Protein 6G8G (pdb70)

Secondary structure (DSSP, 8-state):
-----HHHHHHHHHHHHH-STT---HHHHHHT--HHHHHHH-S-HHHHHHHHHHHHHHHHHHTS----GGG-HHHHHHHHHHHHHHHHHTTSSHHHHHHHHTTTTS-HHHHHHHHHHTHHHHHHHHHHHHHHHHHTTS---S---HHHHHHHHHHTTHHHHHHHT-----HHHHHHHHHHHHHHHHHHHS--/----HHHHHHHHHHHHH-STT---HHHHHHT--HHHHHHH-S-HHHHHHHHHHHHHHHHHHTS----GGG-HHHHHHHHHHHHHHHHHHSSHHHHHHHHHTTTTS-HHHHHHHHHHTHHHHHHHHHHHHHHHHHTTS---S---HHHHHHHHHHTTHHHHHHHT-----HHHHHHHHHHHHHHHHHHHS--/-----HHHHHHHHHHHHH-STT---HHHHHHT--HHHHHHH-S-HHHHHHHHHHHHHHHHHHTS----GGG-HHHHHHHHHHHHHHHHHTTSSHHHHHHHHTTTTS-HHHHHHHHHHTHHHHHHHHHHHHHHHHHTTS---S---HHHHHHHHHHTTHHHHHHHT-----HHHHHHHHHHHHHHHHHHHS--/-----HHHHHHHHHHHHH-STT---HHHHHHT--HHHHHHH-SSHHHHHHHHHHHHHHHHHHTS----GGG-HHHHHHHHHHHHHHHHHHSSHHHHHHHHHTTTTS-HHHHHHHHHHTHHHHHHHHHHHHHHHHHTTS---S---HHHHHHHHHHTTHHHHHHHT-----HHHHHHHHHHHHHHHHHHHS--

Solvent-accessible surface area: 36982 Å² total

Nearest PDB structures (foldseek):
  6g87-assembly2_C  TM=9.300E-01  e=4.701E-25  Bradyrhizobium diazoefficiens
  3bhq-assembly1_B  TM=8.494E-01  e=1.693E-08  Mesorhizobium japonicum MAFF 303099
  3br5-assembly2_E  TM=6.308E-01  e=2.011E-04  Staphylococcus aureus
  2gen-assembly1_A-2  TM=5.663E-01  e=5.571E-05  Pseudomonas aeruginosa PAO1
  4mo7-assembly1_A-2  TM=7.162E-01  e=3.357E-03  Pseudomonas fluorescens A506

Sequence (767 aa):
AGRKDIVIRAAWQLFLEQGFSATSDAIAKAAGVSKATLYAYFPSKEALFASLIVAECESLQRDLPVPKLSAGLSEALRDFARQYLHTFIHRKDVAFVRIIANESGRFPVLARLFYESGPEATIRRLAQFLEEARAARVLEFDDPEAANQFLSLVRGELPLLIVLGLSDLTEEAIEQEIEAGLKFFLKACQPRGRKDIVIRAAWQLFLEQGFSATSDAIAKAAGVSKATLYAYFPSKEALFASLIVAECESLQRDLPVPKLSAGLSEALRDFARQYLHTFIHRKDVAFVRIIANESGRFPVLARLFYESGPEATIRRLAQFLEEARAARVLEFDDPEAANQFLSLVRGELPLLIVLGLSDLTEEAIEQEIEAGLKFFLKACQPRAGRKDIVIRAAWQLFLEQGFSATSDAIAKAAGVSKATLYAYFPSKEALFASLIVAECESLQRDLPVPKLSAGLSEALRDFARQYLHTFIHRKDVAFVRIIANESGRFPVLARLFYESGPEATIRRLAQFLEEARAARVLEFDDPEAANQFLSLVRGELPLLIVLGLSDLTEEAIEQEIEAGLKFFLKACQPRAGRKDIVIRAAWQLFLEQGFSATSDAIAKAAGVSKATLYAYFPSKEALFASLIVAECESLQRDLPVPKLSAGLSEALRDFARQYLHTFIHRKDVAFVRIIANESGRFPVLARLFYESGPEATIRRLAQFLEEARAARVLEFDDPEAANQFLSLVRGELPLLIVLGLSDLTEEAIEQEIEAGLKFFLKACQPR

Radius of gyration: 33.48 Å; Cα contacts (8 Å, |Δi|>4): 808; chains: 4; bounding box: 112×78×63 Å

B-factor: mean 76.16, std 20.25, range [41.1, 164.39]

Foldseek 3Di:
DLVLVLLLVLQLVCCLVPAQVRDAVNSCVSSVHDVVSVCVVAVDSLRSVLVNLLVLLVVLVVQADQFDCVVPPLVSQLRRLLSVVVCLLVVSCPSVVCRVVVVVPPCVVSVVSNCCSHVVVSLVSQLVVVVVCVVVVFWDDDGSVLSVQLNCQLCPCVSVCVVVVNDDDDPVNSSVSNVRSVVVSCVPIGDD/DVLVLLLVLQLVCCLVPAQVRDAVNSCVSSVHDPVVVCVVPVDSLRSVLVVLLVQLVVLVVQADLFDCVVPPVVSQLSNLLSVVVCVVPHCVLSVCVRVVVVVPPCVVSVVSNCVSHVVVSLVSQLVVVVVCVVVVFWDDDGSVLSVQLNCQLCPCVSVCVVVVNDDDDPVNSSVSNVRSSVVSCVPIGDD/DVVLVLLLVLQLVCCLVPAQVRDAVNSCVSSVHDPVSVCVVPVDSVRSVLVNLLVLLVVLVVLADQFDCVVPPVVSQLRRLVSVVVCLLVVVCPSVCCRVVVVVPPCVVSVVSNCCSHVVVSLVSQLVVVVVCVVVVFWDDDGSVLSVQLNCQLCPCVSVCVVVVNDDDDPVNSSVSNVRSVVVSSVPIGDD/DDDLVLLLVLQLVCCLVPAQVRDAVNSCVSSVHDPVVVCVVPVDSLRSVLVVLLVQLVVLVVQADQFDCVVPPLVSQLRRLVSVVVCVVPHCVLSVCVRVVVVVPPCVVSVVSNCCSHVVVSLVSQLVVVVVCVVVVFWDDDGSVLSVQLNCQLCPCVSVCVVVVNDDDDPVNSSVSNVRSSVVSNVPIGDD

Structure (mmCIF, N/CA/C/O backbone):
data_6G8G
#
_entry.id   6G8G
#
_cell.length_a   119.044
_cell.length_b   119.044
_cell.length_c   78.305
_cell.angle_alpha   90.00
_cell.angle_beta   90.00
_cell.angle_gamma   90.00
#
_symmetry.space_group_name_H-M   'P 43'
#
loop_
_entity.id
_entity.type
_entity.pdbx_description
1 polymer 'TetR/AcrR family transcriptional regulator'
2 non-polymer '2-[N-CYCLOHEXYLAMINO]ETHANE SULFONIC ACID'
3 non-polymer GENISTEIN
#
loop_
_atom_site.group_PDB
_atom_site.id
_atom_site.type_symbol
_atom_site.label_atom_id
_atom_site.label_alt_id
_atom_site.label_comp_id
_atom_site.label_asym_id
_atom_site.label_entity_id
_atom_site.label_seq_id
_atom_site.pdbx_PDB_ins_code
_atom_site.Cartn_x
_atom_site.Cartn_y
_atom_site.Cartn_z
_atom_site.occupancy
_atom_site.B_iso_or_equiv
_atom_site.auth_seq_id
_atom_site.auth_comp_id
_atom_site.auth_asym_id
_atom_site.auth_atom_id
_atom_site.pdbx_PDB_model_num
ATOM 1 N N . ALA A 1 19 ? -23.390 14.006 4.245 1.00 105.79 19 ALA A N 1
ATOM 2 C CA . ALA A 1 19 ? -22.062 14.497 3.761 1.00 118.33 19 ALA A CA 1
ATOM 3 C C . ALA A 1 19 ? -21.367 13.512 2.770 1.00 121.55 19 ALA A C 1
ATOM 4 O O . ALA A 1 19 ? -21.802 12.362 2.597 1.00 117.81 19 ALA A O 1
ATOM 6 N N . GLY A 1 20 ? -20.334 14.022 2.088 1.00 122.43 20 GLY A N 1
ATOM 7 C CA . GLY A 1 20 ? -19.359 13.231 1.334 1.00 115.05 20 GLY A CA 1
ATOM 8 C C . GLY A 1 20 ? -17.972 13.766 1.679 1.00 118.08 20 GLY A C 1
ATOM 9 O O . GLY A 1 20 ? -17.112 13.959 0.808 1.00 101.66 20 GLY A O 1
ATOM 10 N N . ARG A 1 21 ? -17.783 14.015 2.974 1.00 130.50 21 ARG A N 1
ATOM 11 C CA . ARG A 1 21 ? -16.505 14.458 3.539 1.00 135.48 21 ARG A CA 1
ATOM 12 C C . ARG A 1 21 ? -15.463 13.326 3.604 1.00 147.62 21 ARG A C 1
ATOM 13 O O . ARG A 1 21 ? -14.284 13.613 3.702 1.00 159.14 21 ARG A O 1
ATOM 21 N N . LYS A 1 22 ? -15.903 12.060 3.557 1.00 145.10 22 LYS A N 1
ATOM 22 C CA . LYS A 1 22 ? -15.082 10.873 3.166 1.00 138.38 22 LYS A CA 1
ATOM 23 C C . LYS A 1 22 ? -13.777 11.268 2.488 1.00 144.37 22 LYS A C 1
ATOM 24 O O . LYS A 1 22 ? -12.717 10.613 2.591 1.00 153.81 22 LYS A O 1
ATOM 38 N N . ASP A 1 24 ? -11.981 13.622 3.330 1.00 98.33 24 ASP A N 1
ATOM 39 C CA . ASP A 1 24 ? -10.968 13.835 4.359 1.00 99.00 24 ASP A CA 1
ATOM 40 C C . ASP A 1 24 ? -10.411 12.530 4.918 1.00 91.02 24 ASP A C 1
ATOM 41 O O . ASP A 1 24 ? -9.219 12.436 5.208 1.00 95.28 24 ASP A O 1
ATOM 46 N N . ILE A 1 25 ? -11.243 11.519 5.079 1.00 89.85 25 ILE A N 1
ATOM 47 C CA . ILE A 1 25 ? -10.741 10.232 5.560 1.00 93.56 25 ILE A CA 1
ATOM 48 C C . ILE A 1 25 ? -9.717 9.684 4.585 1.00 88.98 25 ILE A C 1
ATOM 49 O O . ILE A 1 25 ? -8.675 9.143 4.983 1.00 88.83 25 ILE A O 1
ATOM 54 N N . VAL A 1 26 ? -10.032 9.814 3.302 1.00 85.98 26 VAL A N 1
ATOM 55 C CA . VAL A 1 26 ? -9.129 9.374 2.233 1.00 80.52 26 VAL A CA 1
ATOM 56 C C . VAL A 1 26 ? -7.819 10.150 2.287 1.00 76.72 26 VAL A C 1
ATOM 57 O O . VAL A 1 26 ? -6.748 9.563 2.246 1.00 78.72 26 VAL A O 1
ATOM 61 N N . ILE A 1 27 ? -7.923 11.464 2.403 1.00 73.33 27 ILE A N 1
ATOM 62 C CA . ILE A 1 27 ? -6.759 12.312 2.555 1.00 74.93 27 ILE A CA 1
ATOM 63 C C . ILE A 1 27 ? -5.864 11.818 3.690 1.00 77.58 27 ILE A C 1
ATOM 64 O O . ILE A 1 27 ? -4.673 11.603 3.481 1.00 76.24 27 ILE A O 1
ATOM 69 N N . ARG A 1 28 ? -6.420 11.635 4.885 1.00 78.55 28 ARG A N 1
ATOM 70 C CA . ARG A 1 28 ? -5.590 11.235 6.024 1.00 84.81 28 ARG A CA 1
ATOM 71 C C . ARG A 1 28 ? -4.993 9.854 5.803 1.00 81.22 28 ARG A C 1
ATOM 72 O O . ARG A 1 28 ? -3.871 9.580 6.199 1.00 90.23 28 ARG A O 1
ATOM 80 N N . ALA A 1 29 ? -5.727 8.977 5.147 1.00 78.31 29 ALA A N 1
ATOM 81 C CA . ALA A 1 29 ? -5.208 7.637 4.900 1.00 79.24 29 ALA A CA 1
ATOM 82 C C . ALA A 1 29 ? -4.034 7.655 3.909 1.00 76.54 29 ALA A C 1
ATOM 83 O O . ALA A 1 29 ? -3.085 6.867 4.027 1.00 79.03 29 ALA A O 1
ATOM 85 N N . ALA A 1 30 ? -4.124 8.544 2.931 1.00 70.61 30 ALA A N 1
ATOM 86 C CA . ALA A 1 30 ? -3.112 8.644 1.910 1.00 69.52 30 ALA A CA 1
ATOM 87 C C . ALA A 1 30 ? -1.888 9.261 2.496 1.00 64.41 30 ALA A C 1
ATOM 88 O O . ALA A 1 30 ? -0.778 8.859 2.192 1.00 65.69 30 ALA A O 1
ATOM 90 N N . TRP A 1 31 ? -2.084 10.250 3.341 1.00 66.13 31 TRP A N 1
ATOM 91 C CA . TRP A 1 31 ? -0.949 10.890 3.999 1.00 75.01 31 TRP A CA 1
ATOM 92 C C . TRP A 1 31 ? -0.159 9.819 4.758 1.00 72.64 31 TRP A C 1
ATOM 93 O O . TRP A 1 31 ? 1.048 9.685 4.584 1.00 68.83 31 TRP A O 1
ATOM 104 N N . GLN A 1 32 ? -0.867 9.025 5.554 1.00 69.74 32 GLN A N 1
ATOM 105 C CA . GLN A 1 32 ? -0.256 7.972 6.328 1.00 72.73 32 GLN A CA 1
ATOM 106 C C . GLN A 1 32 ? 0.601 7.059 5.447 1.00 71.51 32 GLN A C 1
ATOM 107 O O . GLN A 1 32 ? 1.751 6.768 5.770 1.00 79.31 32 GLN A O 1
ATOM 113 N N . LEU A 1 33 ? 0.057 6.597 4.338 1.00 64.77 33 LEU A N 1
ATOM 114 C CA . LEU A 1 33 ? 0.807 5.691 3.491 1.00 69.76 33 LEU A CA 1
ATOM 115 C C . LEU A 1 33 ? 1.996 6.345 2.798 1.00 67.03 33 LEU A C 1
ATOM 116 O O . LEU A 1 33 ? 3.060 5.741 2.659 1.00 71.74 33 LEU A O 1
ATOM 121 N N . PHE A 1 34 ? 1.820 7.576 2.351 1.00 64.07 34 PHE A N 1
ATOM 122 C CA . PHE A 1 34 ? 2.892 8.253 1.685 1.00 64.68 34 PHE A CA 1
ATOM 123 C C . PHE A 1 34 ? 4.068 8.380 2.642 1.00 69.75 34 PHE A C 1
ATOM 124 O O . PHE A 1 34 ? 5.221 8.227 2.222 1.00 70.35 34 PHE A O 1
ATOM 132 N N . LEU A 1 35 ? 3.810 8.652 3.920 1.00 71.95 35 LEU A N 1
ATOM 133 C CA . LEU A 1 35 ? 4.961 8.789 4.802 1.00 79.17 35 LEU A CA 1
ATOM 134 C C . LEU A 1 35 ? 5.468 7.445 5.285 1.00 82.26 35 LEU A C 1
ATOM 135 O O . LEU A 1 35 ? 6.661 7.317 5.450 1.00 90.37 35 LEU A O 1
ATOM 140 N N . GLU A 1 36 ? 4.617 6.430 5.423 1.00 86.82 36 GLU A N 1
ATOM 141 C CA . GLU A 1 36 ? 5.114 5.058 5.699 1.00 92.09 36 GLU A CA 1
ATOM 142 C C . GLU A 1 36 ? 5.997 4.550 4.556 1.00 85.71 36 GLU A C 1
ATOM 143 O O . GLU A 1 36 ? 7.143 4.206 4.780 1.00 90.77 36 GLU A O 1
ATOM 149 N N . GLN A 1 37 ? 5.485 4.611 3.335 1.00 86.35 37 GLN A N 1
ATOM 150 C CA . GLN A 1 37 ? 6.047 3.887 2.194 1.00 87.62 37 GLN A CA 1
ATOM 151 C C . GLN A 1 37 ? 6.629 4.712 1.051 1.00 84.65 37 GLN A C 1
ATOM 152 O O . GLN A 1 37 ? 7.256 4.158 0.162 1.00 80.96 37 GLN A O 1
ATOM 158 N N . GLY A 1 38 ? 6.382 6.011 1.028 1.00 84.52 38 GLY A N 1
ATOM 159 C CA . GLY A 1 38 ? 6.726 6.812 -0.138 1.00 86.01 38 GLY A CA 1
ATOM 160 C C . GLY A 1 38 ? 5.554 6.948 -1.098 1.00 85.97 38 GLY A C 1
ATOM 161 O O . GLY A 1 38 ? 4.540 6.234 -1.019 1.00 82.79 38 GLY A O 1
ATOM 162 N N . PHE A 1 39 ? 5.698 7.893 -2.011 1.00 82.28 39 PHE A N 1
ATOM 163 C CA . PHE A 1 39 ? 4.640 8.220 -2.933 1.00 80.01 39 PHE A CA 1
ATOM 164 C C . PHE A 1 39 ? 4.469 7.127 -3.995 1.00 81.70 39 PHE A C 1
ATOM 165 O O . PHE A 1 39 ? 3.366 6.556 -4.143 1.00 79.15 39 PHE A O 1
ATOM 173 N N . SER A 1 40 ? 5.544 6.823 -4.717 1.00 76.71 40 SER A N 1
ATOM 174 C CA . SER A 1 40 ? 5.488 5.778 -5.757 1.00 83.48 40 SER A CA 1
ATOM 175 C C . SER A 1 40 ? 5.147 4.367 -5.252 1.00 80.27 40 SER A C 1
ATOM 176 O O . SER A 1 40 ? 4.441 3.619 -5.899 1.00 77.78 40 SER A O 1
ATOM 179 N N . ALA A 1 41 ? 5.622 4.037 -4.072 1.00 84.99 41 ALA A N 1
ATOM 180 C CA . ALA A 1 41 ? 5.306 2.764 -3.468 1.00 87.73 41 ALA A CA 1
ATOM 181 C C . ALA A 1 41 ? 3.848 2.635 -2.955 1.00 86.28 41 ALA A C 1
ATOM 182 O O . ALA A 1 41 ? 3.449 1.578 -2.483 1.00 89.36 41 ALA A O 1
ATOM 184 N N . THR A 1 42 ? 3.079 3.708 -2.945 1.00 74.06 42 THR A N 1
ATOM 185 C CA . THR A 1 42 ? 1.736 3.624 -2.428 1.00 74.23 42 THR A CA 1
ATOM 186 C C . THR A 1 42 ? 0.820 3.542 -3.632 1.00 75.25 42 THR A C 1
ATOM 187 O O . THR A 1 42 ? 0.951 4.353 -4.531 1.00 76.89 42 THR A O 1
ATOM 191 N N . SER A 1 43 ? -0.115 2.598 -3.637 1.00 77.18 43 SER A N 1
ATOM 192 C CA . SER A 1 43 ? -1.052 2.456 -4.755 1.00 83.54 43 SER A CA 1
ATOM 193 C C . SER A 1 43 ? -2.451 2.927 -4.391 1.00 78.44 43 SER A C 1
ATOM 194 O O . SER A 1 43 ? -2.852 2.921 -3.216 1.00 74.73 43 SER A O 1
ATOM 205 N N . ASP A 1 45 ? -4.957 1.421 -4.912 1.00 80.41 45 ASP A N 1
ATOM 206 C CA . ASP A 1 45 ? -5.590 0.267 -4.330 1.00 91.51 45 ASP A CA 1
ATOM 207 C C . ASP A 1 45 ? -5.449 0.223 -2.807 1.00 90.80 45 ASP A C 1
ATOM 208 O O . ASP A 1 45 ? -6.427 0.023 -2.089 1.00 89.20 45 ASP A O 1
ATOM 213 N N . ALA A 1 46 ? -4.216 0.385 -2.329 1.00 90.91 46 ALA A N 1
ATOM 214 C CA . ALA A 1 46 ? -3.929 0.396 -0.891 1.00 85.03 46 ALA A CA 1
ATOM 215 C C . ALA A 1 46 ? -4.664 1.530 -0.169 1.00 84.96 46 ALA A C 1
ATOM 216 O O . ALA A 1 46 ? -5.111 1.370 0.964 1.00 87.31 46 ALA A O 1
ATOM 218 N N . ILE A 1 47 ? -4.762 2.677 -0.837 1.00 81.15 47 ILE A N 1
ATOM 219 C CA . ILE A 1 47 ? -5.382 3.870 -0.266 1.00 76.83 47 ILE A CA 1
ATOM 220 C C . ILE A 1 47 ? -6.863 3.630 -0.062 1.00 80.94 47 ILE A C 1
ATOM 221 O O . ILE A 1 47 ? -7.430 3.961 0.993 1.00 69.02 47 ILE A O 1
ATOM 226 N N . ALA A 1 48 ? -7.489 3.042 -1.076 1.00 81.35 48 ALA A N 1
ATOM 227 C CA . ALA A 1 48 ? -8.889 2.721 -0.973 1.00 82.51 48 ALA A CA 1
ATOM 228 C C . ALA A 1 48 ? -9.142 1.797 0.211 1.00 87.43 48 ALA A C 1
ATOM 229 O O . ALA A 1 48 ? -10.059 2.048 1.010 1.00 84.03 48 ALA A O 1
ATOM 231 N N . LYS A 1 49 ? -8.327 0.753 0.339 1.00 91.38 49 LYS A N 1
ATOM 232 C CA . LYS A 1 49 ? -8.529 -0.210 1.421 1.00 101.92 49 LYS A CA 1
ATOM 233 C C . LYS A 1 49 ? -8.365 0.470 2.766 1.00 96.33 49 LYS A C 1
ATOM 234 O O . LYS A 1 49 ? -9.202 0.312 3.641 1.00 95.96 49 LYS A O 1
ATOM 240 N N . ALA A 1 50 ? -7.305 1.251 2.916 1.00 92.71 50 ALA A N 1
ATOM 241 C CA . ALA A 1 50 ? -7.026 1.885 4.191 1.00 88.19 50 ALA A CA 1
ATOM 242 C C . ALA A 1 50 ? -8.108 2.897 4.559 1.00 93.53 50 ALA A C 1
ATOM 243 O O . ALA A 1 50 ? -8.397 3.087 5.728 1.00 94.88 50 ALA A O 1
ATOM 245 N N . ALA A 1 51 ? -8.726 3.536 3.572 1.00 98.72 51 ALA A N 1
ATOM 246 C CA . ALA A 1 51 ? -9.805 4.500 3.856 1.00 99.55 51 ALA A CA 1
ATOM 247 C C . ALA A 1 51 ? -11.182 3.863 3.952 1.00 96.42 51 ALA A C 1
ATOM 248 O O . ALA A 1 51 ? -12.115 4.511 4.389 1.00 90.04 51 ALA A O 1
ATOM 250 N N . GLY A 1 52 ? -11.317 2.627 3.474 1.00 99.49 52 GLY A N 1
ATOM 251 C CA . GLY A 1 52 ? -12.574 1.895 3.552 1.00 93.40 52 GLY A CA 1
ATOM 252 C C . GLY A 1 52 ? -13.597 2.354 2.532 1.00 92.07 52 GLY A C 1
ATOM 253 O O . GLY A 1 52 ? -14.762 2.561 2.861 1.00 93.61 52 GLY A O 1
ATOM 254 N N . VAL A 1 53 ? -13.169 2.472 1.280 1.00 86.67 53 VAL A N 1
ATOM 255 C CA . VAL A 1 53 ? -14.054 2.857 0.192 1.00 84.30 53 VAL A CA 1
ATOM 256 C C . VAL A 1 53 ? -13.749 2.005 -1.023 1.00 84.14 53 VAL A C 1
ATOM 257 O O . VAL A 1 53 ? -12.709 1.353 -1.090 1.00 81.40 53 VAL A O 1
ATOM 261 N N . SER A 1 54 ? -14.646 2.025 -1.997 1.00 86.71 54 SER A N 1
ATOM 262 C CA . SER A 1 54 ? -14.406 1.308 -3.232 1.00 86.67 54 SER A CA 1
ATOM 263 C C . SER A 1 54 ? -13.492 2.162 -4.082 1.00 88.85 54 SER A C 1
ATOM 264 O O . SER A 1 54 ? -13.464 3.399 -3.957 1.00 89.05 54 SER A O 1
ATOM 267 N N . LYS A 1 55 ? -12.769 1.509 -4.979 1.00 84.88 55 LYS A N 1
ATOM 268 C CA . LYS A 1 55 ? -12.037 2.245 -5.985 1.00 87.04 55 LYS A CA 1
ATOM 269 C C . LYS A 1 55 ? -12.925 3.225 -6.745 1.00 82.74 55 LYS A C 1
ATOM 270 O O . LYS A 1 55 ? -12.465 4.290 -7.130 1.00 88.20 55 LYS A O 1
ATOM 276 N N . ALA A 1 56 ? -14.180 2.868 -6.989 1.00 83.20 56 ALA A N 1
ATOM 277 C CA . ALA A 1 56 ? -15.074 3.762 -7.732 1.00 83.76 56 ALA A CA 1
ATOM 278 C C . ALA A 1 56 ? -15.213 5.066 -6.985 1.00 87.29 56 ALA A C 1
ATOM 279 O O . ALA A 1 56 ? -15.083 6.151 -7.579 1.00 92.36 56 ALA A O 1
ATOM 281 N N . THR A 1 57 ? -15.470 4.954 -5.678 1.00 85.19 57 THR A N 1
ATOM 282 C CA . THR A 1 57 ? -15.681 6.112 -4.821 1.00 82.04 57 THR A CA 1
ATOM 283 C C . THR A 1 57 ? -14.421 6.974 -4.844 1.00 75.86 57 THR A C 1
ATOM 284 O O . THR A 1 57 ? -14.479 8.195 -5.044 1.00 76.51 57 THR A O 1
ATOM 288 N N . LEU A 1 58 ? -13.287 6.316 -4.681 1.00 67.43 58 LEU A N 1
ATOM 289 C CA . LEU A 1 58 ? -12.008 6.994 -4.648 1.00 68.77 58 LEU A CA 1
ATOM 290 C C . LEU A 1 58 ? -11.666 7.774 -5.914 1.00 67.62 58 LEU A C 1
ATOM 291 O O . LEU A 1 58 ? -11.308 8.963 -5.878 1.00 65.09 58 LEU A O 1
ATOM 296 N N . TYR A 1 59 ? -11.781 7.091 -7.034 1.00 71.14 59 TYR A N 1
ATOM 297 C CA . TYR A 1 59 ? -11.509 7.698 -8.322 1.00 72.38 59 TYR A CA 1
ATOM 298 C C . TYR A 1 59 ? -12.549 8.742 -8.758 1.00 69.71 59 TYR A C 1
ATOM 299 O O . TYR A 1 59 ? -12.214 9.662 -9.531 1.00 76.62 59 TYR A O 1
ATOM 308 N N . ALA A 1 60 ? -13.758 8.663 -8.201 1.00 66.72 60 ALA A N 1
ATOM 309 C CA . ALA A 1 60 ? -14.739 9.748 -8.348 1.00 70.86 60 ALA A CA 1
ATOM 310 C C . ALA A 1 60 ? -14.290 11.058 -7.689 1.00 75.45 60 ALA A C 1
ATOM 311 O O . ALA A 1 60 ? -14.573 12.143 -8.200 1.00 90.30 60 ALA A O 1
ATOM 313 N N . TYR A 1 61 ? -13.621 10.973 -6.545 1.00 72.21 61 TYR A N 1
ATOM 314 C CA . TYR A 1 61 ? -13.137 12.175 -5.873 1.00 73.53 61 TYR A CA 1
ATOM 315 C C . TYR A 1 61 ? -11.818 12.624 -6.402 1.00 68.12 61 TYR A C 1
ATOM 316 O O . TYR A 1 61 ? -11.536 13.807 -6.398 1.00 71.56 61 TYR A O 1
ATOM 325 N N . PHE A 1 62 ? -10.981 11.681 -6.781 1.00 65.41 62 PHE A N 1
ATOM 326 C CA . PHE A 1 62 ? -9.653 12.027 -7.225 1.00 68.97 62 PHE A CA 1
ATOM 327 C C . PHE A 1 62 ? -9.324 11.298 -8.509 1.00 66.13 62 PHE A C 1
ATOM 328 O O . PHE A 1 62 ? -9.322 10.086 -8.531 1.00 64.38 62 PHE A O 1
ATOM 336 N N . PRO A 1 63 ? -9.027 12.043 -9.568 1.00 63.47 63 PRO A N 1
ATOM 337 C CA . PRO A 1 63 ? -8.701 11.411 -10.829 1.00 64.20 63 PRO A CA 1
ATOM 338 C C . PRO A 1 63 ? -7.457 10.544 -10.770 1.00 65.79 63 PRO A C 1
ATOM 339 O O . PRO A 1 63 ? -7.358 9.589 -11.506 1.00 73.14 63 PRO A O 1
ATOM 343 N N . SER A 1 64 ? -6.510 10.864 -9.916 1.00 68.27 64 SER A N 1
ATOM 344 C CA . SER A 1 64 ? -5.279 10.096 -9.869 1.00 65.21 64 SER A CA 1
ATOM 345 C C . SER A 1 64 ? -4.574 10.270 -8.547 1.00 65.83 64 SER A C 1
ATOM 346 O O . SER A 1 64 ? -4.842 11.200 -7.794 1.00 67.37 64 SER A O 1
ATOM 349 N N . LYS A 1 65 ? -3.582 9.432 -8.346 1.00 64.99 65 LYS A N 1
ATOM 350 C CA . LYS A 1 65 ? -2.711 9.533 -7.200 1.00 67.03 65 LYS A CA 1
ATOM 351 C C . LYS A 1 65 ? -2.018 10.913 -7.125 1.00 67.17 65 LYS A C 1
ATOM 352 O O . LYS A 1 65 ? -1.965 11.542 -6.073 1.00 61.48 65 LYS A O 1
ATOM 358 N N . GLU A 1 66 ? -1.507 11.382 -8.261 1.00 69.57 66 GLU A N 1
ATOM 359 C CA . GLU A 1 66 ? -0.902 12.716 -8.360 1.00 65.58 66 GLU A CA 1
ATOM 360 C C . GLU A 1 66 ? -1.898 13.771 -7.886 1.00 63.64 66 GLU A C 1
ATOM 361 O O . GLU A 1 66 ? -1.564 14.662 -7.125 1.00 58.46 66 GLU A O 1
ATOM 367 N N . ALA A 1 67 ? -3.144 13.667 -8.326 1.00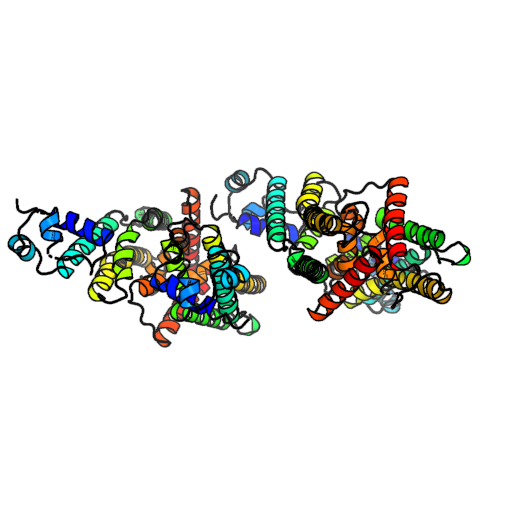 64.96 67 ALA A N 1
ATOM 368 C CA . ALA A 1 67 ? -4.136 14.651 -7.900 1.00 68.53 67 ALA A CA 1
ATOM 369 C C . ALA A 1 67 ? -4.370 14.597 -6.384 1.00 62.70 67 ALA A C 1
ATOM 370 O O . ALA A 1 67 ? -4.520 15.604 -5.728 1.00 59.76 67 ALA A O 1
ATOM 372 N N . LEU A 1 68 ? -4.331 13.415 -5.827 1.00 63.42 68 LEU A N 1
ATOM 373 C CA . LEU A 1 68 ? -4.518 13.258 -4.395 1.00 66.89 68 LEU A CA 1
ATOM 374 C C . LEU A 1 68 ? -3.408 13.952 -3.618 1.00 67.09 68 LEU A C 1
ATOM 375 O O . LEU A 1 68 ? -3.661 14.670 -2.662 1.00 68.72 68 LEU A O 1
ATOM 380 N N . PHE A 1 69 ? -2.179 13.776 -4.071 1.00 63.14 69 PHE A N 1
ATOM 381 C CA . PHE A 1 69 ? -1.043 14.387 -3.400 1.00 63.90 69 PHE A CA 1
ATOM 382 C C . PHE A 1 69 ? -1.019 15.913 -3.551 1.00 63.40 69 PHE A C 1
ATOM 383 O O . PHE A 1 69 ? -0.640 16.652 -2.627 1.00 56.98 69 PHE A O 1
ATOM 391 N N . ALA A 1 70 ? -1.456 16.382 -4.711 1.00 54.84 70 ALA A N 1
ATOM 392 C CA . ALA A 1 70 ? -1.623 17.795 -4.916 1.00 49.91 70 ALA A CA 1
ATOM 393 C C . ALA A 1 70 ? -2.601 18.400 -3.915 1.00 53.43 70 ALA A C 1
ATOM 394 O O . ALA A 1 70 ? -2.336 19.481 -3.364 1.00 64.58 70 ALA A O 1
ATOM 396 N N . SER A 1 71 ? -3.710 17.730 -3.631 1.00 54.53 71 SER A N 1
ATOM 397 C CA . SER A 1 71 ? -4.630 18.234 -2.580 1.00 55.60 71 SER A CA 1
ATOM 398 C C . SER A 1 71 ? -3.968 18.292 -1.215 1.00 56.01 71 SER A C 1
ATOM 399 O O . SER A 1 71 ? -4.213 19.203 -0.436 1.00 58.58 71 SER A O 1
ATOM 402 N N . LEU A 1 72 ? -3.154 17.291 -0.915 1.00 56.67 72 LEU A N 1
ATOM 403 C CA . LEU A 1 72 ? -2.478 17.258 0.370 1.00 59.92 72 LEU A CA 1
ATOM 404 C C . LEU A 1 72 ? -1.530 18.413 0.484 1.00 59.01 72 LEU A C 1
ATOM 405 O O . LEU A 1 72 ? -1.509 19.115 1.494 1.00 57.38 72 LEU A O 1
ATOM 410 N N . ILE A 1 73 ? -0.756 18.615 -0.582 1.00 53.82 73 ILE A N 1
ATOM 411 C CA . ILE A 1 73 ? 0.146 19.743 -0.643 1.00 52.96 73 ILE A CA 1
ATOM 412 C C . ILE A 1 73 ? -0.553 21.071 -0.474 1.00 51.22 73 ILE A C 1
ATOM 413 O O . ILE A 1 73 ? -0.168 21.856 0.377 1.00 55.13 73 ILE A O 1
ATOM 418 N N . VAL A 1 74 ? -1.557 21.343 -1.286 1.00 50.52 74 VAL A N 1
ATOM 419 C CA . VAL A 1 74 ? -2.210 22.629 -1.191 1.00 54.21 74 VAL A CA 1
ATOM 420 C C . VAL A 1 74 ? -2.789 22.844 0.194 1.00 56.22 74 VAL A C 1
ATOM 421 O O . VAL A 1 74 ? -2.740 23.936 0.723 1.00 59.39 74 VAL A O 1
ATOM 425 N N . ALA A 1 75 ? -3.321 21.792 0.791 1.00 59.43 75 ALA A N 1
ATOM 426 C CA . ALA A 1 75 ? -3.947 21.906 2.101 1.00 62.29 75 ALA A CA 1
ATOM 427 C C . ALA A 1 75 ? -2.925 22.241 3.179 1.00 61.88 75 ALA A C 1
ATOM 428 O O . ALA A 1 75 ? -3.148 23.134 3.993 1.00 64.80 75 ALA A O 1
ATOM 430 N N . GLU A 1 76 ? -1.814 21.530 3.195 1.00 62.94 76 GLU A N 1
ATOM 431 C CA . GLU A 1 76 ? -0.797 21.796 4.206 1.00 71.56 76 GLU A CA 1
ATOM 432 C C . GLU A 1 76 ? -0.092 23.118 4.033 1.00 65.92 76 GLU A C 1
ATOM 433 O O . GLU A 1 76 ? 0.154 23.824 5.009 1.00 73.75 76 GLU A O 1
ATOM 439 N N . CYS A 1 77 ? 0.171 23.498 2.802 1.00 61.48 77 CYS A N 1
ATOM 440 C CA . CYS A 1 77 ? 0.717 24.814 2.564 1.00 57.57 77 CYS A CA 1
ATOM 441 C C . CYS A 1 77 ? -0.237 25.946 2.939 1.00 59.98 77 CYS A C 1
ATOM 442 O O . CYS A 1 77 ? 0.229 26.913 3.526 1.00 60.12 77 CYS A O 1
ATOM 445 N N . GLU A 1 78 ? -1.552 25.869 2.634 1.00 64.38 78 GLU A N 1
ATOM 446 C CA . GLU A 1 78 ? -2.483 26.963 3.033 1.00 64.74 78 GLU A CA 1
ATOM 447 C C . GLU A 1 78 ? -2.447 27.105 4.536 1.00 63.24 78 GLU A C 1
ATOM 448 O O . GLU A 1 78 ? -2.538 28.208 5.067 1.00 69.03 78 GLU A O 1
ATOM 454 N N . SER A 1 79 ? -2.327 25.985 5.221 1.00 60.24 79 SER A N 1
ATOM 455 C CA . SER A 1 79 ? -2.371 25.946 6.680 1.00 66.75 79 SER A CA 1
ATOM 456 C C . SER A 1 79 ? -1.166 26.640 7.309 1.00 68.13 79 SER A C 1
ATOM 457 O O . SER A 1 79 ? -1.328 27.536 8.135 1.00 75.72 79 SER A O 1
ATOM 460 N N . LEU A 1 80 ? 0.034 26.261 6.863 1.00 74.32 80 LEU A N 1
ATOM 461 C CA . LEU A 1 80 ? 1.300 26.946 7.274 1.00 73.17 80 LEU A CA 1
ATOM 462 C C . LEU A 1 80 ? 1.278 28.444 6.995 1.00 68.52 80 LEU A C 1
ATOM 463 O O . LEU A 1 80 ? 1.715 29.244 7.811 1.00 77.95 80 LEU A O 1
ATOM 468 N N . GLN A 1 81 ? 0.667 28.835 5.892 1.00 67.46 81 GLN A N 1
ATOM 469 C CA . GLN A 1 81 ? 0.550 30.256 5.557 1.00 67.70 81 GLN A CA 1
ATOM 470 C C . GLN A 1 81 ? -0.327 31.085 6.504 1.00 71.28 81 GLN A C 1
ATOM 471 O O . GLN A 1 81 ? -0.087 32.279 6.684 1.00 70.15 81 GLN A O 1
ATOM 477 N N . ARG A 1 82 ? -1.335 30.458 7.108 1.00 80.84 82 ARG A N 1
ATOM 478 C CA . ARG A 1 82 ? -2.197 31.159 8.058 1.00 84.72 82 ARG A CA 1
ATOM 479 C C . ARG A 1 82 ? -1.536 31.380 9.405 1.00 78.66 82 ARG A C 1
ATOM 480 O O . ARG A 1 82 ? -1.912 32.283 10.134 1.00 75.48 82 ARG A O 1
ATOM 488 N N . ASP A 1 83 ? -0.559 30.558 9.732 1.00 74.71 83 ASP A N 1
ATOM 489 C CA . ASP A 1 83 ? 0.231 30.792 10.929 1.00 81.48 83 ASP A CA 1
ATOM 490 C C . ASP A 1 83 ? 1.203 31.964 10.791 1.00 76.82 83 ASP A C 1
ATOM 491 O O . ASP A 1 83 ? 1.990 32.240 11.701 1.00 87.66 83 ASP A O 1
ATOM 496 N N . LEU A 1 84 ? 1.257 32.593 9.633 1.00 72.30 84 LEU A N 1
ATOM 497 C CA . LEU A 1 84 ? 2.204 33.690 9.480 1.00 75.28 84 LEU A CA 1
ATOM 498 C C . LEU A 1 84 ? 1.417 34.952 9.692 1.00 73.46 84 LEU A C 1
ATOM 499 O O . LEU A 1 84 ? 0.314 35.041 9.190 1.00 79.81 84 LEU A O 1
ATOM 504 N N . PRO A 1 85 ? 1.986 35.956 10.387 1.00 73.90 85 PRO A N 1
ATOM 505 C CA . PRO A 1 85 ? 1.251 37.219 10.524 1.00 71.40 85 PRO A CA 1
ATOM 506 C C . PRO A 1 85 ? 1.159 37.985 9.217 1.00 73.67 85 PRO A C 1
ATOM 507 O O . PRO A 1 85 ? 1.874 37.664 8.242 1.00 74.69 85 PRO A O 1
ATOM 511 N N . VAL A 1 86 ? 0.209 38.910 9.167 1.00 76.98 86 VAL A N 1
ATOM 512 C CA . VAL A 1 86 ? 0.203 39.915 8.122 1.00 82.47 86 VAL A CA 1
ATOM 513 C C . VAL A 1 86 ? 0.847 41.170 8.734 1.00 76.80 86 VAL A C 1
ATOM 514 O O . VAL A 1 86 ? 0.253 41.828 9.587 1.00 78.16 86 VAL A O 1
ATOM 518 N N . PRO A 1 87 ? 2.057 41.497 8.299 1.00 67.37 87 PRO A N 1
ATOM 519 C CA . PRO A 1 87 ? 2.811 42.504 8.995 1.00 70.46 87 PRO A CA 1
ATOM 520 C C . PRO A 1 87 ? 2.259 43.884 8.702 1.00 73.03 87 PRO A C 1
ATOM 521 O O . PRO A 1 87 ? 1.806 44.118 7.573 1.00 71.83 87 PRO A O 1
ATOM 525 N N . LYS A 1 88 ? 2.263 44.748 9.722 1.00 69.25 88 LYS A N 1
ATOM 526 C CA . LYS A 1 88 ? 1.620 46.054 9.664 1.00 75.47 88 LYS A CA 1
ATOM 527 C C . LYS A 1 88 ? 2.597 47.128 10.029 1.00 76.74 88 LYS A C 1
ATOM 528 O O . LYS A 1 88 ? 3.266 47.063 11.056 1.00 80.07 88 LYS A O 1
ATOM 534 N N . LEU A 1 89 ? 2.668 48.135 9.178 1.00 75.36 89 LEU A N 1
ATOM 535 C CA . LEU A 1 89 ? 3.574 49.226 9.389 1.00 74.82 89 LEU A CA 1
ATOM 536 C C . LEU A 1 89 ? 3.256 49.991 10.662 1.00 74.47 89 LEU A C 1
ATOM 537 O O . LEU A 1 89 ? 4.151 50.481 11.331 1.00 69.25 89 LEU A O 1
ATOM 542 N N . SER A 1 90 ? 1.980 50.082 11.020 1.00 82.12 90 SER A N 1
ATOM 543 C CA . SER A 1 90 ? 1.571 50.785 12.270 1.00 81.58 90 SER A CA 1
ATOM 544 C C . SER A 1 90 ? 2.288 50.281 13.523 1.00 77.76 90 SER A C 1
ATOM 545 O O . SER A 1 90 ? 2.443 51.023 14.460 1.00 74.98 90 SER A O 1
ATOM 548 N N . ALA A 1 91 ? 2.691 49.009 13.522 1.00 77.16 91 ALA A N 1
ATOM 549 C CA . ALA A 1 91 ? 3.370 48.380 14.661 1.00 75.55 91 ALA A CA 1
ATOM 550 C C . ALA A 1 91 ? 4.835 48.807 14.830 1.00 75.08 91 ALA A C 1
ATOM 551 O O . ALA A 1 91 ? 5.481 48.454 15.814 1.00 74.94 91 ALA A O 1
ATOM 553 N N . GLY A 1 92 ? 5.378 49.498 13.832 1.00 69.95 92 GLY A N 1
ATOM 554 C CA . GLY A 1 92 ? 6.803 49.740 13.747 1.00 61.26 92 GLY A CA 1
ATOM 555 C C . GLY A 1 92 ? 7.400 48.808 12.699 1.00 61.75 92 GLY A C 1
ATOM 556 O O . GLY A 1 92 ? 7.066 47.617 12.611 1.00 66.76 92 GLY A O 1
ATOM 557 N N . LEU A 1 93 ? 8.284 49.348 11.885 1.00 58.97 93 LEU A N 1
ATOM 558 C CA . LEU A 1 93 ? 8.981 48.570 10.884 1.00 59.09 93 LEU A CA 1
ATOM 559 C C . LEU A 1 93 ? 9.728 47.383 11.468 1.00 60.24 93 LEU A C 1
ATOM 560 O O . LEU A 1 93 ? 9.547 46.251 11.004 1.00 62.41 93 LEU A O 1
ATOM 565 N N . SER A 1 94 ? 10.621 47.645 12.423 1.00 59.06 94 SER A N 1
ATOM 566 C CA . SER A 1 94 ? 11.385 46.582 13.065 1.00 59.89 94 SER A CA 1
ATOM 567 C C . SER A 1 94 ? 10.498 45.507 13.713 1.00 61.93 94 SER A C 1
ATOM 568 O O . SER A 1 94 ? 10.719 44.328 13.518 1.00 58.54 94 SER A O 1
ATOM 571 N N . GLU A 1 95 ? 9.506 45.918 14.489 1.00 65.53 95 GLU A N 1
ATOM 572 C CA . GLU A 1 95 ? 8.696 44.951 15.226 1.00 70.05 95 GLU A CA 1
ATOM 573 C C . GLU A 1 95 ? 7.894 44.101 14.292 1.00 65.99 95 GLU A C 1
ATOM 574 O O . GLU A 1 95 ? 7.619 42.947 14.572 1.00 62.12 95 GLU A O 1
ATOM 580 N N . ALA A 1 96 ? 7.509 44.672 13.169 1.00 63.42 96 ALA A N 1
ATOM 581 C CA . ALA A 1 96 ? 6.721 43.933 12.211 1.00 60.39 96 ALA A CA 1
ATOM 582 C C . ALA A 1 96 ? 7.563 42.836 11.549 1.00 59.80 96 ALA A C 1
ATOM 583 O O . ALA A 1 96 ? 7.125 41.678 11.430 1.00 58.66 96 ALA A O 1
ATOM 585 N N . LEU A 1 97 ? 8.768 43.203 11.135 1.00 54.23 97 LEU A N 1
ATOM 586 C CA . LEU A 1 97 ? 9.665 42.247 10.549 1.00 53.91 97 LEU A CA 1
ATOM 587 C C . LEU A 1 97 ? 10.080 41.225 11.581 1.00 51.77 97 LEU A C 1
ATOM 588 O O . LEU A 1 97 ? 10.207 40.034 11.281 1.00 52.38 97 LEU A O 1
ATOM 593 N N . ARG A 1 98 ? 10.327 41.697 12.784 1.00 51.31 98 ARG A N 1
ATOM 594 C CA . ARG A 1 98 ? 10.838 40.849 13.815 1.00 55.29 98 ARG A CA 1
ATOM 595 C C . ARG A 1 98 ? 9.791 39.806 14.061 1.00 59.02 98 ARG A C 1
ATOM 596 O O . ARG A 1 98 ? 10.093 38.621 14.192 1.00 60.40 98 ARG A O 1
ATOM 604 N N . ASP A 1 99 ? 8.531 40.212 14.050 1.00 65.47 99 ASP A N 1
ATOM 605 C CA . ASP A 1 99 ? 7.446 39.266 14.331 1.00 66.40 99 ASP A CA 1
ATOM 606 C C . ASP A 1 99 ? 7.285 38.240 13.175 1.00 58.17 99 ASP A C 1
ATOM 607 O O . ASP A 1 99 ? 7.101 37.048 13.390 1.00 49.27 99 ASP A O 1
ATOM 612 N N . PHE A 1 100 ? 7.405 38.716 11.953 1.00 54.30 100 PHE A N 1
ATOM 613 C CA . PHE A 1 100 ? 7.287 37.841 10.813 1.00 52.15 100 PHE A CA 1
ATOM 614 C C . PHE A 1 100 ? 8.420 36.824 10.832 1.00 52.13 100 PHE A C 1
ATOM 615 O O . PHE A 1 100 ? 8.214 35.627 10.648 1.00 47.80 100 PHE A O 1
ATOM 623 N N . ALA A 1 101 ? 9.628 37.317 11.070 1.00 51.67 101 ALA A N 1
ATOM 624 C CA . ALA A 1 101 ? 10.767 36.441 11.181 1.00 54.79 101 ALA A CA 1
ATOM 625 C C . ALA A 1 101 ? 10.534 35.385 12.238 1.00 53.72 101 ALA A C 1
ATOM 626 O O . ALA A 1 101 ? 10.775 34.216 12.004 1.00 54.04 101 ALA A O 1
ATOM 628 N N . ARG A 1 102 ? 10.067 35.791 13.404 1.00 53.66 102 ARG A N 1
ATOM 629 C CA . ARG A 1 102 ? 9.886 34.827 14.481 1.00 54.30 102 ARG A CA 1
ATOM 630 C C . ARG A 1 102 ? 8.957 33.715 14.053 1.00 53.95 102 ARG A C 1
ATOM 631 O O . ARG A 1 102 ? 9.228 32.573 14.308 1.00 49.98 102 ARG A O 1
ATOM 639 N N . GLN A 1 103 ? 7.868 34.032 13.367 1.00 65.13 103 GLN A N 1
ATOM 640 C CA . GLN A 1 103 ? 6.908 32.977 13.001 1.00 65.56 103 GLN A CA 1
ATOM 641 C C . GLN A 1 103 ? 7.502 32.105 11.923 1.00 61.61 103 GLN A C 1
ATOM 642 O O . GLN A 1 103 ? 7.303 30.907 11.921 1.00 68.61 103 GLN A O 1
ATOM 648 N N . TYR A 1 104 ? 8.282 32.709 11.034 1.00 58.39 104 TYR A N 1
ATOM 649 C CA . TYR A 1 104 ? 8.965 31.980 9.950 1.00 52.31 104 TYR A CA 1
ATOM 650 C C . TYR A 1 104 ? 9.921 30.926 10.477 1.00 51.41 104 TYR A C 1
ATOM 651 O O . TYR A 1 104 ? 9.903 29.787 10.039 1.00 57.63 104 TYR A O 1
ATOM 660 N N . LEU A 1 105 ? 10.725 31.282 11.460 1.00 49.62 105 LEU A N 1
ATOM 661 C CA . LEU A 1 105 ? 11.633 30.318 12.018 1.00 52.06 105 LEU A CA 1
ATOM 662 C C . LEU A 1 105 ? 10.930 29.241 12.800 1.00 54.70 105 LEU A C 1
ATOM 663 O O . LEU A 1 105 ? 11.453 28.140 12.889 1.00 57.23 105 LEU A O 1
ATOM 668 N N . HIS A 1 106 ? 9.786 29.541 13.403 1.00 56.54 106 HIS A N 1
ATOM 669 C CA . HIS A 1 106 ? 9.055 28.520 14.132 1.00 65.39 106 HIS A CA 1
ATOM 670 C C . HIS A 1 106 ? 8.869 27.273 13.257 1.00 61.35 106 HIS A C 1
ATOM 671 O O . HIS A 1 106 ? 9.049 26.121 13.693 1.00 53.32 106 HIS A O 1
ATOM 678 N N . THR A 1 107 ? 8.506 27.511 12.010 1.00 60.16 107 THR A N 1
ATOM 679 C CA . THR A 1 107 ? 8.320 26.415 11.081 1.00 59.22 107 THR A CA 1
ATOM 680 C C . THR A 1 107 ? 9.511 25.513 10.987 1.00 55.15 107 THR A C 1
ATOM 681 O O . THR A 1 107 ? 9.393 24.312 10.881 1.00 61.59 107 THR A O 1
ATOM 685 N N . PHE A 1 108 ? 10.667 26.102 10.892 1.00 56.26 108 PHE A N 1
ATOM 686 C CA . PHE A 1 108 ? 11.870 25.293 10.741 1.00 58.66 108 PHE A CA 1
ATOM 687 C C . PHE A 1 108 ? 12.206 24.543 11.987 1.00 53.60 108 PHE A C 1
ATOM 688 O O . PHE A 1 108 ? 12.539 23.372 11.936 1.00 56.20 108 PHE A O 1
ATOM 696 N N . ILE A 1 109 ? 12.124 25.238 13.102 1.00 54.28 109 ILE A N 1
ATOM 697 C CA . ILE A 1 109 ? 12.519 24.678 14.388 1.00 59.00 109 ILE A CA 1
ATOM 698 C C . ILE A 1 109 ? 11.639 23.482 14.756 1.00 61.43 109 ILE A C 1
ATOM 699 O O . ILE A 1 109 ? 12.140 22.484 15.207 1.00 65.10 109 ILE A O 1
ATOM 704 N N . HIS A 1 110 ? 10.344 23.560 14.477 1.00 61.74 110 HIS A N 1
ATOM 705 C CA . HIS A 1 110 ? 9.435 22.458 14.783 1.00 61.33 110 HIS A CA 1
ATOM 706 C C . HIS A 1 110 ? 9.241 21.554 13.592 1.00 55.33 110 HIS A C 1
ATOM 707 O O . HIS A 1 110 ? 8.279 20.814 13.506 1.00 59.18 110 HIS A O 1
ATOM 714 N N . ARG A 1 111 ? 10.110 21.679 12.622 1.00 56.83 111 ARG A N 1
ATOM 715 C CA . ARG A 1 111 ? 10.172 20.754 11.510 1.00 64.78 111 ARG A CA 1
ATOM 716 C C . ARG A 1 111 ? 8.819 20.478 10.909 1.00 67.98 111 ARG A C 1
ATOM 717 O O . ARG A 1 111 ? 8.457 19.332 10.681 1.00 70.92 111 ARG A O 1
ATOM 725 N N . LYS A 1 112 ? 8.083 21.537 10.613 1.00 76.18 112 LYS A N 1
ATOM 726 C CA . LYS A 1 112 ? 6.751 21.394 10.057 1.00 79.96 112 LYS A CA 1
ATOM 727 C C . LYS A 1 112 ? 6.735 21.155 8.525 1.00 79.92 112 LYS A C 1
ATOM 728 O O . LYS A 1 112 ? 5.696 20.851 8.002 1.00 79.26 112 LYS A O 1
ATOM 734 N N . ASP A 1 113 ? 7.876 21.250 7.839 1.00 87.12 113 ASP A N 1
ATOM 735 C CA . ASP A 1 113 ? 7.978 21.172 6.371 1.00 89.50 113 ASP A CA 1
ATOM 736 C C . ASP A 1 113 ? 8.561 19.804 5.996 1.00 85.61 113 ASP A C 1
ATOM 737 O O . ASP A 1 113 ? 8.511 19.368 4.831 1.00 89.18 113 ASP A O 1
ATOM 742 N N . VAL A 1 114 ? 9.063 19.087 6.997 1.00 80.68 114 VAL A N 1
ATOM 743 C CA . VAL A 1 114 ? 10.101 18.085 6.752 1.00 72.47 114 VAL A CA 1
ATOM 744 C C . VAL A 1 114 ? 9.599 16.784 6.122 1.00 72.10 114 VAL A C 1
ATOM 745 O O . VAL A 1 114 ? 10.197 16.293 5.156 1.00 60.22 114 VAL A O 1
ATOM 749 N N . ALA A 1 115 ? 8.486 16.265 6.629 1.00 68.99 115 ALA A N 1
ATOM 750 C CA . ALA A 1 115 ? 7.855 15.106 6.034 1.00 69.99 115 ALA A CA 1
ATOM 751 C C . ALA A 1 115 ? 7.575 15.316 4.547 1.00 74.98 115 ALA A C 1
ATOM 752 O O . ALA A 1 115 ? 7.902 14.456 3.708 1.00 79.72 115 ALA A O 1
ATOM 754 N N . PHE A 1 116 ? 6.973 16.455 4.204 1.00 77.92 116 PHE A N 1
ATOM 755 C CA . PHE A 1 116 ? 6.677 16.751 2.788 1.00 81.83 116 PHE A CA 1
ATOM 756 C C . PHE A 1 116 ? 7.896 16.763 1.931 1.00 73.97 116 PHE A C 1
ATOM 757 O O . PHE A 1 116 ? 7.920 16.205 0.820 1.00 80.53 116 PHE A O 1
ATOM 765 N N . VAL A 1 117 ? 8.915 17.424 2.440 1.00 66.98 117 VAL A N 1
ATOM 766 C CA . VAL A 1 117 ? 10.117 17.558 1.665 1.00 68.49 117 VAL A CA 1
ATOM 767 C C . VAL A 1 117 ? 10.763 16.188 1.508 1.00 71.23 117 VAL A C 1
ATOM 768 O O . VAL A 1 117 ? 11.349 15.866 0.465 1.00 70.96 117 VAL A O 1
ATOM 772 N N . ARG A 1 118 ? 10.669 15.382 2.555 1.00 66.74 118 ARG A N 1
ATOM 773 C CA . ARG A 1 118 ? 11.239 14.072 2.491 1.00 68.99 118 ARG A CA 1
ATOM 774 C C . ARG A 1 118 ? 10.557 13.293 1.392 1.00 68.09 118 ARG A C 1
ATOM 775 O O . ARG A 1 118 ? 11.205 12.701 0.553 1.00 66.87 118 ARG A O 1
ATOM 783 N N . ILE A 1 119 ? 9.236 13.297 1.419 1.00 66.90 119 ILE A N 1
ATOM 784 C CA . ILE A 1 119 ? 8.463 12.555 0.451 1.00 66.72 119 ILE A CA 1
ATOM 785 C C . ILE A 1 119 ? 8.757 12.983 -0.972 1.00 65.39 119 ILE A C 1
ATOM 786 O O . ILE A 1 119 ? 8.949 12.123 -1.821 1.00 75.12 119 ILE A O 1
ATOM 791 N N . ILE A 1 120 ? 8.831 14.287 -1.225 1.00 63.54 120 ILE A N 1
ATOM 792 C CA . ILE A 1 120 ? 9.128 14.765 -2.562 1.00 66.27 120 ILE A CA 1
ATOM 793 C C . ILE A 1 120 ? 10.591 14.491 -3.004 1.00 72.69 120 ILE A C 1
ATOM 794 O O . ILE A 1 120 ? 10.856 14.081 -4.156 1.00 70.74 120 ILE A O 1
ATOM 799 N N . ALA A 1 121 ? 11.530 14.728 -2.098 1.00 69.77 121 ALA A N 1
ATOM 800 C CA . ALA A 1 121 ? 12.930 14.520 -2.400 1.00 69.89 121 ALA A CA 1
ATOM 801 C C . ALA A 1 121 ? 13.225 13.065 -2.727 1.00 69.85 121 ALA A C 1
ATOM 802 O O . ALA A 1 121 ? 14.113 12.777 -3.527 1.00 73.57 121 ALA A O 1
ATOM 804 N N . ASN A 1 122 ? 12.510 12.163 -2.071 1.00 69.72 122 ASN A N 1
ATOM 805 C CA . ASN A 1 122 ? 12.778 10.746 -2.197 1.00 76.62 122 ASN A CA 1
ATOM 806 C C . ASN A 1 122 ? 12.279 10.255 -3.557 1.00 80.56 122 ASN A C 1
ATOM 807 O O . ASN A 1 122 ? 12.576 9.143 -3.968 1.00 85.61 122 ASN A O 1
ATOM 812 N N . GLU A 1 123 ? 11.556 11.113 -4.284 1.00 83.27 123 GLU A N 1
ATOM 813 C CA . GLU A 1 123 ? 11.156 10.811 -5.642 1.00 80.76 123 GLU A CA 1
ATOM 814 C C . GLU A 1 123 ? 12.251 11.119 -6.681 1.00 88.58 123 GLU A C 1
ATOM 815 O O . GLU A 1 123 ? 12.097 10.820 -7.866 1.00 95.68 123 GLU A O 1
ATOM 821 N N . SER A 1 124 ? 13.354 11.724 -6.260 1.00 94.91 124 SER A N 1
ATOM 822 C CA . SER A 1 124 ? 14.522 11.874 -7.140 1.00 94.46 124 SER A CA 1
ATOM 823 C C . SER A 1 124 ? 14.139 12.539 -8.471 1.00 89.19 124 SER A C 1
ATOM 824 O O . SER A 1 124 ? 14.611 12.141 -9.526 1.00 87.08 124 SER A O 1
ATOM 827 N N . GLY A 1 125 ? 13.262 13.535 -8.399 1.00 85.19 125 GLY A N 1
ATOM 828 C CA . GLY A 1 125 ? 12.925 14.359 -9.540 1.00 80.33 125 GLY A CA 1
ATOM 829 C C . GLY A 1 125 ? 11.967 13.773 -10.553 1.00 79.36 125 GLY A C 1
ATOM 830 O O . GLY A 1 125 ? 11.856 14.303 -11.636 1.00 78.22 125 GLY A O 1
ATOM 831 N N . ARG A 1 126 ? 11.268 12.696 -10.233 1.00 77.28 126 ARG A N 1
ATOM 832 C CA . ARG A 1 126 ? 10.313 12.141 -11.180 1.00 78.75 126 ARG A CA 1
ATOM 833 C C . ARG A 1 126 ? 8.943 12.808 -11.157 1.00 81.37 126 ARG A C 1
ATOM 834 O O . ARG A 1 126 ? 8.059 12.404 -11.913 1.00 73.43 126 ARG A O 1
ATOM 842 N N . PHE A 1 127 ? 8.706 13.737 -10.238 1.00 79.65 127 PHE A N 1
ATOM 843 C CA . PHE A 1 127 ? 7.421 14.407 -10.204 1.00 69.84 127 PHE A CA 1
ATOM 844 C C . PHE A 1 127 ? 7.616 15.910 -10.113 1.00 68.11 127 PHE A C 1
ATOM 845 O O . PHE A 1 127 ? 7.193 16.532 -9.163 1.00 70.47 127 PHE A O 1
ATOM 853 N N . PRO A 1 128 ? 8.240 16.509 -11.140 1.00 69.62 128 PRO A N 1
ATOM 854 C CA . PRO A 1 128 ? 8.581 17.946 -11.102 1.00 66.56 128 PRO A CA 1
ATOM 855 C C . PRO A 1 128 ? 7.408 18.868 -10.974 1.00 64.46 128 PRO A C 1
ATOM 856 O O . PRO A 1 128 ? 7.522 19.933 -10.386 1.00 69.77 128 PRO A O 1
ATOM 860 N N . VAL A 1 129 ? 6.257 18.464 -11.479 1.00 62.02 129 VAL A N 1
ATOM 861 C CA . VAL A 1 129 ? 5.102 19.334 -11.366 1.00 59.22 129 VAL A CA 1
ATOM 862 C C . VAL A 1 129 ? 4.619 19.432 -9.918 1.00 53.69 129 VAL A C 1
ATOM 863 O O . VAL A 1 129 ? 4.306 20.508 -9.451 1.00 53.03 129 VAL A O 1
ATOM 867 N N . LEU A 1 130 ? 4.559 18.316 -9.213 1.00 52.24 130 LEU A N 1
ATOM 868 C CA . LEU A 1 130 ? 4.250 18.354 -7.794 1.00 55.64 130 LEU A CA 1
ATOM 869 C C . LEU A 1 130 ? 5.330 19.089 -6.991 1.00 56.61 130 LEU A C 1
ATOM 870 O O . LEU A 1 130 ? 5.050 19.791 -6.036 1.00 61.18 130 LEU A O 1
ATOM 875 N N . ALA A 1 131 ? 6.582 18.901 -7.350 1.00 58.26 131 ALA A N 1
ATOM 876 C CA . ALA A 1 131 ? 7.658 19.539 -6.612 1.00 57.35 131 ALA A CA 1
ATOM 877 C C . ALA A 1 131 ? 7.513 21.054 -6.759 1.00 55.40 131 ALA A C 1
ATOM 878 O O . ALA A 1 131 ? 7.660 21.809 -5.811 1.00 49.72 131 ALA A O 1
ATOM 880 N N . ARG A 1 132 ? 7.180 21.513 -7.950 1.00 55.39 132 ARG A N 1
ATOM 881 C CA . ARG A 1 132 ? 7.008 22.956 -8.132 1.00 55.61 132 ARG A CA 1
ATOM 882 C C . ARG A 1 132 ? 5.758 23.463 -7.474 1.00 53.65 132 ARG A C 1
ATOM 883 O O . ARG A 1 132 ? 5.709 24.573 -6.961 1.00 56.75 132 ARG A O 1
ATOM 891 N N . LEU A 1 133 ? 4.731 22.642 -7.476 1.00 55.91 133 LEU A N 1
ATOM 892 C CA . LEU A 1 133 ? 3.504 23.018 -6.801 1.00 58.90 133 LEU A CA 1
ATOM 893 C C . LEU A 1 133 ? 3.779 23.282 -5.308 1.00 54.84 133 LEU A C 1
ATOM 894 O O . LEU A 1 133 ? 3.253 24.220 -4.730 1.00 48.94 133 LEU A O 1
ATOM 899 N N . PHE A 1 134 ? 4.572 22.417 -4.698 1.00 52.09 134 PHE A N 1
ATOM 900 C CA . PHE A 1 134 ? 4.926 22.604 -3.318 1.00 57.50 134 PHE A CA 1
ATOM 901 C C . PHE A 1 134 ? 5.719 23.894 -3.138 1.00 61.47 134 PHE A C 1
ATOM 902 O O . PHE A 1 134 ? 5.393 24.730 -2.288 1.00 66.16 134 PHE A O 1
ATOM 910 N N . TYR A 1 135 ? 6.751 24.068 -3.954 1.00 61.15 135 TYR A N 1
ATOM 911 C CA . TYR A 1 135 ? 7.564 25.271 -3.872 1.00 57.73 135 TYR A CA 1
ATOM 912 C C . TYR A 1 135 ? 6.729 26.551 -3.971 1.00 56.75 135 TYR A C 1
ATOM 913 O O . TYR A 1 135 ? 6.899 27.448 -3.153 1.00 57.29 135 TYR A O 1
ATOM 922 N N . GLU A 1 136 ? 5.823 26.621 -4.941 1.00 55.43 136 GLU A N 1
ATOM 923 C CA . GLU A 1 136 ? 5.043 27.848 -5.188 1.00 59.17 136 GLU A CA 1
ATOM 924 C C . GLU A 1 136 ? 3.953 28.080 -4.170 1.00 56.63 136 GLU A C 1
ATOM 925 O O . GLU A 1 136 ? 3.567 29.220 -3.919 1.00 55.39 136 GLU A O 1
ATOM 931 N N . SER A 1 137 ? 3.488 27.016 -3.544 1.00 57.24 137 SER A N 1
ATOM 932 C CA . SER A 1 137 ? 2.423 27.120 -2.537 1.00 57.32 137 SER A CA 1
ATOM 933 C C . SER A 1 137 ? 2.949 27.427 -1.151 1.00 56.54 137 SER A C 1
ATOM 934 O O . SER A 1 137 ? 2.217 27.910 -0.315 1.00 56.04 137 SER A O 1
ATOM 937 N N . GLY A 1 138 ? 4.200 27.063 -0.889 1.00 57.67 138 GLY A N 1
ATOM 938 C CA . GLY A 1 138 ? 4.805 27.250 0.443 1.00 58.09 138 GLY A CA 1
ATOM 939 C C . GLY A 1 138 ? 5.877 28.343 0.466 1.00 57.11 138 GLY A C 1
ATOM 940 O O . GLY A 1 138 ? 5.587 29.519 0.587 1.00 58.51 138 GLY A O 1
ATOM 941 N N . PRO A 1 139 ? 7.126 27.961 0.284 1.00 55.36 139 PRO A N 1
ATOM 942 C CA . PRO A 1 139 ? 8.243 28.875 0.278 1.00 53.16 139 PRO A CA 1
ATOM 943 C C . PRO A 1 139 ? 8.024 30.123 -0.567 1.00 56.76 139 PRO A C 1
ATOM 944 O O . PRO A 1 139 ? 8.250 31.237 -0.090 1.00 62.58 139 PRO A O 1
ATOM 948 N N . GLU A 1 140 ? 7.617 29.963 -1.824 1.00 54.94 140 GLU A N 1
ATOM 949 C CA . GLU A 1 140 ? 7.461 31.145 -2.663 1.00 53.67 140 GLU A CA 1
ATOM 950 C C . GLU A 1 140 ? 6.310 31.985 -2.155 1.00 50.55 140 GLU A C 1
ATOM 951 O O . GLU A 1 140 ? 6.325 33.194 -2.268 1.00 46.67 140 GLU A O 1
ATOM 957 N N . ALA A 1 141 ? 5.305 31.345 -1.592 1.00 48.35 141 ALA A N 1
ATOM 958 C CA . ALA A 1 141 ? 4.170 32.095 -1.053 1.00 50.39 141 ALA A CA 1
ATOM 959 C C . ALA A 1 141 ? 4.596 32.980 0.094 1.00 50.65 141 ALA A C 1
ATOM 960 O O . ALA A 1 141 ? 4.156 34.130 0.207 1.00 54.72 141 ALA A O 1
ATOM 962 N N . THR A 1 142 ? 5.444 32.441 0.947 1.00 49.28 142 THR A N 1
ATOM 963 C CA . THR A 1 142 ? 6.005 33.221 2.025 1.00 53.84 142 THR A CA 1
ATOM 964 C C . THR A 1 142 ? 6.754 34.436 1.499 1.00 53.09 142 THR A C 1
ATOM 965 O O . THR A 1 142 ? 6.607 35.551 1.998 1.00 51.39 142 THR A O 1
ATOM 969 N N . ILE A 1 143 ? 7.569 34.231 0.485 1.00 52.94 143 ILE A N 1
ATOM 970 C CA . ILE A 1 143 ? 8.253 35.368 -0.111 1.00 54.18 143 ILE A CA 1
ATOM 971 C C . ILE A 1 143 ? 7.260 36.443 -0.596 1.00 52.69 143 ILE A C 1
ATOM 972 O O . ILE A 1 143 ? 7.441 37.615 -0.307 1.00 54.43 143 ILE A O 1
ATOM 977 N N . ARG A 1 144 ? 6.225 36.034 -1.316 1.00 54.09 144 ARG A N 1
ATOM 978 C CA . ARG A 1 144 ? 5.238 36.970 -1.839 1.00 57.45 144 ARG A CA 1
ATOM 979 C C . ARG A 1 144 ? 4.537 37.769 -0.764 1.00 56.37 144 ARG A C 1
ATOM 980 O O . ARG A 1 144 ? 4.348 38.961 -0.928 1.00 57.09 144 ARG A O 1
ATOM 988 N N . ARG A 1 145 ? 4.164 37.134 0.343 1.00 56.06 145 ARG A N 1
ATOM 989 C CA . ARG A 1 145 ? 3.516 37.861 1.437 1.00 58.04 145 ARG A CA 1
ATOM 990 C C . ARG A 1 145 ? 4.401 38.924 1.981 1.00 57.37 145 ARG A C 1
ATOM 991 O O . ARG A 1 145 ? 3.961 40.024 2.276 1.00 60.31 145 ARG A O 1
ATOM 999 N N . LEU A 1 146 ? 5.660 38.578 2.185 1.00 58.76 146 LEU A N 1
ATOM 1000 C CA . LEU A 1 146 ? 6.579 39.523 2.771 1.00 59.26 146 LEU A CA 1
ATOM 1001 C C . LEU A 1 146 ? 6.808 40.628 1.779 1.00 58.40 146 LEU A C 1
ATOM 1002 O O . LEU A 1 146 ? 6.909 41.783 2.142 1.00 56.51 146 LEU A O 1
ATOM 1007 N N . ALA A 1 147 ? 6.911 40.255 0.513 1.00 62.26 147 ALA A N 1
ATOM 1008 C CA . ALA A 1 147 ? 7.190 41.224 -0.523 1.00 60.66 147 ALA A CA 1
ATOM 1009 C C . ALA A 1 147 ? 6.100 42.270 -0.528 1.00 60.54 147 ALA A C 1
ATOM 1010 O O . ALA A 1 147 ? 6.385 43.453 -0.640 1.00 65.10 147 ALA A O 1
ATOM 1012 N N . GLN A 1 148 ? 4.857 41.873 -0.339 1.00 59.99 148 GLN A N 1
ATOM 1013 C CA . GLN A 1 148 ? 3.801 42.874 -0.343 1.00 68.13 148 GLN A CA 1
ATOM 1014 C C . GLN A 1 148 ? 3.946 43.822 0.831 1.00 66.49 148 GLN A C 1
ATOM 1015 O O . GLN A 1 148 ? 3.785 45.032 0.699 1.00 77.40 148 GLN A O 1
ATOM 1021 N N . PHE A 1 149 ? 4.326 43.317 1.979 1.00 62.77 149 PHE A N 1
ATOM 1022 C CA . PHE A 1 149 ? 4.636 44.233 3.084 1.00 61.07 149 PHE A CA 1
ATOM 1023 C C . PHE A 1 149 ? 5.807 45.158 2.742 1.00 61.91 149 PHE A C 1
ATOM 1024 O O . PHE A 1 149 ? 5.791 46.331 3.087 1.00 66.79 149 PHE A O 1
ATOM 1032 N N . LEU A 1 150 ? 6.847 44.633 2.101 1.00 58.53 150 LEU A N 1
ATOM 1033 C CA . LEU A 1 150 ? 7.986 45.472 1.799 1.00 61.33 150 LEU A CA 1
ATOM 1034 C C . LEU A 1 150 ? 7.618 46.554 0.782 1.00 63.69 150 LEU A C 1
ATOM 1035 O O . LEU A 1 150 ? 8.198 47.620 0.827 1.00 69.91 150 LEU A O 1
ATOM 1040 N N . GLU A 1 151 ? 6.662 46.309 -0.111 1.00 64.45 151 GLU A N 1
ATOM 1041 C CA . GLU A 1 151 ? 6.217 47.369 -1.030 1.00 68.56 151 GLU A CA 1
ATOM 1042 C C . GLU A 1 151 ? 5.637 48.538 -0.276 1.00 69.57 151 GLU A C 1
ATOM 1043 O O . GLU A 1 151 ? 5.873 49.689 -0.639 1.00 72.68 151 GLU A O 1
ATOM 1049 N N . GLU A 1 152 ? 4.869 48.236 0.768 1.00 65.60 152 GLU A N 1
ATOM 1050 C CA . GLU A 1 152 ? 4.248 49.273 1.590 1.00 68.44 152 GLU A CA 1
ATOM 1051 C C . GLU A 1 152 ? 5.313 50.082 2.291 1.00 64.93 152 GLU A C 1
ATOM 1052 O O . GLU A 1 152 ? 5.261 51.299 2.309 1.00 61.91 152 GLU A O 1
ATOM 1058 N N . ALA A 1 153 ? 6.276 49.389 2.881 1.00 65.12 153 ALA A N 1
ATOM 1059 C CA . ALA A 1 153 ? 7.394 50.058 3.554 1.00 65.92 153 ALA A CA 1
ATOM 1060 C C . ALA A 1 153 ? 8.198 50.935 2.588 1.00 64.51 153 ALA A C 1
ATOM 1061 O O . ALA A 1 153 ? 8.600 52.057 2.936 1.00 70.67 153 ALA A O 1
ATOM 1063 N N . ARG A 1 154 ? 8.379 50.473 1.356 1.00 61.13 154 ARG A N 1
ATOM 1064 C CA . ARG A 1 154 ? 9.067 51.308 0.384 1.00 67.10 154 ARG A CA 1
ATOM 1065 C C . ARG A 1 154 ? 8.236 52.535 -0.012 1.00 64.83 154 ARG A C 1
ATOM 1066 O O . ARG A 1 154 ? 8.765 53.633 -0.094 1.00 67.24 154 ARG A O 1
ATOM 1074 N N . ALA A 1 155 ? 6.940 52.332 -0.234 1.00 63.82 155 ALA A N 1
ATOM 1075 C CA . ALA A 1 155 ? 6.030 53.416 -0.545 1.00 63.35 155 ALA A CA 1
ATOM 1076 C C . ALA A 1 155 ? 6.007 54.445 0.581 1.00 68.07 155 ALA A C 1
ATOM 1077 O O . ALA A 1 155 ? 5.893 55.624 0.327 1.00 69.29 155 ALA A O 1
ATOM 1079 N N . ALA A 1 156 ? 6.163 54.001 1.823 1.00 71.63 156 ALA A N 1
ATOM 1080 C CA . ALA A 1 156 ? 6.247 54.912 2.964 1.00 69.72 156 ALA A CA 1
ATOM 1081 C C . ALA A 1 156 ? 7.646 55.486 3.176 1.00 69.60 156 ALA A C 1
ATOM 1082 O O . ALA A 1 156 ? 7.872 56.195 4.147 1.00 71.74 156 ALA A O 1
ATOM 1084 N N . ARG A 1 157 ? 8.578 55.191 2.273 1.00 72.37 157 ARG A N 1
ATOM 1085 C CA . ARG A 1 157 ? 9.925 55.776 2.288 1.00 74.91 157 ARG A CA 1
ATOM 1086 C C . ARG A 1 157 ? 10.803 55.345 3.454 1.00 72.90 157 ARG A C 1
ATOM 1087 O O . ARG A 1 157 ? 11.782 56.009 3.772 1.00 74.93 157 ARG A O 1
ATOM 1095 N N . VAL A 1 158 ? 10.466 54.238 4.084 1.00 72.48 158 VAL A N 1
ATOM 1096 C CA . VAL A 1 158 ? 11.221 53.755 5.226 1.00 72.77 158 VAL A CA 1
ATOM 1097 C C . VAL A 1 158 ? 12.194 52.582 4.884 1.00 69.53 158 VAL A C 1
ATOM 1098 O O . VAL A 1 158 ? 13.099 52.232 5.692 1.00 66.98 158 VAL A O 1
ATOM 1102 N N . LEU A 1 159 ? 12.056 52.045 3.667 1.00 62.98 159 LEU A N 1
ATOM 1103 C CA . LEU A 1 159 ? 13.071 51.182 3.039 1.00 61.57 159 LEU A CA 1
ATOM 1104 C C . LEU A 1 159 ? 13.282 51.560 1.579 1.00 68.24 159 LEU A C 1
ATOM 1105 O O . LEU A 1 159 ? 12.358 52.093 0.923 1.00 71.40 159 LEU A O 1
ATOM 1110 N N . GLU A 1 160 ? 14.476 51.252 1.053 1.00 71.50 160 GLU A N 1
ATOM 1111 C CA . GLU A 1 160 ? 14.734 51.385 -0.393 1.00 74.86 160 GLU A CA 1
ATOM 1112 C C . GLU A 1 160 ? 15.429 50.154 -0.969 1.00 69.33 160 GLU A C 1
ATOM 1113 O O . GLU A 1 160 ? 16.317 49.553 -0.349 1.00 75.18 160 GLU A O 1
ATOM 1119 N N . PHE A 1 161 ? 14.954 49.758 -2.148 1.00 67.04 161 PHE A N 1
ATOM 1120 C CA . PHE A 1 161 ? 15.392 48.562 -2.851 1.00 66.06 161 PHE A CA 1
ATOM 1121 C C . PHE A 1 161 ? 14.661 48.545 -4.197 1.00 69.46 161 PHE A C 1
ATOM 1122 O O . PHE A 1 161 ? 13.608 49.155 -4.321 1.00 64.42 161 PHE A O 1
ATOM 1130 N N . ASP A 1 162 ? 15.191 47.832 -5.184 1.00 74.23 162 ASP A N 1
ATOM 1131 C CA . ASP A 1 162 ? 14.610 47.847 -6.529 1.00 78.84 162 ASP A CA 1
ATOM 1132 C C . ASP A 1 162 ? 13.470 46.865 -6.694 1.00 76.57 162 ASP A C 1
ATOM 1133 O O . ASP A 1 162 ? 12.482 47.200 -7.314 1.00 82.51 162 ASP A O 1
ATOM 1138 N N . ASP A 1 163 ? 13.605 45.645 -6.171 1.00 78.02 163 ASP A N 1
ATOM 1139 C CA . ASP A 1 163 ? 12.577 44.585 -6.347 1.00 73.84 163 ASP A CA 1
ATOM 1140 C C . ASP A 1 163 ? 12.152 43.964 -5.011 1.00 67.10 163 ASP A C 1
ATOM 1141 O O . ASP A 1 163 ? 12.989 43.481 -4.243 1.00 73.29 163 ASP A O 1
ATOM 1146 N N . PRO A 1 164 ? 10.856 43.980 -4.727 1.00 64.49 164 PRO A N 1
ATOM 1147 C CA . PRO A 1 164 ? 10.352 43.513 -3.443 1.00 68.34 164 PRO A CA 1
ATOM 1148 C C . PRO A 1 164 ? 10.503 42.011 -3.192 1.00 68.16 164 PRO A C 1
ATOM 1149 O O . PRO A 1 164 ? 10.756 41.606 -2.060 1.00 71.16 164 PRO A O 1
ATOM 1161 N N . GLU A 1 166 ? 12.983 40.104 -4.513 1.00 61.22 166 GLU A N 1
ATOM 1162 C CA . GLU A 1 166 ? 14.377 39.974 -4.264 1.00 60.70 166 GLU A CA 1
ATOM 1163 C C . GLU A 1 166 ? 14.636 40.343 -2.817 1.00 54.59 166 GLU A C 1
ATOM 1164 O O . GLU A 1 166 ? 15.334 39.636 -2.116 1.00 54.18 166 GLU A O 1
ATOM 1170 N N . ALA A 1 167 ? 14.066 41.448 -2.362 1.00 54.71 167 ALA A N 1
ATOM 1171 C CA . ALA A 1 167 ? 14.351 41.920 -1.001 1.00 54.79 167 ALA A CA 1
ATOM 1172 C C . ALA A 1 167 ? 13.765 40.994 0.028 1.00 52.83 167 ALA A C 1
ATOM 1173 O O . ALA A 1 167 ? 14.366 40.742 1.054 1.00 51.01 167 ALA A O 1
ATOM 1175 N N . ALA A 1 168 ? 12.587 40.480 -0.244 1.00 53.09 168 ALA A N 1
ATOM 1176 C CA . ALA A 1 168 ? 11.969 39.548 0.678 1.00 53.86 168 ALA A CA 1
ATOM 1177 C C . ALA A 1 168 ? 12.852 38.327 0.804 1.00 54.69 168 ALA A C 1
ATOM 1178 O O . ALA A 1 168 ? 13.115 37.835 1.896 1.00 56.91 168 ALA A O 1
ATOM 1180 N N . ASN A 1 169 ? 13.304 37.822 -0.325 1.00 54.37 169 ASN A N 1
ATOM 1181 C CA . ASN A 1 169 ? 14.114 36.617 -0.316 1.00 54.32 169 ASN A CA 1
ATOM 1182 C C . ASN A 1 169 ? 15.432 36.842 0.423 1.00 52.47 169 ASN A C 1
ATOM 1183 O O . ASN A 1 169 ? 15.956 35.960 1.096 1.00 53.22 169 ASN A O 1
ATOM 1188 N N . GLN A 1 170 ? 15.944 38.051 0.344 1.00 54.54 170 GLN A N 1
ATOM 1189 C CA . GLN A 1 170 ? 17.180 38.359 1.009 1.00 55.15 170 GLN A CA 1
ATOM 1190 C C . GLN A 1 170 ? 16.982 38.412 2.492 1.00 53.86 170 GLN A C 1
ATOM 1191 O O . GLN A 1 170 ? 17.774 37.864 3.250 1.00 57.70 170 GLN A O 1
ATOM 1197 N N . PHE A 1 171 ? 15.890 39.014 2.908 1.00 53.55 171 PHE A N 1
ATOM 1198 C CA . PHE A 1 171 ? 15.557 39.048 4.336 1.00 55.96 171 PHE A CA 1
ATOM 1199 C C . PHE A 1 171 ? 15.457 37.649 4.922 1.00 50.36 171 PHE A C 1
ATOM 1200 O O . PHE A 1 171 ? 16.011 37.362 5.966 1.00 50.72 171 PHE A O 1
ATOM 1208 N N . LEU A 1 172 ? 14.768 36.776 4.213 1.00 51.50 172 LEU A N 1
ATOM 1209 C CA . LEU A 1 172 ? 14.554 35.433 4.684 1.00 52.13 172 LEU A CA 1
ATOM 1210 C C . LEU A 1 172 ? 15.832 34.608 4.641 1.00 52.31 172 LEU A C 1
ATOM 1211 O O . LEU A 1 172 ? 16.142 33.907 5.598 1.00 56.85 172 LEU A O 1
ATOM 1216 N N . SER A 1 173 ? 16.620 34.732 3.590 1.00 50.52 173 SER A N 1
ATOM 1217 C CA . SER A 1 173 ? 17.936 34.091 3.595 1.00 50.26 173 SER A CA 1
ATOM 1218 C C . SER A 1 173 ? 18.807 34.549 4.774 1.00 46.00 173 SER A C 1
ATOM 1219 O O . SER A 1 173 ? 19.470 33.734 5.370 1.00 41.10 173 SER A O 1
ATOM 1222 N N . LEU A 1 174 ? 18.760 35.824 5.136 1.00 44.01 174 LEU A N 1
ATOM 1223 C CA . LEU A 1 174 ? 19.560 36.292 6.248 1.00 47.08 174 LEU A CA 1
ATOM 1224 C C . LEU A 1 174 ? 19.137 35.690 7.573 1.00 49.88 174 LEU A C 1
ATOM 1225 O O . LEU A 1 174 ? 19.953 35.235 8.345 1.00 57.78 174 LEU A O 1
ATOM 1230 N N . VAL A 1 175 ? 17.849 35.683 7.816 1.00 55.21 175 VAL A N 1
ATOM 1231 C CA . VAL A 1 175 ? 17.283 35.300 9.089 1.00 53.96 175 VAL A CA 1
ATOM 1232 C C . VAL A 1 175 ? 17.386 33.801 9.251 1.00 52.46 175 VAL A C 1
ATOM 1233 O O . VAL A 1 175 ? 17.620 33.277 10.334 1.00 47.64 175 VAL A O 1
ATOM 1237 N N . ARG A 1 176 ? 17.165 33.113 8.148 1.00 51.42 176 ARG A N 1
ATOM 1238 C CA . ARG A 1 176 ? 17.209 31.656 8.114 1.00 52.81 176 ARG A CA 1
ATOM 1239 C C . ARG A 1 176 ? 18.644 31.208 8.253 1.00 52.54 176 ARG A C 1
ATOM 1240 O O . ARG A 1 176 ? 18.941 30.271 8.944 1.00 59.52 176 ARG A O 1
ATOM 1248 N N . GLY A 1 177 ? 19.523 31.899 7.548 1.00 53.85 177 GLY A N 1
ATOM 1249 C CA . GLY A 1 177 ? 20.928 31.588 7.484 1.00 53.66 177 GLY A CA 1
ATOM 1250 C C . GLY A 1 177 ? 21.213 30.125 7.317 1.00 54.23 177 GLY A C 1
ATOM 1251 O O . GLY A 1 177 ? 20.891 29.510 6.314 1.00 57.43 177 GLY A O 1
ATOM 1252 N N . GLU A 1 178 ? 21.760 29.589 8.380 1.00 57.46 178 GLU A N 1
ATOM 1253 C CA . GLU A 1 178 ? 22.385 28.309 8.413 1.00 58.77 178 GLU A CA 1
ATOM 1254 C C . GLU A 1 178 ? 21.507 27.306 9.168 1.00 59.66 178 GLU A C 1
ATOM 1255 O O . GLU A 1 178 ? 21.874 26.145 9.302 1.00 56.09 178 GLU A O 1
ATOM 1261 N N . LEU A 1 179 ? 20.396 27.765 9.756 1.00 59.89 179 LEU A N 1
ATOM 1262 C CA . LEU A 1 179 ? 19.710 26.968 10.737 1.00 58.90 179 LEU A CA 1
ATOM 1263 C C . LEU A 1 179 ? 19.094 25.756 10.129 1.00 51.48 179 LEU A C 1
ATOM 1264 O O . LEU A 1 179 ? 19.092 24.717 10.750 1.00 53.28 179 LEU A O 1
ATOM 1269 N N . PRO A 1 180 ? 18.585 25.870 8.920 1.00 51.86 180 PRO A N 1
ATOM 1270 C CA . PRO A 1 180 ? 17.946 24.691 8.371 1.00 52.97 180 PRO A CA 1
ATOM 1271 C C . PRO A 1 180 ? 18.915 23.512 8.337 1.00 53.18 180 PRO A C 1
ATOM 1272 O O . PRO A 1 180 ? 18.544 22.393 8.650 1.00 55.01 180 PRO A O 1
ATOM 1276 N N . LEU A 1 181 ? 20.155 23.795 7.960 1.00 52.17 181 LEU A N 1
ATOM 1277 C CA . LEU A 1 181 ? 21.220 22.808 7.929 1.00 49.73 181 LEU A CA 1
ATOM 1278 C C . LEU A 1 181 ? 21.536 22.268 9.306 1.00 49.98 181 LEU A C 1
ATOM 1279 O O . LEU A 1 181 ? 21.562 21.061 9.508 1.00 51.34 181 LEU A O 1
ATOM 1284 N N . LEU A 1 182 ? 21.752 23.160 10.262 1.00 50.28 182 LEU A N 1
ATOM 1285 C CA . LEU A 1 182 ? 21.995 22.729 11.628 1.00 52.56 182 LEU A CA 1
ATOM 1286 C C . LEU A 1 182 ? 20.872 21.819 12.182 1.00 56.19 182 LEU A C 1
ATOM 1287 O O . LEU A 1 182 ? 21.127 20.802 12.810 1.00 60.38 182 LEU A O 1
ATOM 1292 N N . ILE A 1 183 ? 19.626 22.163 11.886 1.00 55.06 183 ILE A N 1
ATOM 1293 C CA . ILE A 1 183 ? 18.499 21.422 12.385 1.00 54.64 183 ILE A CA 1
ATOM 1294 C C . ILE A 1 183 ? 18.489 20.026 11.818 1.00 53.70 183 ILE A C 1
ATOM 1295 O O . ILE A 1 183 ? 18.336 19.045 12.525 1.00 58.02 183 ILE A O 1
ATOM 1300 N N . VAL A 1 184 ? 18.563 19.968 10.514 1.00 53.24 184 VAL A N 1
ATOM 1301 C CA . VAL A 1 184 ? 18.626 18.738 9.777 1.00 56.30 184 VAL A CA 1
ATOM 1302 C C . VAL A 1 184 ? 19.749 17.809 10.261 1.00 57.30 184 VAL A C 1
ATOM 1303 O O . VAL A 1 184 ? 19.569 16.600 10.299 1.00 55.95 184 VAL A O 1
ATOM 1307 N N . LEU A 1 185 ? 20.914 18.362 10.596 1.00 58.20 185 LEU A N 1
ATOM 1308 C CA . LEU A 1 185 ? 22.031 17.550 11.114 1.00 58.87 185 LEU A CA 1
ATOM 1309 C C . LEU A 1 185 ? 21.820 17.138 12.542 1.00 60.78 185 LEU A C 1
ATOM 1310 O O . LEU A 1 185 ? 22.545 16.327 13.073 1.00 68.29 185 LEU A O 1
ATOM 1315 N N . GLY A 1 186 ? 20.863 17.771 13.195 1.00 67.35 186 GLY A N 1
ATOM 1316 C CA . GLY A 1 186 ? 20.581 17.507 14.582 1.00 65.64 186 GLY A CA 1
ATOM 1317 C C . GLY A 1 186 ? 21.565 18.206 15.488 1.00 64.51 186 GLY A C 1
ATOM 1318 O O . GLY A 1 186 ? 21.827 17.726 16.571 1.00 69.77 186 GLY A O 1
ATOM 1319 N N . LEU A 1 187 ? 22.055 19.368 15.092 1.00 62.27 187 LEU A N 1
ATOM 1320 C CA . LEU A 1 187 ? 22.974 20.126 15.917 1.00 65.80 187 LEU A CA 1
ATOM 1321 C C . LEU A 1 187 ? 22.384 21.401 16.486 1.00 71.46 187 LEU A C 1
ATOM 1322 O O . LEU A 1 187 ? 23.083 22.140 17.165 1.00 73.84 187 LEU A O 1
ATOM 1327 N N . SER A 1 188 ? 21.122 21.689 16.176 1.00 83.30 188 SER A N 1
ATOM 1328 C CA . SER A 1 188 ? 20.416 22.854 16.705 1.00 83.81 188 SER A CA 1
ATOM 1329 C C . SER A 1 188 ? 19.486 22.507 17.871 1.00 83.20 188 SER A C 1
ATOM 1330 O O . SER A 1 188 ? 18.633 21.644 17.767 1.00 77.61 188 SER A O 1
ATOM 1333 N N . ASP A 1 189 ? 19.636 23.217 18.970 1.00 86.06 189 ASP A N 1
ATOM 1334 C CA . ASP A 1 189 ? 18.601 23.251 19.996 1.00 98.34 189 ASP A CA 1
ATOM 1335 C C . ASP A 1 189 ? 18.473 24.742 20.322 1.00 96.05 189 ASP A C 1
ATOM 1336 O O . ASP A 1 189 ? 19.395 25.374 20.856 1.00 92.94 189 ASP A O 1
ATOM 1341 N N . LEU A 1 190 ? 17.352 25.327 19.946 1.00 88.88 190 LEU A N 1
ATOM 1342 C CA . LEU A 1 190 ? 17.241 26.772 19.992 1.00 83.94 190 LEU A CA 1
ATOM 1343 C C . LEU A 1 190 ? 16.267 27.229 21.054 1.00 79.03 190 LEU A C 1
ATOM 1344 O O . LEU A 1 190 ? 15.053 27.095 20.923 1.00 73.00 190 LEU A O 1
ATOM 1349 N N . THR A 1 191 ? 16.842 27.749 22.129 1.00 73.80 191 THR A N 1
ATOM 1350 C CA . THR A 1 191 ? 16.093 28.472 23.121 1.00 73.70 191 THR A CA 1
ATOM 1351 C C . THR A 1 191 ? 15.474 29.724 22.475 1.00 75.62 191 THR A C 1
ATOM 1352 O O . THR A 1 191 ? 15.958 30.222 21.442 1.00 77.33 191 THR A O 1
ATOM 1356 N N . GLU A 1 192 ? 14.392 30.210 23.071 1.00 77.84 192 GLU A N 1
ATOM 1357 C CA . GLU A 1 192 ? 13.772 31.469 22.659 1.00 77.63 192 GLU A CA 1
ATOM 1358 C C . GLU A 1 192 ? 14.793 32.578 22.508 1.00 69.85 192 GLU A C 1
ATOM 1359 O O . GLU A 1 192 ? 14.710 33.375 21.579 1.00 74.97 192 GLU A O 1
ATOM 1365 N N . GLU A 1 193 ? 15.749 32.628 23.418 1.00 71.49 193 GLU A N 1
ATOM 1366 C CA . GLU A 1 193 ? 16.738 33.689 23.421 1.00 76.01 193 GLU A CA 1
ATOM 1367 C C . GLU A 1 193 ? 17.630 33.597 22.203 1.00 69.90 193 GLU A C 1
ATOM 1368 O O . GLU A 1 193 ? 18.034 34.613 21.648 1.00 72.25 193 GLU A O 1
ATOM 1374 N N . ALA A 1 194 ? 18.053 32.378 21.893 1.00 65.92 194 ALA A N 1
ATOM 1375 C CA . ALA A 1 194 ? 18.950 32.133 20.774 1.00 60.44 194 ALA A CA 1
ATOM 1376 C C . ALA A 1 194 ? 18.252 32.513 19.474 1.00 60.63 194 ALA A C 1
ATOM 1377 O O . ALA A 1 194 ? 18.892 32.993 18.535 1.00 57.34 194 ALA A O 1
ATOM 1379 N N . ILE A 1 195 ? 16.938 32.287 19.423 1.00 58.01 195 ILE A N 1
ATOM 1380 C CA . ILE A 1 195 ? 16.155 32.663 18.263 1.00 55.77 195 ILE A CA 1
ATOM 1381 C C . ILE A 1 195 ? 16.082 34.152 18.103 1.00 55.40 195 ILE A C 1
ATOM 1382 O O . ILE A 1 195 ? 16.217 34.650 16.973 1.00 56.57 195 ILE A O 1
ATOM 1387 N N . GLU A 1 196 ? 15.865 34.868 19.199 1.00 54.26 196 GLU A N 1
ATOM 1388 C CA . GLU A 1 196 ? 15.828 36.334 19.113 1.00 54.07 196 GLU A CA 1
ATOM 1389 C C . GLU A 1 196 ? 17.144 36.849 18.566 1.00 56.04 196 GLU A C 1
ATOM 1390 O O . GLU A 1 196 ? 17.155 37.793 17.804 1.00 55.20 196 GLU A O 1
ATOM 1396 N N . GLN A 1 197 ? 18.256 36.214 18.948 1.00 56.60 197 GLN A N 1
ATOM 1397 C CA . GLN A 1 197 ? 19.566 36.645 18.501 1.00 53.14 197 GLN A CA 1
ATOM 1398 C C . GLN A 1 197 ? 19.754 36.414 17.010 1.00 48.44 197 GLN A C 1
ATOM 1399 O O . GLN A 1 197 ? 20.338 37.253 16.324 1.00 48.16 197 GLN A O 1
ATOM 1405 N N . GLU A 1 198 ? 19.270 35.284 16.531 1.00 46.84 198 GLU A N 1
ATOM 1406 C CA . GLU A 1 198 ? 19.308 34.947 15.096 1.00 50.69 198 GLU A CA 1
ATOM 1407 C C . GLU A 1 198 ? 18.564 35.968 14.271 1.00 49.30 198 GLU A C 1
ATOM 1408 O O . GLU A 1 198 ? 19.045 36.443 13.224 1.00 51.74 198 GLU A O 1
ATOM 1414 N N . ILE A 1 199 ? 17.411 36.351 14.782 1.00 50.78 199 ILE A N 1
ATOM 1415 C CA . ILE A 1 199 ? 16.565 37.312 14.106 1.00 53.62 199 ILE A CA 1
ATOM 1416 C C . ILE A 1 199 ? 17.162 38.688 14.150 1.00 52.29 199 ILE A C 1
ATOM 1417 O O . ILE A 1 199 ? 17.144 39.377 13.157 1.00 54.21 199 ILE A O 1
ATOM 1422 N N . GLU A 1 200 ? 17.668 39.082 15.308 1.00 55.72 200 GLU A N 1
ATOM 1423 C CA . GLU A 1 200 ? 18.161 40.421 15.482 1.00 57.88 200 GLU A CA 1
ATOM 1424 C C . GLU A 1 200 ? 19.354 40.631 14.554 1.00 61.89 200 GLU A C 1
ATOM 1425 O O . GLU A 1 200 ? 19.499 41.697 13.952 1.00 65.49 200 GLU A O 1
ATOM 1431 N N . ALA A 1 201 ? 20.199 39.609 14.416 1.00 60.49 201 ALA A N 1
ATOM 1432 C CA . ALA A 1 201 ? 21.366 39.696 13.547 1.00 59.30 201 ALA A CA 1
ATOM 1433 C C . ALA A 1 201 ? 20.977 39.893 12.077 1.00 59.84 201 ALA A C 1
ATOM 1434 O O . ALA A 1 201 ? 21.553 40.738 11.391 1.00 58.55 201 ALA A O 1
ATOM 1436 N N . GLY A 1 202 ? 19.999 39.106 11.624 1.00 60.35 202 GLY A N 1
ATOM 1437 C CA . GLY A 1 202 ? 19.509 39.166 10.245 1.00 58.90 202 GLY A CA 1
ATOM 1438 C C . GLY A 1 202 ? 18.810 40.468 9.899 1.00 59.68 202 GLY A C 1
ATOM 1439 O O . GLY A 1 202 ? 19.025 41.062 8.840 1.00 56.84 202 GLY A O 1
ATOM 1440 N N . LEU A 1 203 ? 18.019 40.942 10.844 1.00 58.91 203 LEU A N 1
ATOM 1441 C CA . LEU A 1 203 ? 17.294 42.172 10.688 1.00 54.97 203 LEU A CA 1
ATOM 1442 C C . LEU A 1 203 ? 18.216 43.359 10.700 1.00 54.58 203 LEU A C 1
ATOM 1443 O O . LEU A 1 203 ? 18.058 44.271 9.920 1.00 50.69 203 LEU A O 1
ATOM 1448 N N . LYS A 1 204 ? 19.165 43.369 11.632 1.00 59.23 204 LYS A N 1
ATOM 1449 C CA . LYS A 1 204 ? 20.088 44.484 11.762 1.00 59.63 204 LYS A CA 1
ATOM 1450 C C . LYS A 1 204 ? 20.746 44.684 10.416 1.00 56.41 204 LYS A C 1
ATOM 1451 O O . LYS A 1 204 ? 20.892 45.802 9.931 1.00 61.18 204 LYS A O 1
ATOM 1457 N N . PHE A 1 205 ? 21.125 43.581 9.801 1.00 53.95 205 PHE A N 1
ATOM 1458 C CA . PHE A 1 205 ? 21.857 43.611 8.551 1.00 56.24 205 PHE A CA 1
ATOM 1459 C C . PHE A 1 205 ? 20.970 44.052 7.404 1.00 54.66 205 PHE A C 1
ATOM 1460 O O . PHE A 1 205 ? 21.348 44.867 6.571 1.00 52.77 205 PHE A O 1
ATOM 1468 N N . PHE A 1 206 ? 19.786 43.464 7.342 1.00 56.81 206 PHE A N 1
ATOM 1469 C CA . PHE A 1 206 ? 18.819 43.834 6.340 1.00 53.86 206 PHE A CA 1
ATOM 1470 C C . PHE A 1 206 ? 18.551 45.326 6.353 1.00 58.23 206 PHE A C 1
ATOM 1471 O O . PHE A 1 206 ? 18.448 45.958 5.291 1.00 62.67 206 PHE A O 1
ATOM 1479 N N . LEU A 1 207 ? 18.442 45.893 7.547 1.00 57.42 207 LEU A N 1
ATOM 1480 C CA . LEU A 1 207 ? 18.185 47.313 7.677 1.00 61.85 207 LEU A CA 1
ATOM 1481 C C . LEU A 1 207 ? 19.434 48.157 7.329 1.00 65.96 207 LEU A C 1
ATOM 1482 O O . LEU A 1 207 ? 19.300 49.201 6.715 1.00 69.18 207 LEU A O 1
ATOM 1487 N N . LYS A 1 208 ? 20.635 47.728 7.731 1.00 68.42 208 LYS A N 1
ATOM 1488 C CA . LYS A 1 208 ? 21.866 48.399 7.283 1.00 65.99 208 LYS A CA 1
ATOM 1489 C C . LYS A 1 208 ? 21.838 48.540 5.766 1.00 66.05 208 LYS A C 1
ATOM 1490 O O . LYS A 1 208 ? 22.068 49.601 5.254 1.00 76.12 208 LYS A O 1
ATOM 1496 N N . ALA A 1 209 ? 21.446 47.518 5.042 1.00 63.47 209 ALA A N 1
ATOM 1497 C CA . ALA A 1 209 ? 21.414 47.637 3.593 1.00 65.78 209 ALA A CA 1
ATOM 1498 C C . ALA A 1 209 ? 20.224 48.422 2.989 1.00 66.86 209 ALA A C 1
ATOM 1499 O O . ALA A 1 209 ? 20.355 48.902 1.879 1.00 70.86 209 ALA A O 1
ATOM 1501 N N . CYS A 1 210 ? 19.056 48.481 3.642 1.00 65.22 210 CYS A N 1
ATOM 1502 C CA . CYS A 1 210 ? 17.850 49.029 3.002 1.00 66.45 210 CYS A CA 1
ATOM 1503 C C . CYS A 1 210 ? 17.270 50.293 3.611 1.00 69.47 210 CYS A C 1
ATOM 1504 O O . CYS A 1 210 ? 16.402 50.917 2.983 1.00 72.33 210 CYS A O 1
ATOM 1507 N N . GLN A 1 211 ? 17.703 50.669 4.812 1.00 73.89 211 GLN A N 1
ATOM 1508 C CA . GLN A 1 211 ? 17.250 51.919 5.402 1.00 81.79 211 GLN A CA 1
ATOM 1509 C C . GLN A 1 211 ? 17.948 53.046 4.713 1.00 88.16 211 GLN A C 1
ATOM 1510 O O . GLN A 1 211 ? 19.142 52.935 4.431 1.00 83.23 211 GLN A O 1
ATOM 1516 N N . PRO A 1 212 ? 17.208 54.130 4.424 1.00 90.53 212 PRO A N 1
ATOM 1517 C CA . PRO A 1 212 ? 17.861 55.321 3.887 1.00 96.52 212 PRO A CA 1
ATOM 1518 C C . PRO A 1 212 ? 18.837 55.907 4.928 1.00 99.84 212 PRO A C 1
ATOM 1519 O O . PRO A 1 212 ? 18.501 55.968 6.113 1.00 93.83 212 PRO A O 1
ATOM 1523 N N . ARG A 1 213 ? 20.029 56.315 4.479 1.00 105.53 213 ARG A N 1
ATOM 1524 C CA . ARG A 1 213 ? 21.203 56.524 5.359 1.00 111.05 213 ARG A CA 1
ATOM 1525 C C . ARG A 1 213 ? 21.461 55.316 6.315 1.00 100.86 213 ARG A C 1
ATOM 1526 O O . ARG A 1 213 ? 22.606 54.945 6.628 1.00 80.49 213 ARG A O 1
ATOM 1534 N N . GLY B 1 20 ? 47.057 0.570 1.119 1.00 117.93 20 GLY B N 1
ATOM 1535 C CA . GLY B 1 20 ? 47.091 -0.053 -0.240 1.00 126.04 20 GLY B CA 1
ATOM 1536 C C . GLY B 1 20 ? 46.134 0.557 -1.267 1.00 132.50 20 GLY B C 1
ATOM 1537 O O . GLY B 1 20 ? 45.520 1.580 -1.015 1.00 119.10 20 GLY B O 1
ATOM 1538 N N . ARG B 1 21 ? 46.006 -0.073 -2.436 1.00 142.24 21 ARG B N 1
ATOM 1539 C CA . ARG B 1 21 ? 44.985 0.315 -3.423 1.00 144.10 21 ARG B CA 1
ATOM 1540 C C . ARG B 1 21 ? 43.585 -0.202 -3.037 1.00 146.85 21 ARG B C 1
ATOM 1541 O O . ARG B 1 21 ? 42.556 0.329 -3.488 1.00 143.93 21 ARG B O 1
ATOM 1549 N N . LYS B 1 22 ? 43.534 -1.254 -2.217 1.00 141.91 22 LYS B N 1
ATOM 1550 C CA . LYS B 1 22 ? 42.274 -1.667 -1.625 1.00 138.16 22 LYS B CA 1
ATOM 1551 C C . LYS B 1 22 ? 41.606 -0.590 -0.794 1.00 126.13 22 LYS B C 1
ATOM 1552 O O . LYS B 1 22 ? 40.393 -0.500 -0.818 1.00 123.24 22 LYS B O 1
ATOM 1566 N N . ASP B 1 24 ? 41.264 2.504 -1.252 1.00 110.57 24 ASP B N 1
ATOM 1567 C CA . ASP B 1 24 ? 40.431 3.359 -2.111 1.00 123.68 24 ASP B CA 1
ATOM 1568 C C . ASP B 1 24 ? 39.259 2.589 -2.724 1.00 113.15 24 ASP B C 1
ATOM 1569 O O . ASP B 1 24 ? 38.170 3.123 -2.845 1.00 109.39 24 ASP B O 1
ATOM 1574 N N . ILE B 1 25 ? 39.461 1.329 -3.072 1.00 106.49 25 ILE B N 1
ATOM 1575 C CA . ILE B 1 25 ? 38.353 0.519 -3.581 1.00 103.20 25 ILE B CA 1
ATOM 1576 C C . ILE B 1 25 ? 37.257 0.392 -2.534 1.00 100.63 25 ILE B C 1
ATOM 1577 O O . ILE B 1 25 ? 36.073 0.504 -2.837 1.00 103.21 25 ILE B O 1
ATOM 1582 N N . VAL B 1 26 ? 37.668 0.172 -1.291 1.00 97.31 26 VAL B N 1
ATOM 1583 C CA . VAL B 1 26 ? 36.741 0.099 -0.168 1.00 90.30 26 VAL B CA 1
ATOM 1584 C C . VAL B 1 26 ? 35.990 1.412 -0.027 1.00 84.58 26 VAL B C 1
ATOM 1585 O O . VAL B 1 26 ? 34.785 1.423 0.147 1.00 86.28 26 VAL B O 1
ATOM 1589 N N . ILE B 1 27 ? 36.728 2.511 -0.040 1.00 83.65 27 ILE B N 1
ATOM 1590 C CA . ILE B 1 27 ? 36.146 3.836 0.071 1.00 84.59 27 ILE B CA 1
ATOM 1591 C C . ILE B 1 27 ? 35.064 4.014 -0.976 1.00 88.20 27 ILE B C 1
ATOM 1592 O O . ILE B 1 27 ? 33.945 4.377 -0.624 1.00 89.52 27 ILE B O 1
ATOM 1597 N N . ARG B 1 28 ? 35.380 3.747 -2.249 1.00 94.47 28 ARG B N 1
ATOM 1598 C CA . ARG B 1 28 ? 34.409 3.972 -3.325 1.00 93.61 28 ARG B CA 1
ATOM 1599 C C . ARG B 1 28 ? 33.218 3.037 -3.146 1.00 84.83 28 ARG B C 1
ATOM 1600 O O . ARG B 1 28 ? 32.079 3.437 -3.373 1.00 92.44 28 ARG B O 1
ATOM 1608 N N . ALA B 1 29 ? 33.447 1.822 -2.668 1.00 78.12 29 ALA B N 1
ATOM 1609 C CA . ALA B 1 29 ? 32.334 0.878 -2.471 1.00 78.47 29 ALA B CA 1
ATOM 1610 C C . ALA B 1 29 ? 31.398 1.306 -1.336 1.00 76.77 29 ALA B C 1
ATOM 1611 O O . ALA B 1 29 ? 30.174 1.159 -1.430 1.00 72.56 29 ALA B O 1
ATOM 1613 N N . ALA B 1 30 ? 31.985 1.859 -0.283 1.00 68.23 30 ALA B N 1
ATOM 1614 C CA . ALA B 1 30 ? 31.219 2.334 0.832 1.00 72.81 30 ALA B CA 1
ATOM 1615 C C . ALA B 1 30 ? 30.419 3.564 0.450 1.00 75.49 30 ALA B C 1
ATOM 1616 O O . ALA B 1 30 ? 29.284 3.743 0.883 1.00 77.47 30 ALA B O 1
ATOM 1618 N N . TRP B 1 31 ? 31.037 4.455 -0.306 1.00 74.64 31 TRP B N 1
ATOM 1619 C CA . TRP B 1 31 ? 30.350 5.660 -0.686 1.00 73.38 31 TRP B CA 1
ATOM 1620 C C . TRP B 1 31 ? 29.092 5.281 -1.442 1.00 73.08 31 TRP B C 1
ATOM 1621 O O . TRP B 1 31 ? 28.012 5.766 -1.134 1.00 78.36 31 TRP B O 1
ATOM 1632 N N . GLN B 1 32 ? 29.245 4.371 -2.392 1.00 71.39 32 GLN B N 1
ATOM 1633 C CA . GLN B 1 32 ? 28.147 3.901 -3.202 1.00 75.98 32 GLN B CA 1
ATOM 1634 C C . GLN B 1 32 ? 26.997 3.421 -2.340 1.00 75.36 32 GLN B C 1
ATOM 1635 O O . GLN B 1 32 ? 25.863 3.823 -2.518 1.00 77.51 32 GLN B O 1
ATOM 1641 N N . LEU B 1 33 ? 27.291 2.568 -1.368 1.00 76.76 33 LEU B N 1
ATOM 1642 C CA . LEU B 1 33 ? 26.236 2.015 -0.517 1.00 71.75 33 LEU B CA 1
ATOM 1643 C C . LEU B 1 33 ? 25.605 3.057 0.399 1.00 70.30 33 LEU B C 1
ATOM 1644 O O . LEU B 1 33 ? 24.407 3.057 0.608 1.00 72.84 33 LEU B O 1
ATOM 1649 N N . PHE B 1 34 ? 26.413 3.947 0.962 1.00 71.27 34 PHE B N 1
ATOM 1650 C CA . PHE B 1 34 ? 25.881 4.956 1.862 1.00 69.10 34 PHE B CA 1
ATOM 1651 C C . PHE B 1 34 ? 24.881 5.798 1.108 1.00 73.52 34 PHE B C 1
ATOM 1652 O O . PHE B 1 34 ? 23.839 6.162 1.647 1.00 78.18 34 PHE B O 1
ATOM 1660 N N . LEU B 1 35 ? 25.158 6.066 -0.159 1.00 73.24 35 LEU B N 1
ATOM 1661 C CA . LEU B 1 35 ? 24.271 6.899 -0.907 1.00 79.49 35 LEU B CA 1
ATOM 1662 C C . LEU B 1 35 ? 23.066 6.152 -1.410 1.00 80.43 35 LEU B C 1
ATOM 1663 O O . LEU B 1 35 ? 21.980 6.700 -1.429 1.00 86.16 35 LEU B O 1
ATOM 1668 N N . GLU B 1 36 ? 23.243 4.901 -1.804 1.00 84.28 36 GLU B N 1
ATOM 1669 C CA . GLU B 1 36 ? 22.102 4.085 -2.191 1.00 85.66 36 GLU B CA 1
ATOM 1670 C C . GLU B 1 36 ? 21.169 3.946 -0.975 1.00 83.14 36 GLU B C 1
ATOM 1671 O O . GLU B 1 36 ? 20.000 4.230 -1.079 1.00 82.33 36 GLU B O 1
ATOM 1677 N N . GLN B 1 37 ? 21.707 3.511 0.168 1.00 80.38 37 GLN B N 1
ATOM 1678 C CA . GLN B 1 37 ? 20.919 2.932 1.273 1.00 76.52 37 GLN B CA 1
ATOM 1679 C C . GLN B 1 37 ? 20.905 3.681 2.571 1.00 74.04 37 GLN B C 1
ATOM 1680 O O . GLN B 1 37 ? 20.128 3.354 3.462 1.00 75.35 37 GLN B O 1
ATOM 1686 N N . GLY B 1 38 ? 21.811 4.629 2.736 1.00 74.41 38 GLY B N 1
ATOM 1687 C CA . GLY B 1 38 ? 21.991 5.256 4.043 1.00 75.29 38 GLY B CA 1
ATOM 1688 C C . GLY B 1 38 ? 23.126 4.636 4.844 1.00 74.60 38 GLY B C 1
ATOM 1689 O O . GLY B 1 38 ? 23.634 3.563 4.503 1.00 67.81 38 GLY B O 1
ATOM 1690 N N . PHE B 1 39 ? 23.525 5.333 5.902 1.00 67.34 39 PHE B N 1
ATOM 1691 C CA . PHE B 1 39 ? 24.688 4.939 6.681 1.00 60.85 39 PHE B CA 1
ATOM 1692 C C . PHE B 1 39 ? 24.378 3.748 7.576 1.00 62.58 39 PHE B C 1
ATOM 1693 O O . PHE B 1 39 ? 25.025 2.711 7.464 1.00 64.20 39 PHE B O 1
ATOM 1701 N N . SER B 1 40 ? 23.364 3.875 8.426 1.00 58.37 40 SER B N 1
ATOM 1702 C CA . SER B 1 40 ? 22.981 2.757 9.274 1.00 58.02 40 SER B CA 1
ATOM 1703 C C . SER B 1 40 ? 22.519 1.524 8.505 1.00 60.21 40 SER B C 1
ATOM 1704 O O . SER B 1 40 ? 22.748 0.421 8.957 1.00 63.50 40 SER B O 1
ATOM 1707 N N . ALA B 1 41 ? 21.864 1.700 7.361 1.00 65.42 41 ALA B N 1
ATOM 1708 C CA . ALA B 1 41 ? 21.405 0.567 6.548 1.00 66.99 41 ALA B CA 1
ATOM 1709 C C . ALA B 1 41 ? 22.516 -0.147 5.793 1.00 69.69 41 ALA B C 1
ATOM 1710 O O . ALA B 1 41 ? 22.287 -1.176 5.188 1.00 74.21 41 ALA B O 1
ATOM 1712 N N . THR B 1 42 ? 23.725 0.378 5.841 1.00 70.44 42 THR B N 1
ATOM 1713 C CA . THR B 1 42 ? 24.825 -0.255 5.182 1.00 69.17 42 THR B CA 1
ATOM 1714 C C . THR B 1 42 ? 25.671 -0.933 6.237 1.00 67.28 42 THR B C 1
ATOM 1715 O O . THR B 1 42 ? 26.048 -0.308 7.238 1.00 69.17 42 THR B O 1
ATOM 1719 N N . SER B 1 43 ? 25.978 -2.209 6.040 1.00 61.20 43 SER B N 1
ATOM 1720 C CA . SER B 1 43 ? 26.762 -2.942 7.037 1.00 61.11 43 SER B CA 1
ATOM 1721 C C . SER B 1 43 ? 28.198 -3.098 6.583 1.00 64.77 43 SER B C 1
ATOM 1722 O O . SER B 1 43 ? 28.477 -3.166 5.394 1.00 68.24 43 SER B O 1
ATOM 1733 N N . ASP B 1 45 ? 29.643 -5.701 6.713 1.00 67.79 45 ASP B N 1
ATOM 1734 C CA . ASP B 1 45 ? 29.589 -6.944 5.971 1.00 69.62 45 ASP B CA 1
ATOM 1735 C C . ASP B 1 45 ? 29.345 -6.705 4.476 1.00 68.53 45 ASP B C 1
ATOM 1736 O O . ASP B 1 45 ? 30.069 -7.237 3.635 1.00 68.83 45 ASP B O 1
ATOM 1741 N N . ALA B 1 46 ? 28.336 -5.898 4.157 1.00 66.95 46 ALA B N 1
ATOM 1742 C CA . ALA B 1 46 ? 28.025 -5.542 2.765 1.00 70.49 46 ALA B CA 1
ATOM 1743 C C . ALA B 1 46 ? 29.183 -4.832 2.078 1.00 71.45 46 ALA B C 1
ATOM 1744 O O . ALA B 1 46 ? 29.427 -5.029 0.881 1.00 75.90 46 ALA B O 1
ATOM 1746 N N . ILE B 1 47 ? 29.879 -3.994 2.836 1.00 70.46 47 ILE B N 1
ATOM 1747 C CA . ILE B 1 47 ? 30.961 -3.194 2.294 1.00 73.44 47 ILE B CA 1
ATOM 1748 C C . ILE B 1 47 ? 32.112 -4.099 1.899 1.00 72.85 47 ILE B C 1
ATOM 1749 O O . ILE B 1 47 ? 32.709 -3.929 0.831 1.00 71.22 47 ILE B O 1
ATOM 1754 N N . ALA B 1 48 ? 32.432 -5.037 2.776 1.00 73.09 48 ALA B N 1
ATOM 1755 C CA . ALA B 1 48 ? 33.496 -5.959 2.500 1.00 79.11 48 ALA B CA 1
ATOM 1756 C C . ALA B 1 48 ? 33.186 -6.722 1.216 1.00 84.71 48 ALA B C 1
ATOM 1757 O O . ALA B 1 48 ? 34.061 -6.850 0.351 1.00 89.24 48 ALA B O 1
ATOM 1759 N N . LYS B 1 49 ? 31.953 -7.209 1.080 1.00 84.11 49 LYS B N 1
ATOM 1760 C CA . LYS B 1 49 ? 31.591 -8.008 -0.099 1.00 86.72 49 LYS B CA 1
ATOM 1761 C C . LYS B 1 49 ? 31.704 -7.170 -1.340 1.00 83.67 49 LYS B C 1
ATOM 1762 O O . LYS B 1 49 ? 32.311 -7.588 -2.310 1.00 91.79 49 LYS B O 1
ATOM 1768 N N . ALA B 1 50 ? 31.158 -5.969 -1.296 1.00 78.99 50 ALA B N 1
ATOM 1769 C CA . ALA B 1 50 ? 31.152 -5.107 -2.474 1.00 79.83 50 ALA B CA 1
ATOM 1770 C C . ALA B 1 50 ? 32.559 -4.702 -2.873 1.00 80.20 50 ALA B C 1
ATOM 1771 O O . ALA B 1 50 ? 32.828 -4.520 -4.042 1.00 85.16 50 ALA B O 1
ATOM 1773 N N . ALA B 1 51 ? 33.466 -4.581 -1.913 1.00 82.04 51 ALA B N 1
ATOM 1774 C CA . ALA B 1 51 ? 34.863 -4.239 -2.217 1.00 86.25 51 ALA B CA 1
ATOM 1775 C C . ALA B 1 51 ? 35.756 -5.454 -2.502 1.00 90.45 51 ALA B C 1
ATOM 1776 O O . ALA B 1 51 ? 36.868 -5.275 -3.003 1.00 90.73 51 ALA B O 1
ATOM 1778 N N . GLY B 1 52 ? 35.287 -6.653 -2.150 1.00 90.05 52 GLY B N 1
ATOM 1779 C CA . GLY B 1 52 ? 36.007 -7.883 -2.429 1.00 92.82 52 GLY B CA 1
ATOM 1780 C C . GLY B 1 52 ? 37.171 -8.130 -1.490 1.00 98.79 52 GLY B C 1
ATOM 1781 O O . GLY B 1 52 ? 38.280 -8.462 -1.929 1.00 103.56 52 GLY B O 1
ATOM 1782 N N . VAL B 1 53 ? 36.935 -7.960 -0.196 1.00 96.43 53 VAL B N 1
ATOM 1783 C CA . VAL B 1 53 ? 37.974 -8.170 0.807 1.00 91.55 53 VAL B CA 1
ATOM 1784 C C . VAL B 1 53 ? 37.368 -8.909 1.964 1.00 87.33 53 VAL B C 1
ATOM 1785 O O . VAL B 1 53 ? 36.149 -8.998 2.078 1.00 80.24 53 VAL B O 1
ATOM 1789 N N . SER B 1 54 ? 38.222 -9.445 2.822 1.00 88.28 54 SER B N 1
ATOM 1790 C CA . SER B 1 54 ? 37.745 -10.128 4.010 1.00 88.85 54 SER B CA 1
ATOM 1791 C C . SER B 1 54 ? 37.435 -9.063 5.050 1.00 85.51 54 SER B C 1
ATOM 1792 O O . SER B 1 54 ? 37.985 -7.960 5.002 1.00 75.78 54 SER B O 1
ATOM 1795 N N . LYS B 1 55 ? 36.555 -9.404 5.982 1.00 81.91 55 LYS B N 1
ATOM 1796 C CA . LYS B 1 55 ? 36.299 -8.543 7.108 1.00 82.24 55 LYS B CA 1
ATOM 1797 C C . LYS B 1 55 ? 37.583 -8.245 7.851 1.00 78.76 55 LYS B C 1
ATOM 1798 O O . LYS B 1 55 ? 37.759 -7.134 8.335 1.00 73.18 55 LYS B O 1
ATOM 1804 N N . ALA B 1 56 ? 38.503 -9.197 7.914 1.00 78.07 56 ALA B N 1
ATOM 1805 C CA . ALA B 1 56 ? 39.779 -8.929 8.589 1.00 84.68 56 ALA B CA 1
ATOM 1806 C C . ALA B 1 56 ? 40.518 -7.749 7.942 1.00 81.53 56 ALA B C 1
ATOM 1807 O O . ALA B 1 56 ? 40.989 -6.831 8.621 1.00 79.87 56 ALA B O 1
ATOM 1809 N N . THR B 1 57 ? 40.623 -7.800 6.623 1.00 80.19 57 THR B N 1
ATOM 1810 C CA . THR B 1 57 ? 41.313 -6.784 5.862 1.00 85.91 57 THR B CA 1
ATOM 1811 C C . THR B 1 57 ? 40.647 -5.444 6.099 1.00 84.75 57 THR B C 1
ATOM 1812 O O . THR B 1 57 ? 41.302 -4.428 6.355 1.00 90.30 57 THR B O 1
ATOM 1816 N N . LEU B 1 58 ? 39.329 -5.446 5.998 1.00 83.05 58 LEU B N 1
ATOM 1817 C CA . LEU B 1 58 ? 38.541 -4.228 6.146 1.00 82.74 58 LEU B CA 1
ATOM 1818 C C . LEU B 1 58 ? 38.720 -3.558 7.503 1.00 81.48 58 LEU B C 1
ATOM 1819 O O . LEU B 1 58 ? 38.959 -2.352 7.598 1.00 75.30 58 LEU B O 1
ATOM 1824 N N . TYR B 1 59 ? 38.592 -4.363 8.551 1.00 81.94 59 TYR B N 1
ATOM 1825 C CA . TYR B 1 59 ? 38.706 -3.863 9.905 1.00 78.07 59 TYR B CA 1
ATOM 1826 C C . TYR B 1 59 ? 40.132 -3.457 10.259 1.00 75.30 59 TYR B C 1
ATOM 1827 O O . TYR B 1 59 ? 40.349 -2.643 11.149 1.00 71.11 59 TYR B O 1
ATOM 1836 N N . ALA B 1 60 ? 41.102 -4.010 9.548 1.00 76.05 60 ALA B N 1
ATOM 1837 C CA . ALA B 1 60 ? 42.478 -3.561 9.699 1.00 84.74 60 ALA B CA 1
ATOM 1838 C C . ALA B 1 60 ? 42.689 -2.135 9.195 1.00 94.48 60 ALA B C 1
ATOM 1839 O O . ALA B 1 60 ? 43.505 -1.397 9.750 1.00 95.40 60 ALA B O 1
ATOM 1841 N N . TYR B 1 61 ? 42.013 -1.778 8.101 1.00 100.69 61 TYR B N 1
ATOM 1842 C CA . TYR B 1 61 ? 42.146 -0.449 7.523 1.00 96.39 61 TYR B CA 1
ATOM 1843 C C . TYR B 1 61 ? 41.224 0.521 8.249 1.00 92.16 61 TYR B C 1
ATOM 1844 O O . TYR B 1 61 ? 41.548 1.692 8.403 1.00 94.77 61 TYR B O 1
ATOM 1853 N N . PHE B 1 62 ? 40.077 0.042 8.720 1.00 88.51 62 PHE B N 1
ATOM 1854 C CA . PHE B 1 62 ? 39.131 0.909 9.428 1.00 82.97 62 PHE B CA 1
ATOM 1855 C C . PHE B 1 62 ? 38.590 0.228 10.667 1.00 80.82 62 PHE B C 1
ATOM 1856 O O . PHE B 1 62 ? 37.970 -0.824 10.580 1.00 77.15 62 PHE B O 1
ATOM 1864 N N . PRO B 1 63 ? 38.838 0.817 11.838 1.00 79.80 63 PRO B N 1
ATOM 1865 C CA . PRO B 1 63 ? 38.361 0.206 13.086 1.00 77.42 63 PRO B CA 1
ATOM 1866 C C . PRO B 1 63 ? 36.850 0.057 13.144 1.00 71.89 63 PRO B C 1
ATOM 1867 O O . PRO B 1 63 ? 36.355 -0.835 13.817 1.00 70.78 63 PRO B O 1
ATOM 1871 N N . SER B 1 64 ? 36.112 0.928 12.467 1.00 70.08 64 SER B N 1
ATOM 1872 C CA . SER B 1 64 ? 34.650 0.859 12.503 1.00 68.54 64 SER B CA 1
ATOM 1873 C C . SER B 1 64 ? 34.035 1.568 11.329 1.00 67.27 64 SER B C 1
ATOM 1874 O O . SER B 1 64 ? 34.687 2.346 10.648 1.00 66.83 64 SER B O 1
ATOM 1877 N N . LYS B 1 65 ? 32.744 1.330 11.145 1.00 66.85 65 LYS B N 1
ATOM 1878 C CA . LYS B 1 65 ? 31.971 1.978 10.096 1.00 63.93 65 LYS B CA 1
ATOM 1879 C C . LYS B 1 65 ? 32.042 3.496 10.299 1.00 67.10 65 LYS B C 1
ATOM 1880 O O . LYS B 1 65 ? 32.248 4.222 9.339 1.00 68.93 65 LYS B O 1
ATOM 1886 N N . GLU B 1 66 ? 31.886 3.942 11.547 1.00 63.27 66 GLU B N 1
ATOM 1887 C CA . GLU B 1 66 ? 31.975 5.336 11.893 1.00 61.61 66 GLU B CA 1
ATOM 1888 C C . GLU B 1 66 ? 33.347 5.909 11.503 1.00 58.78 66 GLU B C 1
ATOM 1889 O O . GLU B 1 66 ? 33.435 6.944 10.849 1.00 54.80 66 GLU B O 1
ATOM 1895 N N . ALA B 1 67 ? 34.418 5.192 11.794 1.00 58.73 67 ALA B N 1
ATOM 1896 C CA . ALA B 1 67 ? 35.735 5.644 11.365 1.00 59.63 67 ALA B CA 1
ATOM 1897 C C . ALA B 1 67 ? 35.843 5.739 9.828 1.00 61.54 67 ALA B C 1
ATOM 1898 O O . ALA B 1 67 ? 36.415 6.674 9.293 1.00 66.42 67 ALA B O 1
ATOM 1900 N N . LEU B 1 68 ? 35.253 4.799 9.110 1.00 61.61 68 LEU B N 1
ATOM 1901 C CA . LEU B 1 68 ? 35.294 4.833 7.663 1.00 59.40 68 LEU B CA 1
ATOM 1902 C C . LEU B 1 68 ? 34.658 6.086 7.130 1.00 60.62 68 LEU B C 1
ATOM 1903 O O . LEU B 1 68 ? 35.199 6.745 6.262 1.00 69.44 68 LEU B O 1
ATOM 1908 N N . PHE B 1 69 ? 33.473 6.399 7.633 1.00 60.25 69 PHE B N 1
ATOM 1909 C CA . PHE B 1 69 ? 32.714 7.548 7.153 1.00 62.16 69 PHE B CA 1
ATOM 1910 C C . PHE B 1 69 ? 33.410 8.842 7.538 1.00 60.45 69 PHE B C 1
ATOM 1911 O O . PHE B 1 69 ? 33.407 9.800 6.768 1.00 60.83 69 PHE B O 1
ATOM 1919 N N . ALA B 1 70 ? 34.012 8.869 8.719 1.00 60.17 70 ALA B N 1
ATOM 1920 C CA . ALA B 1 70 ? 34.826 10.008 9.102 1.00 64.51 70 ALA B CA 1
ATOM 1921 C C . ALA B 1 70 ? 35.944 10.272 8.072 1.00 64.00 70 ALA B C 1
ATOM 1922 O O . ALA B 1 70 ? 36.200 11.421 7.738 1.00 64.04 70 ALA B O 1
ATOM 1924 N N . SER B 1 71 ? 36.632 9.226 7.607 1.00 65.00 71 SER B N 1
ATOM 1925 C CA . SER B 1 71 ? 37.686 9.413 6.620 1.00 68.10 71 SER B CA 1
ATOM 1926 C C . SER B 1 71 ? 37.147 9.975 5.359 1.00 68.64 71 SER B C 1
ATOM 1927 O O . SER B 1 71 ? 37.781 10.791 4.722 1.00 73.99 71 SER B O 1
ATOM 1930 N N . LEU B 1 72 ? 35.979 9.501 4.985 1.00 69.57 72 LEU B N 1
ATOM 1931 C CA . LEU B 1 72 ? 35.340 9.921 3.777 1.00 71.14 72 LEU B CA 1
ATOM 1932 C C . LEU B 1 72 ? 35.010 11.427 3.893 1.00 67.35 72 LEU B C 1
ATOM 1933 O O . LEU B 1 72 ? 35.341 12.215 3.017 1.00 67.33 72 LEU B O 1
ATOM 1938 N N . ILE B 1 73 ? 34.412 11.808 5.011 1.00 64.47 73 ILE B N 1
ATOM 1939 C CA . ILE B 1 73 ? 34.098 13.189 5.284 1.00 68.71 73 ILE B CA 1
ATOM 1940 C C . ILE B 1 73 ? 35.348 14.050 5.247 1.00 68.59 73 ILE B C 1
ATOM 1941 O O . ILE B 1 73 ? 35.350 15.030 4.555 1.00 70.49 73 ILE B O 1
ATOM 1946 N N . VAL B 1 74 ? 36.387 13.730 6.028 1.00 68.17 74 VAL B N 1
ATOM 1947 C CA . VAL B 1 74 ? 37.568 14.623 6.074 1.00 69.07 74 VAL B CA 1
ATOM 1948 C C . VAL B 1 74 ? 38.206 14.715 4.721 1.00 68.87 74 VAL B C 1
ATOM 1949 O O . VAL B 1 74 ? 38.613 15.766 4.378 1.00 71.81 74 VAL B O 1
ATOM 1953 N N . ALA B 1 75 ? 38.265 13.626 3.966 1.00 70.58 75 ALA B N 1
ATOM 1954 C CA . ALA B 1 75 ? 38.893 13.622 2.653 1.00 69.34 75 ALA B CA 1
ATOM 1955 C C . ALA B 1 75 ? 38.159 14.542 1.701 1.00 70.79 75 ALA B C 1
ATOM 1956 O O . ALA B 1 75 ? 38.769 15.378 1.073 1.00 68.70 75 ALA B O 1
ATOM 1958 N N . GLU B 1 76 ? 36.844 14.403 1.611 1.00 72.09 76 GLU B N 1
ATOM 1959 C CA . GLU B 1 76 ? 36.104 15.238 0.693 1.00 76.50 76 GLU B CA 1
ATOM 1960 C C . GLU B 1 76 ? 36.134 16.697 1.110 1.00 73.47 76 GLU B C 1
ATOM 1961 O O . GLU B 1 76 ? 36.184 17.570 0.270 1.00 70.04 76 GLU B O 1
ATOM 1967 N N . CYS B 1 77 ? 35.999 16.955 2.400 1.00 74.05 77 CYS B N 1
ATOM 1968 C CA . CYS B 1 77 ? 35.992 18.309 2.880 1.00 80.12 77 CYS B CA 1
ATOM 1969 C C . CYS B 1 77 ? 37.367 18.962 2.668 1.00 80.40 77 CYS B C 1
ATOM 1970 O O . CYS B 1 77 ? 37.379 20.088 2.242 1.00 85.21 77 CYS B O 1
ATOM 1973 N N . GLU B 1 78 ? 38.502 18.288 2.907 1.00 82.19 78 GLU B N 1
ATOM 1974 C CA . GLU B 1 78 ? 39.834 18.931 2.653 1.00 81.80 78 GLU B CA 1
ATOM 1975 C C . GLU B 1 78 ? 39.953 19.267 1.192 1.00 82.09 78 GLU B C 1
ATOM 1976 O O . GLU B 1 78 ? 40.502 20.296 0.831 1.00 74.26 78 GLU B O 1
ATOM 1982 N N . SER B 1 79 ? 39.413 18.386 0.365 1.00 82.49 79 SER B N 1
ATOM 1983 C CA . SER B 1 79 ? 39.494 18.519 -1.065 1.00 85.40 79 SER B CA 1
ATOM 1984 C C . SER B 1 79 ? 38.738 19.756 -1.524 1.00 89.70 79 SER B C 1
ATOM 1985 O O . SER B 1 79 ? 39.269 20.580 -2.254 1.00 88.05 79 SER B O 1
ATOM 1988 N N . LEU B 1 80 ? 37.472 19.846 -1.128 1.00 97.87 80 LEU B N 1
ATOM 1989 C CA . LEU B 1 80 ? 36.618 20.968 -1.481 1.00 95.92 80 LEU B CA 1
ATOM 1990 C C . LEU B 1 80 ? 37.255 22.252 -1.047 1.00 90.18 80 LEU B C 1
ATOM 1991 O O . LEU B 1 80 ? 37.099 23.236 -1.721 1.00 97.05 80 LEU B O 1
ATOM 1996 N N . GLN B 1 81 ? 37.927 22.235 0.094 1.00 85.04 81 GLN B N 1
ATOM 1997 C CA . GLN B 1 81 ? 38.500 23.425 0.651 1.00 88.18 81 GLN B CA 1
ATOM 1998 C C . GLN B 1 81 ? 39.654 23.924 -0.169 1.00 89.80 81 GLN B C 1
ATOM 1999 O O . GLN B 1 81 ? 39.811 25.129 -0.238 1.00 93.83 81 GLN B O 1
ATOM 2005 N N . ARG B 1 82 ? 40.433 23.045 -0.808 1.00 91.16 82 ARG B N 1
ATOM 2006 C CA . ARG B 1 82 ? 41.531 23.564 -1.656 1.00 94.74 82 ARG B CA 1
ATOM 2007 C C . ARG B 1 82 ? 40.994 24.071 -3.018 1.00 93.39 82 ARG B C 1
ATOM 2008 O O . ARG B 1 82 ? 41.682 24.842 -3.643 1.00 90.93 82 ARG B O 1
ATOM 2016 N N . ASP B 1 83 ? 39.779 23.693 -3.448 1.00 88.64 83 ASP B N 1
ATOM 2017 C CA . ASP B 1 83 ? 39.137 24.300 -4.631 1.00 92.00 83 ASP B CA 1
ATOM 2018 C C . ASP B 1 83 ? 38.500 25.649 -4.326 1.00 96.80 83 ASP B C 1
ATOM 2019 O O . ASP B 1 83 ? 37.928 26.283 -5.216 1.00 93.77 83 ASP B O 1
ATOM 2024 N N . LEU B 1 84 ? 38.593 26.121 -3.094 1.00 98.17 84 LEU B N 1
ATOM 2025 C CA . LEU B 1 84 ? 38.094 27.442 -2.809 1.00 97.44 84 LEU B CA 1
ATOM 2026 C C . LEU B 1 84 ? 39.294 28.354 -2.881 1.00 100.35 84 LEU B C 1
ATOM 2027 O O . LEU B 1 84 ? 40.357 28.016 -2.394 1.00 100.82 84 LEU B O 1
ATOM 2032 N N . PRO B 1 85 ? 39.147 29.510 -3.507 1.00 104.46 85 PRO B N 1
ATOM 2033 C CA . PRO B 1 85 ? 40.295 30.401 -3.492 1.00 106.27 85 PRO B CA 1
ATOM 2034 C C . PRO B 1 85 ? 40.602 30.897 -2.069 1.00 107.41 85 PRO B C 1
ATOM 2035 O O . PRO B 1 85 ? 39.755 30.835 -1.201 1.00 97.31 85 PRO B O 1
ATOM 2039 N N . VAL B 1 86 ? 41.820 31.359 -1.836 1.00 112.62 86 VAL B N 1
ATOM 2040 C CA . VAL B 1 86 ? 42.097 32.134 -0.644 1.00 113.89 86 VAL B CA 1
ATOM 2041 C C . VAL B 1 86 ? 42.001 33.544 -1.158 1.00 109.21 86 VAL B C 1
ATOM 2042 O O . VAL B 1 86 ? 42.843 33.974 -1.950 1.00 108.52 86 VAL B O 1
ATOM 2046 N N . PRO B 1 87 ? 40.949 34.264 -0.755 1.00 101.44 87 PRO B N 1
ATOM 2047 C CA . PRO B 1 87 ? 40.702 35.551 -1.396 1.00 99.61 87 PRO B CA 1
ATOM 2048 C C . PRO B 1 87 ? 41.746 36.561 -0.962 1.00 98.82 87 PRO B C 1
ATOM 2049 O O . PRO B 1 87 ? 42.162 36.555 0.192 1.00 91.40 87 PRO B O 1
ATOM 2053 N N . LYS B 1 88 ? 42.167 37.396 -1.906 1.00 95.11 88 LYS B N 1
ATOM 2054 C CA . LYS B 1 88 ? 43.219 38.338 -1.670 1.00 94.97 88 LYS B CA 1
ATOM 2055 C C . LYS B 1 88 ? 42.688 39.707 -1.937 1.00 87.93 88 LYS B C 1
ATOM 2056 O O . LYS B 1 88 ? 42.109 39.981 -3.007 1.00 94.55 88 LYS B O 1
ATOM 2062 N N . LEU B 1 89 ? 42.928 40.595 -0.988 1.00 81.15 89 LEU B N 1
ATOM 2063 C CA . LEU B 1 89 ? 42.535 41.985 -1.144 1.00 80.57 89 LEU B CA 1
ATOM 2064 C C . LEU B 1 89 ? 43.201 42.623 -2.375 1.00 85.99 89 LEU B C 1
ATOM 2065 O O . LEU B 1 89 ? 42.595 43.463 -3.042 1.00 88.43 89 LEU B O 1
ATOM 2070 N N . SER B 1 90 ? 44.439 42.232 -2.687 1.00 89.93 90 SER B N 1
ATOM 2071 C CA . SER B 1 90 ? 45.153 42.787 -3.841 1.00 94.73 90 SER B CA 1
ATOM 2072 C C . SER B 1 90 ? 44.394 42.639 -5.159 1.00 97.39 90 SER B C 1
ATOM 2073 O O . SER B 1 90 ? 44.581 43.466 -6.046 1.00 97.99 90 SER B O 1
ATOM 2076 N N . ALA B 1 91 ? 43.529 41.623 -5.269 1.00 98.47 91 ALA B N 1
ATOM 2077 C CA . ALA B 1 91 ? 42.686 41.393 -6.464 1.00 98.44 91 ALA B CA 1
ATOM 2078 C C . ALA B 1 91 ? 41.469 42.352 -6.612 1.00 96.09 91 ALA B C 1
ATOM 2079 O O . ALA B 1 91 ? 40.840 42.411 -7.682 1.00 90.16 91 ALA B O 1
ATOM 2081 N N . GLY B 1 92 ? 41.184 43.143 -5.579 1.00 91.99 92 GLY B N 1
ATOM 2082 C CA . GLY B 1 92 ? 40.000 43.990 -5.553 1.00 88.28 92 GLY B CA 1
ATOM 2083 C C . GLY B 1 92 ? 39.003 43.328 -4.619 1.00 87.05 92 GLY B C 1
ATOM 2084 O O . GLY B 1 92 ? 38.845 42.114 -4.642 1.00 83.90 92 GLY B O 1
ATOM 2085 N N . LEU B 1 93 ? 38.324 44.140 -3.822 1.00 79.81 93 LEU B N 1
ATOM 2086 C CA . LEU B 1 93 ? 37.321 43.668 -2.897 1.00 75.73 93 LEU B CA 1
ATOM 2087 C C . LEU B 1 93 ? 36.186 42.907 -3.573 1.00 80.49 93 LEU B C 1
ATOM 2088 O O . LEU B 1 93 ? 35.947 41.751 -3.252 1.00 89.83 93 LEU B O 1
ATOM 2093 N N . SER B 1 94 ? 35.504 43.541 -4.524 1.00 81.74 94 SER B N 1
ATOM 2094 C CA . SER B 1 94 ? 34.440 42.887 -5.305 1.00 76.12 94 SER B CA 1
ATOM 2095 C C . SER B 1 94 ? 34.887 41.616 -6.044 1.00 79.36 94 SER B C 1
ATOM 2096 O O . SER B 1 94 ? 34.227 40.588 -5.944 1.00 84.74 94 SER B O 1
ATOM 2099 N N . GLU B 1 95 ? 36.010 41.668 -6.761 1.00 77.32 95 GLU B N 1
ATOM 2100 C CA . GLU B 1 95 ? 36.437 40.516 -7.551 1.00 80.44 95 GLU B CA 1
ATOM 2101 C C . GLU B 1 95 ? 36.814 39.368 -6.674 1.00 74.96 95 GLU B C 1
ATOM 2102 O O . GLU B 1 95 ? 36.615 38.228 -7.052 1.00 82.05 95 GLU B O 1
ATOM 2108 N N . ALA B 1 96 ? 37.356 39.656 -5.504 1.00 71.37 96 ALA B N 1
ATOM 2109 C CA . ALA B 1 96 ? 37.762 38.602 -4.597 1.00 72.94 96 ALA B CA 1
ATOM 2110 C C . ALA B 1 96 ? 36.532 37.866 -4.067 1.00 74.09 96 ALA B C 1
ATOM 2111 O O . ALA B 1 96 ? 36.487 36.641 -4.058 1.00 78.53 96 ALA B O 1
ATOM 2113 N N . LEU B 1 97 ? 35.527 38.629 -3.643 1.00 72.12 97 LEU B N 1
ATOM 2114 C CA . LEU B 1 97 ? 34.286 38.058 -3.150 1.00 65.46 97 LEU B CA 1
ATOM 2115 C C . LEU B 1 97 ? 33.538 37.363 -4.256 1.00 65.88 97 LEU B C 1
ATOM 2116 O O . LEU B 1 97 ? 33.000 36.274 -4.078 1.00 71.65 97 LEU B O 1
ATOM 2121 N N . ARG B 1 98 ? 33.505 37.991 -5.412 1.00 67.45 98 ARG B N 1
ATOM 2122 C CA . ARG B 1 98 ? 32.772 37.434 -6.521 1.00 68.90 98 ARG B CA 1
ATOM 2123 C C . ARG B 1 98 ? 33.371 36.085 -6.843 1.00 67.97 98 ARG B C 1
ATOM 2124 O O . ARG B 1 98 ? 32.656 35.129 -7.095 1.00 73.51 98 ARG B O 1
ATOM 2132 N N . ASP B 1 99 ? 34.687 35.998 -6.802 1.00 69.95 99 ASP B N 1
ATOM 2133 C CA . ASP B 1 99 ? 35.350 34.781 -7.190 1.00 77.11 99 ASP B CA 1
ATOM 2134 C C . ASP B 1 99 ? 35.089 33.726 -6.125 1.00 70.79 99 ASP B C 1
ATOM 2135 O O . ASP B 1 99 ? 34.851 32.566 -6.434 1.00 72.47 99 ASP B O 1
ATOM 2140 N N . PHE B 1 100 ? 35.109 34.121 -4.862 1.00 66.65 100 PHE B N 1
ATOM 2141 C CA . PHE B 1 100 ? 34.882 33.166 -3.768 1.00 61.38 100 PHE B CA 1
ATOM 2142 C C . PHE B 1 100 ? 33.456 32.644 -3.850 1.00 59.60 100 PHE B C 1
ATOM 2143 O O . PHE B 1 100 ? 33.216 31.439 -3.802 1.00 58.40 100 PHE B O 1
ATOM 2151 N N . ALA B 1 101 ? 32.519 33.556 -4.032 1.00 56.49 101 ALA B N 1
ATOM 2152 C CA . ALA B 1 101 ? 31.147 33.150 -4.240 1.00 64.76 101 ALA B CA 1
ATOM 2153 C C . ALA B 1 101 ? 30.997 32.151 -5.396 1.00 61.33 101 ALA B C 1
ATOM 2154 O O . ALA B 1 101 ? 30.371 31.115 -5.235 1.00 64.84 101 ALA B O 1
ATOM 2156 N N . ARG B 1 102 ? 31.590 32.452 -6.537 1.00 57.28 102 ARG B N 1
ATOM 2157 C CA . ARG B 1 102 ? 31.463 31.576 -7.679 1.00 60.24 102 ARG B CA 1
ATOM 2158 C C . ARG B 1 102 ? 31.939 30.178 -7.349 1.00 58.70 102 ARG B C 1
ATOM 2159 O O . ARG B 1 102 ? 31.279 29.215 -7.700 1.00 54.78 102 ARG B O 1
ATOM 2167 N N . GLN B 1 103 ? 33.058 30.050 -6.647 1.00 61.71 103 GLN B N 1
ATOM 2168 C CA . GLN B 1 103 ? 33.573 28.724 -6.376 1.00 68.17 103 GLN B CA 1
ATOM 2169 C C . GLN B 1 103 ? 32.689 28.027 -5.367 1.00 66.30 103 GLN B C 1
ATOM 2170 O O . GLN B 1 103 ? 32.470 26.818 -5.459 1.00 64.72 103 GLN B O 1
ATOM 2176 N N . TYR B 1 104 ? 32.149 28.795 -4.427 1.00 61.29 104 TYR B N 1
ATOM 2177 C CA . TYR B 1 104 ? 31.243 28.261 -3.403 1.00 57.99 104 TYR B CA 1
ATOM 2178 C C . TYR B 1 104 ? 30.008 27.625 -4.022 1.00 59.04 104 TYR B C 1
ATOM 2179 O O . TYR B 1 104 ? 29.623 26.525 -3.648 1.00 63.84 104 TYR B O 1
ATOM 2188 N N . LEU B 1 105 ? 29.403 28.298 -4.984 1.00 55.04 105 LEU B N 1
ATOM 2189 C CA . LEU B 1 105 ? 28.215 27.753 -5.595 1.00 58.50 105 LEU B CA 1
ATOM 2190 C C . LEU B 1 105 ? 28.496 26.579 -6.514 1.00 63.13 105 LEU B C 1
ATOM 2191 O O . LEU B 1 105 ? 27.661 25.664 -6.566 1.00 63.25 105 LEU B O 1
ATOM 2196 N N . HIS B 1 106 ? 29.666 26.556 -7.172 1.00 67.31 106 HIS B N 1
ATOM 2197 C CA . HIS B 1 106 ? 30.000 25.447 -8.057 1.00 73.50 106 HIS B CA 1
ATOM 2198 C C . HIS B 1 106 ? 30.135 24.215 -7.205 1.00 75.68 106 HIS B C 1
ATOM 2199 O O . HIS B 1 106 ? 29.658 23.171 -7.589 1.00 80.78 106 HIS B O 1
ATOM 2206 N N . THR B 1 107 ? 30.633 24.375 -5.983 1.00 78.90 107 THR B N 1
ATOM 2207 C CA . THR B 1 107 ? 30.762 23.266 -5.048 1.00 75.65 107 THR B CA 1
ATOM 2208 C C . THR B 1 107 ? 29.439 22.723 -4.496 1.00 75.94 107 THR B C 1
ATOM 2209 O O . THR B 1 107 ? 29.407 21.580 -4.063 1.00 86.48 107 THR B O 1
ATOM 2213 N N . PHE B 1 108 ? 28.357 23.497 -4.458 1.00 74.23 108 PHE B N 1
ATOM 2214 C CA . PHE B 1 108 ? 27.053 22.888 -4.128 1.00 80.83 108 PHE B CA 1
ATOM 2215 C C . PHE B 1 108 ? 26.657 21.975 -5.217 1.00 83.14 108 PHE B C 1
ATOM 2216 O O . PHE B 1 108 ? 26.315 20.829 -5.016 1.00 101.25 108 PHE B O 1
ATOM 2224 N N . ILE B 1 109 ? 26.687 22.537 -6.390 1.00 82.85 109 ILE B N 1
ATOM 2225 C CA . ILE B 1 109 ? 26.069 21.921 -7.500 1.00 87.55 109 ILE B CA 1
ATOM 2226 C C . ILE B 1 109 ? 26.843 20.681 -7.886 1.00 91.16 109 ILE B C 1
ATOM 2227 O O . ILE B 1 109 ? 26.228 19.701 -8.228 1.00 109.53 109 ILE B O 1
ATOM 2232 N N . HIS B 1 110 ? 28.170 20.715 -7.834 1.00 89.59 110 HIS B N 1
ATOM 2233 C CA . HIS B 1 110 ? 28.979 19.640 -8.391 1.00 89.23 110 HIS B CA 1
ATOM 2234 C C . HIS B 1 110 ? 29.766 18.816 -7.381 1.00 88.10 110 HIS B C 1
ATOM 2235 O O . HIS B 1 110 ? 30.659 18.055 -7.731 1.00 94.91 110 HIS B O 1
ATOM 2242 N N . ARG B 1 111 ? 29.450 18.942 -6.110 1.00 93.44 111 ARG B N 1
ATOM 2243 C CA . ARG B 1 111 ? 30.206 18.167 -5.111 1.00 92.17 111 ARG B CA 1
ATOM 2244 C C . ARG B 1 111 ? 29.289 17.532 -4.091 1.00 85.15 111 ARG B C 1
ATOM 2245 O O . ARG B 1 111 ? 28.073 17.648 -4.170 1.00 76.18 111 ARG B O 1
ATOM 2253 N N . LYS B 1 112 ? 29.895 16.866 -3.118 1.00 82.79 112 LYS B N 1
ATOM 2254 C CA . LYS B 1 112 ? 29.166 15.935 -2.298 1.00 83.55 112 LYS B CA 1
ATOM 2255 C C . LYS B 1 112 ? 28.442 16.554 -1.089 1.00 74.52 112 LYS B C 1
ATOM 2256 O O . LYS B 1 112 ? 27.712 15.865 -0.420 1.00 69.86 112 LYS B O 1
ATOM 2262 N N . ASP B 1 113 ? 28.550 17.850 -0.861 1.00 75.58 113 ASP B N 1
ATOM 2263 C CA . ASP B 1 113 ? 27.836 18.462 0.261 1.00 84.82 113 ASP B CA 1
ATOM 2264 C C . ASP B 1 113 ? 26.344 18.120 0.516 1.00 85.24 113 ASP B C 1
ATOM 2265 O O . ASP B 1 113 ? 26.016 17.774 1.618 1.00 80.87 113 ASP B O 1
ATOM 2270 N N . VAL B 1 114 ? 25.445 18.249 -0.457 1.00 84.27 114 VAL B N 1
ATOM 2271 C CA . VAL B 1 114 ? 24.029 17.887 -0.252 1.00 80.01 114 VAL B CA 1
ATOM 2272 C C . VAL B 1 114 ? 23.883 16.381 0.017 1.00 71.83 114 VAL B C 1
ATOM 2273 O O . VAL B 1 114 ? 23.110 15.971 0.868 1.00 76.31 114 VAL B O 1
ATOM 2277 N N . ALA B 1 115 ? 24.611 15.565 -0.734 1.00 65.88 115 ALA B N 1
ATOM 2278 C CA . ALA B 1 115 ? 24.622 14.118 -0.523 1.00 62.67 115 ALA B CA 1
ATOM 2279 C C . ALA B 1 115 ? 25.003 13.780 0.922 1.00 66.00 115 ALA B C 1
ATOM 2280 O O . ALA B 1 115 ? 24.318 12.995 1.570 1.00 60.02 115 ALA B O 1
ATOM 2282 N N . PHE B 1 116 ? 26.094 14.381 1.402 1.00 63.21 116 PHE B N 1
ATOM 2283 C CA . PHE B 1 116 ? 26.559 14.154 2.755 1.00 57.72 116 PHE B CA 1
ATOM 2284 C C . PHE B 1 116 ? 25.456 14.506 3.720 1.00 61.08 116 PHE B C 1
ATOM 2285 O O . PHE B 1 116 ? 25.206 13.777 4.672 1.00 65.12 116 PHE B O 1
ATOM 2293 N N . VAL B 1 117 ? 24.811 15.648 3.502 1.00 57.10 117 VAL B N 1
ATOM 2294 C CA . VAL B 1 117 ? 23.812 16.123 4.453 1.00 56.12 117 VAL B CA 1
ATOM 2295 C C . VAL B 1 117 ? 22.606 15.218 4.427 1.00 60.34 117 VAL B C 1
ATOM 2296 O O . VAL B 1 117 ? 22.002 14.928 5.462 1.00 59.02 117 VAL B O 1
ATOM 2300 N N . ARG B 1 118 ? 22.295 14.718 3.243 1.00 63.75 118 ARG B N 1
ATOM 2301 C CA . ARG B 1 118 ? 21.178 13.802 3.100 1.00 68.22 118 ARG B CA 1
ATOM 2302 C C . ARG B 1 118 ? 21.473 12.555 3.905 1.00 64.28 118 ARG B C 1
ATOM 2303 O O . ARG B 1 118 ? 20.679 12.135 4.739 1.00 60.72 118 ARG B O 1
ATOM 2311 N N . ILE B 1 119 ? 22.670 12.012 3.714 1.00 61.74 119 ILE B N 1
ATOM 2312 C CA . ILE B 1 119 ? 23.065 10.816 4.429 1.00 59.78 119 ILE B CA 1
ATOM 2313 C C . ILE B 1 119 ? 23.061 10.979 5.961 1.00 57.91 119 ILE B C 1
ATOM 2314 O O . ILE B 1 119 ? 22.569 10.100 6.694 1.00 54.96 119 ILE B O 1
ATOM 2319 N N . ILE B 1 120 ? 23.607 12.090 6.440 1.00 51.95 120 ILE B N 1
ATOM 2320 C CA . ILE B 1 120 ? 23.667 12.326 7.876 1.00 56.05 120 ILE B CA 1
ATOM 2321 C C . ILE B 1 120 ? 22.288 12.636 8.488 1.00 59.35 120 ILE B C 1
ATOM 2322 O O . ILE B 1 120 ? 21.945 12.176 9.577 1.00 65.25 120 ILE B O 1
ATOM 2327 N N . ALA B 1 121 ? 21.493 13.419 7.784 1.00 57.44 121 ALA B N 1
ATOM 2328 C CA . ALA B 1 121 ? 20.156 13.765 8.247 1.00 58.55 121 ALA B CA 1
ATOM 2329 C C . ALA B 1 121 ? 19.264 12.544 8.370 1.00 59.40 121 ALA B C 1
ATOM 2330 O O . ALA B 1 121 ? 18.412 12.483 9.255 1.00 59.27 121 ALA B O 1
ATOM 2332 N N . ASN B 1 122 ? 19.485 11.565 7.493 1.00 60.72 122 ASN B N 1
ATOM 2333 C CA . ASN B 1 122 ? 18.747 10.316 7.541 1.00 60.33 122 ASN B CA 1
ATOM 2334 C C . ASN B 1 122 ? 19.043 9.473 8.767 1.00 56.70 122 ASN B C 1
ATOM 2335 O O . ASN B 1 122 ? 18.401 8.481 8.988 1.00 60.67 122 ASN B O 1
ATOM 2340 N N . GLU B 1 123 ? 20.102 9.799 9.480 1.00 58.94 123 GLU B N 1
ATOM 2341 C CA . GLU B 1 123 ? 20.429 9.138 10.728 1.00 60.44 123 GLU B CA 1
ATOM 2342 C C . GLU B 1 123 ? 19.637 9.664 11.936 1.00 60.86 123 GLU B C 1
ATOM 2343 O O . GLU B 1 123 ? 19.745 9.138 13.036 1.00 57.93 123 GLU B O 1
ATOM 2349 N N . SER B 1 124 ? 18.838 10.697 11.731 1.00 66.08 124 SER B N 1
ATOM 2350 C CA . SER B 1 124 ? 17.883 11.131 12.761 1.00 66.35 124 SER B CA 1
ATOM 2351 C C . SER B 1 124 ? 18.584 11.415 14.083 1.00 60.79 124 SER B C 1
ATOM 2352 O O . SER B 1 124 ? 18.100 11.069 15.134 1.00 62.34 124 SER B O 1
ATOM 2355 N N . GLY B 1 125 ? 19.764 12.012 13.992 1.00 61.18 125 GLY B N 1
ATOM 2356 C CA . GLY B 1 125 ? 20.484 12.493 15.148 1.00 58.85 125 GLY B CA 1
ATOM 2357 C C . GLY B 1 125 ? 21.229 11.460 15.954 1.00 59.14 125 GLY B C 1
ATOM 2358 O O . GLY B 1 125 ? 21.701 11.781 17.040 1.00 59.51 125 GLY B O 1
ATOM 2359 N N . ARG B 1 126 ? 21.390 10.238 15.451 1.00 56.80 126 ARG B N 1
ATOM 2360 C CA . ARG B 1 126 ? 22.065 9.231 16.252 1.00 57.97 126 ARG B CA 1
ATOM 2361 C C . ARG B 1 126 ? 23.587 9.134 16.009 1.00 61.50 126 ARG B C 1
ATOM 2362 O O . ARG B 1 126 ? 24.266 8.323 16.631 1.00 64.22 126 ARG B O 1
ATOM 2370 N N . PHE B 1 127 ? 24.151 10.017 15.183 1.00 66.03 127 PHE B N 1
ATOM 2371 C CA . PHE B 1 127 ? 25.616 10.106 15.086 1.00 61.16 127 PHE B CA 1
ATOM 2372 C C . PHE B 1 127 ? 26.108 11.538 15.171 1.00 57.42 127 PHE B C 1
ATOM 2373 O O . PHE B 1 127 ? 26.696 12.058 14.245 1.00 57.17 127 PHE B O 1
ATOM 2381 N N . PRO B 1 128 ? 25.887 12.176 16.322 1.00 57.42 128 PRO B N 1
ATOM 2382 C CA . PRO B 1 128 ? 26.243 13.579 16.484 1.00 60.12 128 PRO B CA 1
ATOM 2383 C C . PRO B 1 128 ? 27.708 13.895 16.260 1.00 60.68 128 PRO B C 1
ATOM 2384 O O . PRO B 1 128 ? 28.030 14.999 15.848 1.00 60.03 128 PRO B O 1
ATOM 2388 N N . VAL B 1 129 ? 28.591 12.949 16.536 1.00 62.32 129 VAL B N 1
ATOM 2389 C CA . VAL B 1 129 ? 29.997 13.241 16.367 1.00 62.52 129 VAL B CA 1
ATOM 2390 C C . VAL B 1 129 ? 30.342 13.372 14.901 1.00 56.00 129 VAL B C 1
ATOM 2391 O O . VAL B 1 129 ? 31.041 14.285 14.516 1.00 55.43 129 VAL B O 1
ATOM 2395 N N . LEU B 1 130 ? 29.807 12.497 14.081 1.00 57.50 130 LEU B N 1
ATOM 2396 C CA . LEU B 1 130 ? 29.984 12.639 12.628 1.00 60.54 130 LEU B CA 1
ATOM 2397 C C . LEU B 1 130 ? 29.305 13.864 12.067 1.00 60.56 130 LEU B C 1
ATOM 2398 O O . LEU B 1 130 ? 29.829 14.504 11.153 1.00 61.11 130 LEU B O 1
ATOM 2403 N N . ALA B 1 131 ? 28.111 14.153 12.574 1.00 57.83 131 ALA B N 1
ATOM 2404 C CA . ALA B 1 131 ? 27.382 15.284 12.101 1.00 56.02 131 ALA B CA 1
ATOM 2405 C C . ALA B 1 131 ? 28.188 16.553 12.357 1.00 54.78 131 ALA B C 1
ATOM 2406 O O . ALA B 1 131 ? 28.356 17.393 11.476 1.00 50.24 131 ALA B O 1
ATOM 2408 N N . ARG B 1 132 ? 28.759 16.655 13.534 1.00 55.43 132 ARG B N 1
ATOM 2409 C CA . ARG B 1 132 ? 29.553 17.824 13.815 1.00 59.34 132 ARG B CA 1
ATOM 2410 C C . ARG B 1 132 ? 30.865 17.841 13.042 1.00 55.18 132 ARG B C 1
ATOM 2411 O O . ARG B 1 132 ? 31.348 18.891 12.660 1.00 53.40 132 ARG B O 1
ATOM 2419 N N . LEU B 1 133 ? 31.440 16.676 12.824 1.00 54.36 133 LEU B N 1
ATOM 2420 C CA . LEU B 1 133 ? 32.673 16.584 12.077 1.00 56.88 133 LEU B CA 1
ATOM 2421 C C . LEU B 1 133 ? 32.484 17.120 10.675 1.00 57.43 133 LEU B C 1
ATOM 2422 O O . LEU B 1 133 ? 33.317 17.855 10.169 1.00 57.33 133 LEU B O 1
ATOM 2427 N N . PHE B 1 134 ? 31.369 16.768 10.059 1.00 55.51 134 PHE B N 1
ATOM 2428 C CA . PHE B 1 134 ? 31.077 17.292 8.753 1.00 55.44 134 PHE B CA 1
ATOM 2429 C C . PHE B 1 134 ? 30.893 18.797 8.824 1.00 56.83 134 PHE B C 1
ATOM 2430 O O . PHE B 1 134 ? 31.490 19.542 8.056 1.00 55.31 134 PHE B O 1
ATOM 2438 N N . TYR B 1 135 ? 30.077 19.249 9.761 1.00 59.47 135 TYR B N 1
ATOM 2439 C CA . TYR B 1 135 ? 29.816 20.666 9.855 1.00 58.93 135 TYR B CA 1
ATOM 2440 C C . TYR B 1 135 ? 31.104 21.478 9.986 1.00 59.10 135 TYR B C 1
ATOM 2441 O O . TYR B 1 135 ? 31.276 22.441 9.250 1.00 52.69 135 TYR B O 1
ATOM 2450 N N . GLU B 1 136 ? 31.992 21.060 10.888 1.00 61.22 136 GLU B N 1
ATOM 2451 C CA . GLU B 1 136 ? 33.209 21.819 11.174 1.00 63.36 136 GLU B CA 1
ATOM 2452 C C . GLU B 1 136 ? 34.236 21.710 10.089 1.00 63.53 136 GLU B C 1
ATOM 2453 O O . GLU B 1 136 ? 35.027 22.626 9.922 1.00 68.21 136 GLU B O 1
ATOM 2459 N N . SER B 1 137 ? 34.216 20.614 9.339 1.00 57.97 137 SER B N 1
ATOM 2460 C CA . SER B 1 137 ? 35.181 20.401 8.293 1.00 54.10 137 SER B CA 1
ATOM 2461 C C . SER B 1 137 ? 34.805 21.045 6.995 1.00 56.92 137 SER B C 1
ATOM 2462 O O . SER B 1 137 ? 35.684 21.315 6.168 1.00 64.53 137 SER B O 1
ATOM 2465 N N . GLY B 1 138 ? 33.505 21.244 6.777 1.00 57.73 138 GLY B N 1
ATOM 2466 C CA . GLY B 1 138 ? 33.010 21.777 5.515 1.00 55.80 138 GLY B CA 1
ATOM 2467 C C . GLY B 1 138 ? 32.467 23.174 5.678 1.00 59.41 138 GLY B C 1
ATOM 2468 O O . GLY B 1 138 ? 33.231 24.154 5.655 1.00 67.48 138 GLY B O 1
ATOM 2469 N N . PRO B 1 139 ? 31.154 23.300 5.856 1.00 58.27 139 PRO B N 1
ATOM 2470 C CA . PRO B 1 139 ? 30.495 24.590 6.035 1.00 58.14 139 PRO B CA 1
ATOM 2471 C C . PRO B 1 139 ? 31.181 25.554 6.984 1.00 58.07 139 PRO B C 1
ATOM 2472 O O . PRO B 1 139 ? 31.451 26.670 6.586 1.00 61.18 139 PRO B O 1
ATOM 2476 N N . GLU B 1 140 ? 31.496 25.133 8.200 1.00 56.49 140 GLU B N 1
ATOM 2477 C CA . GLU B 1 140 ? 32.113 26.059 9.125 1.00 59.08 140 GLU B CA 1
ATOM 2478 C C . GLU B 1 140 ? 33.483 26.452 8.651 1.00 52.50 140 GLU B C 1
ATOM 2479 O O . GLU B 1 140 ? 33.906 27.574 8.852 1.00 53.31 140 GLU B O 1
ATOM 2485 N N . ALA B 1 141 ? 34.189 25.530 8.021 1.00 53.49 141 ALA B N 1
ATOM 2486 C CA . ALA B 1 141 ? 35.529 25.833 7.505 1.00 53.25 141 ALA B CA 1
ATOM 2487 C C . ALA B 1 141 ? 35.446 26.927 6.443 1.00 54.19 141 ALA B C 1
ATOM 2488 O O . ALA B 1 141 ? 36.275 27.826 6.420 1.00 56.91 141 ALA B O 1
ATOM 2490 N N . THR B 1 142 ? 34.449 26.826 5.566 1.00 51.73 142 THR B N 1
ATOM 2491 C CA . THR B 1 142 ? 34.224 27.827 4.560 1.00 52.74 142 THR B CA 1
ATOM 2492 C C . THR B 1 142 ? 33.961 29.176 5.197 1.00 51.72 142 THR B C 1
ATOM 2493 O O . THR B 1 142 ? 34.510 30.176 4.788 1.00 50.33 142 THR B O 1
ATOM 2497 N N . ILE B 1 143 ? 33.113 29.202 6.208 1.00 51.41 143 ILE B N 1
ATOM 2498 C CA . ILE B 1 143 ? 32.859 30.440 6.911 1.00 52.21 143 ILE B CA 1
ATOM 2499 C C . ILE B 1 143 ? 34.155 31.041 7.466 1.00 53.86 143 ILE B C 1
ATOM 2500 O O . ILE B 1 143 ? 34.410 32.225 7.276 1.00 53.94 143 ILE B O 1
ATOM 2505 N N . ARG B 1 144 ? 34.961 30.238 8.143 1.00 56.54 144 ARG B N 1
ATOM 2506 C CA . ARG B 1 144 ? 36.212 30.719 8.718 1.00 62.98 144 ARG B CA 1
ATOM 2507 C C . ARG B 1 144 ? 37.165 31.304 7.692 1.00 61.70 144 ARG B C 1
ATOM 2508 O O . ARG B 1 144 ? 37.770 32.330 7.964 1.00 66.88 144 ARG B O 1
ATOM 2516 N N . ARG B 1 145 ? 37.322 30.652 6.541 1.00 59.82 145 ARG B N 1
ATOM 2517 C CA . ARG B 1 145 ? 38.216 31.161 5.524 1.00 62.55 145 ARG B CA 1
ATOM 2518 C C . ARG B 1 145 ? 37.762 32.499 5.049 1.00 60.53 145 ARG B C 1
ATOM 2519 O O . ARG B 1 145 ? 38.562 33.397 4.892 1.00 63.39 145 ARG B O 1
ATOM 2527 N N . LEU B 1 146 ? 36.467 32.636 4.802 1.00 58.08 146 LEU B N 1
ATOM 2528 C CA . LEU B 1 146 ? 35.944 33.900 4.352 1.00 54.89 146 LEU B CA 1
ATOM 2529 C C . LEU B 1 146 ? 36.072 34.953 5.448 1.00 54.57 146 LEU B C 1
ATOM 2530 O O . LEU B 1 146 ? 36.422 36.080 5.209 1.00 52.45 146 LEU B O 1
ATOM 2535 N N . ALA B 1 147 ? 35.823 34.552 6.673 1.00 56.48 147 ALA B N 1
ATOM 2536 C CA . ALA B 1 147 ? 35.920 35.468 7.779 1.00 59.80 147 ALA B CA 1
ATOM 2537 C C . ALA B 1 147 ? 37.323 36.060 7.881 1.00 58.35 147 ALA B C 1
ATOM 2538 O O . ALA B 1 147 ? 37.482 37.252 8.118 1.00 64.77 147 ALA B O 1
ATOM 2540 N N . GLN B 1 148 ? 38.343 35.267 7.667 1.00 58.90 148 GLN B N 1
ATOM 2541 C CA . GLN B 1 148 ? 39.674 35.827 7.810 1.00 67.21 148 GLN B CA 1
ATOM 2542 C C . GLN B 1 148 ? 39.911 36.846 6.693 1.00 62.73 148 GLN B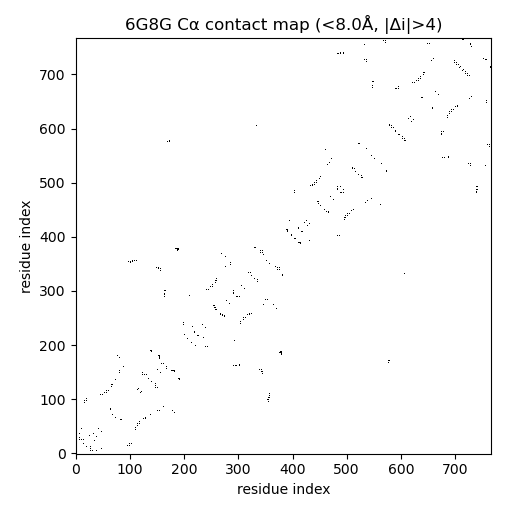 C 1
ATOM 2543 O O . GLN B 1 148 ? 40.481 37.894 6.912 1.00 58.24 148 GLN B O 1
ATOM 2549 N N . PHE B 1 149 ? 39.380 36.591 5.518 1.00 61.74 149 PHE B N 1
ATOM 2550 C CA . PHE B 1 149 ? 39.457 37.597 4.500 1.00 64.86 149 PHE B CA 1
ATOM 2551 C C . PHE B 1 149 ? 38.695 38.860 4.898 1.00 66.82 149 PHE B C 1
ATOM 2552 O O . PHE B 1 149 ? 39.148 39.970 4.636 1.00 65.67 149 PHE B O 1
ATOM 2560 N N . LEU B 1 150 ? 37.519 38.703 5.495 1.00 64.68 150 LEU B N 1
ATOM 2561 C CA . LEU B 1 150 ? 36.757 39.870 5.861 1.00 62.10 150 LEU B CA 1
ATOM 2562 C C . LEU B 1 150 ? 37.448 40.662 6.972 1.00 61.70 150 LEU B C 1
ATOM 2563 O O . LEU B 1 150 ? 37.316 41.873 6.992 1.00 66.30 150 LEU B O 1
ATOM 2568 N N . GLU B 1 151 ? 38.222 40.022 7.845 1.00 62.64 151 GLU B N 1
ATOM 2569 C CA . GLU B 1 151 ? 39.009 40.780 8.842 1.00 71.15 151 GLU B CA 1
ATOM 2570 C C . GLU B 1 151 ? 39.990 41.713 8.200 1.00 73.81 151 GLU B C 1
ATOM 2571 O O . GLU B 1 151 ? 40.155 42.845 8.662 1.00 74.97 151 GLU B O 1
ATOM 2577 N N . GLU B 1 152 ? 40.648 41.218 7.148 1.00 77.55 152 GLU B N 1
ATOM 2578 C CA . GLU B 1 152 ? 41.670 41.955 6.402 1.00 78.48 152 GLU B CA 1
ATOM 2579 C C . GLU B 1 152 ? 40.994 43.180 5.773 1.00 75.97 152 GLU B C 1
ATOM 2580 O O . GLU B 1 152 ? 41.469 44.319 5.903 1.00 77.75 152 GLU B O 1
ATOM 2586 N N . ALA B 1 153 ? 39.847 42.959 5.136 1.00 76.09 153 ALA B N 1
ATOM 2587 C CA . ALA B 1 153 ? 39.090 44.045 4.513 1.00 71.40 153 ALA B CA 1
ATOM 2588 C C . ALA B 1 153 ? 38.636 45.087 5.544 1.00 72.30 153 ALA B C 1
ATOM 2589 O O . ALA B 1 153 ? 38.663 46.302 5.279 1.00 65.38 153 ALA B O 1
ATOM 2591 N N . ARG B 1 154 ? 38.229 44.632 6.726 1.00 71.34 154 ARG B N 1
ATOM 2592 C CA . ARG B 1 154 ? 37.817 45.589 7.757 1.00 73.45 154 ARG B CA 1
ATOM 2593 C C . ARG B 1 154 ? 39.002 46.376 8.290 1.00 76.93 154 ARG B C 1
ATOM 2594 O O . ARG B 1 154 ? 38.914 47.593 8.449 1.00 84.95 154 ARG B O 1
ATOM 2602 N N . ALA B 1 155 ? 40.116 45.688 8.529 1.00 76.28 155 ALA B N 1
ATOM 2603 C CA . ALA B 1 155 ? 41.350 46.342 8.953 1.00 74.50 155 ALA B CA 1
ATOM 2604 C C . ALA B 1 155 ? 41.771 47.392 7.924 1.00 76.94 155 ALA B C 1
ATOM 2605 O O . ALA B 1 155 ? 42.299 48.415 8.287 1.00 82.38 155 ALA B O 1
ATOM 2607 N N . ALA B 1 156 ? 41.537 47.139 6.641 1.00 76.07 156 ALA B N 1
ATOM 2608 C CA . ALA B 1 156 ? 41.873 48.106 5.605 1.00 77.61 156 ALA B CA 1
ATOM 2609 C C . ALA B 1 156 ? 40.826 49.205 5.440 1.00 82.80 156 ALA B C 1
ATOM 2610 O O . ALA B 1 156 ? 40.907 49.996 4.505 1.00 81.71 156 ALA B O 1
ATOM 2612 N N . ARG B 1 157 ? 39.810 49.200 6.294 1.00 90.04 157 ARG B N 1
ATOM 2613 C CA . ARG B 1 157 ? 38.755 50.207 6.275 1.00 97.17 157 ARG B CA 1
ATOM 2614 C C . ARG B 1 157 ? 37.868 50.214 5.037 1.00 88.31 157 ARG B C 1
ATOM 2615 O O . ARG B 1 157 ? 37.188 51.201 4.799 1.00 87.51 157 ARG B O 1
ATOM 2623 N N . VAL B 1 158 ? 37.811 49.114 4.286 1.00 85.44 158 VAL B N 1
ATOM 2624 C CA . VAL B 1 158 ? 36.906 49.026 3.103 1.00 84.89 158 VAL B CA 1
ATOM 2625 C C . VAL B 1 158 ? 35.548 48.298 3.353 1.00 83.15 158 VAL B C 1
ATOM 2626 O O . VAL B 1 158 ? 34.659 48.298 2.474 1.00 74.22 158 VAL B O 1
ATOM 2630 N N . LEU B 1 159 ? 35.435 47.638 4.519 1.00 83.77 159 LEU B N 1
ATOM 2631 C CA . LEU B 1 159 ? 34.162 47.110 5.056 1.00 73.38 159 LEU B CA 1
ATOM 2632 C C . LEU B 1 159 ? 34.050 47.416 6.540 1.00 73.96 159 LEU B C 1
ATOM 2633 O O . LEU B 1 159 ? 35.074 47.541 7.225 1.00 77.21 159 LEU B O 1
ATOM 2638 N N . GLU B 1 160 ? 32.813 47.525 7.027 1.00 73.00 160 GLU B N 1
ATOM 2639 C CA . GLU B 1 160 ? 32.541 47.619 8.469 1.00 74.93 160 GLU B CA 1
ATOM 2640 C C . GLU B 1 160 ? 31.418 46.675 8.924 1.00 68.81 160 GLU B C 1
ATOM 2641 O O . GLU B 1 160 ? 30.409 46.502 8.244 1.00 75.82 160 GLU B O 1
ATOM 2647 N N . PHE B 1 161 ? 31.649 46.054 10.073 1.00 66.14 161 PHE B N 1
ATOM 2648 C CA . PHE B 1 161 ? 30.780 45.051 10.662 1.00 62.86 161 PHE B CA 1
ATOM 2649 C C . PHE B 1 161 ? 31.392 44.664 11.989 1.00 66.77 161 PHE B C 1
ATOM 2650 O O . PHE B 1 161 ? 32.601 44.869 12.194 1.00 74.29 161 PHE B O 1
ATOM 2658 N N . ASP B 1 162 ? 30.599 44.104 12.894 1.00 73.87 162 ASP B N 1
ATOM 2659 C CA . ASP B 1 162 ? 31.083 43.825 14.268 1.00 75.75 162 ASP B CA 1
ATOM 2660 C C . ASP B 1 162 ? 31.803 42.503 14.412 1.00 63.67 162 ASP B C 1
ATOM 2661 O O . ASP B 1 162 ? 32.847 42.452 15.039 1.00 69.49 162 ASP B O 1
ATOM 2666 N N . ASP B 1 163 ? 31.293 41.447 13.800 1.00 59.80 163 ASP B N 1
ATOM 2667 C CA . ASP B 1 163 ? 31.919 40.102 13.900 1.00 60.08 163 ASP B CA 1
ATOM 2668 C C . ASP B 1 163 ? 32.133 39.495 12.494 1.00 58.47 163 ASP B C 1
ATOM 2669 O O . ASP B 1 163 ? 31.210 39.377 11.691 1.00 58.60 163 ASP B O 1
ATOM 2674 N N . PRO B 1 164 ? 33.364 39.136 12.182 1.00 54.61 164 PRO B N 1
ATOM 2675 C CA . PRO B 1 164 ? 33.684 38.572 10.889 1.00 57.26 164 PRO B CA 1
ATOM 2676 C C . PRO B 1 164 ? 32.985 37.258 10.530 1.00 59.01 164 PRO B C 1
ATOM 2677 O O . PRO B 1 164 ? 32.685 37.012 9.354 1.00 57.40 164 PRO B O 1
ATOM 2689 N N . GLU B 1 166 ? 30.014 36.187 11.692 1.00 61.13 166 GLU B N 1
ATOM 2690 C CA . GLU B 1 166 ? 28.663 36.599 11.456 1.00 57.57 166 GLU B CA 1
ATOM 2691 C C . GLU B 1 166 ? 28.582 37.183 10.032 1.00 54.07 166 GLU B C 1
ATOM 2692 O O . GLU B 1 166 ? 27.701 36.812 9.266 1.00 56.45 166 GLU B O 1
ATOM 2698 N N . ALA B 1 167 ? 29.525 38.041 9.652 1.00 53.01 167 ALA B N 1
ATOM 2699 C CA . ALA B 1 167 ? 29.485 38.669 8.323 1.00 51.29 167 ALA B CA 1
ATOM 2700 C C . ALA B 1 167 ? 29.740 37.681 7.205 1.00 51.81 167 ALA B C 1
ATOM 2701 O O . ALA B 1 167 ? 29.090 37.732 6.167 1.00 50.98 167 ALA B O 1
ATOM 2703 N N . ALA B 1 168 ? 30.657 36.754 7.428 1.00 49.18 168 ALA B N 1
ATOM 2704 C CA . ALA B 1 168 ? 30.896 35.717 6.454 1.00 47.80 168 ALA B CA 1
ATOM 2705 C C . ALA B 1 168 ? 29.632 34.901 6.242 1.00 52.87 168 ALA B C 1
ATOM 2706 O O . ALA B 1 168 ? 29.222 34.632 5.116 1.00 56.73 168 ALA B O 1
ATOM 2708 N N . ASN B 1 169 ? 28.993 34.509 7.331 1.00 55.31 169 ASN B N 1
ATOM 2709 C CA . ASN B 1 169 ? 27.806 33.696 7.219 1.00 54.97 169 ASN B CA 1
ATOM 2710 C C . ASN B 1 169 ? 26.667 34.462 6.498 1.00 55.62 169 ASN B C 1
ATOM 2711 O O . ASN B 1 169 ? 25.877 33.903 5.745 1.00 51.18 169 ASN B O 1
ATOM 2716 N N . GLN B 1 170 ? 26.600 35.765 6.712 1.00 58.93 170 GLN B N 1
ATOM 2717 C CA . GLN B 1 170 ? 25.589 36.576 6.046 1.00 56.48 170 GLN B CA 1
ATOM 2718 C C . GLN B 1 170 ? 25.853 36.627 4.548 1.00 56.04 170 GLN B C 1
ATOM 2719 O O . GLN B 1 170 ? 24.937 36.485 3.741 1.00 52.68 170 GLN B O 1
ATOM 2725 N N . PHE B 1 171 ? 27.109 36.812 4.173 1.00 54.98 171 PHE B N 1
ATOM 2726 C CA . PHE B 1 171 ? 27.451 36.824 2.759 1.00 59.07 171 PHE B CA 1
ATOM 2727 C C . PHE B 1 171 ? 27.056 35.525 2.078 1.00 56.69 171 PHE B C 1
ATOM 2728 O O . PHE B 1 171 ? 26.450 35.535 1.004 1.00 57.13 171 PHE B O 1
ATOM 2736 N N . LEU B 1 172 ? 27.385 34.410 2.719 1.00 54.81 172 LEU B N 1
ATOM 2737 C CA . LEU B 1 172 ? 27.096 33.096 2.147 1.00 51.44 172 LEU B CA 1
ATOM 2738 C C . LEU B 1 172 ? 25.600 32.825 2.125 1.00 54.07 172 LEU B C 1
ATOM 2739 O O . LEU B 1 172 ? 25.080 32.335 1.140 1.00 61.63 172 LEU B O 1
ATOM 2744 N N . SER B 1 173 ? 24.882 33.203 3.167 1.00 53.44 173 SER B N 1
ATOM 2745 C CA . SER B 1 173 ? 23.435 33.082 3.110 1.00 52.22 173 SER B CA 1
ATOM 2746 C C . SER B 1 173 ? 22.843 33.850 1.940 1.00 51.10 173 SER B C 1
ATOM 2747 O O . SER B 1 173 ? 21.910 33.382 1.319 1.00 54.34 173 SER B O 1
ATOM 2750 N N . LEU B 1 174 ? 23.353 35.038 1.660 1.00 50.99 174 LEU B N 1
ATOM 2751 C CA . LEU B 1 174 ? 22.771 35.859 0.598 1.00 53.41 174 LEU B CA 1
ATOM 2752 C C . LEU B 1 174 ? 22.979 35.232 -0.744 1.00 55.35 174 LEU B C 1
ATOM 2753 O O . LEU B 1 174 ? 22.089 35.158 -1.544 1.00 62.70 174 LEU B O 1
ATOM 2758 N N . VAL B 1 175 ? 24.184 34.770 -0.965 1.00 60.28 175 VAL B N 1
ATOM 2759 C CA . VAL B 1 175 ? 24.611 34.262 -2.252 1.00 59.19 175 VAL B CA 1
ATOM 2760 C C . VAL B 1 175 ? 23.999 32.883 -2.514 1.00 60.51 175 VAL B C 1
ATOM 2761 O O . VAL B 1 175 ? 23.610 32.560 -3.623 1.00 63.60 175 VAL B O 1
ATOM 2765 N N . ARG B 1 176 ? 23.938 32.075 -1.469 1.00 56.50 176 ARG B N 1
ATOM 2766 C CA . ARG B 1 176 ? 23.359 30.737 -1.513 1.00 53.90 176 ARG B CA 1
ATOM 2767 C C . ARG B 1 176 ? 21.847 30.810 -1.658 1.00 56.62 176 ARG B C 1
ATOM 2768 O O . ARG B 1 176 ? 21.235 30.092 -2.426 1.00 52.47 176 ARG B O 1
ATOM 2776 N N . GLY B 1 177 ? 21.260 31.737 -0.913 1.00 61.77 177 GLY B N 1
ATOM 2777 C CA . GLY B 1 177 ? 19.822 31.915 -0.860 1.00 60.76 177 GLY B CA 1
ATOM 2778 C C . GLY B 1 177 ? 19.073 30.633 -0.631 1.00 60.06 177 GLY B C 1
ATOM 2779 O O . GLY B 1 177 ? 19.238 29.968 0.364 1.00 60.27 177 GLY B O 1
ATOM 2780 N N . GLU B 1 178 ? 18.334 30.254 -1.642 1.00 67.12 178 GLU B N 1
ATOM 2781 C CA . GLU B 1 178 ? 17.300 29.242 -1.559 1.00 67.83 178 GLU B CA 1
ATOM 2782 C C . GLU B 1 178 ? 17.687 27.964 -2.268 1.00 64.22 178 GLU B C 1
ATOM 2783 O O . GLU B 1 178 ? 16.918 27.020 -2.398 1.00 68.55 178 GLU B O 1
ATOM 2789 N N . LEU B 1 179 ? 18.909 27.942 -2.741 1.00 63.46 179 LEU B N 1
ATOM 2790 C CA . LEU B 1 179 ? 19.314 26.945 -3.676 1.00 62.96 179 LEU B CA 1
ATOM 2791 C C . LEU B 1 179 ? 19.358 25.529 -3.097 1.00 60.28 179 LEU B C 1
ATOM 2792 O O . LEU B 1 179 ? 19.007 24.562 -3.754 1.00 60.50 179 LEU B O 1
ATOM 2797 N N . PRO B 1 180 ? 19.730 25.393 -1.839 1.00 59.01 180 PRO B N 1
ATOM 2798 C CA . PRO B 1 180 ? 19.782 24.027 -1.303 1.00 59.01 180 PRO B CA 1
ATOM 2799 C C . PRO B 1 180 ? 18.417 23.359 -1.418 1.00 61.35 180 PRO B C 1
ATOM 2800 O O . PRO B 1 180 ? 18.310 22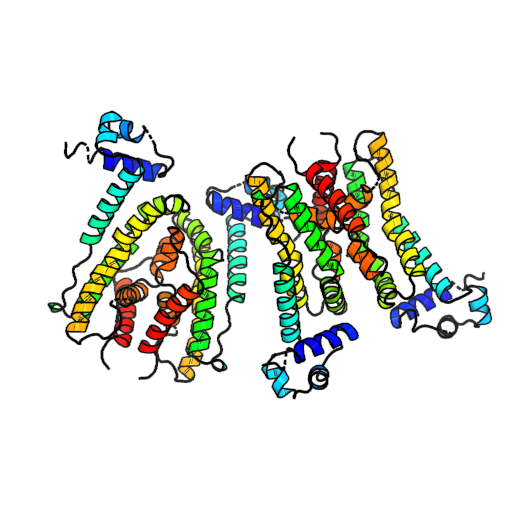.158 -1.724 1.00 60.49 180 PRO B O 1
ATOM 2804 N N . LEU B 1 181 ? 17.389 24.133 -1.112 1.00 55.44 181 LEU B N 1
ATOM 2805 C CA . LEU B 1 181 ? 16.039 23.620 -1.197 1.00 57.70 181 LEU B CA 1
ATOM 2806 C C . LEU B 1 181 ? 15.687 23.278 -2.636 1.00 58.13 181 LEU B C 1
ATOM 2807 O O . LEU B 1 181 ? 15.144 22.218 -2.918 1.00 58.98 181 LEU B O 1
ATOM 2812 N N . LEU B 1 182 ? 15.945 24.211 -3.534 1.00 53.39 182 LEU B N 1
ATOM 2813 C CA . LEU B 1 182 ? 15.652 23.972 -4.919 1.00 56.08 182 LEU B CA 1
ATOM 2814 C C . LEU B 1 182 ? 16.336 22.671 -5.409 1.00 59.39 182 LEU B C 1
ATOM 2815 O O . LEU B 1 182 ? 15.772 21.903 -6.174 1.00 54.61 182 LEU B O 1
ATOM 2820 N N . ILE B 1 183 ? 17.572 22.452 -4.982 1.00 61.26 183 ILE B N 1
ATOM 2821 C CA . ILE B 1 183 ? 18.354 21.325 -5.465 1.00 63.86 183 ILE B CA 1
ATOM 2822 C C . ILE B 1 183 ? 17.731 20.032 -4.995 1.00 61.70 183 ILE B C 1
ATOM 2823 O O . ILE B 1 183 ? 17.509 19.111 -5.765 1.00 59.80 183 ILE B O 1
ATOM 2828 N N . VAL B 1 184 ? 17.482 19.991 -3.707 1.00 61.54 184 VAL B N 1
ATOM 2829 C CA . VAL B 1 184 ? 16.816 18.883 -3.077 1.00 63.52 184 VAL B CA 1
ATOM 2830 C C . VAL B 1 184 ? 15.460 18.533 -3.710 1.00 63.64 184 VAL B C 1
ATOM 2831 O O . VAL B 1 184 ? 15.122 17.367 -3.849 1.00 68.10 184 VAL B O 1
ATOM 2835 N N . LEU B 1 185 ? 14.689 19.534 -4.104 1.00 64.72 185 LEU B N 1
ATOM 2836 C CA . LEU B 1 185 ? 13.416 19.298 -4.794 1.00 69.48 185 LEU B CA 1
ATOM 2837 C C . LEU B 1 185 ? 13.593 18.908 -6.253 1.00 73.82 185 LEU B C 1
ATOM 2838 O O . LEU B 1 185 ? 12.655 18.473 -6.897 1.00 79.60 185 LEU B O 1
ATOM 2843 N N . GLY B 1 186 ? 14.793 19.097 -6.779 1.00 73.55 186 GLY B N 1
ATOM 2844 C CA . GLY B 1 186 ? 15.089 18.766 -8.153 1.00 69.64 186 GLY B CA 1
ATOM 2845 C C . GLY B 1 186 ? 14.603 19.825 -9.090 1.00 68.79 186 GLY B C 1
ATOM 2846 O O . GLY B 1 186 ? 14.270 19.535 -10.209 1.00 70.47 186 GLY B O 1
ATOM 2847 N N . LEU B 1 187 ? 14.593 21.072 -8.645 1.00 73.41 187 LEU B N 1
ATOM 2848 C CA . LEU B 1 187 ? 14.158 22.189 -9.485 1.00 72.82 187 LEU B CA 1
ATOM 2849 C C . LEU B 1 187 ? 15.262 23.144 -9.854 1.00 72.06 187 LEU B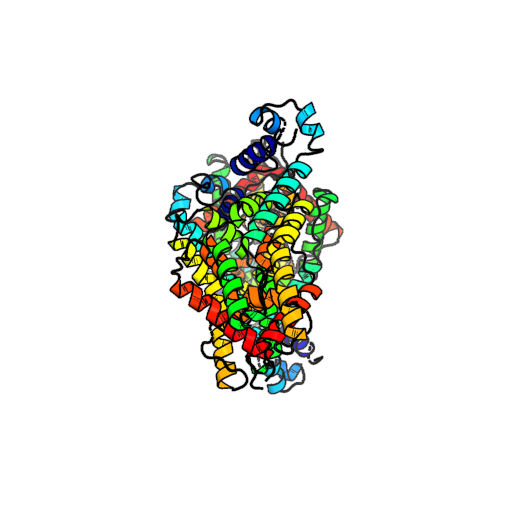 C 1
ATOM 2850 O O . LEU B 1 187 ? 15.020 24.100 -10.567 1.00 66.17 187 LEU B O 1
ATOM 2855 N N . SER B 1 188 ? 16.472 22.922 -9.355 1.00 80.13 188 SER B N 1
ATOM 2856 C CA . SER B 1 188 ? 17.543 23.862 -9.633 1.00 79.73 188 SER B CA 1
ATOM 2857 C C . SER B 1 188 ? 18.134 23.516 -10.959 1.00 86.94 188 SER B C 1
ATOM 2858 O O . SER B 1 188 ? 18.576 22.378 -11.158 1.00 85.47 188 SER B O 1
ATOM 2861 N N . ASP B 1 189 ? 18.093 24.469 -11.882 1.00 98.10 189 ASP B N 1
ATOM 2862 C CA . ASP B 1 189 ? 18.798 24.322 -13.155 1.00 112.11 189 ASP B CA 1
ATOM 2863 C C . ASP B 1 189 ? 19.578 25.581 -13.493 1.00 107.77 189 ASP B C 1
ATOM 2864 O O . ASP B 1 189 ? 19.030 26.543 -14.035 1.00 101.90 189 ASP B O 1
ATOM 2869 N N . LEU B 1 190 ? 20.864 25.575 -13.154 1.00 104.30 190 LEU B N 1
ATOM 2870 C CA . LEU B 1 190 ? 21.602 26.814 -13.155 1.00 106.04 190 LEU B CA 1
ATOM 2871 C C . LEU B 1 190 ? 22.704 26.868 -14.184 1.00 108.44 190 LEU B C 1
ATOM 2872 O O . LEU B 1 190 ? 23.772 26.275 -14.031 1.00 101.92 190 LEU B O 1
ATOM 2877 N N . THR B 1 191 ? 22.407 27.602 -15.245 1.00 105.10 191 THR B N 1
ATOM 2878 C CA . THR B 1 191 ? 23.410 27.989 -16.197 1.00 105.48 191 THR B CA 1
ATOM 2879 C C . THR B 1 191 ? 24.471 28.857 -15.497 1.00 97.00 191 THR B C 1
ATOM 2880 O O . THR B 1 191 ? 24.161 29.522 -14.511 1.00 86.90 191 THR B O 1
ATOM 2884 N N . GLU B 1 192 ? 25.700 28.853 -16.031 1.00 93.60 192 GLU B N 1
ATOM 2885 C CA . GLU B 1 192 ? 26.752 29.797 -15.619 1.00 91.22 192 GLU B CA 1
ATOM 2886 C C . GLU B 1 192 ? 26.232 31.252 -15.544 1.00 86.55 192 GLU B C 1
ATOM 2887 O O . GLU B 1 192 ? 26.572 31.980 -14.622 1.00 83.08 192 GLU B O 1
ATOM 2893 N N . GLU B 1 193 ? 25.346 31.647 -16.458 1.00 83.84 193 GLU B N 1
ATOM 2894 C CA . GLU B 1 193 ? 24.793 33.029 -16.489 1.00 92.38 193 GLU B CA 1
ATOM 2895 C C . GLU B 1 193 ? 23.842 33.300 -15.312 1.00 80.62 193 GLU B C 1
AT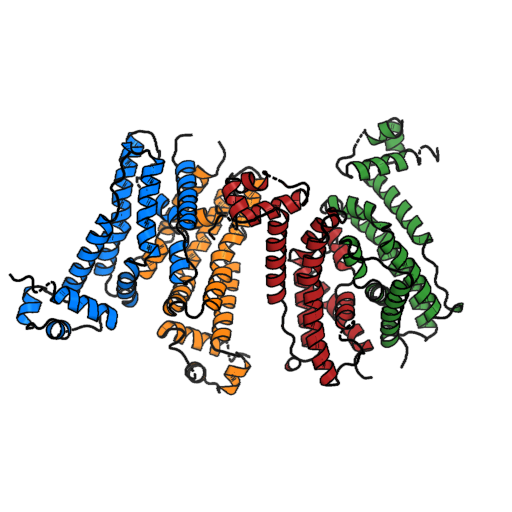OM 2896 O O . GLU B 1 193 ? 23.872 34.383 -14.714 1.00 74.79 193 GLU B O 1
ATOM 2902 N N . ALA B 1 194 ? 23.016 32.309 -14.987 1.00 76.17 194 ALA B N 1
ATOM 2903 C CA . ALA B 1 194 ? 22.089 32.395 -13.846 1.00 77.53 194 ALA B CA 1
ATOM 2904 C C . ALA B 1 194 ? 22.833 32.446 -12.512 1.00 76.45 194 ALA B C 1
ATOM 2905 O O . ALA B 1 194 ? 22.459 33.175 -11.614 1.00 76.73 194 ALA B O 1
ATOM 2907 N N . ILE B 1 195 ? 23.949 31.733 -12.441 1.00 80.59 195 ILE B N 1
ATOM 2908 C CA . ILE B 1 195 ? 24.846 31.820 -11.304 1.00 76.80 195 ILE B CA 1
ATOM 2909 C C . ILE B 1 195 ? 25.493 33.194 -11.153 1.00 73.15 195 ILE B C 1
ATOM 2910 O O . ILE B 1 195 ? 25.544 33.719 -10.055 1.00 69.84 195 ILE B O 1
ATOM 2915 N N . GLU B 1 196 ? 25.980 33.792 -12.239 1.00 73.21 196 GLU B N 1
ATOM 2916 C CA . GLU B 1 196 ? 26.535 35.147 -12.138 1.00 72.13 196 GLU B CA 1
ATOM 2917 C C . GLU B 1 196 ? 25.517 36.101 -11.564 1.00 71.52 196 GLU B C 1
ATOM 2918 O O . GLU B 1 196 ? 25.867 36.997 -10.792 1.00 76.63 196 GLU B O 1
ATOM 2924 N N . GLN B 1 197 ? 24.258 35.939 -11.960 1.00 78.82 197 GLN B N 1
ATOM 2925 C CA . GLN B 1 197 ? 23.207 36.848 -11.495 1.00 87.39 197 GLN B CA 1
ATOM 2926 C C . GLN B 1 197 ? 22.946 36.678 -10.014 1.00 77.39 197 GLN B C 1
ATOM 2927 O O . GLN B 1 197 ? 22.710 37.665 -9.313 1.00 73.30 197 GLN B O 1
ATOM 2933 N N . GLU B 1 198 ? 22.954 35.424 -9.569 1.00 70.17 198 GLU B N 1
ATOM 2934 C CA . GLU B 1 198 ? 22.754 35.100 -8.174 1.00 73.40 198 GLU B CA 1
ATOM 2935 C C . GLU B 1 198 ? 23.820 35.758 -7.325 1.00 67.30 198 GLU B C 1
ATOM 2936 O O . GLU B 1 198 ? 23.532 36.329 -6.266 1.00 63.45 198 GLU B O 1
ATOM 2942 N N . ILE B 1 199 ? 25.048 35.676 -7.803 1.00 62.19 199 ILE B N 1
ATOM 2943 C CA . ILE B 1 199 ? 26.157 36.194 -7.077 1.00 61.44 199 ILE B CA 1
ATOM 2944 C C . ILE B 1 199 ? 26.087 37.700 -7.051 1.00 66.14 199 ILE B C 1
ATOM 2945 O O . ILE B 1 199 ? 26.372 38.307 -6.021 1.00 69.86 199 ILE B O 1
ATOM 2950 N N . GLU B 1 200 ? 25.775 38.312 -8.194 1.00 64.09 200 GLU B N 1
ATOM 2951 C CA . GLU B 1 200 ? 25.860 39.761 -8.303 1.00 66.78 200 GLU B CA 1
ATOM 2952 C C . GLU B 1 200 ? 24.807 40.400 -7.396 1.00 65.83 200 GLU B C 1
ATOM 2953 O O . GLU B 1 200 ? 25.068 41.398 -6.720 1.00 66.62 200 GLU B O 1
ATOM 2959 N N . ALA B 1 201 ? 23.648 39.770 -7.312 1.00 62.89 201 ALA B N 1
ATOM 2960 C CA . ALA B 1 201 ? 22.584 40.246 -6.416 1.00 58.94 201 ALA B CA 1
ATOM 2961 C C . ALA B 1 201 ? 22.981 40.196 -4.950 1.00 58.00 201 ALA B C 1
ATOM 2962 O O . ALA B 1 201 ? 22.750 41.143 -4.210 1.00 58.43 201 ALA B O 1
ATOM 2964 N N . GLY B 1 202 ? 23.581 39.072 -4.551 1.00 58.90 202 GLY B N 1
ATOM 2965 C CA . GLY B 1 202 ? 24.011 38.848 -3.171 1.00 62.50 202 GLY B CA 1
ATOM 2966 C C . GLY B 1 202 ? 25.118 39.792 -2.748 1.00 58.66 202 GLY B C 1
ATOM 2967 O O . GLY B 1 202 ? 25.124 40.324 -1.636 1.00 58.25 202 GLY B O 1
ATOM 2968 N N . LEU B 1 203 ? 26.060 39.977 -3.652 1.00 57.30 203 LEU B N 1
ATOM 2969 C CA . LEU B 1 203 ? 27.197 40.821 -3.410 1.00 60.59 203 LEU B CA 1
ATOM 2970 C C . LEU B 1 203 ? 26.791 42.274 -3.341 1.00 63.37 203 LEU B C 1
ATOM 2971 O O . LEU B 1 203 ? 27.254 43.011 -2.468 1.00 71.21 203 LEU B O 1
ATOM 2976 N N . LYS B 1 204 ? 25.949 42.694 -4.275 1.00 65.12 204 LYS B N 1
ATOM 2977 C CA . LYS B 1 204 ? 25.502 44.078 -4.322 1.00 67.32 204 LYS B CA 1
ATOM 2978 C C . LYS B 1 204 ? 24.903 44.430 -2.963 1.00 65.75 204 LYS B C 1
ATOM 2979 O O . LYS B 1 204 ? 25.194 45.476 -2.388 1.00 65.44 204 LYS B O 1
ATOM 2985 N N . PHE B 1 205 ? 24.120 43.504 -2.430 1.00 63.48 205 PHE B N 1
ATOM 2986 C CA . PHE B 1 205 ? 23.428 43.709 -1.172 1.00 66.39 205 PHE B CA 1
ATOM 2987 C C . PHE B 1 205 ? 24.405 43.708 0.002 1.00 64.70 205 PHE B C 1
ATOM 2988 O O . PHE B 1 205 ? 24.333 44.546 0.916 1.00 57.76 205 PHE B O 1
ATOM 2996 N N . PHE B 1 206 ? 25.292 42.729 -0.003 1.00 63.51 206 PHE B N 1
ATOM 2997 C CA . PHE B 1 206 ? 26.288 42.645 1.036 1.00 63.46 206 PHE B CA 1
ATOM 2998 C C . PHE B 1 206 ? 27.100 43.938 1.166 1.00 62.32 206 PHE B C 1
ATOM 2999 O O . PHE B 1 206 ? 27.391 44.389 2.280 1.00 56.53 206 PHE B O 1
ATOM 3007 N N . LEU B 1 207 ? 27.446 44.521 0.022 1.00 59.39 207 LEU B N 1
ATOM 3008 C CA . LEU B 1 207 ? 28.223 45.752 0.005 1.00 59.45 207 LEU B CA 1
ATOM 3009 C C . LEU B 1 207 ? 27.382 46.965 0.372 1.00 60.62 207 LEU B C 1
ATOM 3010 O O . LEU B 1 207 ? 27.844 47.818 1.113 1.00 67.64 207 LEU B O 1
ATOM 3015 N N . LYS B 1 208 ? 26.129 47.030 -0.075 1.00 64.51 208 LYS B N 1
ATOM 3016 C CA . LYS B 1 208 ? 25.233 48.058 0.449 1.00 62.69 208 LYS B CA 1
ATOM 3017 C C . LYS B 1 208 ? 25.288 48.061 1.984 1.00 60.84 208 LYS B C 1
ATOM 3018 O O . LYS B 1 208 ? 25.381 49.100 2.580 1.00 66.84 208 LYS B O 1
ATOM 3024 N N . ALA B 1 209 ? 25.260 46.914 2.635 1.00 62.06 209 ALA B N 1
ATOM 3025 C CA . ALA B 1 209 ? 25.241 46.907 4.102 1.00 64.75 209 ALA B CA 1
ATOM 3026 C C . ALA B 1 209 ? 26.582 47.160 4.769 1.00 68.12 209 ALA B C 1
ATOM 3027 O O . ALA B 1 209 ? 26.606 47.593 5.901 1.00 72.52 209 ALA B O 1
ATOM 3029 N N . CYS B 1 210 ? 27.695 46.834 4.123 1.00 69.01 210 CYS B N 1
ATOM 3030 C CA . CYS B 1 210 ? 28.975 46.854 4.825 1.00 74.20 210 CYS B CA 1
ATOM 3031 C C . CYS B 1 210 ? 29.999 47.867 4.345 1.00 85.25 210 CYS B C 1
ATOM 3032 O O . CYS B 1 210 ? 30.999 48.078 5.038 1.00 92.46 210 CYS B O 1
ATOM 3035 N N . GLN B 1 211 ? 29.793 48.465 3.171 1.00 90.05 211 GLN B N 1
ATOM 3036 C CA . GLN B 1 211 ? 30.696 49.505 2.698 1.00 86.14 211 GLN B CA 1
ATOM 3037 C C . GLN B 1 211 ? 30.431 50.754 3.503 1.00 85.52 211 GLN B C 1
ATOM 3038 O O . GLN B 1 211 ? 29.274 51.055 3.772 1.00 80.56 211 GLN B O 1
ATOM 3044 N N . PRO B 1 212 ? 31.494 51.478 3.887 1.00 92.71 212 PRO B N 1
ATOM 3045 C CA . PRO B 1 212 ? 31.307 52.768 4.539 1.00 99.16 212 PRO B CA 1
ATOM 3046 C C . PRO B 1 212 ? 30.731 53.833 3.604 1.00 101.91 212 PRO B C 1
ATOM 3047 O O . PRO B 1 212 ? 30.998 53.799 2.396 1.00 92.57 212 PRO B O 1
ATOM 3051 N N . ARG B 1 213 ? 29.915 54.726 4.179 1.00 119.91 213 ARG B N 1
ATOM 3052 C CA . ARG B 1 213 ? 29.640 56.075 3.638 1.00 131.32 213 ARG B CA 1
ATOM 3053 C C . ARG B 1 213 ? 29.378 57.044 4.802 1.00 128.14 213 ARG B C 1
ATOM 3054 O O . ARG B 1 213 ? 30.159 57.969 5.046 1.00 108.79 213 ARG B O 1
ATOM 3062 N N . ALA C 1 19 ? 83.315 62.242 25.527 1.00 115.08 19 ALA C N 1
ATOM 3063 C CA . ALA C 1 19 ? 83.872 61.242 24.583 1.00 113.98 19 ALA C CA 1
ATOM 3064 C C . ALA C 1 19 ? 83.292 59.854 24.917 1.00 116.50 19 ALA C C 1
ATOM 3065 O O . ALA C 1 19 ? 82.267 59.445 24.363 1.00 98.19 19 ALA C O 1
ATOM 3067 N N . GLY C 1 20 ? 83.919 59.148 25.851 1.00 129.77 20 GLY C N 1
ATOM 3068 C CA . GLY C 1 20 ? 83.516 57.767 26.147 1.00 124.79 20 GLY C CA 1
ATOM 3069 C C . GLY C 1 20 ? 82.174 57.726 26.853 1.00 123.68 20 GLY C C 1
ATOM 3070 O O . GLY C 1 20 ? 81.259 56.966 26.485 1.00 111.78 20 GLY C O 1
ATOM 3071 N N . ARG C 1 21 ? 82.056 58.593 27.856 1.00 124.25 21 ARG C N 1
ATOM 3072 C CA . ARG C 1 21 ? 80.879 58.615 28.728 1.00 128.62 21 ARG C CA 1
ATOM 3073 C C . ARG C 1 21 ? 79.664 59.389 28.168 1.00 118.28 21 ARG C C 1
ATOM 3074 O O . ARG C 1 21 ? 78.553 59.159 28.625 1.00 114.41 21 ARG C O 1
ATOM 3082 N N . LYS C 1 22 ? 79.881 60.281 27.201 1.00 106.98 22 LYS C N 1
ATOM 3083 C CA . LYS C 1 22 ? 78.806 60.768 26.316 1.00 116.05 22 LYS C CA 1
ATOM 3084 C C . LYS C 1 22 ? 77.884 59.619 25.960 1.00 115.74 22 LYS C C 1
ATOM 3085 O O . LYS C 1 22 ? 76.689 59.632 26.201 1.00 116.38 22 LYS C O 1
ATOM 3099 N N . ASP C 1 24 ? 77.662 56.466 26.984 1.00 111.92 24 ASP C N 1
ATOM 3100 C CA . ASP C 1 24 ? 77.019 55.645 28.020 1.00 110.46 24 ASP C CA 1
ATOM 3101 C C . ASP C 1 24 ? 75.789 56.311 28.639 1.00 95.97 24 ASP C C 1
ATOM 3102 O O . ASP C 1 24 ? 74.800 55.648 28.920 1.00 98.64 24 ASP C O 1
ATOM 3107 N N . ILE C 1 25 ? 75.819 57.617 28.817 1.00 90.80 25 ILE C N 1
ATOM 3108 C CA . ILE C 1 25 ? 74.637 58.311 29.312 1.00 96.07 25 ILE C CA 1
ATOM 3109 C C . ILE C 1 25 ? 73.460 58.132 28.351 1.00 92.14 25 ILE C C 1
ATOM 3110 O O . ILE C 1 25 ? 72.321 57.898 28.764 1.00 94.19 25 ILE C O 1
ATOM 3115 N N . VAL C 1 26 ? 73.753 58.239 27.060 1.00 89.12 26 VAL C N 1
ATOM 3116 C CA . VAL C 1 26 ? 72.757 58.029 26.005 1.00 80.76 26 VAL C CA 1
ATOM 3117 C C . VAL C 1 26 ? 72.210 56.613 26.059 1.00 73.25 26 VAL C C 1
ATOM 3118 O O . VAL C 1 26 ? 71.009 56.407 26.028 1.00 71.80 26 VAL C O 1
ATOM 3122 N N . ILE C 1 27 ? 73.107 55.646 26.153 1.00 72.38 27 ILE C N 1
ATOM 3123 C CA . ILE C 1 27 ? 72.722 54.255 26.295 1.00 74.78 27 ILE C CA 1
ATOM 3124 C C . ILE C 1 27 ? 71.736 54.073 27.447 1.00 74.88 27 ILE C C 1
ATOM 3125 O O . ILE C 1 27 ? 70.661 53.509 27.245 1.00 73.21 27 ILE C O 1
ATOM 3130 N N . ARG C 1 28 ? 72.079 54.550 28.642 1.00 73.28 28 ARG C N 1
ATOM 3131 C CA . ARG C 1 28 ? 71.195 54.316 29.781 1.00 75.78 28 ARG C CA 1
ATOM 3132 C C . ARG C 1 28 ? 69.847 55.053 29.595 1.00 69.26 28 ARG C C 1
ATOM 3133 O O . ARG C 1 28 ? 68.798 54.575 29.982 1.00 70.47 28 ARG C O 1
ATOM 3141 N N . ALA C 1 29 ? 69.868 56.201 28.950 1.00 66.65 29 ALA C N 1
ATOM 3142 C CA . ALA C 1 29 ? 68.634 56.943 28.746 1.00 66.63 29 ALA C CA 1
ATOM 3143 C C . ALA C 1 29 ? 67.715 56.231 27.774 1.00 67.89 29 ALA C C 1
ATOM 3144 O O . ALA C 1 29 ? 66.487 56.265 27.892 1.00 75.10 29 ALA C O 1
ATOM 3146 N N . ALA C 1 30 ? 68.316 55.598 26.780 1.00 73.12 30 ALA C N 1
ATOM 3147 C CA . ALA C 1 30 ? 67.561 54.878 25.755 1.00 74.31 30 ALA C CA 1
ATOM 3148 C C . ALA C 1 30 ? 66.981 53.620 26.339 1.00 70.29 30 ALA C C 1
ATOM 3149 O O . ALA C 1 30 ? 65.855 53.266 26.041 1.00 68.48 30 ALA C O 1
ATOM 3151 N N . TRP C 1 31 ? 67.762 52.949 27.169 1.00 72.35 31 TRP C N 1
ATOM 3152 C CA . TRP C 1 31 ? 67.298 51.742 27.814 1.00 77.66 31 TRP C CA 1
ATOM 3153 C C . TRP C 1 31 ? 66.024 52.091 28.594 1.00 77.99 31 TRP C C 1
ATOM 3154 O O . TRP C 1 31 ? 64.980 51.458 28.433 1.00 76.69 31 TRP C O 1
ATOM 3165 N N . GLN C 1 32 ? 66.096 53.152 29.378 1.00 78.27 32 GLN C N 1
ATOM 3166 C CA . GLN C 1 32 ? 64.967 53.605 30.168 1.00 78.36 32 GLN C CA 1
ATOM 3167 C C . GLN C 1 32 ? 63.702 53.788 29.322 1.00 78.65 32 GLN C C 1
ATOM 3168 O O . GLN C 1 32 ? 62.633 53.291 29.661 1.00 84.46 32 GLN C O 1
ATOM 3174 N N . LEU C 1 33 ? 63.820 54.487 28.207 1.00 79.62 33 LEU C N 1
ATOM 3175 C CA . LEU C 1 33 ? 62.655 54.759 27.366 1.00 75.03 33 LEU C CA 1
ATOM 3176 C C . LEU C 1 33 ? 62.128 53.528 26.674 1.00 71.83 33 LEU C C 1
ATOM 3177 O O . LEU C 1 33 ? 60.929 53.333 26.577 1.00 71.85 33 LEU C O 1
ATOM 3182 N N . PHE C 1 34 ? 63.026 52.673 26.220 1.00 70.87 34 PHE C N 1
ATOM 3183 C CA . PHE C 1 34 ? 62.588 51.460 25.570 1.00 73.03 34 PHE C CA 1
ATOM 3184 C C . PHE C 1 34 ? 61.757 50.618 26.512 1.00 71.41 34 PHE C C 1
ATOM 3185 O O . PHE C 1 34 ? 60.759 50.045 26.093 1.00 69.95 34 PHE C O 1
ATOM 3193 N N . LEU C 1 35 ? 62.138 50.546 27.786 1.00 72.72 35 LEU C N 1
ATOM 3194 C CA . LEU C 1 35 ? 61.329 49.718 28.675 1.00 72.83 35 LEU C CA 1
ATOM 3195 C C . LEU C 1 35 ? 60.118 50.442 29.168 1.00 75.82 35 LEU C C 1
ATOM 3196 O O . LEU C 1 35 ? 59.101 49.806 29.325 1.00 80.46 35 LEU C O 1
ATOM 3201 N N . GLU C 1 36 ? 60.169 51.769 29.316 1.00 83.70 36 GLU C N 1
ATOM 3202 C CA . GLU C 1 36 ? 58.934 52.532 29.630 1.00 90.96 36 GLU C CA 1
ATOM 3203 C C . GLU C 1 36 ? 57.911 52.393 28.501 1.00 86.81 36 GLU C C 1
ATOM 3204 O O . GLU C 1 36 ? 56.801 51.952 28.729 1.00 93.72 36 GLU C O 1
ATOM 3210 N N . GLN C 1 37 ? 58.332 52.684 27.279 1.00 84.73 37 GLN C N 1
ATOM 3211 C CA . GLN C 1 37 ? 57.430 52.930 26.155 1.00 80.75 37 GLN C CA 1
ATOM 3212 C C . GLN C 1 37 ? 57.478 51.950 24.986 1.00 77.65 37 GLN C C 1
ATOM 3213 O O . GLN C 1 37 ? 56.623 52.010 24.105 1.00 72.42 37 GLN C O 1
ATOM 3219 N N . GLY C 1 38 ? 58.493 51.103 24.933 1.00 71.26 38 GLY C N 1
ATOM 3220 C CA . GLY C 1 38 ? 58.711 50.288 23.754 1.00 76.59 38 GLY C CA 1
ATOM 3221 C C . GLY C 1 38 ? 59.709 50.913 22.796 1.00 73.55 38 GLY C C 1
ATOM 3222 O O . GLY C 1 38 ? 60.037 52.095 22.884 1.00 71.04 38 GLY C O 1
ATOM 3223 N N . PHE C 1 39 ? 60.167 50.097 21.864 1.00 69.81 39 PHE C N 1
ATOM 3224 C CA . PHE C 1 39 ? 61.181 50.499 20.933 1.00 66.80 39 PHE C CA 1
ATOM 3225 C C . PHE C 1 39 ? 60.621 51.470 19.902 1.00 68.59 39 PHE C C 1
ATOM 3226 O O . PHE C 1 39 ? 61.116 52.600 19.747 1.00 70.54 39 PHE C O 1
ATOM 3234 N N . SER C 1 40 ? 59.584 51.054 19.188 1.00 71.73 40 SER C N 1
ATOM 3235 C CA . SER C 1 40 ? 58.978 51.927 18.156 1.00 75.75 40 SER C CA 1
ATOM 3236 C C . SER C 1 40 ? 58.390 53.235 18.695 1.00 77.06 40 SER C C 1
ATOM 3237 O O . SER C 1 40 ? 58.432 54.258 18.047 1.00 76.27 40 SER C O 1
ATOM 3240 N N . ALA C 1 41 ? 57.835 53.191 19.891 1.00 78.32 41 ALA C N 1
ATOM 3241 C CA . ALA C 1 41 ? 57.285 54.384 20.495 1.00 83.00 41 ALA C CA 1
ATOM 3242 C C . ALA C 1 41 ? 58.337 55.383 20.989 1.00 82.56 41 ALA C C 1
ATOM 3243 O O . ALA C 1 41 ? 58.004 56.444 21.485 1.00 95.03 41 ALA C O 1
ATOM 3245 N N . THR C 1 42 ? 59.594 55.011 20.993 1.00 77.55 42 THR C N 1
ATOM 3246 C CA . THR C 1 42 ? 60.602 55.898 21.507 1.00 76.19 42 THR C CA 1
ATOM 3247 C C . THR C 1 42 ? 61.250 56.543 20.300 1.00 77.92 42 THR C C 1
ATOM 3248 O O . THR C 1 42 ? 61.635 55.833 19.392 1.00 75.84 42 THR C O 1
ATOM 3252 N N . SER C 1 43 ? 61.409 57.867 20.311 1.00 76.99 43 SER C N 1
ATOM 3253 C CA . SER C 1 43 ? 62.041 58.566 19.197 1.00 70.92 43 SER C CA 1
ATOM 3254 C C . SER C 1 43 ? 63.437 59.040 19.555 1.00 68.74 43 SER C C 1
ATOM 3255 O O . SER C 1 43 ? 63.773 59.284 20.718 1.00 64.71 43 SER C O 1
ATOM 3266 N N . ASP C 1 45 ? 64.463 61.760 19.060 1.00 83.36 45 ASP C N 1
ATOM 3267 C CA . ASP C 1 45 ? 64.268 63.080 19.632 1.00 90.38 45 ASP C CA 1
ATOM 3268 C C . ASP C 1 45 ? 64.153 63.026 21.161 1.00 87.54 45 ASP C C 1
ATOM 3269 O O . ASP C 1 45 ? 64.827 63.762 21.867 1.00 86.80 45 ASP C O 1
ATOM 3274 N N . ALA C 1 46 ? 63.301 62.128 21.653 1.00 84.42 46 ALA C N 1
ATOM 3275 C CA . ALA C 1 46 ? 63.120 61.923 23.091 1.00 74.16 46 ALA C CA 1
ATOM 3276 C C . ALA C 1 46 ? 64.394 61.463 23.779 1.00 72.29 46 ALA C C 1
ATOM 3277 O O . ALA C 1 46 ? 64.667 61.848 24.910 1.00 72.11 46 ALA C O 1
ATOM 3279 N N . ILE C 1 47 ? 65.170 60.635 23.083 1.00 70.85 47 ILE C N 1
ATOM 3280 C CA . ILE C 1 47 ? 66.402 60.070 23.635 1.00 70.46 47 ILE C CA 1
ATOM 3281 C C . ILE C 1 47 ? 67.435 61.160 23.830 1.00 73.52 47 ILE C C 1
ATOM 3282 O O . ILE C 1 47 ? 68.087 61.246 24.862 1.00 73.39 47 ILE C O 1
ATOM 3287 N N . ALA C 1 48 ? 67.573 62.002 22.821 1.00 81.78 48 ALA C N 1
ATOM 3288 C CA . ALA C 1 48 ? 68.480 63.119 22.911 1.00 85.31 48 ALA C CA 1
ATOM 3289 C C . ALA C 1 48 ? 68.122 63.989 24.106 1.00 89.30 48 ALA C C 1
ATOM 3290 O O . ALA C 1 48 ? 69.001 64.352 24.886 1.00 84.86 48 ALA C O 1
ATOM 3292 N N . LYS C 1 49 ? 66.835 64.320 24.256 1.00 94.14 49 LYS C N 1
ATOM 3293 C CA . LYS C 1 49 ? 66.411 65.184 25.360 1.00 99.38 49 LYS C CA 1
ATOM 3294 C C . LYS C 1 49 ? 66.724 64.533 26.679 1.00 99.57 49 LYS C C 1
ATOM 3295 O O . LYS C 1 49 ? 67.293 65.172 27.555 1.00 103.09 49 LYS C O 1
ATOM 3301 N N . ALA C 1 50 ? 66.374 63.260 26.816 1.00 96.69 50 ALA C N 1
ATOM 3302 C CA . ALA C 1 50 ? 66.555 62.573 28.089 1.00 89.09 50 ALA C CA 1
ATOM 3303 C C . ALA C 1 50 ? 68.036 62.428 28.440 1.00 86.30 50 ALA C C 1
ATOM 3304 O O . ALA C 1 50 ? 68.398 62.480 29.607 1.00 83.60 50 ALA C O 1
ATOM 3306 N N . ALA C 1 51 ? 68.897 62.320 27.436 1.00 84.97 51 ALA C N 1
ATOM 3307 C CA . ALA C 1 51 ? 70.336 62.240 27.694 1.00 82.79 51 ALA C CA 1
ATOM 3308 C C . ALA C 1 51 ? 71.021 63.601 27.776 1.00 86.02 51 ALA C C 1
ATOM 3309 O O . ALA C 1 51 ? 72.168 63.673 28.207 1.00 81.81 51 ALA C O 1
ATOM 3311 N N . GLY C 1 52 ? 70.356 64.666 27.311 1.00 87.08 52 GLY C N 1
ATOM 3312 C CA . GLY C 1 52 ? 70.899 66.031 27.387 1.00 85.37 52 GLY C CA 1
ATOM 3313 C C . GLY C 1 52 ? 71.967 66.328 26.348 1.00 86.93 52 GLY C C 1
ATOM 3314 O O . GLY C 1 52 ? 73.012 66.884 26.661 1.00 86.26 52 GLY C O 1
ATOM 3315 N N . VAL C 1 53 ? 71.700 65.955 25.104 1.00 85.45 53 VAL C N 1
ATOM 3316 C CA . VAL C 1 53 ? 72.623 66.204 24.016 1.00 83.50 53 VAL C CA 1
ATOM 3317 C C . VAL C 1 53 ? 71.835 66.700 22.824 1.00 87.53 53 VAL C C 1
ATOM 3318 O O . VAL C 1 53 ? 70.612 66.570 22.774 1.00 78.00 53 VAL C O 1
ATOM 3322 N N . SER C 1 54 ? 72.543 67.251 21.851 1.00 89.59 54 SER C N 1
ATOM 3323 C CA . SER C 1 54 ? 71.897 67.676 20.628 1.00 88.35 54 SER C CA 1
ATOM 3324 C C . SER C 1 54 ? 71.697 66.443 19.754 1.00 88.10 54 SER C C 1
ATOM 3325 O O . SER C 1 54 ? 72.430 65.440 19.871 1.00 80.29 54 SER C O 1
ATOM 3328 N N . LYS C 1 55 ? 70.717 66.526 18.866 1.00 84.09 55 LYS C N 1
ATOM 3329 C CA . LYS C 1 55 ? 70.564 65.502 17.856 1.00 90.35 55 LYS C CA 1
ATOM 3330 C C . LYS C 1 55 ? 71.857 65.283 17.083 1.00 85.04 55 LYS C C 1
ATOM 3331 O O . LYS C 1 55 ? 72.164 64.154 16.687 1.00 94.89 55 LYS C O 1
ATOM 3337 N N . ALA C 1 56 ? 72.621 66.336 16.854 1.00 83.66 56 ALA C N 1
ATOM 3338 C CA . ALA C 1 56 ? 73.873 66.175 16.098 1.00 92.97 56 ALA C CA 1
ATOM 3339 C C . ALA C 1 56 ? 74.806 65.200 16.814 1.00 87.60 56 ALA C C 1
ATOM 3340 O O . ALA C 1 56 ? 75.380 64.294 16.198 1.00 79.20 56 ALA C O 1
ATOM 3342 N N . THR C 1 57 ? 74.946 65.418 18.120 1.00 88.16 57 THR C N 1
ATOM 3343 C CA . THR C 1 57 ? 75.846 64.628 18.953 1.00 88.32 57 THR C CA 1
ATOM 3344 C C . THR C 1 57 ? 75.391 63.180 18.912 1.00 82.94 57 THR C C 1
ATOM 3345 O O . THR C 1 57 ? 76.184 62.274 18.698 1.00 85.75 57 THR C O 1
ATOM 3349 N N . LEU C 1 58 ? 74.092 62.996 19.087 1.00 72.07 58 LEU C N 1
ATOM 3350 C CA . LEU C 1 58 ? 73.511 61.687 19.130 1.00 65.44 58 LEU C CA 1
ATOM 3351 C C . LEU C 1 58 ? 73.725 60.896 17.856 1.00 62.89 58 LEU C C 1
ATOM 3352 O O . LEU C 1 58 ? 74.137 59.732 17.877 1.00 56.87 58 LEU C O 1
ATOM 3357 N N . TYR C 1 59 ? 73.403 61.528 16.743 1.00 65.27 59 TYR C N 1
ATOM 3358 C CA . TYR C 1 59 ? 73.508 60.876 15.447 1.00 69.54 59 TYR C CA 1
ATOM 3359 C C . TYR C 1 59 ? 74.951 60.665 15.013 1.00 75.42 59 TYR C C 1
ATOM 3360 O O . TYR C 1 59 ? 75.241 59.764 14.216 1.00 89.75 59 TYR C O 1
ATOM 3369 N N . ALA C 1 60 ? 75.866 61.451 15.577 1.00 81.33 60 ALA C N 1
ATOM 3370 C CA . ALA C 1 60 ? 77.310 61.214 15.394 1.00 78.80 60 ALA C CA 1
ATOM 3371 C C . ALA C 1 60 ? 77.788 59.926 16.035 1.00 72.43 60 ALA C C 1
ATOM 3372 O O . ALA C 1 60 ? 78.666 59.264 15.513 1.00 80.62 60 ALA C O 1
ATOM 3374 N N . TYR C 1 61 ? 77.209 59.561 17.168 1.00 71.13 61 TYR C N 1
ATOM 3375 C CA . TYR C 1 61 ? 77.574 58.295 17.814 1.00 71.27 61 TYR C CA 1
ATOM 3376 C C . TYR C 1 61 ? 76.809 57.153 17.270 1.00 65.07 61 TYR C C 1
ATOM 3377 O O . TYR C 1 61 ? 77.310 56.056 17.259 1.00 67.68 61 TYR C O 1
ATOM 3386 N N . PHE C 1 62 ? 75.550 57.387 16.914 1.00 62.65 62 PHE C N 1
ATOM 3387 C CA . PHE C 1 62 ? 74.695 56.307 16.472 1.00 61.98 62 PHE C CA 1
ATOM 3388 C C . PHE C 1 62 ? 73.974 56.697 15.198 1.00 63.32 62 PHE C C 1
ATOM 3389 O O . PHE C 1 62 ? 73.219 57.665 15.192 1.00 64.82 62 PHE C O 1
ATOM 3397 N N . PRO C 1 63 ? 74.177 55.928 14.127 1.00 62.04 63 PRO C N 1
ATOM 3398 C CA . PRO C 1 63 ? 73.520 56.244 12.855 1.00 62.19 63 PRO C CA 1
ATOM 3399 C C . PRO C 1 63 ? 71.998 56.162 12.908 1.00 64.90 63 PRO C C 1
ATOM 3400 O O . PRO C 1 63 ? 71.340 56.875 12.179 1.00 64.04 63 PRO C O 1
ATOM 3404 N N . SER C 1 64 ? 71.448 55.331 13.790 1.00 65.40 64 SER C N 1
ATOM 3405 C CA . SER C 1 64 ? 70.013 55.188 13.874 1.00 61.22 64 SER C CA 1
ATOM 3406 C C . SER C 1 64 ? 69.580 54.594 15.189 1.00 62.10 64 SER C C 1
ATOM 3407 O O . SER C 1 64 ? 70.372 54.052 15.932 1.00 68.28 64 SER C O 1
ATOM 3410 N N . LYS C 1 65 ? 68.282 54.651 15.427 1.00 64.44 65 LYS C N 1
ATOM 3411 C CA . LYS C 1 65 ? 67.670 54.050 16.597 1.00 63.10 65 LYS C CA 1
ATOM 3412 C C . LYS C 1 65 ? 67.942 52.549 16.654 1.00 61.12 65 LYS C C 1
ATOM 3413 O O . LYS C 1 65 ? 68.318 52.019 17.671 1.00 53.45 65 LYS C O 1
ATOM 3419 N N . GLU C 1 66 ? 67.817 51.890 15.507 1.00 66.22 66 GLU C N 1
ATOM 3420 C CA . GLU C 1 66 ? 68.166 50.474 15.373 1.00 65.71 66 GLU C CA 1
ATOM 3421 C C . GLU C 1 66 ? 69.599 50.263 15.840 1.00 63.35 66 GLU C C 1
ATOM 3422 O O . GLU C 1 66 ? 69.906 49.323 16.574 1.00 66.37 66 GLU C O 1
ATOM 3428 N N . ALA C 1 67 ? 70.511 51.109 15.389 1.00 61.23 67 ALA C N 1
ATOM 3429 C CA . ALA C 1 67 ? 71.896 50.915 15.783 1.00 61.68 67 ALA C CA 1
ATOM 3430 C C . ALA C 1 67 ? 72.054 51.073 17.296 1.00 59.18 67 ALA C C 1
ATOM 3431 O O . ALA C 1 67 ? 72.833 50.371 17.943 1.00 63.08 67 ALA C O 1
ATOM 3433 N N . LEU C 1 68 ? 71.311 51.977 17.865 1.00 52.65 68 LEU C N 1
ATOM 3434 C CA . LEU C 1 68 ? 71.428 52.205 19.290 1.00 59.24 68 LEU C CA 1
ATOM 3435 C C . LEU C 1 68 ? 71.017 50.967 20.053 1.00 59.20 68 LEU C C 1
ATOM 3436 O O . LEU C 1 68 ? 71.662 50.568 21.016 1.00 63.59 68 LEU C O 1
ATOM 3441 N N . PHE C 1 69 ? 69.924 50.359 19.620 1.00 60.48 69 PHE C N 1
ATOM 3442 C CA . PHE C 1 69 ? 69.390 49.181 20.297 1.00 57.15 69 PHE C CA 1
ATOM 3443 C C . PHE C 1 69 ? 70.317 48.004 20.125 1.00 52.00 69 PHE C C 1
ATOM 3444 O O . PHE C 1 69 ? 70.477 47.178 21.028 1.00 50.78 69 PHE C O 1
ATOM 3452 N N . ALA C 1 70 ? 70.928 47.929 18.959 1.00 47.91 70 ALA C N 1
ATOM 3453 C CA . ALA C 1 70 ? 71.934 46.910 18.740 1.00 52.03 70 ALA C CA 1
ATOM 3454 C C . ALA C 1 70 ? 73.102 46.984 19.747 1.00 49.51 70 ALA C C 1
ATOM 3455 O O . ALA C 1 70 ? 73.551 45.975 20.261 1.00 50.54 70 ALA C O 1
ATOM 3457 N N . SER C 1 71 ? 73.587 48.176 20.034 1.00 49.89 71 SER C N 1
ATOM 3458 C CA . SER C 1 71 ? 74.618 48.338 21.075 1.00 48.95 71 SER C CA 1
ATOM 3459 C C . SER C 1 71 ? 74.122 47.898 22.434 1.00 51.90 71 SER C C 1
ATOM 3460 O O . SER C 1 71 ? 74.877 47.344 23.213 1.00 52.46 71 SER C O 1
ATOM 3463 N N . LEU C 1 72 ? 72.857 48.173 22.731 1.00 53.32 72 LEU C N 1
ATOM 3464 C CA . LEU C 1 72 ? 72.306 47.765 24.008 1.00 56.52 72 LEU C CA 1
ATOM 3465 C C . LEU C 1 72 ? 72.292 46.291 24.103 1.00 54.01 72 LEU C C 1
ATOM 3466 O O . LEU C 1 72 ? 72.702 45.725 25.106 1.00 61.14 72 LEU C O 1
ATOM 3471 N N . ILE C 1 73 ? 71.806 45.667 23.046 1.00 51.06 73 ILE C N 1
ATOM 3472 C CA . ILE C 1 73 ? 71.752 44.218 22.976 1.00 50.75 73 ILE C CA 1
ATOM 3473 C C . ILE C 1 73 ? 73.100 43.594 23.127 1.00 51.27 73 ILE C C 1
ATOM 3474 O O . ILE C 1 73 ? 73.292 42.762 23.990 1.00 55.68 73 ILE C O 1
ATOM 3479 N N . VAL C 1 74 ? 74.062 44.009 22.320 1.00 52.94 74 VAL C N 1
ATOM 3480 C CA . VAL C 1 74 ? 75.388 43.423 22.427 1.00 52.42 74 VAL C CA 1
ATOM 3481 C C . VAL C 1 74 ? 75.981 43.606 23.814 1.00 50.49 74 VAL C C 1
ATOM 3482 O O . VAL C 1 74 ? 76.593 42.702 24.360 1.00 59.62 74 VAL C O 1
ATOM 3486 N N . ALA C 1 75 ? 75.771 44.761 24.413 1.00 54.52 75 ALA C N 1
ATOM 3487 C CA . ALA C 1 75 ? 76.327 45.046 25.745 1.00 56.83 75 ALA C CA 1
ATOM 3488 C C . ALA C 1 75 ? 75.717 44.154 26.827 1.00 56.29 75 ALA C C 1
ATOM 3489 O O . ALA C 1 75 ? 76.427 43.577 27.636 1.00 53.86 75 ALA C O 1
ATOM 3491 N N . GLU C 1 76 ? 74.403 44.037 26.831 1.00 57.09 76 GLU C N 1
ATOM 3492 C CA . GLU C 1 76 ? 73.746 43.196 27.832 1.00 64.96 76 GLU C CA 1
ATOM 3493 C C . GLU C 1 76 ? 74.030 41.737 27.651 1.00 61.04 76 GLU C C 1
ATOM 3494 O O . GLU C 1 76 ? 74.206 41.019 28.625 1.00 62.50 76 GLU C O 1
ATOM 3500 N N . CYS C 1 77 ? 74.072 41.286 26.411 1.00 57.55 77 CYS C N 1
ATOM 3501 C CA . CYS C 1 77 ? 74.401 39.911 26.161 1.00 59.46 77 CYS C CA 1
ATOM 3502 C C . CYS C 1 77 ? 75.845 39.591 26.558 1.00 62.04 77 CYS C C 1
ATOM 3503 O O . CYS C 1 77 ? 76.040 38.542 27.151 1.00 70.61 77 CYS C O 1
ATOM 3506 N N . GLU C 1 78 ? 76.842 40.450 26.286 1.00 61.87 78 GLU C N 1
ATOM 3507 C CA . GLU C 1 78 ? 78.232 40.136 26.721 1.00 64.00 78 GLU C CA 1
ATOM 3508 C C . GLU C 1 78 ? 78.275 40.017 28.236 1.00 63.00 78 GLU C C 1
ATOM 3509 O O . GLU C 1 78 ? 78.973 39.192 28.787 1.00 70.56 78 GLU C O 1
ATOM 3515 N N . SER C 1 79 ? 77.486 40.834 28.901 1.00 63.68 79 SER C N 1
ATOM 3516 C CA . SER C 1 79 ? 77.438 40.891 30.343 1.00 64.39 79 SER C CA 1
ATOM 3517 C C . SER C 1 79 ? 76.867 39.620 30.968 1.00 67.48 79 SER C C 1
ATOM 3518 O O . SER C 1 79 ? 77.493 39.002 31.840 1.00 76.88 79 SER C O 1
ATOM 3521 N N . LEU C 1 80 ? 75.698 39.212 30.497 1.00 66.11 80 LEU C N 1
ATOM 3522 C CA . LEU C 1 80 ? 75.106 37.933 30.913 1.00 66.80 80 LEU C CA 1
ATOM 3523 C C . LEU C 1 80 ? 76.034 36.750 30.667 1.00 63.22 80 LEU C C 1
ATOM 3524 O O . LEU C 1 80 ? 76.106 35.810 31.467 1.00 67.96 80 LEU C O 1
ATOM 3529 N N . GLN C 1 81 ? 76.767 36.794 29.576 1.00 62.17 81 GLN C N 1
ATOM 3530 C CA . GLN C 1 81 ? 77.673 35.720 29.280 1.00 70.14 81 GLN C CA 1
ATOM 3531 C C . GLN C 1 81 ? 78.823 35.602 30.283 1.00 75.60 81 GLN C C 1
ATOM 3532 O O . GLN C 1 81 ? 79.346 34.504 30.472 1.00 81.87 81 GLN C O 1
ATOM 3538 N N . ARG C 1 82 ? 79.246 36.705 30.897 1.00 82.82 82 ARG C N 1
ATOM 3539 C CA . ARG C 1 82 ? 80.326 36.652 31.890 1.00 90.51 82 ARG C CA 1
ATOM 3540 C C . ARG C 1 82 ? 79.876 36.088 33.229 1.00 84.98 82 ARG C C 1
ATOM 3541 O O . ARG C 1 82 ? 80.684 35.565 33.980 1.00 94.02 82 ARG C O 1
ATOM 3549 N N . ASP C 1 83 ? 78.589 36.155 33.503 1.00 82.57 83 ASP C N 1
ATOM 3550 C CA . ASP C 1 83 ? 78.013 35.448 34.658 1.00 92.53 83 ASP C CA 1
ATOM 3551 C C . ASP C 1 83 ? 77.892 33.903 34.490 1.00 88.15 83 ASP C C 1
ATOM 3552 O O . ASP C 1 83 ? 77.327 33.241 35.370 1.00 86.62 83 ASP C O 1
ATOM 3557 N N . LEU C 1 84 ? 78.357 33.350 33.359 1.00 83.98 84 LEU C N 1
ATOM 3558 C CA . LEU C 1 84 ? 78.421 31.884 33.142 1.00 84.20 84 LEU C CA 1
ATOM 3559 C C . LEU C 1 84 ? 79.860 31.406 33.310 1.00 81.56 84 LEU C C 1
ATOM 3560 O O . LEU C 1 84 ? 80.772 32.066 32.843 1.00 71.14 84 LEU C O 1
ATOM 3565 N N . PRO C 1 85 ? 80.069 30.227 33.948 1.00 81.18 85 PRO C N 1
ATOM 3566 C CA . PRO C 1 85 ? 81.455 29.765 34.022 1.00 79.34 85 PRO C CA 1
ATOM 3567 C C . PRO C 1 85 ? 82.000 29.346 32.666 1.00 75.62 85 PRO C C 1
ATOM 3568 O O . PRO C 1 85 ? 81.236 29.066 31.741 1.00 72.74 85 PRO C O 1
ATOM 3572 N N . VAL C 1 86 ? 83.317 29.259 32.556 1.00 77.75 86 VAL C N 1
ATOM 3573 C CA . VAL C 1 86 ? 83.911 28.503 31.456 1.00 83.56 86 VAL C CA 1
ATOM 3574 C C . VAL C 1 86 ? 84.217 27.110 31.995 1.00 78.67 86 VAL C C 1
ATOM 3575 O O . VAL C 1 86 ? 85.143 26.940 32.785 1.00 89.05 86 VAL C O 1
ATOM 3579 N N . PRO C 1 87 ? 83.457 26.108 31.550 1.00 74.39 87 PRO C N 1
ATOM 3580 C CA . PRO C 1 87 ? 83.643 24.808 32.150 1.00 77.78 87 PRO C CA 1
ATOM 3581 C C . PRO C 1 87 ? 84.987 24.193 31.800 1.00 82.95 87 PRO C C 1
ATOM 3582 O O . PRO C 1 87 ? 85.435 24.285 30.654 1.00 86.05 87 PRO C O 1
ATOM 3586 N N . LYS C 1 88 ? 85.583 23.517 32.781 1.00 88.31 88 LYS C N 1
ATOM 3587 C CA . LYS C 1 88 ? 86.888 22.910 32.634 1.00 89.84 88 LYS C CA 1
ATOM 3588 C C . LYS C 1 88 ? 86.820 21.414 32.893 1.00 85.01 88 LYS C C 1
ATOM 3589 O O . LYS C 1 88 ? 86.307 20.964 33.922 1.00 86.30 88 LYS C O 1
ATOM 3595 N N . LEU C 1 89 ? 87.372 20.642 31.968 1.00 80.01 89 LEU C N 1
ATOM 3596 C CA . LEU C 1 89 ? 87.423 19.206 32.123 1.00 79.89 89 LEU C CA 1
ATOM 3597 C C . LEU C 1 89 ? 88.189 18.800 33.401 1.00 84.75 89 LEU C C 1
ATOM 3598 O O . LEU C 1 89 ? 87.856 17.805 34.025 1.00 80.44 89 LEU C O 1
ATOM 3603 N N . SER C 1 90 ? 89.236 19.553 33.771 1.00 90.91 90 SER C N 1
ATOM 3604 C CA . SER C 1 90 ? 90.049 19.235 34.959 1.00 89.26 90 SER C CA 1
ATOM 3605 C C . SER C 1 90 ? 89.211 19.105 36.215 1.00 94.85 90 SER C C 1
ATOM 3606 O O . SER C 1 90 ? 89.610 18.394 37.125 1.00 104.05 90 SER C O 1
ATOM 3609 N N . ALA C 1 91 ? 88.058 19.783 36.263 1.00 91.40 91 ALA C N 1
ATOM 3610 C CA . ALA C 1 91 ? 87.167 19.751 37.424 1.00 84.60 91 ALA C CA 1
ATOM 3611 C C . ALA C 1 91 ? 86.336 18.484 37.538 1.00 84.01 91 ALA C C 1
ATOM 3612 O O . ALA C 1 91 ? 85.679 18.239 38.567 1.00 94.05 91 ALA C O 1
ATOM 3614 N N . GLY C 1 92 ? 86.347 17.665 36.498 1.00 84.20 92 GLY C N 1
ATOM 3615 C CA . GLY C 1 92 ? 85.453 16.502 36.423 1.00 88.73 92 GLY C CA 1
ATOM 3616 C C . GLY C 1 92 ? 84.340 16.825 35.437 1.00 88.38 92 GLY C C 1
ATOM 3617 O O . GLY C 1 92 ? 83.820 17.944 35.411 1.00 87.46 92 GLY C O 1
ATOM 3618 N N . LEU C 1 93 ? 83.990 15.847 34.618 1.00 82.25 93 LEU C N 1
ATOM 3619 C CA . LEU C 1 93 ? 82.936 16.003 33.637 1.00 77.22 93 LEU C CA 1
ATOM 3620 C C . LEU C 1 93 ? 81.590 16.381 34.239 1.00 75.95 93 LEU C C 1
ATOM 3621 O O . LEU C 1 93 ? 81.023 17.395 33.872 1.00 70.42 93 LEU C O 1
ATOM 3626 N N . SER C 1 94 ? 81.092 15.556 35.153 1.00 74.39 94 SER C N 1
ATOM 3627 C CA . SER C 1 94 ? 79.865 15.846 35.851 1.00 72.30 94 SER C CA 1
ATOM 3628 C C . SER C 1 94 ? 79.871 17.209 36.581 1.00 78.93 94 SER C C 1
ATOM 3629 O O . SER C 1 94 ? 78.922 17.983 36.445 1.00 87.06 94 SER C O 1
ATOM 3632 N N . GLU C 1 95 ? 80.905 17.509 37.361 1.00 81.55 95 GLU C N 1
ATOM 3633 C CA . GLU C 1 95 ? 80.909 18.746 38.154 1.00 83.28 95 GLU C CA 1
ATOM 3634 C C . GLU C 1 95 ? 80.940 19.963 37.280 1.00 76.40 95 GLU C C 1
ATOM 3635 O O . GLU C 1 95 ? 80.395 20.990 37.631 1.00 71.26 95 GLU C O 1
ATOM 3641 N N . ALA C 1 96 ? 81.579 19.844 36.132 1.00 76.16 96 ALA C N 1
ATOM 3642 C CA . ALA C 1 96 ? 81.688 20.966 35.232 1.00 77.24 96 ALA C CA 1
ATOM 3643 C C . ALA C 1 96 ? 80.325 21.280 34.627 1.00 77.30 96 ALA C C 1
ATOM 3644 O O . ALA C 1 96 ? 79.910 22.442 34.585 1.00 76.31 96 ALA C O 1
ATOM 3646 N N . LEU C 1 97 ? 79.645 20.237 34.151 1.00 71.24 97 LEU C N 1
ATOM 3647 C CA . LEU C 1 97 ? 78.317 20.386 33.571 1.00 67.88 97 LEU C CA 1
ATOM 3648 C C . LEU C 1 97 ? 77.340 20.810 34.649 1.00 70.70 97 LEU C C 1
ATOM 3649 O O . LEU C 1 97 ? 76.514 21.682 34.433 1.00 75.44 97 LEU C O 1
ATOM 3654 N N . ARG C 1 98 ? 77.456 20.213 35.821 1.00 70.48 98 ARG C N 1
ATOM 3655 C CA . ARG C 1 98 ? 76.555 20.526 36.897 1.00 71.83 98 ARG C CA 1
ATOM 3656 C C . ARG C 1 98 ? 76.678 22.006 37.246 1.00 72.10 98 ARG C C 1
ATOM 3657 O O . ARG C 1 98 ? 75.694 22.687 37.419 1.00 71.70 98 ARG C O 1
ATOM 3665 N N . ASP C 1 99 ? 77.892 22.513 37.271 1.00 71.48 99 ASP C N 1
ATOM 3666 C CA . ASP C 1 99 ? 78.105 23.898 37.624 1.00 72.76 99 ASP C CA 1
ATOM 3667 C C . ASP C 1 99 ? 77.565 24.810 36.523 1.00 68.68 99 ASP C C 1
ATOM 3668 O O . ASP C 1 99 ? 76.962 25.843 36.780 1.00 71.48 99 ASP C O 1
ATOM 3673 N N . PHE C 1 100 ? 77.783 24.445 35.272 1.00 70.69 100 PHE C N 1
ATOM 3674 C CA . PHE C 1 100 ? 77.315 25.284 34.153 1.00 66.10 100 PHE C CA 1
ATOM 3675 C C . PHE C 1 100 ? 75.808 25.313 34.177 1.00 64.96 100 PHE C C 1
ATOM 3676 O O . PHE C 1 100 ? 75.200 26.362 34.070 1.00 61.29 100 PHE C O 1
ATOM 3684 N N . ALA C 1 101 ? 75.208 24.139 34.344 1.00 63.12 101 ALA C N 1
ATOM 3685 C CA . ALA C 1 101 ? 73.778 24.052 34.485 1.00 63.85 101 ALA C CA 1
ATOM 3686 C C . ALA C 1 101 ? 73.279 24.948 35.579 1.00 61.74 101 ALA C C 1
ATOM 3687 O O . ALA C 1 101 ? 72.343 25.695 35.378 1.00 76.32 101 ALA C O 1
ATOM 3689 N N . ARG C 1 102 ? 73.889 24.887 36.744 1.00 62.78 102 ARG C N 1
ATOM 3690 C CA . ARG C 1 102 ? 73.412 25.684 37.861 1.00 64.84 102 ARG C CA 1
ATOM 3691 C C . ARG C 1 102 ? 73.400 27.162 37.512 1.00 62.08 102 ARG C C 1
ATOM 3692 O O . ARG C 1 102 ? 72.456 27.844 37.811 1.00 62.77 102 ARG C O 1
ATOM 3700 N N . GLN C 1 103 ? 74.426 27.665 36.852 1.00 65.49 103 GLN C N 1
ATOM 3701 C CA . GLN C 1 103 ? 74.469 29.093 36.569 1.00 68.70 103 GLN C CA 1
ATOM 3702 C C . GLN C 1 103 ? 73.468 29.438 35.502 1.00 65.85 103 GLN C C 1
ATOM 3703 O O . GLN C 1 103 ? 72.859 30.477 35.550 1.00 67.84 103 GLN C O 1
ATOM 3709 N N . TYR C 1 104 ? 73.295 28.535 34.550 1.00 67.08 104 TYR C N 1
ATOM 3710 C CA . TYR C 1 104 ? 72.326 28.691 33.487 1.00 62.44 104 TYR C CA 1
ATOM 3711 C C . TYR C 1 104 ? 70.929 28.885 34.054 1.00 59.13 104 TYR C C 1
ATOM 3712 O O . TYR C 1 104 ? 70.205 29.754 33.630 1.00 62.31 104 TYR C O 1
ATOM 3721 N N . LEU C 1 105 ? 70.539 28.058 34.994 1.00 62.26 105 LEU C N 1
ATOM 3722 C CA . LEU C 1 105 ? 69.218 28.171 35.551 1.00 63.39 105 LEU C CA 1
ATOM 3723 C C . LEU C 1 105 ? 69.071 29.406 36.387 1.00 68.51 105 LEU C C 1
ATOM 3724 O O . LEU C 1 105 ? 67.982 29.931 36.460 1.00 73.89 105 LEU C O 1
ATOM 3729 N N . HIS C 1 106 ? 70.131 29.875 37.033 1.00 71.57 106 HIS C N 1
ATOM 3730 C CA . HIS C 1 106 ? 69.998 31.097 37.814 1.00 75.90 106 HIS C CA 1
ATOM 3731 C C . HIS C 1 106 ? 69.496 32.265 36.918 1.00 72.68 106 HIS C C 1
ATOM 3732 O O . HIS C 1 106 ? 68.656 33.070 37.358 1.00 64.97 106 HIS C O 1
ATOM 3739 N N . THR C 1 107 ? 69.920 32.321 35.654 1.00 66.59 107 THR C N 1
ATOM 3740 C CA . THR C 1 107 ? 69.440 33.390 34.754 1.00 68.76 107 THR C CA 1
ATOM 3741 C C . THR C 1 107 ? 67.942 33.325 34.539 1.00 68.03 107 THR C C 1
ATOM 3742 O O . THR C 1 107 ? 67.281 34.349 34.442 1.00 72.27 107 THR C O 1
ATOM 3746 N N . PHE C 1 108 ? 67.399 32.126 34.477 1.00 62.41 108 PHE C N 1
ATOM 3747 C CA . PHE C 1 108 ? 65.955 31.996 34.338 1.00 64.86 108 PHE C CA 1
ATOM 3748 C C . PHE C 1 108 ? 65.211 32.351 35.591 1.00 66.22 108 PHE C C 1
ATOM 3749 O O . PHE C 1 108 ? 64.209 33.063 35.555 1.00 65.15 108 PHE C O 1
ATOM 3757 N N . ILE C 1 109 ? 65.718 31.836 36.693 1.00 66.07 109 ILE C N 1
ATOM 3758 C CA . ILE C 1 109 ? 65.069 31.981 37.966 1.00 68.55 109 ILE C CA 1
ATOM 3759 C C . ILE C 1 109 ? 64.994 33.439 38.346 1.00 68.48 109 ILE C C 1
ATOM 3760 O O . ILE C 1 109 ? 63.968 33.881 38.820 1.00 64.27 109 ILE C O 1
ATOM 3765 N N . HIS C 1 110 ? 66.047 34.204 38.070 1.00 71.13 110 HIS C N 1
ATOM 3766 C CA . HIS C 1 110 ? 66.049 35.633 38.410 1.00 75.88 110 HIS C CA 1
ATOM 3767 C C . HIS C 1 110 ? 65.673 36.509 37.211 1.00 72.02 110 HIS C C 1
ATOM 3768 O O . HIS C 1 110 ? 65.910 37.699 37.214 1.00 64.19 110 HIS C O 1
ATOM 3775 N N . ARG C 1 111 ? 65.077 35.897 36.192 1.00 72.37 111 ARG C N 1
ATOM 3776 C CA . ARG C 1 111 ? 64.425 36.620 35.117 1.00 75.74 111 ARG C CA 1
ATOM 3777 C C . ARG C 1 111 ? 65.323 37.712 34.587 1.00 74.33 111 ARG C C 1
ATOM 3778 O O . ARG C 1 111 ? 64.904 38.848 34.443 1.00 72.58 111 ARG C O 1
ATOM 3786 N N . LYS C 1 112 ? 66.566 37.355 34.290 1.00 79.69 112 LYS C N 1
ATOM 3787 C CA . LYS C 1 112 ? 67.521 38.327 33.804 1.00 82.96 112 LYS C CA 1
ATOM 3788 C C . LYS C 1 112 ? 67.431 38.611 32.297 1.00 80.43 112 LYS C C 1
ATOM 3789 O O . LYS C 1 112 ? 68.050 39.538 31.842 1.00 83.86 112 LYS C O 1
ATOM 3795 N N . ASP C 1 113 ? 66.610 37.874 31.554 1.00 87.76 113 ASP C N 1
ATOM 3796 C CA . ASP C 1 113 ? 66.495 37.973 30.074 1.00 92.72 113 ASP C CA 1
ATOM 3797 C C . ASP C 1 113 ? 65.205 38.730 29.710 1.00 90.23 113 ASP C C 1
ATOM 3798 O O . ASP C 1 113 ? 64.996 39.154 28.554 1.00 94.87 113 ASP C O 1
ATOM 3803 N N . VAL C 1 114 ? 64.361 38.956 30.716 1.00 82.71 114 VAL C N 1
ATOM 3804 C CA . VAL C 1 114 ? 62.937 39.143 30.472 1.00 74.27 114 VAL C CA 1
ATOM 3805 C C . VAL C 1 114 ? 62.551 40.505 29.890 1.00 70.74 114 VAL C C 1
ATOM 3806 O O . VAL C 1 114 ? 61.799 40.546 28.918 1.00 72.02 114 VAL C O 1
ATOM 3810 N N . ALA C 1 115 ? 63.108 41.592 30.417 1.00 70.42 115 ALA C N 1
ATOM 3811 C CA . ALA C 1 115 ? 62.909 42.902 29.826 1.00 71.04 115 ALA C CA 1
ATOM 3812 C C . ALA C 1 115 ? 63.241 42.922 28.332 1.00 78.47 115 ALA C C 1
ATOM 3813 O O . ALA C 1 115 ? 62.451 43.445 27.500 1.00 83.30 115 ALA C O 1
ATOM 3815 N N . PHE C 1 116 ? 64.415 42.384 27.973 1.00 75.74 116 PHE C N 1
ATOM 3816 C CA . PHE C 1 116 ? 64.839 42.374 26.563 1.00 76.61 116 PHE C CA 1
ATOM 3817 C C . PHE C 1 116 ? 63.882 41.637 25.683 1.00 72.69 116 PHE C C 1
ATOM 3818 O O . PHE C 1 116 ? 63.501 42.107 24.586 1.00 81.40 116 PHE C O 1
ATOM 3826 N N . VAL C 1 117 ? 63.499 40.472 26.155 1.00 64.62 117 VAL C N 1
ATOM 3827 C CA . VAL C 1 117 ? 62.637 39.657 25.373 1.00 68.01 117 VAL C CA 1
ATOM 3828 C C . VAL C 1 117 ? 61.284 40.348 25.245 1.00 76.73 117 VAL C C 1
ATOM 3829 O O . VAL C 1 117 ? 60.612 40.257 24.206 1.00 82.90 117 VAL C O 1
ATOM 3833 N N . ARG C 1 118 ? 60.854 41.010 26.310 1.00 69.46 118 ARG C N 1
ATOM 3834 C CA . ARG C 1 118 ? 59.593 41.677 26.263 1.00 69.81 118 ARG C CA 1
ATOM 3835 C C . ARG C 1 118 ? 59.654 42.725 25.192 1.00 66.96 118 ARG C C 1
ATOM 3836 O O . ARG C 1 118 ? 58.762 42.806 24.361 1.00 68.39 118 ARG C O 1
ATOM 3844 N N . ILE C 1 119 ? 60.696 43.543 25.232 1.00 63.45 119 ILE C N 1
ATOM 3845 C CA . ILE C 1 119 ? 60.813 44.631 24.288 1.00 67.47 119 ILE C CA 1
ATOM 3846 C C . ILE C 1 119 ? 60.814 44.138 22.842 1.00 69.65 119 ILE C C 1
ATOM 3847 O O . ILE C 1 119 ? 60.120 44.722 22.003 1.00 75.41 119 ILE C O 1
ATOM 3852 N N . ILE C 1 120 ? 61.550 43.064 22.562 1.00 64.15 120 ILE C N 1
ATOM 3853 C CA . ILE C 1 120 ? 61.617 42.546 21.208 1.00 61.42 120 ILE C CA 1
ATOM 3854 C C . ILE C 1 120 ? 60.336 41.846 20.760 1.00 64.24 120 ILE C C 1
ATOM 3855 O O . ILE C 1 120 ? 59.847 42.048 19.623 1.00 66.61 120 ILE C O 1
ATOM 3860 N N . ALA C 1 121 ? 59.775 41.046 21.655 1.00 60.50 121 ALA C N 1
ATOM 3861 C CA . ALA C 1 121 ? 58.538 40.352 21.359 1.00 63.06 121 ALA C CA 1
ATOM 3862 C C . ALA C 1 121 ? 57.405 41.296 21.060 1.00 68.07 121 ALA C C 1
ATOM 3863 O O . ALA C 1 121 ? 56.518 40.980 20.245 1.00 74.47 121 ALA C O 1
ATOM 3865 N N . ASN C 1 122 ? 57.399 42.447 21.745 1.00 73.42 122 ASN C N 1
ATOM 3866 C CA . ASN C 1 122 ? 56.291 43.402 21.658 1.00 71.85 122 ASN C CA 1
ATOM 3867 C C . ASN C 1 122 ? 56.368 44.134 20.307 1.00 72.37 122 ASN C C 1
ATOM 3868 O O . ASN C 1 122 ? 55.429 44.801 19.907 1.00 74.78 122 ASN C O 1
ATOM 3873 N N . GLU C 1 123 ? 57.467 43.948 19.572 1.00 77.72 123 GLU C N 1
ATOM 3874 C CA . GLU C 1 123 ? 57.567 44.458 18.213 1.00 81.76 123 GLU C CA 1
ATOM 3875 C C . GLU C 1 123 ? 56.856 43.553 17.172 1.00 85.00 123 GLU C C 1
ATOM 3876 O O . GLU C 1 123 ? 56.775 43.900 15.999 1.00 76.24 123 GLU C O 1
ATOM 3882 N N . SER C 1 124 ? 56.370 42.381 17.580 1.00 87.19 124 SER C N 1
ATOM 3883 C CA . SER C 1 124 ? 55.541 41.544 16.708 1.00 88.58 124 SER C CA 1
ATOM 3884 C C . SER C 1 124 ? 56.234 41.278 15.363 1.00 88.18 124 SER C C 1
A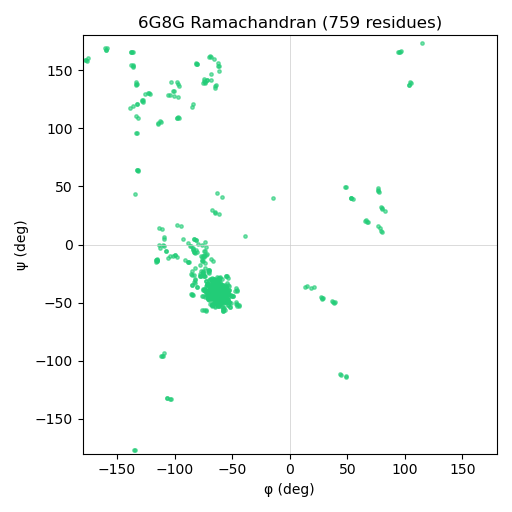TOM 3885 O O . SER C 1 124 ? 55.594 41.330 14.313 1.00 94.54 124 SER C O 1
ATOM 3888 N N . GLY C 1 125 ? 57.550 41.041 15.401 1.00 88.37 125 GLY C N 1
ATOM 3889 C CA . GLY C 1 125 ? 58.312 40.635 14.230 1.00 75.73 125 GLY C CA 1
ATOM 3890 C C . GLY C 1 125 ? 58.646 41.713 13.222 1.00 70.13 125 GLY C C 1
ATOM 3891 O O . GLY C 1 125 ? 59.053 41.391 12.123 1.00 70.48 125 GLY C O 1
ATOM 3892 N N . ARG C 1 126 ? 58.525 42.985 13.570 1.00 68.41 126 ARG C N 1
ATOM 3893 C CA . ARG C 1 126 ? 58.940 44.046 12.644 1.00 72.89 126 ARG C CA 1
ATOM 3894 C C . ARG C 1 126 ? 60.427 44.389 12.674 1.00 73.06 126 ARG C C 1
ATOM 3895 O O . ARG C 1 126 ? 60.857 45.253 11.921 1.00 73.22 126 ARG C O 1
ATOM 3903 N N . PHE C 1 127 ? 61.211 43.778 13.556 1.00 70.77 127 PHE C N 1
ATOM 3904 C CA . PHE C 1 127 ? 62.639 44.038 13.561 1.00 62.20 127 PHE C CA 1
ATOM 3905 C C . PHE C 1 127 ? 63.428 42.745 13.620 1.00 56.06 127 PHE C C 1
ATOM 3906 O O . PHE C 1 127 ? 64.160 42.507 14.545 1.00 47.94 127 PHE C O 1
ATOM 3914 N N . PRO C 1 128 ? 63.311 41.921 12.570 1.00 56.70 128 PRO C N 1
ATOM 3915 C CA . PRO C 1 128 ? 63.915 40.589 12.601 1.00 58.58 128 PRO C CA 1
ATOM 3916 C C . PRO C 1 128 ? 65.408 40.600 12.761 1.00 58.47 128 PRO C C 1
ATOM 3917 O O . PRO C 1 128 ? 65.976 39.644 13.292 1.00 58.22 128 PRO C O 1
ATOM 3921 N N . VAL C 1 129 ? 66.061 41.636 12.259 1.00 54.86 129 VAL C N 1
ATOM 3922 C CA . VAL C 1 129 ? 67.502 41.622 12.330 1.00 54.05 129 VAL C CA 1
ATOM 3923 C C . VAL C 1 129 ? 67.936 41.808 13.770 1.00 52.79 129 VAL C C 1
ATOM 3924 O O . VAL C 1 129 ? 68.859 41.137 14.229 1.00 53.70 129 VAL C O 1
ATOM 3928 N N . LEU C 1 130 ? 67.291 42.718 14.478 1.00 51.28 130 LEU C N 1
ATOM 3929 C CA . LEU C 1 130 ? 67.560 42.862 15.917 1.00 53.68 130 LEU C CA 1
ATOM 3930 C C . LEU C 1 130 ? 67.175 41.626 16.720 1.00 53.82 130 LEU C C 1
ATOM 3931 O O . LEU C 1 130 ? 67.861 41.227 17.644 1.00 58.88 130 LEU C O 1
ATOM 3936 N N . ALA C 1 131 ? 66.060 41.020 16.375 1.00 53.44 131 ALA C N 1
ATOM 3937 C CA . ALA C 1 131 ? 65.635 39.845 17.073 1.00 51.17 131 ALA C CA 1
ATOM 3938 C C . ALA C 1 131 ? 66.695 38.742 16.893 1.00 49.07 131 ALA C C 1
ATOM 3939 O O . ALA C 1 131 ? 67.058 38.044 17.826 1.00 42.35 131 ALA C O 1
ATOM 3941 N N . ARG C 1 132 ? 67.233 38.600 15.695 1.00 48.59 132 ARG C N 1
ATOM 3942 C CA . ARG C 1 132 ? 68.261 37.572 15.508 1.00 50.85 132 ARG C CA 1
ATOM 3943 C C . ARG C 1 132 ? 69.581 37.943 16.176 1.00 48.21 132 ARG C C 1
ATOM 3944 O O . ARG C 1 132 ? 70.296 37.094 16.648 1.00 46.96 132 ARG C O 1
ATOM 3952 N N . LEU C 1 133 ? 69.889 39.224 16.196 1.00 46.72 133 LEU C N 1
ATOM 3953 C CA . LEU C 1 133 ? 71.078 39.672 16.842 1.00 46.13 133 LEU C CA 1
ATOM 3954 C C . LEU C 1 133 ? 71.035 39.300 18.328 1.00 50.32 133 LEU C C 1
ATOM 3955 O O . LEU C 1 133 ? 72.028 38.854 18.898 1.00 46.93 133 LEU C O 1
ATOM 3960 N N . PHE C 1 134 ? 69.881 39.475 18.948 1.00 50.82 134 PHE C N 1
ATOM 3961 C CA . PHE C 1 134 ? 69.735 39.082 20.323 1.00 55.24 134 PHE C CA 1
ATOM 3962 C C . PHE C 1 134 ? 69.919 37.570 20.464 1.00 55.27 134 PHE C C 1
ATOM 3963 O O . PHE C 1 134 ? 70.667 37.089 21.308 1.00 53.67 134 PHE C O 1
ATOM 3971 N N . TYR C 1 135 ? 69.205 36.817 19.646 1.00 55.53 135 TYR C N 1
ATOM 3972 C CA . TYR C 1 135 ? 69.278 35.375 19.728 1.00 53.13 135 TYR C CA 1
ATOM 3973 C C . TYR C 1 135 ? 70.703 34.900 19.639 1.00 51.24 135 TYR C C 1
ATOM 3974 O O . TYR C 1 135 ? 71.113 34.065 20.432 1.00 55.86 135 TYR C O 1
ATOM 3983 N N . GLU C 1 136 ? 71.451 35.404 18.666 1.00 53.48 136 GLU C N 1
ATOM 3984 C CA . GLU C 1 136 ? 72.818 34.912 18.397 1.00 55.90 136 GLU C CA 1
ATOM 3985 C C . GLU C 1 136 ? 73.824 35.385 19.433 1.00 54.90 136 GLU C C 1
ATOM 3986 O O . GLU C 1 136 ? 74.808 34.733 19.673 1.00 53.60 136 GLU C O 1
ATOM 3992 N N . SER C 1 137 ? 73.564 36.519 20.053 1.00 56.64 137 SER C N 1
ATOM 3993 C CA . SER C 1 137 ? 74.462 37.077 21.066 1.00 53.94 137 SER C CA 1
ATOM 3994 C C . SER C 1 137 ? 74.218 36.511 22.477 1.00 57.88 137 SER C C 1
ATOM 3995 O O . SER C 1 137 ? 75.104 36.556 23.315 1.00 58.77 137 SER C O 1
ATOM 3998 N N . GLY C 1 138 ? 73.012 36.002 22.733 1.00 57.29 138 GLY C N 1
ATOM 3999 C CA . GLY C 1 138 ? 72.656 35.471 24.039 1.00 55.68 138 GLY C CA 1
ATOM 4000 C C . GLY C 1 138 ? 72.491 33.943 24.019 1.00 54.84 138 GLY C C 1
ATOM 4001 O O . GLY C 1 138 ? 73.450 33.180 24.137 1.00 55.53 138 GLY C O 1
ATOM 4002 N N . PRO C 1 139 ? 71.267 33.467 23.875 1.00 50.80 139 PRO C N 1
ATOM 4003 C CA . PRO C 1 139 ? 70.966 32.030 23.821 1.00 50.60 139 PRO C CA 1
ATOM 4004 C C . PRO C 1 139 ? 71.903 31.207 22.953 1.00 51.13 139 PRO C C 1
ATOM 4005 O O . PRO C 1 139 ? 72.415 30.182 23.388 1.00 55.78 139 PRO C O 1
ATOM 4009 N N . GLU C 1 140 ? 72.097 31.607 21.704 1.00 53.24 140 GLU C N 1
ATOM 4010 C CA . GLU C 1 140 ? 72.953 30.810 20.834 1.00 54.39 140 GLU C CA 1
ATOM 4011 C C . GLU C 1 140 ? 74.387 30.878 21.313 1.00 53.55 140 GLU C C 1
ATOM 4012 O O . GLU C 1 140 ? 75.128 29.930 21.177 1.00 58.14 140 GLU C O 1
ATOM 4018 N N . ALA C 1 141 ? 74.789 31.982 21.918 1.00 59.71 141 ALA C N 1
ATOM 4019 C CA . ALA C 1 141 ? 76.174 32.100 22.488 1.00 56.76 141 ALA C CA 1
ATOM 4020 C C . ALA C 1 141 ? 76.377 31.101 23.607 1.00 54.87 141 ALA C C 1
ATOM 4021 O O . ALA C 1 141 ? 77.418 30.489 23.684 1.00 60.13 141 ALA C O 1
ATOM 4023 N N . THR C 1 142 ? 75.365 30.943 24.454 1.00 52.20 142 THR C N 1
ATOM 4024 C CA . THR C 1 142 ? 75.400 29.948 25.497 1.00 53.03 142 THR C CA 1
ATOM 4025 C C . THR C 1 142 ? 75.573 28.553 24.921 1.00 54.85 142 THR C C 1
ATOM 4026 O O . THR C 1 142 ? 76.387 27.779 25.375 1.00 54.45 142 THR C O 1
ATOM 4030 N N . ILE C 1 143 ? 74.817 28.229 23.899 1.00 58.28 143 ILE C N 1
ATOM 4031 C CA . ILE C 1 143 ? 74.996 26.941 23.238 1.00 57.48 143 ILE C CA 1
ATOM 4032 C C . ILE C 1 143 ? 76.425 26.769 22.762 1.00 57.67 143 ILE C C 1
ATOM 4033 O O . ILE C 1 143 ? 77.028 25.731 22.975 1.00 57.96 143 ILE C O 1
ATOM 4038 N N . ARG C 1 144 ? 76.960 27.773 22.074 1.00 62.44 144 ARG C N 1
ATOM 4039 C CA . ARG C 1 144 ? 78.322 27.697 21.511 1.00 63.77 144 ARG C CA 1
ATOM 4040 C C . ARG C 1 144 ? 79.395 27.493 22.573 1.00 62.45 144 ARG C C 1
ATOM 4041 O O . ARG C 1 144 ? 80.279 26.682 22.376 1.00 62.73 144 ARG C O 1
ATOM 4049 N N . ARG C 1 145 ? 79.296 28.192 23.703 1.00 61.65 145 ARG C N 1
ATOM 4050 C CA . ARG C 1 145 ? 80.233 27.995 24.799 1.00 62.57 145 ARG C CA 1
ATOM 4051 C C . ARG C 1 145 ? 80.219 26.577 25.274 1.00 61.66 145 ARG C C 1
ATOM 4052 O O . ARG C 1 145 ? 81.248 25.995 25.507 1.00 65.72 145 ARG C O 1
ATOM 4060 N N . LEU C 1 146 ? 79.037 26.040 25.478 1.00 61.05 146 LEU C N 1
ATOM 4061 C CA . LEU C 1 146 ? 78.929 24.696 25.961 1.00 61.53 146 LEU C CA 1
ATOM 4062 C C . LEU C 1 146 ? 79.452 23.743 24.914 1.00 60.75 146 LEU C C 1
ATOM 4063 O O . LEU C 1 146 ? 80.099 22.767 25.243 1.00 63.49 146 LEU C O 1
ATOM 4068 N N . ALA C 1 147 ? 79.149 24.023 23.659 1.00 59.11 147 ALA C N 1
ATOM 4069 C CA . ALA C 1 147 ? 79.530 23.136 22.592 1.00 59.72 147 ALA C CA 1
ATOM 4070 C C . ALA C 1 147 ? 81.021 23.007 22.557 1.00 63.65 147 ALA C C 1
ATOM 4071 O O . ALA C 1 147 ? 81.560 21.918 22.411 1.00 67.16 147 ALA C O 1
ATOM 4073 N N . GLN C 1 148 ? 81.721 24.095 22.776 1.00 68.85 148 GLN C N 1
ATOM 4074 C CA . GLN C 1 148 ? 83.151 23.978 22.721 1.00 72.51 148 GLN C CA 1
ATOM 4075 C C . GLN C 1 148 ? 83.652 23.112 23.889 1.00 71.50 148 GLN C C 1
ATOM 4076 O O . GLN C 1 148 ? 84.572 22.314 23.739 1.00 78.10 148 GLN C O 1
ATOM 4082 N N . PHE C 1 149 ? 83.024 23.212 25.047 1.00 68.45 149 PHE C N 1
ATOM 4083 C CA . PHE C 1 149 ? 83.373 22.322 26.135 1.00 67.29 149 PHE C CA 1
ATOM 4084 C C . PHE C 1 149 ? 83.076 20.874 25.776 1.00 68.44 149 PHE C C 1
ATOM 4085 O O . PHE C 1 149 ? 83.867 19.983 26.071 1.00 76.28 149 PHE C O 1
ATOM 4093 N N . LEU C 1 150 ? 81.960 20.628 25.118 1.00 69.35 150 LEU C N 1
ATOM 4094 C CA . LEU C 1 150 ? 81.634 19.261 24.751 1.00 71.58 150 LEU C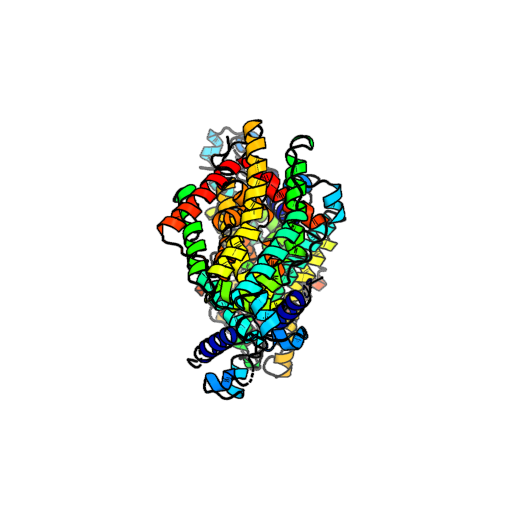 CA 1
ATOM 4095 C C . LEU C 1 150 ? 82.590 18.707 23.693 1.00 77.79 150 LEU C C 1
ATOM 4096 O O . LEU C 1 150 ? 82.849 17.522 23.691 1.00 76.81 150 LEU C O 1
ATOM 4101 N N . GLU C 1 151 ? 83.155 19.545 22.821 1.00 83.56 151 GLU C N 1
ATOM 4102 C CA . GLU C 1 151 ? 84.178 19.059 21.875 1.00 89.38 151 GLU C CA 1
ATOM 4103 C C . GLU C 1 151 ? 85.384 18.511 22.593 1.00 89.03 151 GLU C C 1
ATOM 4104 O O . GLU C 1 151 ? 85.937 17.482 22.187 1.00 83.03 151 GLU C O 1
ATOM 4110 N N . GLU C 1 152 ? 85.805 19.214 23.643 1.00 87.36 152 GLU C N 1
ATOM 4111 C CA . GLU C 1 152 ? 86.952 18.768 24.434 1.00 87.08 152 GLU C CA 1
ATOM 4112 C C . GLU C 1 152 ? 86.678 17.437 25.076 1.00 83.35 152 GLU C C 1
ATOM 4113 O O . GLU C 1 152 ? 87.510 16.546 25.051 1.00 83.33 152 GLU C O 1
ATOM 4119 N N . ALA C 1 153 ? 85.510 17.329 25.693 1.00 78.51 153 ALA C N 1
ATOM 4120 C CA . ALA C 1 153 ? 85.123 16.087 26.322 1.00 78.51 153 ALA C CA 1
ATOM 4121 C C . ALA C 1 153 ? 85.093 14.934 25.299 1.00 77.06 153 ALA C C 1
ATOM 4122 O O . ALA C 1 153 ? 85.468 13.800 25.619 1.00 79.00 153 ALA C O 1
ATOM 4124 N N . ARG C 1 154 ? 84.612 15.196 24.086 1.00 73.88 154 ARG C N 1
ATOM 4125 C CA . ARG C 1 154 ? 84.569 14.138 23.084 1.00 76.23 154 ARG C CA 1
ATOM 4126 C C . ARG C 1 154 ? 85.985 13.765 22.651 1.00 82.07 154 ARG C C 1
ATOM 4127 O O . ARG C 1 154 ? 86.293 12.595 22.505 1.00 84.55 154 ARG C O 1
ATOM 4135 N N . ALA C 1 155 ? 86.835 14.769 22.459 1.00 87.37 155 ALA C N 1
ATOM 4136 C CA . ALA C 1 155 ? 88.236 14.556 22.106 1.00 86.29 155 ALA C CA 1
ATOM 4137 C C . ALA C 1 155 ? 88.932 13.746 23.179 1.00 91.65 155 ALA C C 1
ATOM 4138 O O . ALA C 1 155 ? 89.773 12.932 22.876 1.00 101.49 155 ALA C O 1
ATOM 4140 N N . ALA C 1 156 ? 88.555 13.935 24.435 1.00 93.89 156 ALA C N 1
ATOM 4141 C CA . ALA C 1 156 ? 89.120 13.136 25.532 1.00 93.05 156 ALA C CA 1
ATOM 4142 C C . ALA C 1 156 ? 88.463 11.761 25.683 1.00 88.34 156 ALA C C 1
ATOM 4143 O O . ALA C 1 156 ? 88.739 11.047 26.640 1.00 82.85 156 ALA C O 1
ATOM 4145 N N . ARG C 1 157 ? 87.543 11.422 24.781 1.00 93.57 157 ARG C N 1
ATOM 4146 C CA . ARG C 1 157 ? 86.864 10.119 24.778 1.00 98.26 157 ARG C CA 1
ATOM 4147 C C . ARG C 1 157 ? 85.943 9.842 25.978 1.00 90.19 157 ARG C C 1
ATOM 4148 O O . ARG C 1 157 ? 85.603 8.694 26.219 1.00 89.11 157 ARG C O 1
ATOM 4156 N N . VAL C 1 158 ? 85.488 10.875 26.677 1.00 86.03 158 VAL C N 1
ATOM 4157 C CA . VAL C 1 158 ? 84.532 10.686 27.801 1.00 84.67 158 VAL C CA 1
ATOM 4158 C C . VAL C 1 158 ? 83.042 10.954 27.454 1.00 80.62 158 VAL C C 1
ATOM 4159 O O . VAL C 1 158 ? 82.149 10.685 28.275 1.00 82.94 158 VAL C O 1
ATOM 4163 N N . LEU C 1 159 ? 82.798 11.498 26.258 1.00 78.42 159 LEU C N 1
ATOM 4164 C CA . LEU C 1 159 ? 81.470 11.564 25.646 1.00 76.56 159 LEU C CA 1
ATOM 4165 C C . LEU C 1 159 ? 81.549 11.184 24.175 1.00 78.17 159 LEU C C 1
ATOM 4166 O O . LEU C 1 159 ? 82.577 11.405 23.540 1.00 81.57 159 LEU C O 1
ATOM 4171 N N . GLU C 1 160 ? 80.439 10.684 23.632 1.00 79.48 160 GLU C N 1
ATOM 4172 C CA . GLU C 1 160 ? 80.285 10.477 22.184 1.00 84.37 160 GLU C CA 1
ATOM 4173 C C . GLU C 1 160 ? 78.929 11.009 21.635 1.00 82.12 160 GLU C C 1
ATOM 4174 O O . GLU C 1 160 ? 77.871 10.897 22.263 1.00 80.54 160 GLU C O 1
ATOM 4180 N N . PHE C 1 161 ? 79.009 11.642 20.474 1.00 79.49 161 PHE C N 1
ATOM 4181 C CA . PHE C 1 161 ? 77.891 12.309 19.829 1.00 75.77 161 PHE C CA 1
ATOM 4182 C C . PHE C 1 161 ? 78.412 12.845 18.506 1.00 77.12 161 PHE C C 1
ATOM 4183 O O . PHE C 1 161 ? 79.617 13.068 18.373 1.00 80.16 161 PHE C O 1
ATOM 4191 N N . ASP C 1 162 ? 77.519 13.098 17.555 1.00 78.37 162 ASP C N 1
ATOM 4192 C CA . ASP C 1 162 ? 77.939 13.511 16.214 1.00 84.86 162 ASP C CA 1
ATOM 4193 C C . ASP C 1 162 ? 78.188 15.013 16.090 1.00 82.31 162 ASP C C 1
ATOM 4194 O O . ASP C 1 162 ? 79.180 15.403 15.483 1.00 92.64 162 ASP C O 1
ATOM 4199 N N . ASP C 1 163 ? 77.317 15.852 16.659 1.00 80.21 163 ASP C N 1
ATOM 4200 C CA . ASP C 1 163 ? 77.443 17.318 16.542 1.00 80.23 163 ASP C CA 1
ATOM 4201 C C . ASP C 1 163 ? 77.399 17.996 17.922 1.00 74.03 163 ASP C C 1
ATOM 4202 O O . ASP C 1 163 ? 76.465 17.826 18.689 1.00 69.37 163 ASP C O 1
ATOM 4207 N N . PRO C 1 164 ? 78.426 18.786 18.224 1.00 70.74 164 PRO C N 1
ATOM 4208 C CA . PRO C 1 164 ? 78.507 19.434 19.528 1.00 74.58 164 PRO C CA 1
ATOM 4209 C C . PRO C 1 164 ? 77.416 20.470 19.836 1.00 67.85 164 PRO C C 1
ATOM 4210 O O . PRO C 1 164 ? 77.012 20.617 20.985 1.00 62.49 164 PRO C O 1
ATOM 4222 N N . GLU C 1 166 ? 74.340 20.463 18.542 1.00 70.35 166 GLU C N 1
ATOM 4223 C CA . GLU C 1 166 ? 73.156 19.663 18.756 1.00 72.52 166 GLU C CA 1
ATOM 4224 C C . GLU C 1 166 ? 73.196 19.120 20.188 1.00 69.16 166 GLU C C 1
ATOM 4225 O O . GLU C 1 166 ? 72.218 19.232 20.921 1.00 66.94 166 GLU C O 1
ATOM 4231 N N . ALA C 1 167 ? 74.350 18.616 20.614 1.00 66.10 167 ALA C N 1
ATOM 4232 C CA . ALA C 1 167 ? 74.467 18.044 21.955 1.00 67.78 167 ALA C CA 1
ATOM 4233 C C . ALA C 1 167 ? 74.344 19.110 23.032 1.00 68.99 167 ALA C C 1
ATOM 4234 O O . ALA C 1 167 ? 73.723 18.860 24.071 1.00 67.57 167 ALA C O 1
ATOM 4236 N N . ALA C 1 168 ? 74.929 20.284 22.797 1.00 60.40 168 ALA C N 1
ATOM 4237 C CA . ALA C 1 168 ? 74.824 21.347 23.771 1.00 59.51 168 ALA C CA 1
ATOM 4238 C C . ALA C 1 168 ? 73.354 21.733 23.949 1.00 57.16 168 ALA C C 1
ATOM 4239 O O . ALA C 1 168 ? 72.847 21.868 25.057 1.00 50.50 168 ALA C O 1
ATOM 4241 N N . ASN C 1 169 ? 72.666 21.880 22.830 1.00 56.64 169 ASN C N 1
ATOM 4242 C CA . ASN C 1 169 ? 71.286 22.272 22.863 1.00 57.68 169 ASN C CA 1
ATOM 4243 C C . ASN C 1 169 ? 70.445 21.207 23.595 1.00 53.55 169 ASN C C 1
ATOM 4244 O O . ASN C 1 169 ? 69.494 21.510 24.302 1.00 49.73 169 ASN C O 1
ATOM 4249 N N . GLN C 1 170 ? 70.794 19.950 23.413 1.00 52.45 170 GLN C N 1
ATOM 4250 C CA . GLN C 1 170 ? 70.057 18.895 24.056 1.00 55.35 170 GLN C CA 1
ATOM 4251 C C . GLN C 1 170 ? 70.260 18.907 25.564 1.00 54.69 170 GLN C C 1
ATOM 4252 O O . GLN C 1 170 ? 69.314 18.796 26.324 1.00 56.59 170 GLN C O 1
ATOM 4258 N N . PHE C 1 171 ? 71.492 19.083 25.988 1.00 54.98 171 PHE C N 1
ATOM 4259 C CA . PHE C 1 171 ? 71.776 19.233 27.403 1.00 56.79 171 PHE C CA 1
ATOM 4260 C C . PHE C 1 171 ? 70.941 20.359 28.029 1.00 55.20 171 PHE C C 1
ATOM 4261 O O . PHE C 1 171 ? 70.344 20.190 29.097 1.00 52.76 171 PHE C O 1
ATOM 4269 N N . LEU C 1 172 ? 70.920 21.511 27.364 1.00 56.24 172 LEU C N 1
ATOM 4270 C CA . LEU C 1 172 ? 70.238 22.672 27.899 1.00 54.81 172 LEU C CA 1
ATOM 4271 C C . LEU C 1 172 ? 68.742 22.457 27.868 1.00 56.54 172 LEU C C 1
ATOM 4272 O O . LEU C 1 172 ? 68.061 22.777 28.831 1.00 59.58 172 LEU C O 1
ATOM 4277 N N . SER C 1 173 ? 68.226 21.869 26.799 1.00 55.12 173 SER C N 1
ATOM 4278 C CA . SER C 1 173 ? 66.830 21.550 26.788 1.00 57.26 173 SER C CA 1
ATOM 4279 C C . SER C 1 173 ? 66.442 20.630 27.950 1.00 56.32 173 SER C C 1
ATOM 4280 O O . SER C 1 173 ? 65.388 20.807 28.540 1.00 59.58 173 SER C O 1
ATOM 4283 N N . LEU C 1 174 ? 67.271 19.663 28.273 1.00 52.91 174 LEU C N 1
ATOM 4284 C CA . LEU C 1 174 ? 66.927 18.733 29.328 1.00 56.63 174 LEU C CA 1
ATOM 4285 C C . LEU C 1 174 ? 66.890 19.395 30.682 1.00 58.38 174 LEU C C 1
ATOM 4286 O O . LEU C 1 174 ? 65.967 19.206 31.447 1.00 64.86 174 LEU C O 1
ATOM 4291 N N . VAL C 1 175 ? 67.898 20.194 30.956 1.00 59.60 175 VAL C N 1
ATOM 4292 C CA . VAL C 1 175 ? 68.068 20.819 32.251 1.00 55.88 175 VAL C CA 1
ATOM 4293 C C . VAL C 1 175 ? 67.047 21.925 32.471 1.00 54.90 175 VAL C C 1
ATOM 4294 O O . VAL C 1 175 ? 66.514 22.118 33.551 1.00 62.39 175 VAL C O 1
ATOM 4298 N N . ARG C 1 176 ? 66.791 22.668 31.409 1.00 57.56 176 ARG C N 1
ATOM 4299 C CA . ARG C 1 176 ? 65.839 23.747 31.401 1.00 54.70 176 ARG C CA 1
ATOM 4300 C C . ARG C 1 176 ? 64.437 23.167 31.518 1.00 59.55 176 ARG C C 1
ATOM 4301 O O . ARG C 1 176 ? 63.601 23.667 32.236 1.00 57.75 176 ARG C O 1
ATOM 4309 N N . GLY C 1 177 ? 64.191 22.115 30.760 1.00 67.97 177 GLY C N 1
ATOM 4310 C CA . GLY C 1 177 ? 62.899 21.467 30.678 1.00 66.74 177 GLY C CA 1
ATOM 4311 C C . GLY C 1 177 ? 61.777 22.437 30.553 1.00 61.41 177 GLY C C 1
ATOM 4312 O O . GLY C 1 177 ? 61.665 23.174 29.579 1.00 66.91 177 GLY C O 1
ATOM 4313 N N . GLU C 1 178 ? 61.011 22.461 31.621 1.00 64.70 178 GLU C N 1
ATOM 4314 C CA . GLU C 1 178 ? 59.719 23.072 31.691 1.00 64.54 178 GLU C CA 1
ATOM 4315 C C . GLU C 1 178 ? 59.770 24.366 32.511 1.00 66.68 178 GLU C C 1
ATOM 4316 O O . GLU C 1 178 ? 58.778 25.078 32.607 1.00 70.72 178 GLU C O 1
ATOM 4322 N N . LEU C 1 179 ? 60.914 24.681 33.122 1.00 68.16 179 LEU C N 1
ATOM 4323 C CA . LEU C 1 179 ? 60.948 25.722 34.127 1.00 70.31 179 LEU C CA 1
ATOM 4324 C C . LEU C 1 179 ? 60.723 27.103 33.564 1.00 62.56 179 LEU C C 1
ATOM 4325 O O . LEU C 1 179 ? 60.033 27.895 34.182 1.00 60.36 179 LEU C O 1
ATOM 4330 N N . PRO C 1 180 ? 61.265 27.395 32.381 1.00 60.24 180 PRO C N 1
ATOM 4331 C CA . PRO C 1 180 ? 60.978 28.719 31.820 1.00 60.28 180 PRO C CA 1
ATOM 4332 C C . PRO C 1 180 ? 59.489 29.044 31.740 1.00 60.65 180 PRO C C 1
ATOM 4333 O O . PRO C 1 180 ? 59.065 30.150 32.116 1.00 59.65 180 PRO C O 1
ATOM 4337 N N . LEU C 1 181 ? 58.710 28.056 31.307 1.00 55.28 181 LEU C N 1
ATOM 4338 C CA . LEU C 1 181 ? 57.265 28.181 31.279 1.00 54.24 181 LEU C CA 1
ATOM 4339 C C . LEU C 1 181 ? 56.674 28.389 32.678 1.00 51.31 181 LEU C C 1
ATOM 4340 O O . LEU C 1 181 ? 55.889 29.293 32.890 1.00 50.25 181 LEU C O 1
ATOM 4345 N N . LEU C 1 182 ? 57.051 27.540 33.613 1.00 49.68 182 LEU C N 1
ATOM 4346 C CA . LEU C 1 182 ? 56.558 27.661 34.969 1.00 55.15 182 LEU C CA 1
ATOM 4347 C C . LEU C 1 182 ? 56.862 29.034 35.574 1.00 53.88 182 LEU C C 1
ATOM 4348 O O . LEU C 1 182 ? 56.012 29.648 36.222 1.00 54.99 182 LEU C O 1
ATOM 4353 N N . ILE C 1 183 ? 58.035 29.548 35.285 1.00 52.57 183 ILE C N 1
ATOM 4354 C CA . ILE C 1 183 ? 58.443 30.806 35.855 1.00 57.23 183 ILE C CA 1
ATOM 4355 C C . ILE C 1 183 ? 57.628 31.956 35.293 1.00 58.20 183 ILE C C 1
ATOM 4356 O O . ILE C 1 183 ? 57.087 32.771 36.028 1.00 66.13 183 ILE C O 1
ATOM 4361 N N . VAL C 1 184 ? 57.563 32.016 33.981 1.00 55.57 184 VAL C N 1
ATOM 4362 C CA . VAL C 1 184 ? 56.737 32.950 33.269 1.00 55.01 184 VAL C CA 1
ATOM 4363 C C . VAL C 1 184 ? 55.240 32.939 33.713 1.00 58.58 184 VAL C C 1
ATOM 4364 O O . VAL C 1 184 ? 54.608 33.983 33.821 1.00 60.27 184 VAL C O 1
ATOM 4368 N N . LEU C 1 185 ? 54.672 31.776 33.986 1.00 59.91 185 LEU C N 1
ATOM 4369 C CA . LEU C 1 185 ? 53.307 31.701 34.512 1.00 63.17 185 LEU C CA 1
ATOM 4370 C C . LEU C 1 185 ? 53.203 32.123 35.980 1.00 63.02 185 LEU C C 1
ATOM 4371 O O . LEU C 1 185 ? 52.114 32.282 36.509 1.00 64.52 185 LEU C O 1
ATOM 4376 N N . GLY C 1 186 ? 54.334 32.183 36.659 1.00 62.87 186 GLY C N 1
ATOM 4377 C CA . GLY C 1 186 ? 54.382 32.502 38.063 1.00 60.39 186 GLY C CA 1
ATOM 4378 C C . GLY C 1 186 ? 54.060 31.323 38.928 1.00 57.18 186 GLY C C 1
ATOM 4379 O O . GLY C 1 186 ? 53.515 31.492 39.999 1.00 62.29 186 GLY C O 1
ATOM 4380 N N . LEU C 1 187 ? 54.379 30.131 38.490 1.00 57.18 187 LEU C N 1
ATOM 4381 C CA . LEU C 1 187 ? 54.090 28.940 39.282 1.00 63.60 187 LEU C CA 1
ATOM 4382 C C . LEU C 1 187 ? 55.308 28.278 39.855 1.00 68.17 187 LEU C C 1
ATOM 4383 O O . LEU C 1 187 ? 55.187 27.235 40.478 1.00 76.42 187 LEU C O 1
ATOM 4388 N N . SER C 1 188 ? 56.487 28.818 39.575 1.00 75.33 188 SER C N 1
ATOM 4389 C CA . SER C 1 188 ? 57.733 28.247 40.066 1.00 81.61 188 SER C CA 1
ATOM 4390 C C . SER C 1 188 ? 58.214 28.939 41.333 1.00 88.78 188 SER C C 1
ATOM 4391 O O . SER C 1 188 ? 58.389 30.140 41.346 1.00 89.86 188 SER C O 1
ATOM 4394 N N . ASP C 1 189 ? 58.490 28.166 42.378 1.00 101.99 189 ASP C N 1
ATOM 4395 C CA . ASP C 1 189 ? 59.273 28.664 43.503 1.00 112.38 189 ASP C CA 1
ATOM 4396 C C . ASP C 1 189 ? 60.317 27.601 43.773 1.00 106.55 189 ASP C C 1
ATOM 4397 O O . ASP C 1 189 ? 60.008 26.489 44.204 1.00 112.11 189 ASP C O 1
ATOM 4402 N N . LEU C 1 190 ? 61.555 27.916 43.449 1.00 96.72 190 LEU C N 1
ATOM 4403 C CA . LEU C 1 190 ? 62.568 26.893 43.437 1.00 100.09 190 LEU C CA 1
ATOM 4404 C C . LEU C 1 190 ? 63.599 27.098 44.516 1.00 106.26 190 LEU C C 1
ATOM 4405 O O . LEU C 1 190 ? 64.459 27.988 44.422 1.00 104.21 190 LEU C O 1
ATOM 4410 N N . THR C 1 191 ? 63.486 26.244 45.534 1.00 107.49 191 THR C N 1
ATOM 4411 C CA . THR C 1 191 ? 64.498 26.074 46.558 1.00 111.80 191 THR C CA 1
ATOM 4412 C C . THR C 1 191 ? 65.797 25.581 45.861 1.00 108.80 191 THR C C 1
ATOM 4413 O O . THR C 1 191 ? 65.778 24.985 44.776 1.00 99.65 191 THR C O 1
ATOM 4417 N N . GLU C 1 192 ? 66.939 25.947 46.428 1.00 113.21 192 GLU C N 1
ATOM 4418 C CA . GLU C 1 192 ? 68.211 25.417 45.974 1.00 110.55 192 GLU C CA 1
ATOM 4419 C C . GLU C 1 192 ? 68.171 23.904 45.770 1.00 99.01 192 GLU C C 1
ATOM 4420 O O . GLU C 1 192 ? 68.784 23.395 44.833 1.00 102.69 192 GLU C O 1
ATOM 4426 N N . GLU C 1 193 ? 67.477 23.205 46.663 1.00 95.63 193 GLU C N 1
ATOM 4427 C CA . GLU C 1 193 ? 67.390 21.726 46.650 1.00 105.88 193 GLU C CA 1
ATOM 4428 C C . GLU C 1 193 ? 66.626 21.262 45.425 1.00 98.02 193 GLU C C 1
ATOM 4429 O O . GLU C 1 193 ? 67.011 20.289 44.786 1.00 100.68 193 GLU C O 1
ATOM 4435 N N . ALA C 1 194 ? 65.531 21.953 45.123 1.00 87.70 194 ALA C N 1
ATOM 4436 C CA . ALA C 1 194 ? 64.721 21.641 43.964 1.00 80.07 194 ALA C CA 1
ATOM 4437 C C . ALA C 1 194 ? 65.522 21.855 42.671 1.00 77.18 194 ALA C C 1
ATOM 4438 O O . ALA C 1 194 ? 65.351 21.124 41.694 1.00 75.99 194 ALA C O 1
ATOM 4440 N N . ILE C 1 195 ? 66.353 22.886 42.651 1.00 73.74 195 ILE C N 1
ATOM 4441 C CA . ILE C 1 195 ? 67.197 23.151 41.503 1.00 72.97 195 ILE C CA 1
ATOM 4442 C C . ILE C 1 195 ? 68.213 22.040 41.300 1.00 73.28 195 ILE C C 1
ATOM 4443 O O . ILE C 1 195 ? 68.456 21.640 40.164 1.00 70.52 195 ILE C O 1
ATOM 4448 N N . GLU C 1 196 ? 68.838 21.570 42.378 1.00 81.08 196 GLU C N 1
ATOM 4449 C CA . GLU C 1 196 ? 69.824 20.484 42.254 1.00 80.74 196 GLU C CA 1
ATOM 4450 C C . GLU C 1 196 ? 69.167 19.255 41.662 1.00 76.20 196 GLU C C 1
ATOM 4451 O O . GLU C 1 196 ? 69.765 18.585 40.848 1.00 70.48 196 GLU C O 1
ATOM 4457 N N . GLN C 1 197 ? 67.919 19.004 42.037 1.00 77.49 197 GLN C N 1
ATOM 4458 C CA . GLN C 1 197 ? 67.179 17.856 41.512 1.00 84.08 197 GLN C CA 1
ATOM 4459 C C . GLN C 1 197 ? 66.888 17.983 40.030 1.00 78.17 197 GLN C C 1
ATOM 4460 O O . GLN C 1 197 ? 66.985 17.011 39.303 1.00 71.23 197 GLN C O 1
ATOM 4466 N N . GLU C 1 198 ? 66.531 19.192 39.598 1.00 75.89 198 GLU C N 1
ATOM 4467 C CA . GLU C 1 198 ? 66.279 19.481 38.185 1.00 75.61 198 GLU C CA 1
ATOM 4468 C C . GLU C 1 198 ? 67.512 19.203 37.353 1.00 70.46 198 GLU C C 1
ATOM 4469 O O . GLU C 1 198 ? 67.446 18.600 36.279 1.00 61.29 198 GLU C O 1
ATOM 4475 N N . ILE C 1 199 ? 68.642 19.651 37.877 1.00 67.95 199 ILE C N 1
ATOM 4476 C CA . ILE C 1 199 ? 69.898 19.512 37.188 1.00 67.77 199 ILE C CA 1
ATOM 4477 C C . ILE C 1 199 ? 70.342 18.083 37.172 1.00 69.61 199 ILE C C 1
ATOM 4478 O O . ILE C 1 199 ? 70.791 17.593 36.151 1.00 66.89 199 ILE C O 1
ATOM 4483 N N . GLU C 1 200 ? 70.202 17.404 38.302 1.00 73.85 200 GLU C N 1
ATOM 4484 C CA . GLU C 1 200 ? 70.685 16.040 38.398 1.00 74.42 200 GLU C CA 1
ATOM 4485 C C . GLU C 1 200 ? 69.900 15.125 37.449 1.00 69.08 200 GLU C C 1
ATOM 4486 O O . GLU C 1 200 ? 70.474 14.244 36.806 1.00 68.03 200 GLU C O 1
ATOM 4492 N N . ALA C 1 201 ? 68.597 15.373 37.323 1.00 70.04 201 ALA C N 1
ATOM 4493 C CA . ALA C 1 201 ? 67.739 14.594 36.415 1.00 63.01 201 ALA C CA 1
ATOM 4494 C C . ALA C 1 201 ? 68.145 14.760 34.962 1.00 66.20 201 ALA C C 1
ATOM 4495 O O . ALA C 1 201 ? 68.275 13.769 34.225 1.00 59.12 201 ALA C O 1
ATOM 4497 N N . GLY C 1 202 ? 68.385 16.016 34.572 1.00 68.70 202 GLY C N 1
ATOM 4498 C CA . GLY C 1 202 ? 68.801 16.339 33.206 1.00 65.17 202 GLY C CA 1
ATOM 4499 C C . GLY C 1 202 ? 70.165 15.786 32.853 1.00 64.39 202 GLY C C 1
ATOM 4500 O O . GLY C 1 202 ? 70.394 15.271 31.745 1.00 68.14 202 GLY C O 1
ATOM 4501 N N . LEU C 1 203 ? 71.084 15.915 33.797 1.00 62.20 203 LEU C N 1
ATOM 4502 C CA . LEU C 1 203 ? 72.443 15.470 33.600 1.00 63.60 203 LEU C CA 1
ATOM 4503 C C . LEU C 1 203 ? 72.518 13.951 33.538 1.00 65.88 203 LEU C C 1
ATOM 4504 O O . LEU C 1 203 ? 73.223 13.395 32.711 1.00 65.68 203 LEU C O 1
ATOM 4509 N N . LYS C 1 204 ? 71.798 13.284 34.428 1.00 67.16 204 LYS C N 1
ATOM 4510 C CA . LYS C 1 204 ? 71.803 11.826 34.468 1.00 69.30 204 LYS C CA 1
ATOM 4511 C C . LYS C 1 204 ? 71.429 11.303 33.087 1.00 68.46 204 LYS C C 1
ATOM 4512 O O . LYS C 1 204 ? 72.034 10.387 32.563 1.00 65.22 204 LYS C O 1
ATOM 4518 N N . PHE C 1 205 ? 70.424 11.942 32.490 1.00 70.41 205 PHE C N 1
ATOM 4519 C CA . PHE C 1 205 ? 69.850 11.514 31.208 1.00 63.67 205 PHE C CA 1
ATOM 4520 C C . PHE C 1 205 ? 70.790 11.833 30.070 1.00 66.23 205 PHE C C 1
ATOM 4521 O O . PHE C 1 205 ? 71.068 11.011 29.205 1.00 63.08 205 PHE C O 1
ATOM 4529 N N . PHE C 1 206 ? 71.323 13.039 30.103 1.00 67.08 206 PHE C N 1
ATOM 4530 C CA . PHE C 1 206 ? 72.309 13.416 29.132 1.00 64.13 206 PHE C CA 1
ATOM 4531 C C . PHE C 1 206 ? 73.477 12.421 29.068 1.00 63.64 206 PHE C C 1
ATOM 4532 O O . PHE C 1 206 ? 73.999 12.110 27.987 1.00 62.97 206 PHE C O 1
ATOM 4540 N N . LEU C 1 207 ? 73.925 11.988 30.238 1.00 63.67 207 LEU C N 1
ATOM 4541 C CA . LEU C 1 207 ? 75.058 11.097 30.312 1.00 68.83 207 LEU C CA 1
ATOM 4542 C C . LEU C 1 207 ? 74.652 9.686 29.890 1.00 69.40 207 LEU C C 1
ATOM 4543 O O . LEU C 1 207 ? 75.436 8.995 29.253 1.00 69.37 207 LEU C O 1
ATOM 4548 N N . LYS C 1 208 ? 73.455 9.241 30.253 1.00 72.52 208 LYS C N 1
ATOM 4549 C CA . LYS C 1 208 ? 72.970 7.959 29.737 1.00 73.43 208 LYS C CA 1
ATOM 4550 C C . LYS C 1 208 ? 73.114 7.970 28.225 1.00 71.81 208 LYS C C 1
ATOM 4551 O O . LYS C 1 208 ? 73.579 7.017 27.652 1.00 76.70 208 LYS C O 1
ATOM 4557 N N . ALA C 1 209 ? 72.760 9.055 27.566 1.00 73.14 209 ALA C N 1
ATOM 4558 C CA . ALA C 1 209 ? 72.811 9.068 26.094 1.00 74.99 209 ALA C CA 1
ATOM 4559 C C . ALA C 1 209 ? 74.199 9.249 25.475 1.00 73.38 209 ALA C C 1
ATOM 4560 O O . ALA C 1 209 ? 74.403 8.826 24.341 1.00 73.03 209 ALA C O 1
ATOM 4562 N N . CYS C 1 210 ? 75.137 9.873 26.188 1.00 71.58 210 CYS C N 1
ATOM 4563 C CA . CYS C 1 210 ? 76.418 10.218 25.583 1.00 76.05 210 CYS C CA 1
ATOM 4564 C C . CYS C 1 210 ? 77.682 9.563 26.148 1.00 76.63 210 CYS C C 1
ATOM 4565 O O . CYS C 1 210 ? 78.740 9.678 25.538 1.00 77.63 210 CYS C O 1
ATOM 4568 N N . GLN C 1 211 ? 77.613 8.953 27.327 1.00 82.73 211 GLN C N 1
ATOM 4569 C CA . GLN C 1 211 ? 78.776 8.259 27.881 1.00 86.45 211 GLN C CA 1
ATOM 4570 C C . GLN C 1 211 ? 78.966 6.978 27.118 1.00 91.25 211 GLN C C 1
ATOM 4571 O O . GLN C 1 211 ? 77.977 6.316 26.807 1.00 87.76 211 GLN C O 1
ATOM 4577 N N . PRO C 1 212 ? 80.227 6.617 26.820 1.00 102.74 212 PRO C N 1
ATOM 4578 C CA . PRO C 1 212 ? 80.502 5.316 26.193 1.00 103.79 212 PRO C CA 1
ATOM 4579 C C . PRO C 1 212 ? 80.131 4.163 27.134 1.00 105.53 212 PRO C C 1
ATOM 4580 O O . PRO C 1 212 ? 80.402 4.266 28.344 1.00 98.34 212 PRO C O 1
ATOM 4584 N N . ARG C 1 213 ? 79.481 3.123 26.579 1.00 107.30 213 ARG C N 1
ATOM 4585 C CA . ARG C 1 213 ? 78.757 2.090 27.358 1.00 111.51 213 ARG C CA 1
ATOM 4586 C C . ARG C 1 213 ? 79.127 0.696 26.850 1.00 108.38 213 ARG C C 1
ATOM 4587 O O . ARG C 1 213 ? 80.247 0.245 27.051 1.00 97.95 213 ARG C O 1
ATOM 4589 N N . ALA D 1 19 ? 22.095 28.074 25.045 1.00 95.73 19 ALA D N 1
ATOM 4590 C CA . ALA D 1 19 ? 23.149 29.117 25.100 1.00 90.66 19 ALA D CA 1
ATOM 4591 C C . ALA D 1 19 ? 22.771 30.206 24.090 1.00 87.62 19 ALA D C 1
ATOM 4592 O O . ALA D 1 19 ? 22.156 31.217 24.474 1.00 82.73 19 ALA D O 1
ATOM 4594 N N . GLY D 1 20 ? 23.106 29.984 22.813 1.00 80.86 20 GLY D N 1
ATOM 4595 C CA . GLY D 1 20 ? 22.824 30.932 21.720 1.00 76.82 20 GLY D CA 1
ATOM 4596 C C . GLY D 1 20 ? 24.093 31.492 21.100 1.00 73.62 20 GLY D C 1
ATOM 4597 O O . GLY D 1 20 ? 25.198 31.189 21.593 1.00 76.85 20 GLY D O 1
ATOM 4598 N N . ARG D 1 21 ? 23.956 32.259 20.003 1.00 65.31 21 ARG D N 1
ATOM 4599 C CA . ARG D 1 21 ? 25.121 32.671 19.183 1.00 61.06 21 ARG D CA 1
ATOM 4600 C C . ARG D 1 21 ? 25.982 33.767 19.781 1.00 59.31 21 ARG D C 1
ATOM 4601 O O . ARG D 1 21 ? 27.150 33.924 19.418 1.00 58.05 21 ARG D O 1
ATOM 4609 N N . LYS D 1 22 ? 25.385 34.554 20.656 1.00 59.81 22 LYS D N 1
ATOM 4610 C CA . LYS D 1 22 ? 26.135 35.573 21.318 1.00 56.04 22 LYS D CA 1
ATOM 4611 C C . LYS D 1 22 ? 27.249 35.064 22.188 1.00 57.90 22 LYS D C 1
ATOM 4612 O O . LYS D 1 22 ? 28.263 35.693 22.238 1.00 59.48 22 LYS D O 1
ATOM 4626 N N . ASP D 1 24 ? 29.425 32.755 21.586 1.00 66.49 24 ASP D N 1
ATOM 4627 C CA . ASP D 1 24 ? 30.627 32.605 20.775 1.00 65.23 24 ASP D CA 1
ATOM 4628 C C . ASP D 1 24 ? 31.105 33.942 20.279 1.00 63.13 24 ASP D C 1
ATOM 4629 O O . ASP D 1 24 ? 32.286 34.172 20.184 1.00 66.78 24 ASP D O 1
ATOM 4634 N N . ILE D 1 25 ? 30.193 34.838 19.947 1.00 62.23 25 ILE D N 1
ATOM 4635 C CA . ILE D 1 25 ? 30.592 36.167 19.503 1.00 59.42 25 ILE D CA 1
ATOM 4636 C C . ILE D 1 25 ? 31.360 36.847 20.627 1.00 57.04 25 ILE D C 1
ATOM 4637 O O . ILE D 1 25 ? 32.352 37.519 20.377 1.00 61.02 25 ILE D O 1
ATOM 4642 N N . VAL D 1 26 ? 30.864 36.697 21.842 1.00 52.38 26 VAL D N 1
ATOM 4643 C CA . VAL D 1 26 ? 31.496 37.277 23.014 1.00 53.85 26 VAL D CA 1
ATOM 4644 C C . VAL D 1 26 ? 32.875 36.678 23.197 1.00 56.17 26 VAL D C 1
ATOM 4645 O O . VAL D 1 26 ? 33.830 37.400 23.404 1.00 61.82 26 VAL D O 1
ATOM 4649 N N . ILE D 1 27 ? 32.968 35.354 23.111 1.00 53.93 27 ILE D N 1
ATOM 4650 C CA . ILE D 1 27 ? 34.232 34.654 23.218 1.00 54.14 27 ILE D CA 1
ATOM 4651 C C . ILE D 1 27 ? 35.236 35.222 22.221 1.00 54.44 27 ILE D C 1
ATOM 4652 O O . ILE D 1 27 ? 36.315 35.608 22.609 1.00 55.40 27 ILE D O 1
ATOM 4657 N N . ARG D 1 28 ? 34.867 35.318 20.951 1.00 54.18 28 ARG D N 1
ATOM 4658 C CA . ARG D 1 28 ? 35.794 35.819 19.950 1.00 54.64 28 ARG D CA 1
ATOM 4659 C C . ARG D 1 28 ? 36.176 37.264 20.216 1.00 52.66 28 ARG D C 1
ATOM 4660 O O . ARG D 1 28 ? 37.302 37.642 19.996 1.00 52.21 28 ARG D O 1
ATOM 4668 N N . ALA D 1 29 ? 35.248 38.060 20.699 1.00 52.24 29 ALA D N 1
ATOM 4669 C CA . ALA D 1 29 ? 35.530 39.476 20.933 1.00 56.03 29 ALA D CA 1
ATOM 4670 C C . ALA D 1 29 ? 36.509 39.614 22.082 1.00 56.41 29 ALA D C 1
ATOM 4671 O O . ALA D 1 29 ? 37.338 40.490 22.076 1.00 54.13 29 ALA D O 1
ATOM 4673 N N . ALA D 1 30 ? 36.358 38.756 23.086 1.00 53.83 30 ALA D N 1
ATOM 4674 C CA . ALA D 1 30 ? 37.191 38.797 24.259 1.00 52.11 30 ALA D CA 1
ATOM 4675 C C . ALA D 1 30 ? 38.575 38.316 23.925 1.00 52.30 30 ALA D C 1
ATOM 4676 O O . ALA D 1 30 ? 39.550 38.862 24.378 1.00 58.14 30 ALA D O 1
ATOM 4678 N N . TRP D 1 31 ? 38.661 37.263 23.152 1.00 54.19 31 TRP D N 1
ATOM 4679 C CA . TRP D 1 31 ? 39.933 36.760 22.765 1.00 54.25 31 TRP D CA 1
ATOM 4680 C C . TRP D 1 31 ? 40.711 37.859 22.050 1.00 57.02 31 TRP D C 1
ATOM 4681 O O . TRP D 1 31 ? 41.846 38.141 22.401 1.00 59.61 31 TRP D O 1
ATOM 4692 N N . GLN D 1 32 ? 40.070 38.520 21.093 1.00 61.69 32 GLN D N 1
ATOM 4693 C CA . GLN D 1 32 ? 40.675 39.621 20.369 1.00 64.92 32 GLN D CA 1
ATOM 4694 C C . GLN D 1 32 ? 41.268 40.671 21.323 1.00 63.88 32 GLN D C 1
ATOM 4695 O O . GLN D 1 32 ? 42.403 41.073 21.178 1.00 60.21 32 GLN D O 1
ATOM 4701 N N . LEU D 1 33 ? 40.485 41.118 22.298 1.00 61.38 33 LEU D N 1
ATOM 4702 C CA . LEU D 1 33 ? 40.931 42.162 23.200 1.00 59.93 33 LEU D CA 1
ATOM 4703 C C . LEU D 1 33 ? 42.043 41.668 24.097 1.00 58.59 33 LEU D C 1
ATOM 4704 O O . LEU D 1 33 ? 42.967 42.387 24.382 1.00 59.41 33 LEU D O 1
ATOM 4709 N N . PHE D 1 34 ? 41.933 40.447 24.582 1.00 59.32 34 PHE D N 1
ATOM 4710 C CA . PHE D 1 34 ? 42.926 39.934 25.496 1.00 57.63 34 PHE D CA 1
ATOM 4711 C C . PHE D 1 34 ? 44.256 39.916 24.782 1.00 63.63 34 PHE D C 1
ATOM 4712 O O . PHE D 1 34 ? 45.294 40.228 25.366 1.00 61.86 34 PHE D O 1
ATOM 4720 N N . LEU D 1 35 ? 44.241 39.587 23.510 1.00 63.76 35 LEU D N 1
ATOM 4721 C CA . LEU D 1 35 ? 45.484 39.509 22.808 1.00 69.56 35 LEU D CA 1
ATOM 4722 C C . LEU D 1 35 ? 45.995 40.877 22.378 1.00 71.09 35 LEU D C 1
ATOM 4723 O O . LEU D 1 35 ? 47.191 41.104 22.402 1.00 67.22 35 LEU D O 1
ATOM 4728 N N . GLU D 1 36 ? 45.100 41.782 21.987 1.00 75.22 36 GLU D N 1
ATOM 4729 C CA . GLU D 1 36 ? 45.505 43.159 21.686 1.00 74.85 36 GLU D CA 1
ATOM 4730 C C . GLU D 1 36 ? 46.099 43.793 22.942 1.00 68.92 36 GLU D C 1
ATOM 4731 O O . GLU D 1 36 ? 47.187 44.275 22.910 1.00 63.58 36 GLU D O 1
ATOM 4737 N N . GLN D 1 37 ? 45.380 43.733 24.062 1.00 71.75 37 GLN D N 1
ATOM 4738 C CA . GLN D 1 37 ? 45.614 44.594 25.233 1.00 69.09 37 GLN D CA 1
ATOM 4739 C C . GLN D 1 37 ? 46.035 43.926 26.525 1.00 61.91 37 GLN D C 1
ATOM 4740 O O . GLN D 1 37 ? 46.414 44.607 27.472 1.00 59.21 37 GLN D O 1
ATOM 4746 N N . GLY D 1 38 ? 45.910 42.616 26.612 1.00 56.10 38 GLY D N 1
ATOM 4747 C CA . GLY D 1 38 ? 46.113 41.953 27.885 1.00 54.90 38 GLY D CA 1
ATOM 4748 C C . GLY D 1 38 ? 44.817 41.711 28.638 1.00 53.34 38 GLY D C 1
ATOM 4749 O O . GLY D 1 38 ? 43.766 42.252 28.304 1.00 52.71 38 GLY D O 1
ATOM 4750 N N . PHE D 1 39 ? 44.899 40.857 29.646 1.00 53.87 39 PHE D N 1
ATOM 4751 C CA . PHE D 1 39 ? 43.715 40.424 30.380 1.00 53.48 39 PHE D CA 1
ATOM 4752 C C . PHE D 1 39 ? 43.198 41.520 31.304 1.00 56.30 39 PHE D C 1
ATOM 4753 O O . PHE D 1 39 ? 42.062 41.932 31.190 1.00 59.60 39 PHE D O 1
ATOM 4761 N N . SER D 1 40 ? 44.041 42.008 32.204 1.00 59.59 40 SER D N 1
ATOM 4762 C CA . SER D 1 40 ? 43.630 43.070 33.123 1.00 58.07 40 SER D CA 1
ATOM 4763 C C . SER D 1 40 ? 43.267 44.361 32.423 1.00 56.68 40 SER D C 1
ATOM 4764 O O . SER D 1 40 ? 42.405 45.058 32.872 1.00 58.26 40 SER D O 1
ATOM 4767 N N . ALA D 1 41 ? 43.926 44.674 31.321 1.00 61.06 41 ALA D N 1
ATOM 4768 C CA . ALA D 1 41 ? 43.605 45.873 30.554 1.00 65.01 41 ALA D CA 1
ATOM 4769 C C . ALA D 1 41 ? 42.308 45.787 29.748 1.00 63.52 41 ALA D C 1
ATOM 4770 O O . ALA D 1 41 ? 41.892 46.769 29.143 1.00 68.37 41 ALA D O 1
ATOM 4772 N N . THR D 1 42 ? 41.669 44.631 29.730 1.00 61.68 42 THR D N 1
ATOM 4773 C CA . THR D 1 42 ? 40.430 44.483 29.007 1.00 57.97 42 THR D CA 1
ATOM 4774 C C . THR D 1 42 ? 39.305 44.430 30.023 1.00 56.57 42 THR D C 1
ATOM 4775 O O . THR D 1 42 ? 39.381 43.698 30.994 1.00 63.05 42 THR D O 1
ATOM 4779 N N . SER D 1 43 ? 38.287 45.251 29.851 1.00 54.83 43 SER D N 1
ATOM 4780 C CA . SER D 1 43 ? 37.194 45.298 30.816 1.00 55.30 43 SER D CA 1
ATOM 4781 C C . SER D 1 43 ? 35.982 44.597 30.277 1.00 58.89 43 SER D C 1
ATOM 4782 O O . SER D 1 43 ? 35.760 44.570 29.070 1.00 54.87 43 SER D O 1
ATOM 4793 N N . ASP D 1 45 ? 33.246 45.767 30.378 1.00 63.79 45 ASP D N 1
ATOM 4794 C CA . ASP D 1 45 ? 32.537 46.822 29.670 1.00 64.52 45 ASP D CA 1
ATOM 4795 C C . ASP D 1 45 ? 32.915 46.874 28.195 1.00 61.38 45 ASP D C 1
ATOM 4796 O O . ASP D 1 45 ? 32.046 46.897 27.342 1.00 60.67 45 ASP D O 1
ATOM 4801 N N . ALA D 1 46 ? 34.214 46.859 27.911 1.00 60.06 46 ALA D N 1
ATOM 4802 C CA . ALA D 1 46 ? 34.719 46.865 26.535 1.00 59.65 46 ALA D CA 1
ATOM 4803 C C . ALA D 1 46 ? 34.267 45.642 25.765 1.00 59.99 46 ALA D C 1
ATOM 4804 O O . ALA D 1 46 ? 34.006 45.719 24.573 1.00 64.84 46 ALA D O 1
ATOM 4806 N N . ILE D 1 47 ? 34.226 44.512 26.455 1.00 57.66 47 ILE D N 1
ATOM 4807 C CA . ILE D 1 47 ? 33.885 43.250 25.842 1.00 55.42 47 ILE D CA 1
ATOM 4808 C C . ILE D 1 47 ? 32.419 43.261 25.419 1.00 54.57 47 ILE D C 1
ATOM 4809 O O . ILE D 1 47 ? 32.096 42.855 24.319 1.00 53.82 47 ILE D O 1
ATOM 4814 N N . ALA D 1 48 ? 31.552 43.724 26.301 1.00 52.49 48 ALA D N 1
ATOM 4815 C CA . ALA D 1 48 ? 30.141 43.831 25.997 1.00 55.90 48 ALA D CA 1
ATOM 4816 C C . ALA D 1 48 ? 29.937 44.725 24.775 1.00 57.63 48 ALA D C 1
ATOM 4817 O O . ALA D 1 48 ? 29.225 44.340 23.862 1.00 57.33 48 ALA D O 1
ATOM 4819 N N . LYS D 1 49 ? 30.593 45.885 24.735 1.00 57.84 49 LYS D N 1
ATOM 4820 C CA . LYS D 1 49 ? 30.425 46.797 23.597 1.00 63.12 49 LYS D CA 1
ATOM 4821 C C . LYS D 1 49 ? 30.889 46.139 22.333 1.00 62.83 49 LYS D C 1
ATOM 4822 O O . LYS D 1 49 ? 30.195 46.176 21.341 1.00 65.77 49 LYS D O 1
ATOM 4828 N N . ALA D 1 50 ? 32.067 45.522 22.372 1.00 63.80 50 ALA D N 1
ATOM 4829 C CA . ALA D 1 50 ? 32.649 44.942 21.175 1.00 60.91 50 ALA D CA 1
ATOM 4830 C C . ALA D 1 50 ? 31.784 43.798 20.679 1.00 62.10 50 ALA D C 1
ATOM 4831 O O . ALA D 1 50 ? 31.729 43.554 19.478 1.00 66.29 50 ALA D O 1
ATOM 4833 N N . ALA D 1 51 ? 31.131 43.089 21.593 1.00 60.53 51 ALA D N 1
ATOM 4834 C CA . ALA D 1 51 ? 30.290 41.951 21.206 1.00 61.89 51 ALA D CA 1
ATOM 4835 C C . ALA D 1 51 ? 28.843 42.337 20.941 1.00 61.80 51 ALA D C 1
ATOM 4836 O O . ALA D 1 51 ? 28.111 41.554 20.355 1.00 60.68 51 ALA D O 1
ATOM 4838 N N . GLY D 1 52 ? 28.452 43.547 21.333 1.00 59.76 52 GLY D N 1
ATOM 4839 C CA . GLY D 1 52 ? 27.130 44.094 21.014 1.00 57.21 52 GLY D CA 1
ATOM 4840 C C . GLY D 1 52 ? 26.028 43.540 21.884 1.00 56.56 52 GLY D C 1
ATOM 4841 O O . GLY D 1 52 ? 24.973 43.166 21.396 1.00 62.26 52 GLY D O 1
ATOM 4842 N N . VAL D 1 53 ? 26.279 43.469 23.176 1.00 56.26 53 VAL D N 1
ATOM 4843 C CA . VAL D 1 53 ? 25.312 42.928 24.111 1.00 55.74 53 VAL D CA 1
ATOM 4844 C C . VAL D 1 53 ? 25.285 43.813 25.318 1.00 58.88 53 VAL D C 1
ATOM 4845 O O . VAL D 1 53 ? 26.193 44.627 25.530 1.00 62.40 53 VAL D O 1
ATOM 4849 N N . SER D 1 54 ? 24.261 43.642 26.130 1.00 59.28 54 SER D N 1
ATOM 4850 C CA . SER D 1 54 ? 24.181 44.389 27.363 1.00 59.63 54 SER D CA 1
ATOM 4851 C C . SER D 1 54 ? 25.056 43.691 28.392 1.00 61.30 54 SER D C 1
ATOM 4852 O O . SER D 1 54 ? 25.302 42.475 28.288 1.00 56.60 54 SER D O 1
ATOM 4855 N N . LYS D 1 55 ? 25.507 44.454 29.384 1.00 64.66 55 LYS D N 1
ATOM 4856 C CA . LYS D 1 55 ? 26.200 43.869 30.524 1.00 67.55 55 LYS D CA 1
ATOM 4857 C C . LYS D 1 55 ? 25.360 42.776 31.191 1.00 66.18 55 LYS D C 1
ATOM 4858 O O . LYS D 1 55 ? 25.895 41.775 31.607 1.00 70.31 55 LYS D O 1
ATOM 4864 N N . ALA D 1 56 ? 24.042 42.906 31.197 1.00 64.86 56 ALA D N 1
ATOM 4865 C CA . ALA D 1 56 ? 23.186 41.856 31.759 1.00 65.28 56 ALA D CA 1
ATOM 4866 C C . ALA D 1 56 ? 23.352 40.517 31.031 1.00 66.81 56 ALA D C 1
ATOM 4867 O O . ALA D 1 56 ? 23.549 39.469 31.655 1.00 60.04 56 ALA D O 1
ATOM 4869 N N . THR D 1 57 ? 23.279 40.581 29.704 1.00 66.63 57 THR D N 1
ATOM 4870 C CA . THR D 1 57 ? 23.405 39.397 28.859 1.00 65.51 57 THR D CA 1
ATOM 4871 C C . THR D 1 57 ? 24.756 38.779 29.111 1.00 64.48 57 THR D C 1
ATOM 4872 O O . THR D 1 57 ? 24.876 37.579 29.295 1.00 66.46 57 THR D O 1
ATOM 4876 N N . LEU D 1 58 ? 25.785 39.618 29.109 1.00 64.40 58 LEU D N 1
ATOM 4877 C CA . LEU D 1 58 ? 27.167 39.163 29.272 1.00 63.31 58 LEU D CA 1
ATOM 4878 C C . LEU D 1 58 ? 27.387 38.442 30.566 1.00 60.00 58 LEU D C 1
ATOM 4879 O O . LEU D 1 58 ? 27.955 37.350 30.620 1.00 65.12 58 LEU D O 1
ATOM 4884 N N . TYR D 1 59 ? 26.951 39.076 31.628 1.00 64.99 59 TYR D N 1
ATOM 4885 C CA . TYR D 1 59 ? 27.137 38.508 32.949 1.00 68.70 59 TYR D CA 1
ATOM 4886 C C . TYR D 1 59 ? 26.256 37.269 33.186 1.00 64.20 59 TYR D C 1
ATOM 4887 O O . TYR D 1 59 ? 26.575 36.440 34.040 1.00 58.65 59 TYR D O 1
ATOM 4896 N N . ALA D 1 60 ? 25.168 37.142 32.424 1.00 61.39 60 ALA D N 1
ATOM 4897 C CA . ALA D 1 60 ? 24.365 35.901 32.436 1.00 61.41 60 ALA D CA 1
ATOM 4898 C C . ALA D 1 60 ? 25.090 34.701 31.813 1.00 61.44 60 ALA D C 1
ATOM 4899 O O . ALA D 1 60 ? 24.942 33.576 32.290 1.00 63.51 60 ALA D O 1
ATOM 4901 N N . TYR D 1 61 ? 25.895 34.947 30.791 1.00 59.86 61 TYR D N 1
ATOM 4902 C CA . TYR D 1 61 ? 26.710 33.897 30.188 1.00 59.26 61 TYR D CA 1
ATOM 4903 C C . TYR D 1 61 ? 28.000 33.668 30.984 1.00 57.35 61 TYR D C 1
ATOM 4904 O O . TYR D 1 61 ? 28.498 32.559 31.067 1.00 60.03 61 TYR D O 1
ATOM 4913 N N . PHE D 1 62 ? 28.555 34.709 31.582 1.00 62.38 62 PHE D N 1
ATOM 4914 C CA . PHE D 1 62 ? 29.827 34.576 32.336 1.00 66.09 62 PHE D CA 1
ATOM 4915 C C . PHE D 1 62 ? 29.781 35.371 33.623 1.00 70.33 62 PHE D C 1
ATOM 4916 O O . PHE D 1 62 ? 29.601 36.580 33.602 1.00 73.92 62 PHE D O 1
ATOM 4924 N N . PRO D 1 63 ? 29.885 34.694 34.758 1.00 70.75 63 PRO D N 1
ATOM 4925 C CA . PRO D 1 63 ? 29.814 35.403 36.035 1.00 69.46 63 PRO D CA 1
ATOM 4926 C C . PRO D 1 63 ? 30.920 36.459 36.215 1.00 66.83 63 PRO D C 1
ATOM 4927 O O . PRO D 1 63 ? 30.727 37.423 36.941 1.00 59.56 63 PRO D O 1
ATOM 4931 N N . SER D 1 64 ? 32.080 36.271 35.585 1.00 63.62 64 SER D N 1
ATOM 4932 C CA . SER D 1 64 ? 33.193 37.231 35.727 1.00 64.06 64 SER D CA 1
ATOM 4933 C C . SER D 1 64 ? 34.182 37.104 34.599 1.00 62.20 64 SER D C 1
ATOM 4934 O O . SER D 1 64 ? 34.149 36.134 33.839 1.00 56.44 64 SER D O 1
ATOM 4937 N N . LYS D 1 65 ? 35.062 38.094 34.510 1.00 59.29 65 LYS D N 1
ATOM 4938 C CA . LYS D 1 65 ? 36.076 38.118 33.485 1.00 56.55 65 LYS D CA 1
ATOM 4939 C C . LYS D 1 65 ? 36.907 36.868 33.625 1.00 53.84 65 LYS D C 1
ATOM 4940 O O . LYS D 1 65 ? 37.241 36.220 32.639 1.00 50.66 65 LYS D O 1
ATOM 4946 N N . GLU D 1 66 ? 37.253 36.548 34.859 1.00 59.19 66 GLU D N 1
ATOM 4947 C CA . GLU D 1 66 ? 38.049 35.361 35.175 1.00 61.89 66 GLU D CA 1
ATOM 4948 C C . GLU D 1 66 ? 37.342 34.087 34.694 1.00 57.83 66 GLU D C 1
ATOM 4949 O O . GLU D 1 66 ? 37.929 33.255 34.012 1.00 56.13 66 GLU D O 1
ATOM 4955 N N . ALA D 1 67 ? 36.053 33.970 34.946 1.00 59.34 67 ALA D N 1
ATOM 4956 C CA . ALA D 1 67 ? 35.315 32.815 34.433 1.00 54.97 67 ALA D CA 1
ATOM 4957 C C . ALA D 1 67 ? 35.370 32.772 32.889 1.00 53.81 67 ALA D C 1
ATOM 4958 O O . ALA D 1 67 ? 35.472 31.725 32.295 1.00 53.88 67 ALA D O 1
ATOM 4960 N N . LEU D 1 68 ? 35.303 33.927 32.238 1.00 55.03 68 LEU D N 1
ATOM 4961 C CA . LEU D 1 68 ? 35.324 33.970 30.793 1.00 57.56 68 LEU D CA 1
ATOM 4962 C C . LEU D 1 68 ? 36.590 33.378 30.283 1.00 54.41 68 LEU D C 1
ATOM 4963 O O . LEU D 1 68 ? 36.586 32.591 29.368 1.00 56.49 68 LEU D O 1
ATOM 4968 N N . PHE D 1 69 ? 37.683 33.822 30.845 1.00 55.49 69 PHE D N 1
ATOM 4969 C CA . PHE D 1 69 ? 38.970 33.398 30.373 1.00 59.53 69 PHE D CA 1
ATOM 4970 C C . PHE D 1 69 ? 39.193 31.930 30.678 1.00 61.14 69 PHE D C 1
ATOM 4971 O O . PHE D 1 69 ? 39.811 31.216 29.888 1.00 60.92 69 PHE D O 1
ATOM 4979 N N . ALA D 1 70 ? 38.692 31.474 31.824 1.00 61.17 70 ALA D N 1
ATOM 4980 C CA . ALA D 1 70 ? 38.738 30.047 32.147 1.00 60.87 70 ALA D CA 1
ATOM 4981 C C . ALA D 1 70 ? 38.021 29.188 31.091 1.00 58.61 70 ALA D C 1
ATOM 4982 O O . ALA D 1 70 ? 38.548 28.166 30.680 1.00 59.16 70 ALA D O 1
ATOM 4984 N N . SER D 1 71 ? 36.838 29.606 30.652 1.00 55.95 71 SER D N 1
ATOM 4985 C CA . SER D 1 71 ? 36.116 28.859 29.643 1.00 63.39 71 SER D CA 1
ATOM 4986 C C . SER D 1 71 ? 36.895 28.875 28.300 1.00 61.25 71 SER D C 1
ATOM 4987 O O . SER D 1 71 ? 36.969 27.872 27.618 1.00 65.76 71 SER D O 1
ATOM 4990 N N . LEU D 1 72 ? 37.571 29.969 27.997 1.00 62.33 72 LEU D N 1
ATOM 4991 C CA . LEU D 1 72 ? 38.388 30.067 26.819 1.00 65.37 72 LEU D CA 1
ATOM 4992 C C . LEU D 1 72 ? 39.539 29.047 26.914 1.00 63.56 72 LEU D C 1
ATOM 4993 O O . LEU D 1 72 ? 39.812 28.286 25.990 1.00 64.17 72 LEU D O 1
ATOM 4998 N N . ILE D 1 73 ? 40.215 29.047 28.051 1.00 64.34 73 ILE D N 1
ATOM 4999 C CA . ILE D 1 73 ? 41.320 28.137 28.304 1.00 60.82 73 ILE D CA 1
ATOM 5000 C C . ILE D 1 73 ? 40.882 26.698 28.205 1.00 56.17 73 ILE D C 1
ATOM 5001 O O . ILE D 1 73 ? 41.485 25.957 27.482 1.00 62.46 73 ILE D O 1
ATOM 5006 N N . VAL D 1 74 ? 39.853 26.293 28.931 1.00 57.57 74 VAL D N 1
ATOM 5007 C CA . VAL D 1 74 ? 39.469 24.866 28.894 1.00 62.21 74 VAL D CA 1
ATOM 5008 C C . VAL D 1 74 ? 39.053 24.468 27.507 1.00 60.51 74 VAL D C 1
ATOM 5009 O O . VAL D 1 74 ? 39.360 23.410 27.121 1.00 64.90 74 VAL D O 1
ATOM 5013 N N . ALA D 1 75 ? 38.377 25.336 26.775 1.00 62.49 75 ALA D N 1
ATOM 5014 C CA . ALA D 1 75 ? 37.909 25.011 25.450 1.00 64.38 75 ALA D CA 1
ATOM 5015 C C . ALA D 1 75 ? 39.062 24.774 24.527 1.00 67.36 75 ALA D C 1
ATOM 5016 O O . ALA D 1 75 ? 39.085 23.780 23.828 1.00 67.89 75 ALA D O 1
ATOM 5018 N N . GLU D 1 76 ? 40.025 25.691 24.504 1.00 73.92 76 GLU D N 1
ATOM 5019 C CA . GLU D 1 76 ? 41.162 25.533 23.590 1.00 79.86 76 GLU D CA 1
ATOM 5020 C C . GLU D 1 76 ? 42.034 24.357 23.957 1.00 75.05 76 GLU D C 1
ATOM 5021 O O . GLU D 1 76 ? 42.494 23.647 23.081 1.00 73.85 76 GLU D O 1
ATOM 5027 N N . CYS D 1 77 ? 42.255 24.161 25.248 1.00 71.07 77 CYS D N 1
ATOM 5028 C CA . CYS D 1 77 ? 43.052 23.052 25.685 1.00 75.34 77 CYS D CA 1
ATOM 5029 C C . CYS D 1 77 ? 42.370 21.702 25.414 1.00 74.05 77 CYS D C 1
ATOM 5030 O O . CYS D 1 77 ? 43.043 20.819 24.928 1.00 83.90 77 CYS D O 1
ATOM 5033 N N . GLU D 1 78 ? 41.060 21.537 25.629 1.00 76.03 78 GLU D N 1
ATOM 5034 C CA . GLU D 1 78 ? 40.404 20.240 25.293 1.00 80.69 78 GLU D CA 1
ATOM 5035 C C . GLU D 1 78 ? 40.551 19.959 23.804 1.00 77.69 78 GLU D C 1
ATOM 5036 O O . GLU D 1 78 ? 40.730 18.815 23.388 1.00 78.73 78 GLU D O 1
ATOM 5042 N N . SER D 1 79 ? 40.459 21.016 23.011 1.00 72.87 79 SER D N 1
ATOM 5043 C CA . SER D 1 79 ? 40.483 20.912 21.573 1.00 71.99 79 SER D CA 1
ATOM 5044 C C . SER D 1 79 ? 41.829 20.434 21.101 1.00 75.05 79 SER D C 1
ATOM 5045 O O . SER D 1 79 ? 41.929 19.493 20.317 1.00 83.45 79 SER D O 1
ATOM 5048 N N . LEU D 1 80 ? 42.874 21.107 21.557 1.00 81.05 80 LEU D N 1
ATOM 5049 C CA . LEU D 1 80 ? 44.234 20.747 21.207 1.00 85.80 80 LEU D CA 1
ATOM 5050 C C . LEU D 1 80 ? 44.540 19.326 21.575 1.00 79.73 80 LEU D C 1
ATOM 5051 O O . LEU D 1 80 ? 45.258 18.658 20.850 1.00 78.13 80 LEU D O 1
ATOM 5056 N N . GLN D 1 81 ? 44.002 18.881 22.697 1.00 73.13 81 GLN D N 1
ATOM 5057 C CA . GLN D 1 81 ? 44.237 17.533 23.149 1.00 77.94 81 GLN D CA 1
ATOM 5058 C C . GLN D 1 81 ? 43.650 16.460 22.236 1.00 81.39 81 GLN D C 1
ATOM 5059 O O . GLN D 1 81 ? 44.227 15.383 22.121 1.00 81.67 81 GLN D O 1
ATOM 5065 N N . ARG D 1 82 ? 42.545 16.764 21.561 1.00 87.35 82 ARG D N 1
ATOM 5066 C CA . ARG D 1 82 ? 41.952 15.835 20.611 1.00 89.71 82 ARG D CA 1
ATOM 5067 C C . ARG D 1 82 ? 42.711 15.733 19.288 1.00 91.37 82 ARG D C 1
ATOM 5068 O O . ARG D 1 82 ? 42.651 14.712 18.626 1.00 94.19 82 ARG D O 1
ATOM 5076 N N . ASP D 1 83 ? 43.441 16.776 18.919 1.00 90.75 83 ASP D N 1
ATOM 5077 C CA . ASP D 1 83 ? 44.337 16.719 17.759 1.00 96.25 83 ASP D CA 1
ATOM 5078 C C . ASP D 1 83 ? 45.640 15.955 18.037 1.00 94.14 83 ASP D C 1
ATOM 5079 O O . ASP D 1 83 ? 46.509 15.873 17.162 1.00 94.12 83 ASP D O 1
ATOM 5084 N N . LEU D 1 84 ? 45.832 15.445 19.249 1.00 84.92 84 LEU D N 1
ATOM 5085 C CA . LEU D 1 84 ? 47.051 14.725 19.506 1.00 80.42 84 LEU D CA 1
ATOM 5086 C C . LEU D 1 84 ? 46.692 13.278 19.323 1.00 80.19 84 LEU D C 1
ATOM 5087 O O . LEU D 1 84 ? 45.631 12.866 19.769 1.00 81.92 84 LEU D O 1
ATOM 5092 N N . PRO D 1 85 ? 47.556 12.502 18.671 1.00 78.57 85 PRO D N 1
ATOM 5093 C CA . PRO D 1 85 ? 47.211 11.098 18.554 1.00 84.68 85 PRO D CA 1
ATOM 5094 C C . PRO D 1 85 ? 47.267 10.412 19.900 1.00 85.90 85 PRO D C 1
ATOM 5095 O O . PRO D 1 85 ? 47.863 10.947 20.852 1.00 78.24 85 PRO D O 1
ATOM 5099 N N . VAL D 1 86 ? 46.616 9.254 19.986 1.00 89.96 86 VAL D N 1
ATOM 5100 C CA . VAL D 1 86 ? 46.886 8.332 21.081 1.00 93.53 86 VAL D CA 1
ATOM 5101 C C . VAL D 1 86 ? 47.868 7.296 20.535 1.00 89.61 86 VAL D C 1
ATOM 5102 O O . VAL D 1 86 ? 47.514 6.469 19.689 1.00 84.18 86 VAL D O 1
ATOM 5106 N N . PRO D 1 87 ? 49.121 7.364 20.991 1.00 84.08 87 PRO D N 1
ATOM 5107 C CA . PRO D 1 87 ? 50.154 6.582 20.349 1.00 81.44 87 PRO D CA 1
ATOM 5108 C C . PRO D 1 87 ? 49.995 5.117 20.673 1.00 80.35 87 PRO D C 1
ATOM 5109 O O . PRO D 1 87 ? 49.607 4.782 21.792 1.00 77.30 87 PRO D O 1
ATOM 5113 N N . LYS D 1 88 ? 50.250 4.272 19.674 1.00 80.82 88 LYS D N 1
ATOM 5114 C CA . LYS D 1 88 ? 50.023 2.825 19.765 1.00 78.83 88 LYS D CA 1
ATOM 5115 C C . LYS D 1 88 ? 51.315 2.093 19.470 1.00 80.44 88 LYS D C 1
ATOM 5116 O O . LYS D 1 88 ? 51.992 2.333 18.464 1.00 77.12 88 LYS D O 1
ATOM 5122 N N . LEU D 1 89 ? 51.648 1.176 20.353 1.00 80.01 89 LEU D N 1
ATOM 5123 C CA . LEU D 1 89 ? 52.839 0.378 20.175 1.00 77.64 89 LEU D CA 1
ATOM 5124 C C . LEU D 1 89 ? 52.785 -0.467 18.886 1.00 71.35 89 LEU D C 1
ATOM 5125 O O . LEU D 1 89 ? 53.803 -0.703 18.275 1.00 67.93 89 LEU D O 1
ATOM 5130 N N . SER D 1 90 ? 51.597 -0.917 18.488 1.00 70.10 90 SER D N 1
ATOM 5131 C CA . SER D 1 90 ? 51.436 -1.715 17.257 1.00 72.17 90 SER D CA 1
ATOM 5132 C C . SER D 1 90 ? 51.995 -1.025 16.031 1.00 71.72 90 SER D C 1
ATOM 5133 O O . SER D 1 90 ? 52.396 -1.701 15.106 1.00 74.11 90 SER D O 1
ATOM 5136 N N . ALA D 1 91 ? 52.035 0.308 16.033 1.00 69.92 91 ALA D N 1
ATOM 5137 C CA . ALA D 1 91 ? 52.569 1.094 14.907 1.00 71.63 91 ALA D CA 1
ATOM 5138 C C . ALA D 1 91 ? 54.107 1.120 14.796 1.00 71.71 91 ALA D C 1
ATOM 5139 O O . ALA D 1 91 ? 54.660 1.577 13.800 1.00 67.51 91 ALA D O 1
ATOM 5141 N N . GLY D 1 92 ? 54.791 0.628 15.822 1.00 73.41 92 GLY D N 1
ATOM 5142 C CA . GLY D 1 92 ? 56.231 0.769 15.938 1.00 70.16 92 GLY D CA 1
ATOM 5143 C C . GLY D 1 92 ? 56.530 1.847 16.959 1.00 73.52 92 GLY D C 1
ATOM 5144 O O . GLY D 1 92 ? 55.858 2.884 17.008 1.00 85.80 92 GLY D O 1
ATOM 5145 N N . LEU D 1 93 ? 57.513 1.593 17.810 1.00 70.71 93 LEU D N 1
ATOM 5146 C CA . LEU D 1 93 ? 57.915 2.548 18.844 1.00 69.06 93 LEU D CA 1
ATOM 5147 C C . LEU D 1 93 ? 58.325 3.899 18.263 1.00 70.47 93 LEU D C 1
ATOM 5148 O O . LEU D 1 93 ? 57.781 4.914 18.662 1.00 69.93 93 LEU D O 1
ATOM 5153 N N . SER D 1 94 ? 59.296 3.894 17.349 1.00 70.62 94 SER D N 1
ATOM 5154 C CA . SER D 1 94 ? 59.743 5.112 16.689 1.00 67.60 94 SER D CA 1
ATOM 5155 C C . SER D 1 94 ? 58.631 5.864 15.968 1.00 69.25 94 SER D C 1
ATOM 5156 O O . SER D 1 94 ? 58.484 7.068 16.138 1.00 77.02 94 SER D O 1
ATOM 5159 N N . GLU D 1 95 ? 57.840 5.172 15.167 1.00 70.49 95 GLU D N 1
ATOM 5160 C CA . GLU D 1 95 ? 56.815 5.851 14.367 1.00 75.06 95 GLU D CA 1
ATOM 5161 C C . GLU D 1 95 ? 55.762 6.448 15.256 1.00 67.51 95 GLU D C 1
ATOM 5162 O O . GLU D 1 95 ? 55.178 7.465 14.924 1.00 65.46 95 GLU D O 1
ATOM 5168 N N . ALA D 1 96 ? 55.511 5.816 16.388 1.00 64.44 96 ALA D N 1
ATOM 5169 C CA . ALA D 1 96 ? 54.490 6.299 17.283 1.00 68.41 96 ALA D CA 1
ATOM 5170 C C . ALA D 1 96 ? 54.931 7.604 17.935 1.00 68.87 96 ALA D C 1
ATOM 5171 O O . ALA D 1 96 ? 54.166 8.579 17.999 1.00 76.40 96 ALA D O 1
ATOM 5173 N N . LEU D 1 97 ? 56.168 7.619 18.401 1.00 62.96 97 LEU D N 1
ATOM 5174 C CA . LEU D 1 97 ? 56.733 8.795 19.003 1.00 62.36 97 LEU D CA 1
ATOM 5175 C C . LEU D 1 97 ? 56.930 9.886 17.971 1.00 63.31 97 LEU D C 1
ATOM 5176 O O . LEU D 1 97 ? 56.648 11.056 18.228 1.00 67.19 97 LEU D O 1
ATOM 5181 N N . ARG D 1 98 ? 57.383 9.496 16.798 1.00 62.59 98 ARG D N 1
ATOM 5182 C CA . ARG D 1 98 ? 57.635 10.458 15.748 1.00 65.42 98 ARG D CA 1
ATOM 5183 C C . ARG D 1 98 ? 56.325 11.143 15.415 1.00 62.19 98 ARG D C 1
ATOM 5184 O O . ARG D 1 98 ? 56.279 12.345 15.282 1.00 68.02 98 ARG D O 1
ATOM 5192 N N . ASP D 1 99 ? 55.247 10.386 15.359 1.00 62.64 99 ASP D N 1
ATOM 5193 C CA . ASP D 1 99 ? 53.970 10.940 15.013 1.00 69.06 99 ASP D CA 1
ATOM 5194 C C . ASP D 1 99 ? 53.473 11.857 16.141 1.00 62.67 99 ASP D C 1
ATOM 5195 O O . ASP D 1 99 ? 52.926 12.925 15.891 1.00 68.23 99 ASP D O 1
ATOM 5200 N N . PHE D 1 100 ? 53.664 11.458 17.382 1.00 61.85 100 PHE D N 1
ATOM 5201 C CA . PHE D 1 100 ? 53.207 12.267 18.520 1.00 61.49 100 PHE D CA 1
ATOM 5202 C C . PHE D 1 100 ? 53.976 13.586 18.547 1.00 60.32 100 PHE D C 1
ATOM 5203 O O . PHE D 1 100 ? 53.401 14.666 18.649 1.00 60.05 100 PHE D O 1
ATOM 5211 N N . ALA D 1 101 ? 55.287 13.490 18.396 1.00 58.10 101 ALA D N 1
ATOM 5212 C CA . ALA D 1 101 ? 56.119 14.671 18.285 1.00 55.17 101 ALA D CA 1
ATOM 5213 C C . ALA D 1 101 ? 55.636 15.587 17.181 1.00 58.12 101 ALA D C 1
ATOM 5214 O O . ALA D 1 101 ? 55.482 16.770 17.406 1.00 56.96 101 ALA D O 1
ATOM 5216 N N . ARG D 1 102 ? 55.387 15.046 15.986 1.00 64.42 102 ARG D N 1
ATOM 5217 C CA . ARG D 1 102 ? 54.958 15.876 14.870 1.00 63.55 102 ARG D CA 1
ATOM 5218 C C . ARG D 1 102 ? 53.704 16.641 15.224 1.00 63.31 102 ARG D C 1
ATOM 5219 O O . ARG D 1 102 ? 53.636 17.826 14.973 1.00 66.73 102 ARG D O 1
ATOM 5227 N N . GLN D 1 103 ? 52.738 16.012 15.881 1.00 63.43 103 GLN D N 1
ATOM 5228 C CA . GLN D 1 103 ? 51.504 16.725 16.176 1.00 69.15 103 GLN D CA 1
ATOM 5229 C C . GLN D 1 103 ? 51.737 17.768 17.238 1.00 64.44 103 GLN D C 1
ATOM 5230 O O . GLN D 1 103 ? 51.143 18.830 17.217 1.00 71.27 103 GLN D O 1
ATOM 5236 N N . TYR D 1 104 ? 52.621 17.462 18.165 1.00 64.55 104 TYR D N 1
ATOM 5237 C CA . TYR D 1 104 ? 52.954 18.378 19.265 1.00 59.83 104 TYR D CA 1
ATOM 5238 C C . TYR D 1 104 ? 53.525 19.664 18.740 1.00 57.97 104 TYR D C 1
ATOM 5239 O O . TYR D 1 104 ? 53.151 20.729 19.170 1.00 58.76 104 TYR D O 1
ATOM 5248 N N . LEU D 1 105 ? 54.441 19.568 17.794 1.00 56.65 105 LEU D N 1
ATOM 5249 C CA . LEU D 1 105 ? 55.054 20.764 17.266 1.00 56.48 105 LEU D CA 1
ATOM 5250 C C . LEU D 1 105 ? 54.095 21.533 16.388 1.00 60.76 105 LEU D C 1
ATOM 5251 O O . LEU D 1 105 ? 54.193 22.748 16.352 1.00 67.77 105 LEU D O 1
ATOM 5256 N N . HIS D 1 106 ? 53.180 20.851 15.688 1.00 64.25 106 HIS D N 1
ATOM 5257 C CA . HIS D 1 106 ? 52.252 21.529 14.797 1.00 66.91 106 HIS D CA 1
ATOM 5258 C C . HIS D 1 106 ? 51.357 22.350 15.659 1.00 61.65 106 HIS D C 1
ATOM 5259 O O . HIS D 1 106 ? 51.075 23.475 15.309 1.00 70.75 106 HIS D O 1
ATOM 5266 N N . THR D 1 107 ? 51.060 21.875 16.857 1.00 64.05 107 THR D N 1
ATOM 5267 C CA . THR D 1 107 ? 50.251 22.639 17.834 1.00 70.96 107 THR D CA 1
ATOM 5268 C C . THR D 1 107 ? 50.936 23.866 18.459 1.00 73.90 107 THR D C 1
ATOM 5269 O O . THR D 1 107 ? 50.254 24.786 18.899 1.00 89.02 107 THR D O 1
ATOM 5273 N N . PHE D 1 108 ? 52.255 23.927 18.505 1.00 72.61 108 PHE D N 1
ATOM 5274 C CA . PHE D 1 108 ? 52.869 25.211 18.868 1.00 79.73 108 PHE D CA 1
ATOM 5275 C C . PHE D 1 108 ? 52.616 26.184 17.776 1.00 76.96 108 PHE D C 1
ATOM 5276 O O . PHE D 1 108 ? 52.170 27.292 17.992 1.00 95.28 108 PHE D O 1
ATOM 5284 N N . ILE D 1 109 ? 52.962 25.750 16.598 1.00 71.47 109 ILE D N 1
ATOM 5285 C CA . ILE D 1 109 ? 53.085 26.638 15.512 1.00 80.67 109 ILE D CA 1
ATOM 5286 C C . ILE D 1 109 ? 51.729 27.149 15.105 1.00 79.38 109 ILE D C 1
ATOM 5287 O O . ILE D 1 109 ? 51.609 28.307 14.790 1.00 99.40 109 ILE D O 1
ATOM 5292 N N . HIS D 1 110 ? 50.712 26.313 15.116 1.00 82.44 110 HIS D N 1
ATOM 5293 C CA . HIS D 1 110 ? 49.415 26.701 14.573 1.00 91.04 110 HIS D CA 1
ATOM 5294 C C . HIS D 1 110 ? 48.286 26.879 15.627 1.00 92.28 110 HIS D C 1
ATOM 5295 O O . HIS D 1 110 ? 47.122 26.960 15.280 1.00 105.13 110 HIS D O 1
ATOM 5302 N N . ARG D 1 111 ? 48.602 26.937 16.910 1.00 83.58 111 ARG D N 1
ATOM 5303 C CA . ARG D 1 111 ? 47.536 27.063 17.913 1.00 76.15 111 ARG D CA 1
ATOM 5304 C C . ARG D 1 111 ? 47.870 28.101 18.948 1.00 72.80 111 ARG D C 1
ATOM 5305 O O . ARG D 1 111 ? 48.908 28.747 18.900 1.00 75.32 111 ARG D O 1
ATOM 5313 N N . LYS D 1 112 ? 47.002 28.238 19.924 1.00 68.17 112 LYS D N 1
ATOM 5314 C CA . LYS D 1 112 ? 47.051 29.405 20.793 1.00 77.44 112 LYS D CA 1
ATOM 5315 C C . LYS D 1 112 ? 47.990 29.306 22.018 1.00 71.65 112 LYS D C 1
ATOM 5316 O O . LYS D 1 112 ? 48.088 30.245 22.780 1.00 61.40 112 LYS D O 1
ATOM 5322 N N . ASP D 1 113 ? 48.671 28.181 22.225 1.00 76.79 113 ASP D N 1
ATOM 5323 C CA . ASP D 1 113 ? 49.531 28.038 23.411 1.00 79.27 113 ASP D CA 1
ATOM 5324 C C . ASP D 1 113 ? 50.471 29.206 23.736 1.00 73.87 113 ASP D C 1
ATOM 5325 O O . ASP D 1 113 ? 50.547 29.607 24.867 1.00 75.28 113 ASP D O 1
ATOM 5330 N N . VAL D 1 114 ? 51.239 29.704 22.783 1.00 67.73 114 VAL D N 1
ATOM 5331 C CA . VAL D 1 114 ? 52.152 30.811 23.073 1.00 66.67 114 VAL D CA 1
ATOM 5332 C C . VAL D 1 114 ? 51.376 32.072 23.430 1.00 60.75 114 VAL D C 1
ATOM 5333 O O . VAL D 1 114 ? 51.759 32.833 24.309 1.00 67.05 114 VAL D O 1
ATOM 5337 N N . ALA D 1 115 ? 50.330 32.333 22.676 1.00 62.42 115 ALA D N 1
ATOM 5338 C CA . ALA D 1 115 ? 49.469 33.495 22.909 1.00 59.61 115 ALA D CA 1
ATOM 5339 C C . ALA D 1 115 ? 48.923 33.462 24.328 1.00 57.20 115 ALA D C 1
ATOM 5340 O O . ALA D 1 115 ? 49.001 34.456 25.042 1.00 55.30 115 ALA D O 1
ATOM 5342 N N . PHE D 1 116 ? 48.450 32.292 24.737 1.00 56.52 116 PHE D N 1
ATOM 5343 C CA . PHE D 1 116 ? 47.950 32.112 26.080 1.00 57.98 116 PHE D CA 1
ATOM 5344 C C . PHE D 1 116 ? 49.005 32.449 27.108 1.00 57.78 116 PHE D C 1
ATOM 5345 O O . PHE D 1 116 ? 48.740 33.134 28.083 1.00 59.24 116 PHE D O 1
ATOM 5353 N N . VAL D 1 117 ? 50.208 31.949 26.892 1.00 55.22 117 VAL D N 1
ATOM 5354 C CA . VAL D 1 117 ? 51.264 32.136 27.863 1.00 52.99 117 VAL D CA 1
ATOM 5355 C C . VAL D 1 117 ? 51.666 33.600 27.920 1.00 53.19 117 VAL D C 1
ATOM 5356 O O . VAL D 1 117 ? 51.959 34.154 28.988 1.00 53.93 117 VAL D O 1
ATOM 5360 N N . ARG D 1 118 ? 51.648 34.230 26.767 1.00 53.92 118 ARG D N 1
ATOM 5361 C CA . ARG D 1 118 ? 51.993 35.638 26.701 1.00 54.97 118 ARG D CA 1
ATOM 5362 C C . ARG D 1 118 ? 50.975 36.409 27.524 1.00 55.56 118 ARG D C 1
ATOM 5363 O O . ARG D 1 118 ? 51.313 37.187 28.400 1.00 56.44 118 ARG D O 1
ATOM 5371 N N . ILE D 1 119 ? 49.703 36.119 27.300 1.00 54.87 119 ILE D N 1
ATOM 5372 C CA . ILE D 1 119 ? 48.647 36.799 28.040 1.00 52.98 119 ILE D CA 1
ATOM 5373 C C . ILE D 1 119 ? 48.752 36.617 29.560 1.00 54.22 119 ILE D C 1
ATOM 5374 O O . ILE D 1 119 ? 48.534 37.566 30.328 1.00 53.65 119 ILE D O 1
ATOM 5379 N N . ILE D 1 120 ? 49.011 35.386 29.987 1.00 53.00 120 ILE D N 1
ATOM 5380 C CA . ILE D 1 120 ? 49.028 35.089 31.405 1.00 54.73 120 ILE D CA 1
ATOM 5381 C C . ILE D 1 120 ? 50.281 35.659 32.059 1.00 58.17 120 ILE D C 1
ATOM 5382 O O . ILE D 1 120 ? 50.236 36.177 33.189 1.00 63.67 120 ILE D O 1
ATOM 5387 N N . ALA D 1 121 ? 51.402 35.558 31.358 1.00 53.90 121 ALA D N 1
ATOM 5388 C CA . ALA D 1 121 ? 52.662 36.074 31.881 1.00 54.01 121 ALA D CA 1
ATOM 5389 C C . ALA D 1 121 ? 52.611 37.577 32.083 1.00 55.16 121 ALA D C 1
ATOM 5390 O O . ALA D 1 121 ? 53.209 38.112 33.001 1.00 57.30 121 ALA D O 1
ATOM 5392 N N . ASN D 1 122 ? 51.850 38.246 31.234 1.00 58.01 122 ASN D N 1
ATOM 5393 C CA . ASN D 1 122 ? 51.667 39.687 31.324 1.00 59.16 122 ASN D CA 1
ATOM 5394 C C . ASN D 1 122 ? 50.878 40.129 32.553 1.00 62.07 122 ASN D C 1
ATOM 5395 O O . ASN D 1 122 ? 50.765 41.319 32.806 1.00 64.78 122 ASN D O 1
ATOM 5400 N N . GLU D 1 123 ? 50.242 39.185 33.234 1.00 58.88 123 GLU D N 1
ATOM 5401 C CA . GLU D 1 123 ? 49.533 39.475 34.463 1.00 57.44 123 GLU D CA 1
ATOM 5402 C C . GLU D 1 123 ? 50.440 39.478 35.671 1.00 56.72 123 GLU D C 1
ATOM 5403 O O . GLU D 1 123 ? 50.005 39.772 36.777 1.00 55.43 123 GLU D O 1
ATOM 5409 N N . SER D 1 124 ? 51.709 39.162 35.478 1.00 61.00 124 SER D N 1
ATOM 5410 C CA . SER D 1 124 ? 52.694 39.370 36.544 1.00 66.52 124 SER D CA 1
ATOM 5411 C C . SER D 1 124 ? 52.239 38.697 37.852 1.00 63.87 124 SER D C 1
ATOM 5412 O O . SER D 1 124 ? 52.373 39.265 38.934 1.00 64.62 124 SER D O 1
ATOM 5415 N N . GLY D 1 125 ? 51.663 37.505 37.734 1.00 64.68 125 GLY D N 1
ATOM 5416 C CA . GLY D 1 125 ? 51.340 36.678 38.887 1.00 64.31 125 GLY D CA 1
ATOM 5417 C C . GLY D 1 125 ? 50.087 36.999 39.675 1.00 65.71 125 GLY D C 1
ATOM 5418 O O . GLY D 1 125 ? 49.896 36.429 40.736 1.00 68.59 125 GLY D O 1
ATOM 5419 N N . ARG D 1 126 ? 49.217 37.872 39.182 1.00 64.99 126 ARG D N 1
ATOM 5420 C CA . ARG D 1 126 ? 48.009 38.197 39.966 1.00 69.94 126 ARG D CA 1
ATOM 5421 C C . ARG D 1 126 ? 46.837 37.261 39.672 1.00 71.97 126 ARG D C 1
ATOM 5422 O O . ARG D 1 126 ? 45.769 37.445 40.243 1.00 76.74 126 ARG D O 1
ATOM 5430 N N . PHE D 1 127 ? 47.000 36.267 38.795 1.00 69.82 127 PHE D N 1
ATOM 5431 C CA . PHE D 1 127 ? 45.911 35.304 38.585 1.00 66.33 127 PHE D CA 1
ATOM 5432 C C . PHE D 1 127 ? 46.398 33.862 38.601 1.00 62.79 127 PHE D C 1
ATOM 5433 O O . PHE D 1 127 ? 46.302 33.143 37.619 1.00 57.04 127 PHE D O 1
ATOM 5441 N N . PRO D 1 128 ? 46.899 33.421 39.747 1.00 64.05 128 PRO D N 1
ATOM 5442 C CA . PRO D 1 128 ? 47.510 32.090 39.836 1.00 64.21 128 PRO D CA 1
ATOM 5443 C C . PRO D 1 128 ? 46.554 30.948 39.532 1.00 64.40 128 PRO D C 1
ATOM 5444 O O . PRO D 1 128 ? 46.978 29.895 39.067 1.00 68.20 128 PRO D O 1
ATOM 5448 N N . VAL D 1 129 ? 45.282 31.139 39.798 1.00 63.17 129 VAL D N 1
ATOM 5449 C CA . VAL D 1 129 ? 44.365 30.073 39.549 1.00 62.42 129 VAL D CA 1
ATOM 5450 C C . VAL D 1 129 ? 44.206 29.834 38.072 1.00 57.78 129 VAL D C 1
ATOM 5451 O O . VAL D 1 129 ? 44.204 28.697 37.624 1.00 59.48 129 VAL D O 1
ATOM 5455 N N . LEU D 1 130 ? 44.100 30.897 37.304 1.00 59.06 130 LEU D N 1
ATOM 5456 C CA . LEU D 1 130 ? 44.082 30.755 35.837 1.00 59.71 130 LEU D CA 1
ATOM 5457 C C . LEU D 1 130 ? 45.377 30.227 35.257 1.00 56.02 130 LEU D C 1
ATOM 5458 O O . LEU D 1 130 ? 45.376 29.446 34.319 1.00 56.67 130 LEU D O 1
ATOM 5463 N N . ALA D 1 131 ? 46.487 30.670 35.811 1.00 55.97 131 ALA D N 1
ATOM 5464 C CA . ALA D 1 131 ? 47.766 30.231 35.338 1.00 53.80 131 ALA D CA 1
ATOM 5465 C C . ALA D 1 131 ? 47.874 28.754 35.538 1.00 55.68 131 ALA D C 1
ATOM 5466 O O . ALA D 1 131 ? 48.291 28.028 34.632 1.00 56.07 131 ALA D O 1
ATOM 5468 N N . ARG D 1 132 ? 47.455 28.269 36.701 1.00 56.40 132 ARG D N 1
ATOM 5469 C CA . ARG D 1 132 ? 47.544 26.836 36.913 1.00 58.88 132 ARG D CA 1
ATOM 5470 C C . ARG D 1 132 ? 46.559 26.059 36.046 1.00 56.38 132 ARG D C 1
ATOM 5471 O O . ARG D 1 132 ? 46.838 24.944 35.613 1.00 51.91 132 ARG D O 1
ATOM 5479 N N . LEU D 1 133 ? 45.383 26.635 35.845 1.00 53.77 133 LEU D N 1
ATOM 5480 C CA . LEU D 1 133 ? 44.369 25.988 35.056 1.00 53.87 133 LEU D CA 1
ATOM 5481 C C . LEU D 1 133 ? 44.891 25.747 33.657 1.00 51.37 133 LEU D C 1
ATOM 5482 O O . LEU D 1 133 ? 44.693 24.691 33.081 1.00 51.87 133 LEU D O 1
ATOM 5487 N N . PHE D 1 134 ? 45.570 26.736 33.105 1.00 51.99 134 PHE D N 1
ATOM 5488 C CA . PHE D 1 134 ? 46.169 26.581 31.786 1.00 54.09 134 PHE D CA 1
ATOM 5489 C C . PHE D 1 134 ? 47.248 25.513 31.802 1.00 52.42 134 PHE D C 1
ATOM 5490 O O . PHE D 1 134 ? 47.216 24.595 30.995 1.00 55.66 134 PHE D O 1
ATOM 5498 N N . TYR D 1 135 ? 48.156 25.605 32.760 1.00 49.55 135 TYR D N 1
ATOM 5499 C CA . TYR D 1 135 ? 49.199 24.640 32.834 1.00 53.20 135 TYR D CA 1
ATOM 5500 C C . TYR D 1 135 ? 48.678 23.218 32.892 1.00 52.46 135 TYR D C 1
ATOM 5501 O O . TYR D 1 135 ? 49.154 22.365 32.133 1.00 57.08 135 TYR D O 1
ATOM 5510 N N . GLU D 1 136 ? 47.698 22.957 33.753 1.00 56.08 136 GLU D N 1
ATOM 5511 C CA . GLU D 1 136 ? 47.196 21.576 33.961 1.00 61.18 136 GLU D CA 1
ATOM 5512 C C . GLU D 1 136 ? 46.341 21.072 32.822 1.00 60.16 136 GLU D C 1
ATOM 5513 O O . GLU D 1 136 ? 46.291 19.867 32.584 1.00 66.83 136 GLU D O 1
ATOM 5519 N N . SER D 1 137 ? 45.704 21.983 32.109 1.00 57.08 137 SER D N 1
ATOM 5520 C CA . SER D 1 137 ? 44.830 21.619 31.020 1.00 60.46 137 SER D CA 1
ATOM 5521 C C . SER D 1 137 ? 45.561 21.376 29.724 1.00 61.09 137 SER D C 1
ATOM 5522 O O . SER D 1 137 ? 45.039 20.683 28.837 1.00 59.75 137 SER D O 1
ATOM 5525 N N . GLY D 1 138 ? 46.725 22.006 29.585 1.00 62.59 138 GLY D N 1
ATOM 5526 C CA . GLY D 1 138 ? 47.469 21.966 28.344 1.00 60.66 138 GLY D CA 1
ATOM 5527 C C . GLY D 1 138 ? 48.734 21.185 28.507 1.00 56.53 138 GLY D C 1
ATOM 5528 O O . GLY D 1 138 ? 48.725 19.962 28.360 1.00 63.30 138 GLY D O 1
ATOM 5529 N N . PRO D 1 139 ? 49.834 21.879 28.758 1.00 56.77 139 PRO D N 1
ATOM 5530 C CA . PRO D 1 139 ? 51.157 21.275 28.883 1.00 55.64 139 PRO D CA 1
ATOM 5531 C C . PRO D 1 139 ? 51.182 20.046 29.739 1.00 56.74 139 PRO D C 1
ATOM 5532 O O . PRO D 1 139 ? 51.652 19.026 29.271 1.00 60.16 139 PRO D O 1
ATOM 5536 N N . GLU D 1 140 ? 50.634 20.106 30.951 1.00 56.70 140 GLU D N 1
ATOM 5537 C CA . GLU D 1 140 ? 50.695 18.950 31.817 1.00 58.51 140 GLU D CA 1
ATOM 5538 C C . GLU D 1 140 ? 49.867 17.822 31.240 1.00 58.92 140 GLU D C 1
ATOM 5539 O O . GLU D 1 140 ? 50.217 16.664 31.388 1.00 56.07 140 GLU D O 1
ATOM 5545 N N . ALA D 1 141 ? 48.770 18.152 30.576 1.00 57.85 141 ALA D N 1
ATOM 5546 C CA . ALA D 1 141 ? 47.912 17.114 30.000 1.00 53.70 141 ALA D CA 1
ATOM 5547 C C . ALA D 1 141 ? 48.632 16.375 28.923 1.00 53.94 141 ALA D C 1
ATOM 5548 O O . ALA D 1 141 ? 48.543 15.143 28.834 1.00 60.55 141 ALA D O 1
ATOM 5550 N N . THR D 1 142 ? 49.351 17.120 28.088 1.00 54.05 142 THR D N 1
ATOM 5551 C CA . THR D 1 142 ? 50.191 16.512 27.064 1.00 53.88 142 THR D CA 1
ATOM 5552 C C . THR D 1 142 ? 51.241 15.576 27.670 1.00 53.63 142 THR D C 1
ATOM 5553 O O . THR D 1 142 ? 51.433 14.455 27.212 1.00 55.65 142 THR D O 1
ATOM 5557 N N . ILE D 1 143 ? 51.894 16.014 28.722 1.00 54.10 143 ILE D N 1
ATOM 5558 C CA . ILE D 1 143 ? 52.841 15.135 29.400 1.00 58.76 143 ILE D CA 1
ATOM 5559 C C . ILE D 1 143 ? 52.193 13.833 29.863 1.00 57.80 143 ILE D C 1
ATOM 5560 O O . ILE D 1 143 ? 52.720 12.762 29.614 1.00 57.48 143 ILE D O 1
ATOM 5565 N N . ARG D 1 144 ? 51.050 13.937 30.524 1.00 61.42 144 ARG D N 1
ATOM 5566 C CA . ARG D 1 144 ? 50.338 12.762 31.022 1.00 65.01 144 ARG D CA 1
ATOM 5567 C C . ARG D 1 144 ? 49.981 11.769 29.913 1.00 67.83 144 ARG D C 1
ATOM 5568 O O . ARG D 1 144 ? 50.126 10.565 30.115 1.00 71.27 144 ARG D O 1
ATOM 5576 N N . ARG D 1 145 ? 49.502 12.254 28.767 1.00 65.23 145 ARG D N 1
ATOM 5577 C CA . ARG D 1 145 ? 49.138 11.358 27.670 1.00 65.33 145 ARG D CA 1
ATOM 5578 C C . ARG D 1 145 ? 50.326 10.602 27.167 1.00 64.45 145 ARG D C 1
ATOM 5579 O O . ARG D 1 145 ? 50.257 9.409 26.933 1.00 71.14 145 ARG D O 1
ATOM 5587 N N . LEU D 1 146 ? 51.432 11.300 27.008 1.00 61.85 146 LEU D N 1
ATOM 5588 C CA . LEU D 1 146 ? 52.629 10.657 26.540 1.00 59.73 146 LEU D CA 1
ATOM 5589 C C . LEU D 1 146 ? 53.152 9.702 27.590 1.00 58.24 146 LEU D C 1
ATOM 5590 O O . LEU D 1 146 ? 53.577 8.597 27.280 1.00 60.74 146 LEU D O 1
ATOM 5595 N N . ALA D 1 147 ? 53.077 10.108 28.845 1.00 56.20 147 ALA D N 1
ATOM 5596 C CA . ALA D 1 147 ? 53.552 9.267 29.910 1.00 60.53 147 ALA D CA 1
ATOM 5597 C C . ALA D 1 147 ? 52.824 7.923 29.873 1.00 63.23 147 ALA D C 1
ATOM 5598 O O . ALA D 1 147 ? 53.434 6.881 30.079 1.00 62.41 147 ALA D O 1
ATOM 5600 N N . GLN D 1 148 ? 51.524 7.925 29.612 1.00 65.51 148 GLN D N 1
ATOM 5601 C CA . GLN D 1 148 ? 50.797 6.654 29.614 1.00 69.72 148 GLN D CA 1
ATOM 5602 C C . GLN D 1 148 ? 51.305 5.779 28.501 1.00 62.41 148 GLN D C 1
ATOM 5603 O O . GLN D 1 148 ? 51.473 4.603 28.677 1.00 69.02 148 GLN D O 1
ATOM 5609 N N . PHE D 1 149 ? 51.580 6.355 27.364 1.00 59.33 149 PHE D N 1
ATOM 5610 C CA . PHE D 1 149 ? 52.163 5.570 26.320 1.00 60.59 149 PHE D CA 1
ATOM 5611 C C . PHE D 1 149 ? 53.523 5.047 26.726 1.00 60.69 149 PHE D C 1
ATOM 5612 O O . PHE D 1 149 ? 53.862 3.906 26.435 1.00 63.70 149 PHE D O 1
ATOM 5620 N N . LEU D 1 150 ? 54.327 5.868 27.395 1.00 62.21 150 LEU D N 1
ATOM 5621 C CA . LEU D 1 150 ? 55.647 5.402 27.793 1.00 61.94 150 LEU D CA 1
ATOM 5622 C C . LEU D 1 150 ? 55.563 4.274 28.829 1.00 64.29 150 LEU D C 1
ATOM 5623 O O . LEU D 1 150 ? 56.406 3.405 28.822 1.00 63.55 150 LEU D O 1
ATOM 5628 N N . GLU D 1 151 ? 54.534 4.252 29.677 1.00 68.91 151 GLU D N 1
ATOM 5629 C CA . GLU D 1 151 ? 54.348 3.120 30.588 1.00 74.62 151 GLU D CA 1
ATOM 5630 C C . GLU D 1 151 ? 54.155 1.813 29.838 1.00 74.24 151 GLU D C 1
ATOM 5631 O O . GLU D 1 151 ? 54.697 0.790 30.247 1.00 74.71 151 GLU D O 1
ATOM 5637 N N . GLU D 1 152 ? 53.362 1.860 28.771 1.00 69.30 152 GLU D N 1
ATOM 5638 C CA . GLU D 1 152 ? 53.100 0.693 27.964 1.00 71.51 152 GLU D CA 1
ATOM 5639 C C . GLU D 1 152 ? 54.389 0.209 27.337 1.00 72.58 152 GLU D C 1
ATOM 5640 O O . GLU D 1 152 ? 54.684 -0.996 27.340 1.00 72.12 152 GLU D O 1
ATOM 5646 N N . ALA D 1 153 ? 55.148 1.137 26.763 1.00 68.62 153 ALA D N 1
ATOM 5647 C CA . ALA D 1 153 ? 56.423 0.773 26.156 1.00 69.55 153 ALA D CA 1
ATOM 5648 C C . ALA D 1 153 ? 57.387 0.148 27.182 1.00 70.90 153 ALA D C 1
ATOM 5649 O O . ALA D 1 153 ? 58.130 -0.800 26.875 1.00 68.27 153 ALA D O 1
ATOM 5651 N N . ARG D 1 154 ? 57.387 0.677 28.399 1.00 67.40 154 ARG D N 1
ATOM 5652 C CA . ARG D 1 154 ? 58.249 0.115 29.406 1.00 71.11 154 ARG D CA 1
ATOM 5653 C C . ARG D 1 154 ? 57.772 -1.286 29.785 1.00 72.49 154 ARG D C 1
ATOM 5654 O O . ARG D 1 154 ? 58.584 -2.171 29.973 1.00 73.87 154 ARG D O 1
ATOM 5662 N N . ALA D 1 155 ? 56.462 -1.451 29.946 1.00 69.90 155 ALA D N 1
ATOM 5663 C CA . ALA D 1 155 ? 55.883 -2.724 30.291 1.00 66.31 155 ALA D CA 1
ATOM 5664 C C . ALA D 1 155 ? 56.209 -3.726 29.215 1.00 69.04 155 ALA D C 1
ATOM 5665 O O . ALA D 1 155 ? 56.399 -4.886 29.503 1.00 74.25 155 ALA D O 1
ATOM 5667 N N . ALA D 1 156 ? 56.310 -3.288 27.972 1.00 74.20 156 ALA D N 1
ATOM 5668 C CA . ALA D 1 156 ? 56.711 -4.179 26.869 1.00 76.30 156 ALA D CA 1
ATOM 5669 C C . ALA D 1 156 ? 58.230 -4.350 26.753 1.00 79.23 156 ALA D C 1
ATOM 5670 O O . ALA D 1 156 ? 58.694 -5.008 25.828 1.00 80.63 156 ALA D O 1
ATOM 5672 N N . ARG D 1 157 ? 58.986 -3.782 27.694 1.00 83.10 157 ARG D N 1
ATOM 5673 C CA . ARG D 1 157 ? 60.439 -3.945 27.777 1.00 83.05 157 ARG D CA 1
ATOM 5674 C C . ARG D 1 157 ? 61.213 -3.313 26.637 1.00 79.08 157 ARG D C 1
ATOM 5675 O O . ARG D 1 157 ? 62.346 -3.694 26.407 1.00 78.97 157 ARG D O 1
ATOM 5683 N N . VAL D 1 158 ? 60.613 -2.363 25.916 1.00 75.32 158 VAL D N 1
ATOM 5684 C CA . VAL D 1 158 ? 61.306 -1.693 24.793 1.00 71.96 158 VAL D CA 1
ATOM 5685 C C . VAL D 1 158 ? 61.880 -0.306 25.145 1.00 70.98 158 VAL D C 1
ATOM 5686 O O . VAL D 1 158 ? 62.608 0.294 24.329 1.00 72.52 158 VAL D O 1
ATOM 5690 N N . LEU D 1 159 ? 61.529 0.196 26.331 1.00 66.39 159 LEU D N 1
ATOM 5691 C CA . LEU D 1 159 ? 62.187 1.345 26.943 1.00 64.66 159 LEU D CA 1
ATOM 5692 C C . LEU D 1 159 ? 62.399 1.090 28.410 1.00 69.01 159 LEU D C 1
ATOM 5693 O O . LEU D 1 159 ? 61.648 0.320 29.041 1.00 67.63 159 LEU D O 1
ATOM 5698 N N . GLU D 1 160 ? 63.405 1.756 28.964 1.00 70.76 160 GLU D N 1
ATOM 5699 C CA . GLU D 1 160 ? 63.618 1.732 30.395 1.00 74.66 160 GLU D CA 1
ATOM 5700 C C . GLU D 1 160 ? 63.881 3.130 30.932 1.00 68.31 160 GLU D C 1
ATOM 5701 O O . GLU D 1 160 ? 64.642 3.918 30.369 1.00 74.50 160 GLU D O 1
ATOM 5707 N N . PHE D 1 161 ? 63.289 3.379 32.084 1.00 64.09 161 PHE D N 1
ATOM 5708 C CA . PHE D 1 161 ? 63.395 4.638 32.770 1.00 65.38 161 PHE D CA 1
ATOM 5709 C C . PHE D 1 161 ? 62.657 4.451 34.095 1.00 68.49 161 PHE D C 1
ATOM 5710 O O . PHE D 1 161 ? 61.806 3.578 34.217 1.00 63.31 161 PHE D O 1
ATOM 5718 N N . ASP D 1 162 ? 62.928 5.311 35.068 1.00 75.22 162 ASP D N 1
ATOM 5719 C CA . ASP D 1 162 ? 62.322 5.171 36.403 1.00 79.29 162 ASP D CA 1
ATOM 5720 C C . ASP D 1 162 ? 60.932 5.793 36.504 1.00 74.75 162 ASP D C 1
ATOM 5721 O O . ASP D 1 162 ? 60.060 5.192 37.105 1.00 84.06 162 ASP D O 1
ATOM 5726 N N . ASP D 1 163 ? 60.731 6.992 35.956 1.00 72.60 163 ASP D N 1
ATOM 5727 C CA . ASP D 1 163 ? 59.439 7.703 36.084 1.00 72.99 163 ASP D CA 1
ATOM 5728 C C . ASP D 1 163 ? 58.912 8.142 34.704 1.00 70.22 163 ASP D C 1
ATOM 5729 O O . ASP D 1 163 ? 59.590 8.852 33.960 1.00 67.53 163 ASP D O 1
ATOM 5734 N N . PRO D 1 164 ? 57.702 7.709 34.356 1.00 67.07 164 PRO D N 1
ATOM 5735 C CA . PRO D 1 164 ? 57.125 8.018 33.046 1.00 66.21 164 PRO D CA 1
ATOM 5736 C C . PRO D 1 164 ? 56.846 9.503 32.775 1.00 62.92 164 PRO D C 1
ATOM 5737 O O . PRO D 1 164 ? 56.989 9.953 31.644 1.00 61.45 164 PRO D O 1
ATOM 5749 N N . GLU D 1 166 ? 58.543 12.115 34.171 1.00 62.17 166 GLU D N 1
ATOM 5750 C CA . GLU D 1 166 ? 59.868 12.632 33.967 1.00 59.77 166 GLU D CA 1
ATOM 5751 C C . GLU D 1 166 ? 60.317 12.322 32.534 1.00 59.85 166 GLU D C 1
ATOM 5752 O O . GLU D 1 166 ? 60.779 13.204 31.819 1.00 64.71 166 GLU D O 1
ATOM 5758 N N . ALA D 1 167 ? 60.114 11.095 32.080 1.00 56.97 167 ALA D N 1
ATOM 5759 C CA . ALA D 1 167 ? 60.568 10.721 30.747 1.00 57.54 167 ALA D CA 1
ATOM 5760 C C . ALA D 1 167 ? 59.767 11.417 29.675 1.00 59.21 167 ALA D C 1
ATOM 5761 O O . ALA D 1 167 ? 60.320 11.793 28.650 1.00 64.52 167 ALA D O 1
ATOM 5763 N N . ALA D 1 168 ? 58.466 11.559 29.887 1.00 57.40 168 ALA D N 1
ATOM 5764 C CA . ALA D 1 168 ? 57.641 12.236 28.914 1.00 58.99 168 ALA D CA 1
ATOM 5765 C C . ALA D 1 168 ? 58.102 13.671 28.774 1.00 58.25 168 ALA D C 1
ATOM 5766 O O . ALA D 1 168 ? 58.297 14.184 27.677 1.00 55.16 168 ALA D O 1
ATOM 5768 N N . ASN D 1 169 ? 58.336 14.307 29.902 1.00 62.64 169 ASN D N 1
ATOM 5769 C CA . ASN D 1 169 ? 58.788 15.689 29.893 1.00 64.83 169 ASN D CA 1
ATOM 5770 C C . ASN D 1 169 ? 60.169 15.835 29.201 1.00 62.01 169 ASN D C 1
ATOM 5771 O O . ASN D 1 169 ? 60.446 16.816 28.521 1.00 61.35 169 ASN D O 1
ATOM 5776 N N . GLN D 1 170 ? 61.010 14.831 29.332 1.00 57.29 170 GLN D N 1
ATOM 5777 C CA . GLN D 1 170 ? 62.319 14.898 28.715 1.00 56.64 170 GLN D CA 1
ATOM 5778 C C . GLN D 1 170 ? 62.203 14.784 27.236 1.00 53.39 170 GLN D C 1
ATOM 5779 O O . GLN D 1 170 ? 62.855 15.499 26.499 1.00 53.15 170 GLN D O 1
ATOM 5785 N N . PHE D 1 171 ? 61.353 13.879 26.795 1.00 59.12 171 PHE D N 1
ATOM 5786 C CA . PHE D 1 171 ? 61.113 13.694 25.359 1.00 59.36 171 PHE D CA 1
ATOM 5787 C C . PHE D 1 171 ? 60.619 15.000 24.730 1.00 57.43 171 PHE D C 1
ATOM 5788 O O . PHE D 1 171 ? 61.141 15.439 23.708 1.00 60.18 171 PHE D O 1
ATOM 5796 N N . LEU D 1 172 ? 59.676 15.642 25.387 1.00 53.04 172 LEU D N 1
ATOM 5797 C CA . LEU D 1 172 ? 59.106 16.876 24.877 1.00 56.25 172 LEU D CA 1
ATOM 5798 C C . LEU D 1 172 ? 60.100 18.033 24.940 1.00 53.86 172 LEU D C 1
ATOM 5799 O O . LEU D 1 172 ? 60.218 18.783 23.997 1.00 53.52 172 LEU D O 1
ATOM 5804 N N . SER D 1 173 ? 60.846 18.154 26.021 1.00 54.44 173 SER D N 1
ATOM 5805 C CA . SER D 1 173 ? 61.907 19.141 26.049 1.00 55.05 173 SER D CA 1
ATOM 5806 C C . SER D 1 173 ? 62.917 18.972 24.910 1.00 54.66 173 SER D C 1
ATOM 5807 O O . SER D 1 173 ? 63.345 19.960 24.317 1.00 55.77 173 SER D O 1
ATOM 5810 N N . LEU D 1 174 ? 63.272 17.736 24.577 1.00 53.73 174 LEU D N 1
ATOM 5811 C CA . LEU D 1 174 ? 64.246 17.508 23.521 1.00 53.60 174 LEU D CA 1
ATOM 5812 C C . LEU D 1 174 ? 63.731 17.954 22.166 1.00 56.78 174 LEU D C 1
ATOM 5813 O O . LEU D 1 174 ? 64.406 18.609 21.415 1.00 57.08 174 LEU D O 1
ATOM 5818 N N . VAL D 1 175 ? 62.500 17.585 21.893 1.00 61.43 175 VAL D N 1
ATOM 5819 C CA . VAL D 1 175 ? 61.872 17.772 20.598 1.00 60.08 175 VAL D CA 1
ATOM 5820 C C . VAL D 1 175 ? 61.481 19.230 20.402 1.00 58.29 175 VAL D C 1
ATOM 5821 O O . VAL D 1 175 ? 61.606 19.785 19.330 1.00 55.42 175 VAL D O 1
ATOM 5825 N N . ARG D 1 176 ? 61.005 19.835 21.466 1.00 57.88 176 ARG D N 1
ATOM 5826 C CA . ARG D 1 176 ? 60.618 21.240 21.469 1.00 57.39 176 ARG D CA 1
ATOM 5827 C C . ARG D 1 176 ? 61.835 22.122 21.367 1.00 57.11 176 ARG D C 1
ATOM 5828 O O . ARG D 1 176 ? 61.849 23.117 20.666 1.00 62.55 176 ARG D O 1
ATOM 5836 N N . GLY D 1 177 ? 62.855 21.750 22.125 1.00 62.27 177 GLY D N 1
ATOM 5837 C CA . GLY D 1 177 ? 64.050 22.540 22.263 1.00 58.74 177 GLY D CA 1
ATOM 5838 C C . GLY D 1 177 ? 63.770 23.986 22.559 1.00 60.84 177 GLY D C 1
ATOM 5839 O O . GLY D 1 177 ? 63.188 24.342 23.577 1.00 64.39 177 GLY D O 1
ATOM 5840 N N . GLU D 1 178 ? 64.133 24.810 21.604 1.00 65.89 178 GLU D N 1
ATOM 5841 C CA . GLU D 1 178 ? 64.265 26.250 21.777 1.00 72.09 178 GLU D CA 1
ATOM 5842 C C . GLU D 1 178 ? 63.181 27.036 21.054 1.00 69.20 178 GLU D C 1
ATOM 5843 O O . GLU D 1 178 ? 63.168 28.262 21.006 1.00 64.82 178 GLU D O 1
ATOM 5849 N N . LEU D 1 179 ? 62.248 26.296 20.510 1.00 64.86 179 LEU D N 1
ATOM 5850 C CA . LEU D 1 179 ? 61.323 26.837 19.585 1.00 61.24 179 LEU D CA 1
ATOM 5851 C C . LEU D 1 179 ? 60.338 27.858 20.173 1.00 58.22 179 LEU D C 1
ATOM 5852 O O . LEU D 1 179 ? 60.047 28.870 19.569 1.00 61.26 179 LEU D O 1
ATOM 5857 N N . PRO D 1 180 ? 59.874 27.648 21.390 1.00 56.71 180 PRO D N 1
ATOM 5858 C CA . PRO D 1 180 ? 59.002 28.668 21.979 1.00 59.56 180 PRO D CA 1
ATOM 5859 C C . PRO D 1 180 ? 59.618 30.074 21.999 1.00 58.51 180 PRO D C 1
ATOM 5860 O O . PRO D 1 180 ? 58.959 31.073 21.678 1.00 57.46 180 PRO D O 1
ATOM 5864 N N . LEU D 1 181 ? 60.895 30.129 22.346 1.00 56.67 181 LEU D N 1
ATOM 5865 C CA . LEU D 1 181 ? 61.628 31.386 22.290 1.00 57.65 181 LEU D CA 1
ATOM 5866 C C . LEU D 1 181 ? 61.707 31.934 20.876 1.00 54.15 181 LEU D C 1
ATOM 5867 O O . LEU D 1 181 ? 61.490 33.100 20.636 1.00 51.97 181 LEU D O 1
ATOM 5872 N N . LEU D 1 182 ? 62.107 31.082 19.951 1.00 56.44 182 LEU D N 1
ATOM 5873 C CA . LEU D 1 182 ? 62.254 31.500 18.561 1.00 55.14 182 LEU D CA 1
ATOM 5874 C C . LEU D 1 182 ? 60.941 32.058 18.040 1.00 56.97 182 LEU D C 1
ATOM 5875 O O . LEU D 1 182 ? 60.913 33.059 17.335 1.00 55.48 182 LEU D O 1
ATOM 5880 N N . ILE D 1 183 ? 59.845 31.441 18.441 1.00 58.06 183 ILE D N 1
ATOM 5881 C CA . ILE D 1 183 ? 58.544 31.842 17.944 1.00 60.86 183 ILE D CA 1
ATOM 5882 C C . ILE D 1 183 ? 58.186 33.208 18.445 1.00 60.36 183 ILE D C 1
ATOM 5883 O O . ILE D 1 183 ? 57.794 34.092 17.682 1.00 59.89 183 ILE D O 1
ATOM 5888 N N . VAL D 1 184 ? 58.315 33.352 19.746 1.00 59.24 184 VAL D N 1
ATOM 5889 C CA . VAL D 1 184 ? 58.108 34.612 20.414 1.00 58.47 184 VAL D CA 1
ATOM 5890 C C . VAL D 1 184 ? 58.943 35.766 19.825 1.00 60.29 184 VAL D C 1
ATOM 5891 O O . VAL D 1 184 ? 58.464 36.887 19.702 1.00 61.90 184 VAL D O 1
ATOM 5895 N N . LEU D 1 185 ? 60.189 35.501 19.464 1.00 62.11 185 LEU D N 1
ATOM 5896 C CA . LEU D 1 185 ? 61.033 36.514 18.836 1.00 61.71 185 LEU D CA 1
ATOM 5897 C C . LEU D 1 185 ? 60.693 36.747 17.367 1.00 64.13 185 LEU D C 1
ATOM 5898 O O . LEU D 1 185 ? 61.147 37.710 16.765 1.00 69.13 185 LEU D O 1
ATOM 5903 N N . GLY D 1 186 ? 59.917 35.845 16.785 1.00 62.14 186 GLY D N 1
ATOM 5904 C CA . GLY D 1 186 ? 59.511 35.955 15.397 1.00 60.48 186 GLY D CA 1
ATOM 5905 C C . GLY D 1 186 ? 60.563 35.438 14.462 1.00 59.36 186 GLY D C 1
ATOM 5906 O O . GLY D 1 186 ? 60.686 35.917 13.370 1.00 65.26 186 GLY D O 1
ATOM 5907 N N . LEU D 1 187 ? 61.352 34.490 14.910 1.00 61.77 187 LEU D N 1
ATOM 5908 C CA . LEU D 1 187 ? 62.438 33.971 14.116 1.00 67.68 187 LEU D CA 1
ATOM 5909 C C . LEU D 1 187 ? 62.236 32.540 13.709 1.00 77.21 187 LEU D C 1
ATOM 5910 O O . LEU D 1 187 ?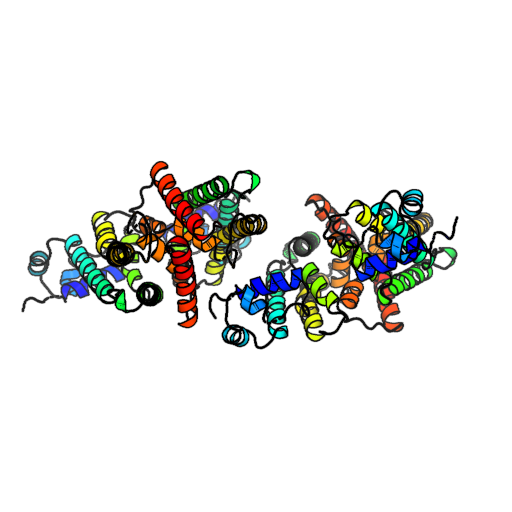 63.073 31.966 13.001 1.00 76.64 187 LEU D O 1
ATOM 5915 N N . SER D 1 188 ? 61.132 31.952 14.128 1.00 86.27 188 SER D N 1
ATOM 5916 C CA . SER D 1 188 ? 60.904 30.583 13.771 1.00 92.23 188 SER D CA 1
ATOM 5917 C C . SER D 1 188 ? 60.280 30.527 12.424 1.00 92.68 188 SER D C 1
ATOM 5918 O O . SER D 1 188 ? 59.221 31.116 12.221 1.00 103.53 188 SER D O 1
ATOM 5921 N N . ASP D 1 189 ? 60.967 29.891 11.489 1.00 101.34 189 ASP D N 1
ATOM 5922 C CA . ASP D 1 189 ? 60.389 29.633 10.181 1.00 111.22 189 ASP D CA 1
ATOM 5923 C C . ASP D 1 189 ? 60.640 28.191 9.803 1.00 114.49 189 ASP D C 1
ATOM 5924 O O . ASP D 1 189 ? 61.705 27.833 9.297 1.00 111.21 189 ASP D O 1
ATOM 5929 N N . LEU D 1 190 ? 59.644 27.355 10.061 1.00 116.57 190 LEU D N 1
ATOM 5930 C CA . LEU D 1 190 ? 59.881 25.948 9.994 1.00 122.62 190 LEU D CA 1
ATOM 5931 C C . LEU D 1 190 ? 59.121 25.277 8.885 1.00 115.56 190 LEU D C 1
ATOM 5932 O O . LEU D 1 190 ? 57.907 25.048 8.963 1.00 102.66 190 LEU D O 1
ATOM 5937 N N . THR D 1 191 ? 59.874 24.964 7.844 1.00 107.65 191 THR D N 1
ATOM 5938 C CA . THR D 1 191 ? 59.403 24.081 6.814 1.00 109.67 191 THR D CA 1
ATOM 5939 C C . THR D 1 191 ? 59.117 22.702 7.427 1.00 107.98 191 THR D C 1
ATOM 5940 O O . THR D 1 191 ? 59.697 22.324 8.438 1.00 99.07 191 THR D O 1
ATOM 5944 N N . GLU D 1 192 ? 58.207 21.964 6.803 1.00 110.97 192 GLU D N 1
ATOM 5945 C CA . GLU D 1 192 ? 57.954 20.557 7.135 1.00 104.08 192 GLU D CA 1
ATOM 5946 C C . GLU D 1 192 ? 59.259 19.764 7.276 1.00 102.21 192 GLU D C 1
ATOM 5947 O O . GLU D 1 192 ? 59.378 18.923 8.156 1.00 94.29 192 GLU D O 1
ATOM 5953 N N . GLU D 1 193 ? 60.233 20.036 6.406 1.00 107.02 193 GLU D N 1
ATOM 5954 C CA . GLU D 1 193 ? 61.516 19.304 6.396 1.00 116.94 193 GLU D CA 1
ATOM 5955 C C . GLU D 1 193 ? 62.367 19.635 7.627 1.00 107.78 193 GLU D C 1
ATOM 5956 O O . GLU D 1 193 ? 62.987 18.745 8.218 1.00 108.23 193 GLU D O 1
ATOM 5962 N N . ALA D 1 194 ? 62.378 20.912 8.012 1.00 98.07 194 ALA D N 1
ATOM 5963 C CA . ALA D 1 194 ? 63.090 21.370 9.209 1.00 95.94 194 ALA D CA 1
ATOM 5964 C C . ALA D 1 194 ? 62.479 20.783 10.488 1.00 95.60 194 ALA D C 1
ATOM 5965 O O . ALA D 1 194 ? 63.190 20.434 11.417 1.00 92.30 194 ALA D O 1
ATOM 5967 N N . ILE D 1 195 ? 61.158 20.631 10.496 1.00 89.67 195 ILE D N 1
ATOM 5968 C CA . ILE D 1 195 ? 60.464 19.968 11.586 1.00 81.34 195 ILE D CA 1
ATOM 5969 C C . ILE D 1 195 ? 60.819 18.505 11.686 1.00 81.04 195 ILE D C 1
ATOM 5970 O O . ILE D 1 195 ? 61.056 18.021 12.781 1.00 85.07 195 ILE D O 1
ATOM 5975 N N . GLU D 1 196 ? 60.856 17.784 10.568 1.00 82.87 196 GLU D N 1
ATOM 5976 C CA . GLU D 1 196 ? 61.275 16.380 10.619 1.00 85.06 196 GLU D CA 1
ATOM 5977 C C . GLU D 1 196 ? 62.659 16.248 11.236 1.00 82.64 196 GLU D C 1
ATOM 5978 O O . GLU D 1 196 ? 62.906 15.293 11.974 1.00 88.86 196 GLU D O 1
ATOM 5984 N N . GLN D 1 197 ? 63.556 17.184 10.926 1.00 81.36 197 GLN D N 1
ATOM 5985 C CA . GLN D 1 197 ? 64.925 17.124 11.431 1.00 88.29 197 GLN D CA 1
ATOM 5986 C C . GLN D 1 197 ? 64.976 17.362 12.909 1.00 82.88 197 GLN D C 1
ATOM 5987 O O . GLN D 1 197 ? 65.725 16.688 13.617 1.00 89.62 197 GLN D O 1
ATOM 5993 N N . GLU D 1 198 ? 64.162 18.300 13.377 1.00 80.49 198 GLU D N 1
ATOM 5994 C CA . GLU D 1 198 ? 64.050 18.593 14.809 1.00 83.15 198 GLU D CA 1
ATOM 5995 C C . GLU D 1 198 ? 63.613 17.366 15.579 1.00 80.78 198 GLU D C 1
ATOM 5996 O O . GLU D 1 198 ? 64.156 17.047 16.630 1.00 72.13 198 GLU D O 1
ATOM 6002 N N . ILE D 1 199 ? 62.615 16.690 15.030 1.00 78.63 199 ILE D N 1
ATOM 6003 C CA . ILE D 1 199 ? 62.045 15.539 15.655 1.00 74.92 199 ILE D CA 1
ATOM 6004 C C . ILE D 1 199 ? 63.021 14.404 15.655 1.00 71.26 199 ILE D C 1
ATOM 6005 O O . ILE D 1 199 ? 63.161 13.722 16.648 1.00 71.58 199 ILE D O 1
ATOM 6010 N N . GLU D 1 200 ? 63.661 14.171 14.523 1.00 76.35 200 GLU D N 1
ATOM 6011 C CA . GLU D 1 200 ? 64.542 13.012 14.384 1.00 77.49 200 GLU D CA 1
ATOM 6012 C C . GLU D 1 200 ? 65.716 13.141 15.341 1.00 71.14 200 GLU D C 1
ATOM 6013 O O . GLU D 1 200 ? 66.122 12.155 15.960 1.00 70.97 200 GLU D O 1
ATOM 6019 N N . ALA D 1 201 ? 66.228 14.360 15.494 1.00 65.12 201 ALA D N 1
ATOM 6020 C CA . ALA D 1 201 ? 67.334 14.600 16.399 1.00 62.02 201 ALA D CA 1
ATOM 6021 C C . ALA D 1 201 ? 66.923 14.295 17.838 1.00 61.80 201 ALA D C 1
ATOM 6022 O O . ALA D 1 201 ? 67.689 13.663 18.591 1.00 67.49 201 ALA D O 1
ATOM 6024 N N . GLY D 1 202 ? 65.735 14.759 18.229 1.00 58.34 202 GLY D N 1
ATOM 6025 C CA . GLY D 1 202 ? 65.238 14.606 19.607 1.00 58.60 202 GLY D CA 1
ATOM 6026 C C . GLY D 1 202 ? 64.958 13.164 19.948 1.00 58.43 202 GLY D C 1
ATOM 6027 O O . GLY D 1 202 ? 65.251 12.692 21.042 1.00 57.26 202 GLY D O 1
ATOM 6028 N N . LEU D 1 203 ? 64.369 12.471 18.984 1.00 61.60 203 LEU D N 1
ATOM 6029 C CA . LEU D 1 203 ? 63.991 11.088 19.132 1.00 60.59 203 LEU D CA 1
ATOM 6030 C C . LEU D 1 203 ? 65.208 10.196 19.190 1.00 61.27 203 LEU D C 1
ATOM 6031 O O . LEU D 1 203 ? 65.287 9.304 20.019 1.00 65.38 203 LEU D O 1
ATOM 6036 N N . LYS D 1 204 ? 66.158 10.438 18.300 1.00 63.72 204 LYS D N 1
ATOM 6037 C CA . LYS D 1 204 ? 67.363 9.646 18.252 1.00 64.23 204 LYS D CA 1
ATOM 6038 C C . LYS D 1 204 ? 68.003 9.667 19.639 1.00 59.95 204 LYS D C 1
ATOM 6039 O O . LYS D 1 204 ? 68.435 8.646 20.163 1.00 67.85 204 LYS D O 1
ATOM 6045 N N . PHE D 1 205 ? 68.032 10.841 20.240 1.00 57.89 205 PHE D N 1
ATOM 6046 C CA . PHE D 1 205 ? 68.681 11.044 21.515 1.00 59.05 205 PHE D CA 1
ATOM 6047 C C . PHE D 1 205 ? 67.886 10.381 22.654 1.00 61.27 205 PHE D C 1
ATOM 6048 O O . PHE D 1 205 ? 68.434 9.727 23.536 1.00 58.98 205 PHE D O 1
ATOM 6056 N N . PHE D 1 206 ? 66.581 10.594 22.642 1.00 61.80 206 PHE D N 1
ATOM 6057 C CA . PHE D 1 206 ? 65.718 9.993 23.621 1.00 58.70 206 PHE D CA 1
ATOM 6058 C C . PHE D 1 206 ? 65.879 8.484 23.647 1.00 59.69 206 PHE D C 1
ATOM 6059 O O . PHE D 1 206 ? 65.900 7.875 24.715 1.00 64.21 206 PHE D O 1
ATOM 6067 N N . LEU D 1 207 ? 65.987 7.883 22.467 1.00 57.81 207 LEU D N 1
ATOM 6068 C CA . LEU D 1 207 ? 66.149 6.436 22.363 1.00 61.12 207 LEU D CA 1
ATOM 6069 C C . LEU D 1 207 ? 67.562 5.979 22.763 1.00 66.22 207 LEU D C 1
ATOM 6070 O O . LEU D 1 207 ? 67.708 4.966 23.430 1.00 68.80 207 LEU D O 1
ATOM 6075 N N . LYS D 1 208 ? 68.599 6.722 22.392 1.00 69.55 208 LYS D N 1
ATOM 6076 C CA . LYS D 1 208 ? 69.924 6.419 22.922 1.00 72.16 208 LYS D CA 1
ATOM 6077 C C . LYS D 1 208 ? 69.840 6.275 24.434 1.00 69.44 208 LYS D C 1
ATOM 6078 O O . LYS D 1 208 ? 70.397 5.364 24.983 1.00 71.51 208 LYS D O 1
ATOM 6084 N N . ALA D 1 209 ? 69.132 7.160 25.118 1.00 74.45 209 ALA D N 1
ATOM 6085 C CA . ALA D 1 209 ? 69.101 7.101 26.584 1.00 75.78 209 ALA D CA 1
ATOM 6086 C C . ALA D 1 209 ? 68.189 6.035 27.165 1.00 76.31 209 ALA D C 1
ATOM 6087 O O . ALA D 1 209 ? 68.414 5.604 28.268 1.00 80.85 209 ALA D O 1
ATOM 6089 N N . CYS D 1 210 ? 67.138 5.633 26.465 1.00 80.49 210 CYS D N 1
ATOM 6090 C CA . CYS D 1 210 ? 66.120 4.766 27.086 1.00 84.10 210 CYS D CA 1
ATOM 6091 C C . CYS D 1 210 ? 65.966 3.363 26.514 1.00 84.73 210 CYS D C 1
ATOM 6092 O O . CYS D 1 210 ? 65.268 2.552 27.103 1.00 84.86 210 CYS D O 1
ATOM 6095 N N . GLN D 1 211 ? 66.535 3.101 25.342 1.00 83.94 211 GLN D N 1
ATOM 6096 C CA . GLN D 1 211 ? 66.462 1.770 24.775 1.00 86.28 211 GLN D CA 1
ATOM 6097 C C . GLN D 1 211 ? 67.415 0.907 25.540 1.00 96.82 211 GLN D C 1
ATOM 6098 O O . GLN D 1 211 ? 68.515 1.362 25.847 1.00 98.94 211 GLN D O 1
ATOM 6104 N N . PRO D 1 212 ? 67.016 -0.347 25.821 1.00 107.76 212 PRO D N 1
ATOM 6105 C CA . PRO D 1 212 ? 67.965 -1.295 26.399 1.00 111.92 212 PRO D CA 1
ATOM 6106 C C . PRO D 1 212 ? 69.100 -1.600 25.393 1.00 117.87 212 PRO D C 1
ATOM 6107 O O . PRO D 1 212 ? 68.843 -1.788 24.206 1.00 97.66 212 PRO D O 1
ATOM 6111 N N . ARG D 1 213 ? 70.341 -1.597 25.875 1.00 132.01 213 ARG D N 1
ATOM 6112 C CA . ARG D 1 213 ? 71.539 -1.414 25.012 1.00 140.27 213 ARG D CA 1
ATOM 6113 C C . ARG D 1 213 ? 72.634 -0.814 25.880 1.00 138.17 213 ARG D C 1
ATOM 6114 O O . ARG D 1 213 ? 72.976 -1.407 26.901 1.00 147.82 213 ARG D O 1
#

CATH classification: 1.10.10.60